Protein AF-0000000081660758 (afdb_homodimer)

Structure (mmCIF, N/CA/C/O backbone):
data_AF-0000000081660758-model_v1
#
loop_
_entity.id
_entity.type
_entity.pdbx_description
1 polymer 'Uncharacterized protein LOC102803602'
#
loop_
_atom_site.group_PDB
_atom_site.id
_atom_site.type_symbol
_atom_site.label_atom_id
_atom_site.label_alt_id
_atom_site.label_comp_id
_atom_site.label_asym_id
_atom_site.label_entity_id
_atom_site.label_seq_id
_atom_site.pdbx_PDB_ins_code
_atom_site.Cartn_x
_atom_site.Cartn_y
_atom_site.Cartn_z
_atom_site.occupancy
_atom_site.B_iso_or_equiv
_atom_site.auth_seq_id
_atom_site.auth_comp_id
_atom_site.auth_asym_id
_atom_site.auth_atom_id
_atom_site.pdbx_PDB_model_num
ATOM 1 N N . MET A 1 1 ? -19.516 145.875 38.656 1 23.69 1 MET A N 1
ATOM 2 C CA . MET A 1 1 ? -19.562 144.5 39.281 1 23.69 1 MET A CA 1
ATOM 3 C C . MET A 1 1 ? -18.984 143.5 38.312 1 23.69 1 MET A C 1
ATOM 5 O O . MET A 1 1 ? -19.641 143.125 37.344 1 23.69 1 MET A O 1
ATOM 9 N N . PRO A 1 2 ? -17.766 143.625 37.938 1 28.11 2 PRO A N 1
ATOM 10 C CA . PRO A 1 2 ? -17.219 142.875 36.75 1 28.11 2 PRO A CA 1
ATOM 11 C C . PRO A 1 2 ? -17.266 141.375 36.875 1 28.11 2 PRO A C 1
ATOM 13 O O . PRO A 1 2 ? -17.266 140.875 37.969 1 28.11 2 PRO A O 1
ATOM 16 N N . THR A 1 3 ? -17.984 140.75 35.938 1 24.22 3 THR A N 1
ATOM 17 C CA . THR A 1 3 ? -18.344 139.375 35.562 1 24.22 3 THR A CA 1
ATOM 18 C C . THR A 1 3 ? -17.094 138.625 35.25 1 24.22 3 THR A C 1
ATOM 20 O O . THR A 1 3 ? -16.375 138.875 34.281 1 24.22 3 THR A O 1
ATOM 23 N N . ASN A 1 4 ? -16.312 138.375 36.25 1 22.19 4 ASN A N 1
ATOM 24 C CA . ASN A 1 4 ? -15.078 137.625 36.094 1 22.19 4 ASN A CA 1
ATOM 25 C C . ASN A 1 4 ? -15.336 136.25 35.375 1 22.19 4 ASN A C 1
ATOM 27 O O . ASN A 1 4 ? -16.125 135.5 35.812 1 22.19 4 ASN A O 1
ATOM 31 N N . ARG A 1 5 ? -15.258 136.375 33.969 1 29.95 5 ARG A N 1
ATOM 32 C CA . ARG A 1 5 ? -15.312 135.25 32.969 1 29.95 5 ARG A CA 1
ATOM 33 C C . ARG A 1 5 ? -14.391 134.125 33.344 1 29.95 5 ARG A C 1
ATOM 35 O O . ARG A 1 5 ? -13.164 134.25 33.281 1 29.95 5 ARG A O 1
ATOM 42 N N . VAL A 1 6 ? -14.68 133.375 34.438 1 26.14 6 VAL A N 1
ATOM 43 C CA . VAL A 1 6 ? -13.867 132.25 34.781 1 26.14 6 VAL A CA 1
ATOM 44 C C . VAL A 1 6 ? -13.852 131.25 33.625 1 26.14 6 VAL A C 1
ATOM 46 O O . VAL A 1 6 ? -14.906 130.875 33.156 1 26.14 6 VAL A O 1
ATOM 49 N N . GLU A 1 7 ? -12.992 131.5 32.656 1 24.73 7 GLU A N 1
ATOM 50 C CA . GLU A 1 7 ? -12.719 130.625 31.484 1 24.73 7 GLU A CA 1
ATOM 51 C C . GLU A 1 7 ? -12.656 129.25 31.828 1 24.73 7 GLU A C 1
ATOM 53 O O . GLU A 1 7 ? -12.266 128.875 32.938 1 24.73 7 GLU A O 1
ATOM 58 N N . ASN A 1 8 ? -13.352 128.375 31.031 1 24.3 8 ASN A N 1
ATOM 59 C CA . ASN A 1 8 ? -13.695 127 30.938 1 24.3 8 ASN A CA 1
ATOM 60 C C . ASN A 1 8 ? -12.453 126.125 30.906 1 24.3 8 ASN A C 1
ATOM 62 O O . ASN A 1 8 ? -11.617 126.25 30.016 1 24.3 8 ASN A O 1
ATOM 66 N N . ILE A 1 9 ? -11.82 125.875 32 1 26.58 9 ILE A N 1
ATOM 67 C CA . ILE A 1 9 ? -10.68 125 32.094 1 26.58 9 ILE A CA 1
ATOM 68 C C . ILE A 1 9 ? -11.008 123.688 31.422 1 26.58 9 ILE A C 1
ATOM 70 O O . ILE A 1 9 ? -11.984 123 31.781 1 26.58 9 ILE A O 1
ATOM 74 N N . GLN A 1 10 ? -10.742 123.625 30.078 1 25.25 10 GLN A N 1
ATOM 75 C CA . GLN A 1 10 ? -10.867 122.375 29.281 1 25.25 10 GLN A CA 1
ATOM 76 C C . GLN A 1 10 ? -10.172 121.25 29.953 1 25.25 10 GLN A C 1
ATOM 78 O O . GLN A 1 10 ? -8.984 121.25 30.25 1 25.25 10 GLN A O 1
ATOM 83 N N . VAL A 1 11 ? -10.836 120.5 30.766 1 28.31 11 VAL A N 1
ATOM 84 C CA . VAL A 1 11 ? -10.43 119.25 31.391 1 28.31 11 VAL A CA 1
ATOM 85 C C . VAL A 1 11 ? -9.93 118.25 30.328 1 28.31 11 VAL A C 1
ATOM 87 O O . VAL A 1 11 ? -10.609 118 29.328 1 28.31 11 VAL A O 1
ATOM 90 N N . MET A 1 12 ? -8.609 118.25 30.031 1 28.05 12 MET A N 1
ATOM 91 C CA . MET A 1 12 ? -8.039 117.312 29.109 1 28.05 12 MET A CA 1
ATOM 92 C C . MET A 1 12 ? -8.555 115.875 29.406 1 28.05 12 MET A C 1
ATOM 94 O O . MET A 1 12 ? -8.75 115.5 30.562 1 28.05 12 MET A O 1
ATOM 98 N N . PRO A 1 13 ? -9.148 115.25 28.406 1 27.17 13 PRO A N 1
ATOM 99 C CA . PRO A 1 13 ? -9.727 113.875 28.5 1 27.17 13 PRO A CA 1
ATOM 100 C C . PRO A 1 13 ? -8.75 112.875 29.047 1 27.17 13 PRO A C 1
ATOM 102 O O . PRO A 1 13 ? -7.535 113 28.906 1 27.17 13 PRO A O 1
ATOM 105 N N . ARG A 1 14 ? -9.086 112.125 30.047 1 34.31 14 ARG A N 1
ATOM 106 C CA . ARG A 1 14 ? -8.523 111 30.719 1 34.31 14 ARG A CA 1
ATOM 107 C C . ARG A 1 14 ? -8.016 109.938 29.703 1 34.31 14 ARG A C 1
ATOM 109 O O . ARG A 1 14 ? -8.789 109.438 28.891 1 34.31 14 ARG A O 1
ATOM 116 N N . ARG A 1 15 ? -6.82 110.188 29.156 1 31.12 15 ARG A N 1
ATOM 117 C CA . ARG A 1 15 ? -6.316 109.062 28.359 1 31.12 15 ARG A CA 1
ATOM 118 C C . ARG A 1 15 ? -6.406 107.75 29.141 1 31.12 15 ARG A C 1
ATOM 120 O O . ARG A 1 15 ? -5.848 107.688 30.234 1 31.12 15 ARG A O 1
ATOM 127 N N . GLN A 1 16 ? -7.562 107.125 28.953 1 26.84 16 GLN A N 1
ATOM 128 C CA . GLN A 1 16 ? -7.809 105.75 29.359 1 26.84 16 GLN A CA 1
ATOM 129 C C . GLN A 1 16 ? -6.719 104.812 28.828 1 26.84 16 GLN A C 1
ATOM 131 O O . GLN A 1 16 ? -6.707 104.5 27.656 1 26.84 16 GLN A O 1
ATOM 136 N N . SER A 1 17 ? -5.477 105.188 28.953 1 28.73 17 SER A N 1
ATOM 137 C CA . SER A 1 17 ? -4.605 104.125 28.531 1 28.73 17 SER A CA 1
ATOM 138 C C . SER A 1 17 ? -4.918 102.812 29.297 1 28.73 17 SER A C 1
ATOM 140 O O . SER A 1 17 ? -4.59 102.688 30.469 1 28.73 17 SER A O 1
ATOM 142 N N . GLY A 1 18 ? -6.094 102.312 29.062 1 28.19 18 GLY A N 1
ATOM 143 C CA . GLY A 1 18 ? -6.473 101 29.531 1 28.19 18 GLY A CA 1
ATOM 144 C C . GLY A 1 18 ? -5.48 99.875 29.141 1 28.19 18 GLY A C 1
ATOM 145 O O . GL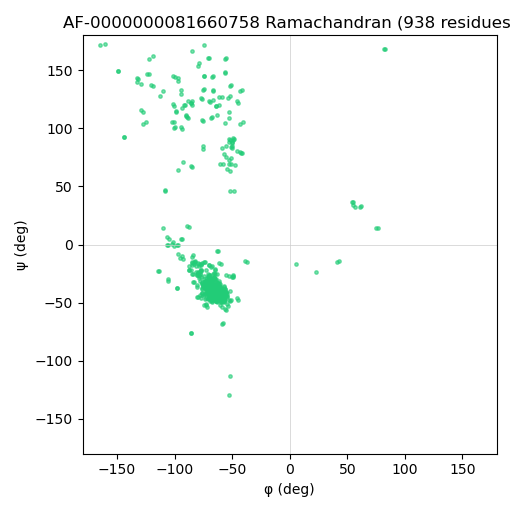Y A 1 18 ? -5.363 99.562 27.969 1 28.19 18 GLY A O 1
ATOM 146 N N . VAL A 1 19 ? -4.32 99.812 29.656 1 32.97 19 VAL A N 1
ATOM 147 C CA . VAL A 1 19 ? -3.592 98.562 29.547 1 32.97 19 VAL A CA 1
ATOM 148 C C . VAL A 1 19 ? -4.477 97.375 30.031 1 32.97 19 VAL A C 1
ATOM 150 O O . VAL A 1 19 ? -4.789 97.312 31.219 1 32.97 19 VAL A O 1
ATOM 153 N N . THR A 1 20 ? -5.516 97.062 29.266 1 33.16 20 THR A N 1
ATOM 154 C CA . THR A 1 20 ? -6.254 95.75 29.406 1 33.16 20 THR A CA 1
ATOM 155 C C . THR A 1 20 ? -5.301 94.625 29.641 1 33.16 20 THR A C 1
ATOM 157 O O . THR A 1 20 ? -4.355 94.438 28.875 1 33.16 20 THR A O 1
ATOM 160 N N . ILE A 1 21 ? -5.199 94.125 30.781 1 37.12 21 ILE A N 1
ATOM 161 C CA . ILE A 1 21 ? -4.523 92.938 31.297 1 37.12 21 ILE A CA 1
ATOM 162 C C . ILE A 1 21 ? -4.734 91.75 30.359 1 37.12 21 ILE A C 1
ATOM 164 O O . ILE A 1 21 ? -5.855 91.25 30.203 1 37.12 21 ILE A O 1
ATOM 168 N N . GLN A 1 22 ? -4.039 91.625 29.25 1 38.38 22 GLN A N 1
ATOM 169 C CA . GLN A 1 22 ? -3.777 90.5 28.359 1 38.38 22 GLN A CA 1
ATOM 170 C C . GLN A 1 22 ? -3.613 89.188 29.141 1 38.38 22 GLN A C 1
ATOM 172 O O . GLN A 1 22 ? -3.703 88.062 28.578 1 38.38 22 GLN A O 1
ATOM 177 N N . SER A 1 23 ? -3.42 89.25 30.422 1 44.06 23 SER A N 1
ATOM 178 C CA . SER A 1 23 ? -3.047 88 31.078 1 44.06 23 SER A CA 1
ATOM 179 C C . SER A 1 23 ? -4.258 87.062 31.266 1 44.06 23 SER A C 1
ATOM 181 O O . SER A 1 23 ? -4.125 85.875 31.297 1 44.06 23 SER A O 1
ATOM 183 N N . SER A 1 24 ? -5.414 87.625 31.375 1 46.09 24 SER A N 1
ATOM 184 C CA . SER A 1 24 ? -6.574 86.75 31.578 1 46.09 24 SER A CA 1
ATOM 185 C C . SER A 1 24 ? -6.926 86 30.312 1 46.09 24 SER A C 1
ATOM 187 O O . SER A 1 24 ? -7.391 84.875 30.375 1 46.09 24 SER A O 1
ATOM 189 N N . ASP A 1 25 ? -6.723 86.562 29.188 1 47.91 25 ASP A N 1
ATOM 190 C CA . ASP A 1 25 ? -7.09 85.938 27.938 1 47.91 25 ASP A CA 1
ATOM 191 C C . ASP A 1 25 ? -6.191 84.75 27.641 1 47.91 25 ASP A C 1
ATOM 193 O O . ASP A 1 25 ? -6.641 83.75 27.078 1 47.91 25 ASP A O 1
ATOM 197 N N . SER A 1 26 ? -5.031 84.812 28.156 1 51.97 26 SER A N 1
ATOM 198 C CA . SER A 1 26 ? -4.098 83.75 27.828 1 51.97 26 SER A CA 1
ATOM 199 C C . SER A 1 26 ? -4.41 82.5 28.641 1 51.97 26 SER A C 1
ATOM 201 O O . SER A 1 26 ? -4.332 81.375 28.109 1 51.97 26 SER A O 1
ATOM 203 N N . LEU A 1 27 ? -4.883 82.688 29.734 1 51.75 27 LEU A N 1
ATOM 204 C CA . LEU A 1 27 ? -5.23 81.5 30.547 1 51.75 27 LEU A CA 1
ATOM 205 C C . LEU A 1 27 ? -6.508 80.812 30.047 1 51.75 27 LEU A C 1
ATOM 207 O O . LEU A 1 27 ? -6.621 79.625 30.047 1 51.75 27 LEU A O 1
ATOM 211 N N . PHE A 1 28 ? -7.43 81.75 29.594 1 51.06 28 PHE A N 1
ATOM 212 C CA . PHE A 1 28 ? -8.656 81.188 29.031 1 51.06 28 PHE A CA 1
ATOM 213 C C . PHE A 1 28 ? -8.352 80.375 27.766 1 51.06 28 PHE A C 1
ATOM 215 O O . PHE A 1 28 ? -8.93 79.312 27.547 1 51.06 28 PHE A O 1
ATOM 222 N N . SER A 1 29 ? -7.469 81 27.062 1 54.59 29 SER A N 1
ATOM 223 C CA . SER A 1 29 ? -7.121 80.25 25.828 1 54.59 29 SER A CA 1
ATOM 224 C C . SER A 1 29 ? -6.395 79 26.109 1 54.59 29 SER A C 1
ATOM 226 O O . SER A 1 29 ? -6.637 77.938 25.453 1 54.59 29 SER A O 1
ATOM 228 N N . GLU A 1 30 ? -5.715 79 27.094 1 53.97 30 GLU A N 1
ATOM 229 C CA . GLU A 1 30 ? -4.988 77.75 27.406 1 53.97 30 GLU A CA 1
ATOM 230 C C . GLU A 1 30 ? -5.906 76.75 28.047 1 53.97 30 GLU A C 1
ATOM 232 O O . GLU A 1 30 ? -5.773 75.5 27.781 1 53.97 30 GLU A O 1
ATOM 237 N N . LYS A 1 31 ? -6.902 77.188 28.734 1 53.03 31 LYS A N 1
ATOM 238 C CA . LYS A 1 31 ? -7.973 76.375 29.219 1 53.03 31 LYS A CA 1
ATOM 239 C C . LYS A 1 31 ? -8.688 75.688 28.062 1 53.03 31 LYS A C 1
ATOM 241 O O . LYS A 1 31 ? -8.969 74.438 28.109 1 53.03 31 LYS A O 1
ATOM 246 N N . GLN A 1 32 ? -9.07 76.5 27.172 1 54.22 32 GLN A N 1
ATOM 247 C CA . GLN A 1 32 ? -9.805 75.938 26.016 1 54.22 32 GLN A CA 1
ATOM 248 C C . GLN A 1 32 ? -8.984 74.875 25.297 1 54.22 32 GLN A C 1
ATOM 250 O O . GLN A 1 32 ? -9.523 73.875 24.859 1 54.22 32 GLN A O 1
ATOM 255 N N . ARG A 1 33 ? -7.809 75.125 25.281 1 56.88 33 ARG A N 1
ATOM 256 C CA . ARG A 1 33 ? -6.961 74.188 24.578 1 56.88 33 ARG A CA 1
ATOM 257 C C . ARG A 1 33 ? -6.789 72.875 25.359 1 56.88 33 ARG A C 1
ATOM 259 O O . ARG A 1 33 ? -6.809 71.812 24.797 1 56.88 33 ARG A O 1
ATOM 266 N N . PHE A 1 34 ? -6.664 73.125 26.609 1 54.06 34 PHE A N 1
ATOM 267 C CA . PHE A 1 34 ? -6.562 71.938 27.453 1 54.06 34 PHE A CA 1
ATOM 268 C C . PHE A 1 34 ? -7.859 71.125 27.422 1 54.06 34 PHE A C 1
ATOM 270 O O . PHE A 1 34 ? -7.836 69.875 27.312 1 54.06 34 PHE A O 1
ATOM 277 N N . ASP A 1 35 ? -8.984 71.875 27.562 1 53.88 35 ASP A N 1
ATOM 278 C CA . ASP A 1 35 ? -10.266 71.188 27.469 1 53.88 35 ASP A CA 1
ATOM 279 C C . ASP A 1 35 ? -10.43 70.5 26.109 1 53.88 35 ASP A C 1
ATOM 281 O O . ASP A 1 35 ? -10.992 69.438 26 1 53.88 35 ASP A O 1
ATOM 285 N N . GLU A 1 36 ? -10.008 71.188 25.156 1 53.91 36 GLU A N 1
ATOM 286 C CA . GLU A 1 36 ? -10.078 70.562 23.828 1 53.91 36 GLU A CA 1
ATOM 287 C C . GLU A 1 36 ? -9.203 69.312 23.703 1 53.91 36 GLU A C 1
ATOM 289 O O . GLU A 1 36 ? -9.594 68.375 23.078 1 53.91 36 GLU A O 1
ATOM 294 N N . VAL A 1 37 ? -8.094 69.5 24.281 1 54.12 37 VAL A N 1
ATOM 295 C CA . VAL A 1 37 ? -7.227 68.312 24.281 1 54.12 37 VAL A CA 1
ATOM 296 C C . VAL A 1 37 ? -7.867 67.188 25.094 1 54.12 37 VAL A C 1
ATOM 298 O O . VAL A 1 37 ? -7.816 66.062 24.703 1 54.12 37 VAL A O 1
ATOM 301 N N . LEU A 1 38 ? -8.539 67.688 26.141 1 52.03 38 LEU A N 1
ATOM 302 C CA . LEU A 1 38 ? -9.234 66.688 26.969 1 52.03 38 LEU A CA 1
ATOM 303 C C . LEU A 1 38 ? -10.469 66.188 26.25 1 52.03 38 LEU A C 1
ATOM 305 O O . LEU A 1 38 ? -10.789 65 26.344 1 52.03 38 LEU A O 1
ATOM 309 N N . ARG A 1 39 ? -11.328 67.062 25.797 1 53.16 39 ARG A N 1
ATOM 310 C CA . ARG A 1 39 ? -12.516 66.625 25.062 1 53.16 39 ARG A CA 1
ATOM 311 C C . ARG A 1 39 ? -12.148 65.75 23.891 1 53.16 39 ARG A C 1
ATOM 313 O O . ARG A 1 39 ? -12.828 64.75 23.609 1 53.16 39 ARG A O 1
ATOM 320 N N . ASN A 1 40 ? -11.328 66.188 23.172 1 49.22 40 ASN A N 1
ATOM 321 C CA . ASN A 1 40 ? -10.883 65.312 22.047 1 49.22 40 ASN A CA 1
ATOM 322 C C . ASN A 1 40 ? -10.234 64.062 22.547 1 49.22 40 ASN A C 1
ATOM 324 O O . ASN A 1 40 ? -9.953 63.156 21.75 1 49.22 40 ASN A O 1
ATOM 328 N N . SER A 1 41 ? -10.055 63.969 23.766 1 51.66 41 SER A N 1
ATOM 329 C CA . SER A 1 41 ? -9.438 62.812 24.422 1 51.66 41 SER A CA 1
ATOM 330 C C . SER A 1 41 ? -10.438 61.688 24.609 1 51.66 41 SER A C 1
ATOM 332 O O . SER A 1 41 ? -10.07 60.5 24.562 1 51.66 41 SER A O 1
ATOM 334 N N . GLY A 1 42 ? -11.68 62.125 24.859 1 51.22 42 GLY A N 1
ATOM 335 C CA . GLY A 1 42 ? -12.656 61.062 24.953 1 51.22 42 GLY A CA 1
ATOM 336 C C . GLY A 1 42 ? -12.75 60.219 23.703 1 51.22 42 GLY A C 1
ATOM 337 O O . GLY A 1 42 ? -12.695 58.969 23.766 1 51.22 42 GLY A O 1
ATOM 338 N N . SER A 1 43 ? -13.258 60.844 22.672 1 53.5 43 SER A N 1
ATOM 339 C CA . SER A 1 43 ? -13.32 60.156 21.391 1 53.5 43 SER A CA 1
ATOM 340 C C . SER A 1 43 ? -11.977 59.531 21.031 1 53.5 43 SER A C 1
ATOM 342 O O . SER A 1 43 ? -11.93 58.438 20.484 1 53.5 43 SER A O 1
ATOM 344 N N . SER A 1 44 ? -11.023 60.125 21.516 1 57.72 44 SER A N 1
ATOM 345 C CA . SER A 1 44 ? -9.672 59.656 21.219 1 57.72 44 SER A CA 1
ATOM 346 C C . SER A 1 44 ? -9.297 58.438 22.078 1 57.72 44 SER A C 1
ATOM 348 O O . SER A 1 44 ? -8.602 57.562 21.609 1 57.72 44 SER A O 1
ATOM 350 N N . ARG A 1 45 ? -10.039 58.469 23.172 1 62.94 45 ARG A N 1
ATOM 351 C CA . ARG A 1 45 ? -9.766 57.344 24.031 1 62.94 45 ARG A CA 1
ATOM 352 C C . ARG A 1 45 ? -10.344 56.062 23.453 1 62.94 45 ARG A C 1
ATOM 354 O O . ARG A 1 45 ? -9.68 55 23.438 1 62.94 45 ARG A O 1
ATOM 361 N N . VAL A 1 46 ? -11.633 56.188 23 1 62.81 46 VAL A N 1
ATOM 362 C CA . VAL A 1 46 ? -12.281 55 22.406 1 62.81 46 VAL A CA 1
ATOM 363 C C . VAL A 1 46 ? -11.523 54.562 21.156 1 62.81 46 VAL A C 1
ATOM 365 O O . VAL A 1 46 ? -11.32 53.375 20.938 1 62.81 46 VAL A O 1
ATOM 368 N N . PHE A 1 47 ? -11.117 55.531 20.469 1 63.84 47 PHE A N 1
ATOM 369 C CA . PHE A 1 47 ? -10.391 55.219 19.234 1 63.84 47 PHE A CA 1
ATOM 370 C C . PHE A 1 47 ? -9.047 54.562 19.562 1 63.84 47 PHE A C 1
ATOM 372 O O . PHE A 1 47 ? -8.609 53.656 18.875 1 63.84 47 PHE A O 1
ATOM 379 N N . GLN A 1 48 ? -8.445 54.906 20.609 1 63.97 48 GLN A N 1
ATOM 380 C CA . GLN A 1 48 ? -7.18 54.312 21.031 1 63.97 48 GLN A CA 1
ATOM 381 C C . GLN A 1 48 ? -7.395 52.875 21.531 1 63.97 48 GLN A C 1
ATOM 383 O O . GLN A 1 48 ? -6.586 52 21.25 1 63.97 48 GLN A O 1
ATOM 388 N N . MET A 1 49 ? -8.5 52.75 22.172 1 65.44 49 MET A N 1
ATOM 389 C CA . MET A 1 49 ? -8.82 51.406 22.641 1 65.44 49 MET A CA 1
ATOM 390 C C . MET A 1 49 ? -9.078 50.469 21.453 1 65.44 49 MET A C 1
ATOM 392 O O . MET A 1 49 ? -8.641 49.312 21.469 1 65.44 49 MET A O 1
ATOM 396 N N . VAL A 1 50 ? -9.773 50.969 20.453 1 67.31 50 VAL A N 1
ATOM 397 C CA . VAL A 1 50 ? -10.07 50.156 19.281 1 67.31 50 VAL A CA 1
ATOM 398 C C . VAL A 1 50 ? -8.773 49.812 18.547 1 67.31 50 VAL A C 1
ATOM 400 O O . VAL A 1 50 ? -8.602 48.688 18.062 1 67.31 50 VAL A O 1
ATOM 403 N N . LYS A 1 51 ? -7.91 50.719 18.562 1 66 51 LYS A N 1
ATOM 404 C CA . LYS A 1 51 ? -6.629 50.5 17.891 1 66 51 LYS A CA 1
ATOM 405 C C . LYS A 1 51 ? -5.816 49.438 18.625 1 66 51 LYS A C 1
ATOM 407 O O . LYS A 1 51 ? -5.172 48.594 18 1 66 51 LYS A O 1
ATOM 412 N N . MET A 1 52 ? -5.945 49.438 19.938 1 65.38 52 MET A N 1
ATOM 413 C CA . MET A 1 52 ? -5.242 48.406 20.734 1 65.38 52 MET A CA 1
ATOM 414 C C . MET A 1 52 ? -5.828 47.031 20.5 1 65.38 52 MET A C 1
ATOM 416 O O . MET A 1 52 ? -5.086 46.062 20.391 1 65.38 52 MET A O 1
ATOM 420 N N . MET A 1 53 ? -7.062 47.062 20.359 1 65.69 53 MET A N 1
ATOM 421 C CA . MET A 1 53 ? -7.727 45.781 20.141 1 65.69 53 MET A CA 1
ATOM 422 C C . MET A 1 53 ? -7.418 45.25 18.75 1 65.69 53 MET A C 1
ATOM 424 O O . MET A 1 53 ? -7.297 44.031 18.578 1 65.69 53 MET A O 1
ATOM 428 N N . ALA A 1 54 ? -7.18 46.156 17.875 1 67.38 54 ALA A N 1
ATOM 429 C CA . ALA A 1 54 ? -6.883 45.719 16.516 1 67.38 54 ALA A CA 1
ATOM 430 C C . ALA A 1 54 ? -5.508 45.062 16.422 1 67.38 54 ALA A C 1
ATOM 432 O O . ALA A 1 54 ? -5.312 44.125 15.672 1 67.38 54 ALA A O 1
ATOM 433 N N . ILE A 1 55 ? -4.594 45.438 17.312 1 68.81 55 ILE A N 1
ATOM 434 C CA . ILE A 1 55 ? -3.24 44.906 17.312 1 68.81 55 ILE A CA 1
ATOM 435 C C . ILE A 1 55 ? -3.266 43.469 17.828 1 68.81 55 ILE A C 1
ATOM 437 O O . ILE A 1 55 ? -2.547 42.594 17.312 1 68.81 55 ILE A O 1
ATOM 441 N N . ILE A 1 56 ? -4.172 43.25 18.719 1 69.94 56 ILE A N 1
ATOM 442 C CA . ILE A 1 56 ? -4.25 41.906 19.297 1 69.94 56 ILE A CA 1
ATOM 443 C C . ILE A 1 56 ? -5.039 40.969 18.391 1 69.94 56 ILE A C 1
ATOM 445 O O . ILE A 1 56 ? -4.852 39.75 18.406 1 69.94 56 ILE A O 1
ATOM 449 N N . LEU A 1 57 ? -5.758 41.625 17.453 1 73.44 57 LEU A N 1
ATOM 450 C CA . LEU A 1 57 ? -6.652 40.844 16.609 1 73.44 57 LEU A CA 1
ATOM 451 C C . LEU A 1 57 ? -5.867 40.125 15.508 1 73.44 57 LEU A C 1
ATOM 453 O O . LEU A 1 57 ? -6.238 39 15.102 1 73.44 57 LEU A O 1
ATOM 457 N N . VAL A 1 58 ? -4.746 40.656 15.164 1 73.25 58 VAL A N 1
ATOM 458 C CA . VAL A 1 58 ? -4.031 40.094 14.016 1 73.25 58 VAL A CA 1
ATOM 459 C C . VAL A 1 58 ? -3.426 38.75 14.398 1 73.25 58 VAL A C 1
ATOM 461 O O . VAL A 1 58 ? -3.67 37.719 13.734 1 73.25 58 VAL A O 1
ATOM 464 N N . PRO A 1 59 ? -2.682 38.562 15.469 1 72.44 59 PRO A N 1
ATOM 465 C CA . PRO A 1 59 ? -2.152 37.25 15.828 1 72.44 59 PRO A CA 1
ATOM 466 C C . PRO A 1 59 ? -3.25 36.25 16.203 1 72.44 59 PRO A C 1
ATOM 468 O O . PRO A 1 59 ? -3.111 35.062 15.945 1 72.44 59 PRO A O 1
ATOM 471 N N . ILE A 1 60 ? -4.316 36.844 16.609 1 74.94 60 ILE A N 1
ATOM 472 C CA . ILE A 1 60 ? -5.414 35.969 17 1 74.94 60 ILE A CA 1
ATOM 473 C C . ILE A 1 60 ? -6.051 35.375 15.742 1 74.94 60 ILE A C 1
ATOM 475 O O . ILE A 1 60 ? -6.309 34.156 15.688 1 74.94 60 ILE A O 1
ATOM 479 N N . ILE A 1 61 ? -6.223 36.188 14.766 1 77.69 61 ILE A N 1
ATOM 480 C CA . ILE A 1 61 ? -6.816 35.719 13.516 1 77.69 61 ILE A CA 1
ATOM 481 C C . ILE A 1 61 ? -5.891 34.719 12.859 1 77.69 61 ILE A C 1
ATOM 483 O O . ILE A 1 61 ? -6.348 33.688 12.359 1 77.69 61 ILE A O 1
ATOM 487 N N . THR A 1 62 ? -4.645 34.969 12.898 1 75.19 62 THR A N 1
ATOM 488 C CA . THR A 1 62 ? -3.68 34.062 12.297 1 75.19 62 THR A CA 1
ATOM 489 C C . THR A 1 62 ? -3.652 32.719 13.039 1 75.19 62 THR A C 1
ATOM 491 O O . THR A 1 62 ? -3.539 31.656 12.414 1 75.19 62 THR A O 1
ATOM 494 N N . LEU A 1 63 ? -3.73 32.812 14.305 1 76 63 LEU A N 1
ATOM 495 C CA . LEU A 1 63 ? -3.758 31.609 15.109 1 76 63 LEU A CA 1
ATOM 496 C C . LEU A 1 63 ? -4.996 30.766 14.797 1 76 63 LEU A C 1
ATOM 498 O O . LEU A 1 63 ? -4.918 29.547 14.727 1 76 63 LEU A O 1
ATOM 502 N N . ILE A 1 64 ? -6.035 31.484 14.57 1 76.88 64 ILE A N 1
ATOM 503 C CA . ILE A 1 64 ? -7.285 30.797 14.273 1 76.88 64 ILE A CA 1
ATOM 504 C C . ILE A 1 64 ? -7.191 30.125 12.906 1 76.88 64 ILE A C 1
ATOM 506 O O . ILE A 1 64 ? -7.582 28.969 12.742 1 76.88 64 ILE A O 1
ATOM 510 N N . VAL A 1 65 ? -6.621 30.781 12.039 1 78.25 65 VAL A N 1
ATOM 511 C CA . VAL A 1 65 ? -6.504 30.266 10.68 1 78.25 65 VAL A CA 1
ATOM 512 C C . VAL A 1 65 ? -5.539 29.078 10.664 1 78.25 65 VAL A C 1
ATOM 514 O O . VAL A 1 65 ? -5.828 28.047 10.062 1 78.25 65 VAL A O 1
ATOM 517 N N . GLN A 1 66 ? -4.465 29.172 11.359 1 74.94 66 GLN A N 1
ATOM 518 C CA . GLN A 1 66 ? -3.48 28.094 11.383 1 74.94 66 GLN A CA 1
ATOM 519 C C . GLN A 1 66 ? -4.023 26.859 12.125 1 74.94 66 GLN A C 1
ATOM 521 O O . GLN A 1 66 ? -3.779 25.734 11.711 1 74.94 66 GLN A O 1
ATOM 526 N N . SER A 1 67 ? -4.668 27.125 13.148 1 75.56 67 SER A N 1
ATOM 527 C CA . SER A 1 67 ? -5.289 26.031 13.883 1 75.56 67 SER A CA 1
ATOM 528 C C . SER A 1 67 ? -6.359 25.344 13.047 1 75.56 67 SER A C 1
ATOM 530 O O . SER A 1 67 ? -6.512 24.125 13.102 1 75.56 67 SER A O 1
ATOM 532 N N . GLY A 1 68 ? -7.02 26.172 12.32 1 77.25 68 GLY A N 1
ATOM 533 C CA . GLY A 1 68 ? -8.016 25.609 11.422 1 77.25 68 GLY A CA 1
ATOM 534 C C . GLY A 1 68 ? -7.418 24.719 10.344 1 77.25 68 GLY A C 1
ATOM 535 O O . GLY A 1 68 ? -7.949 23.656 10.047 1 77.25 68 GLY A O 1
ATOM 536 N N . LEU A 1 69 ? -6.309 25.141 9.852 1 77.75 69 LEU A N 1
ATOM 537 C CA . LEU A 1 69 ? -5.637 24.359 8.82 1 77.75 69 LEU A CA 1
ATOM 538 C C . LEU A 1 69 ? -5.086 23.047 9.398 1 77.75 69 LEU A C 1
ATOM 540 O O . LEU A 1 69 ? -5.223 21.984 8.797 1 77.75 69 LEU A O 1
ATOM 544 N N . SER A 1 70 ? -4.52 23.125 10.578 1 77.38 70 SER A N 1
ATOM 545 C CA . SER A 1 70 ? -4.02 21.922 11.258 1 77.38 70 SER A CA 1
ATOM 546 C C . SER A 1 70 ? -5.16 20.984 11.625 1 77.38 70 SER A C 1
ATOM 548 O O . SER A 1 70 ? -5.02 19.766 11.531 1 77.38 70 SER A O 1
ATOM 550 N N . GLY A 1 71 ? -6.176 21.625 12.031 1 80.81 71 GLY A N 1
ATOM 551 C CA . GLY A 1 71 ? -7.359 20.828 12.328 1 80.81 71 GLY A CA 1
ATOM 552 C C . GLY A 1 71 ? -7.91 20.109 11.117 1 80.81 71 GLY A C 1
ATOM 553 O O . GLY A 1 71 ? -8.312 18.953 11.211 1 80.81 71 GLY A O 1
ATOM 554 N N . LYS A 1 72 ? -7.848 20.703 10.016 1 83.94 72 LYS A N 1
ATOM 555 C CA . LYS A 1 72 ? -8.32 20.094 8.773 1 83.94 72 LYS A CA 1
ATOM 556 C C . LYS A 1 72 ? -7.477 18.875 8.406 1 83.94 72 LYS A C 1
ATOM 558 O O . LYS A 1 72 ? -8.016 17.844 8.016 1 83.94 72 LYS A O 1
ATOM 563 N N . GLU A 1 73 ? -6.207 18.969 8.547 1 81.06 73 GLU A N 1
ATOM 564 C CA . GLU A 1 73 ? -5.309 17.859 8.258 1 81.06 73 GLU A CA 1
ATOM 565 C C . GLU A 1 73 ? -5.566 16.688 9.195 1 81.06 73 GLU A C 1
ATOM 567 O O . GLU A 1 73 ? -5.562 15.523 8.766 1 81.06 73 GLU A O 1
ATOM 572 N N . THR A 1 74 ? -5.789 17.016 10.438 1 84.12 74 THR A N 1
ATOM 573 C CA . THR A 1 74 ? -6.07 15.977 11.422 1 84.12 74 THR A CA 1
ATOM 574 C C . THR A 1 74 ? -7.395 15.281 11.117 1 84.12 74 THR A C 1
ATOM 576 O O . THR A 1 74 ? -7.52 14.062 11.289 1 84.12 74 THR A O 1
ATOM 579 N N . LEU A 1 75 ? -8.273 16.094 10.711 1 88.5 75 LEU A N 1
ATOM 580 C CA . LEU A 1 75 ? -9.562 15.516 10.336 1 88.5 75 LEU A CA 1
ATOM 581 C C . LEU A 1 75 ? -9.43 14.609 9.125 1 88.5 75 LEU A C 1
ATOM 583 O O . LEU A 1 75 ? -10.086 13.57 9.047 1 88.5 75 LEU A O 1
ATOM 587 N N . GLU A 1 76 ? -8.625 14.953 8.211 1 87.19 76 GLU A N 1
ATOM 588 C CA . GLU A 1 76 ? -8.375 14.125 7.035 1 87.19 76 GLU A CA 1
ATOM 589 C C . GLU A 1 76 ? -7.738 12.797 7.426 1 87.19 76 GLU A C 1
ATOM 591 O O . GLU A 1 76 ? -8.102 11.742 6.891 1 87.19 76 GLU A O 1
ATOM 596 N N . ASP A 1 77 ? -6.848 12.836 8.391 1 84.75 77 ASP A N 1
ATOM 597 C CA . ASP A 1 77 ? -6.23 11.609 8.898 1 84.75 77 ASP A CA 1
ATOM 598 C C . ASP A 1 77 ? -7.262 10.711 9.57 1 84.75 77 ASP A C 1
ATOM 600 O O . ASP A 1 77 ? -7.246 9.492 9.391 1 84.75 77 ASP A O 1
ATOM 604 N N . ARG A 1 78 ? -8.055 11.359 10.32 1 90.44 78 ARG A N 1
ATOM 605 C CA . ARG A 1 78 ? -9.109 10.609 10.992 1 90.44 78 ARG A CA 1
ATOM 606 C C . ARG A 1 78 ? -10.047 9.961 9.977 1 90.44 78 ARG A C 1
ATOM 608 O O . ARG A 1 78 ? -10.391 8.781 10.102 1 90.44 78 ARG A O 1
ATOM 615 N N . ASP A 1 79 ? -10.406 10.711 9.016 1 91.12 79 ASP A N 1
ATOM 616 C CA . ASP A 1 79 ? -11.312 10.203 7.992 1 91.12 79 ASP A CA 1
ATOM 617 C C . ASP A 1 79 ? -10.672 9.078 7.191 1 91.12 79 ASP A C 1
ATOM 619 O O . ASP A 1 79 ? -11.336 8.102 6.832 1 91.12 79 ASP A O 1
ATOM 623 N N . ALA A 1 80 ? -9.438 9.242 6.922 1 89.5 80 ALA A N 1
ATOM 624 C CA . ALA A 1 80 ? -8.703 8.18 6.23 1 89.5 80 ALA A CA 1
ATOM 625 C C . ALA A 1 80 ? -8.688 6.898 7.055 1 89.5 80 ALA A C 1
ATOM 627 O O . ALA A 1 80 ? -8.922 5.809 6.523 1 89.5 80 ALA A O 1
ATOM 628 N N . ALA A 1 81 ? -8.461 7.043 8.336 1 90.62 81 ALA A N 1
ATOM 629 C CA . ALA A 1 81 ? -8.445 5.883 9.219 1 90.62 81 ALA A CA 1
ATOM 630 C C . ALA A 1 81 ? -9.836 5.262 9.336 1 90.62 81 ALA A C 1
ATOM 632 O O . ALA A 1 81 ? -9.969 4.035 9.414 1 90.62 81 ALA A O 1
ATOM 633 N N . ALA A 1 82 ? -10.789 6.105 9.367 1 92 82 ALA A N 1
ATOM 634 C CA . ALA A 1 82 ? -12.164 5.617 9.422 1 92 82 ALA A CA 1
ATOM 635 C C . ALA A 1 82 ? -12.523 4.855 8.148 1 92 82 ALA A C 1
ATOM 637 O O . ALA A 1 82 ? -13.203 3.828 8.203 1 92 82 ALA A O 1
ATOM 638 N N . LEU A 1 83 ? -12.109 5.383 7.074 1 91.06 83 LEU A N 1
ATOM 639 C CA . LEU A 1 83 ? -12.344 4.707 5.801 1 91.06 83 LEU A CA 1
ATOM 640 C C . LEU A 1 83 ? -11.625 3.363 5.758 1 91.06 83 LEU A C 1
ATOM 642 O O . LEU A 1 83 ? -12.156 2.383 5.238 1 91.06 83 LEU A O 1
ATOM 646 N N . LEU A 1 84 ? -10.406 3.35 6.273 1 91.62 84 LEU A N 1
ATOM 647 C CA . LEU A 1 84 ? -9.672 2.096 6.375 1 91.62 84 LEU A CA 1
ATOM 648 C C . LEU A 1 84 ? -10.43 1.081 7.223 1 91.62 84 LEU A C 1
ATOM 650 O O . LEU A 1 84 ? -10.562 -0.083 6.836 1 91.62 84 LEU A O 1
ATOM 654 N N . TYR A 1 85 ? -10.938 1.514 8.32 1 92.38 85 TYR A N 1
ATOM 655 C CA . TYR A 1 85 ? -11.727 0.661 9.203 1 92.38 85 TYR A CA 1
ATOM 656 C C . TYR A 1 85 ? -12.922 0.07 8.461 1 92.38 85 TYR A C 1
ATOM 658 O O . TYR A 1 85 ? -13.148 -1.141 8.5 1 92.38 85 TYR A O 1
ATOM 666 N N . LYS A 1 86 ? -13.578 0.866 7.801 1 90.94 86 LYS A N 1
ATOM 667 C CA . LYS A 1 86 ? -14.766 0.435 7.066 1 90.94 86 LYS A CA 1
ATOM 668 C C . LYS A 1 86 ? -14.398 -0.529 5.941 1 90.94 86 LYS A C 1
ATOM 670 O O . LYS A 1 86 ? -15.086 -1.526 5.719 1 90.94 86 LYS A O 1
ATOM 675 N N . SER A 1 87 ? -13.344 -0.219 5.215 1 91.31 87 SER A N 1
ATOM 676 C CA . SER A 1 87 ? -12.906 -1.067 4.113 1 91.31 87 SER A CA 1
ATOM 677 C C . SER A 1 87 ? -12.516 -2.457 4.605 1 91.31 87 SER A C 1
ATOM 679 O O . SER A 1 87 ? -12.828 -3.461 3.961 1 91.31 87 SER A O 1
ATOM 681 N N . VAL A 1 88 ? -11.852 -2.494 5.727 1 93.62 88 VAL A N 1
ATOM 682 C CA . VAL A 1 88 ? -11.43 -3.777 6.273 1 93.62 88 VAL A CA 1
ATOM 683 C C . VAL A 1 88 ? -12.641 -4.555 6.773 1 93.62 88 VAL A C 1
ATOM 685 O O . VAL A 1 88 ? -12.695 -5.781 6.66 1 93.62 88 VAL A O 1
ATOM 688 N N . ASP A 1 89 ? -13.57 -3.867 7.312 1 91.19 89 ASP A N 1
ATOM 689 C CA . ASP A 1 89 ? -14.805 -4.512 7.742 1 91.19 89 ASP A CA 1
ATOM 690 C C . ASP A 1 89 ? -15.547 -5.125 6.555 1 91.19 89 ASP A C 1
ATOM 692 O O . ASP A 1 89 ? -16.016 -6.266 6.625 1 91.19 89 ASP A O 1
ATOM 696 N N . ILE A 1 90 ? -15.672 -4.402 5.484 1 91.06 90 ILE A N 1
ATOM 697 C CA . ILE A 1 90 ? -16.297 -4.887 4.258 1 91.06 90 ILE A CA 1
ATOM 698 C C . ILE A 1 90 ? -15.508 -6.082 3.723 1 91.06 90 ILE A C 1
ATOM 700 O O . ILE A 1 90 ? -16.094 -7.078 3.297 1 91.06 90 ILE A O 1
ATOM 704 N N . ASP A 1 91 ? -14.195 -5.996 3.785 1 93.88 91 ASP A N 1
ATOM 705 C CA . ASP A 1 91 ? -13.328 -7.082 3.338 1 93.88 91 ASP A CA 1
ATOM 706 C C . ASP A 1 91 ? -13.609 -8.367 4.117 1 93.88 91 ASP A C 1
ATOM 708 O O . ASP A 1 91 ? -13.602 -9.461 3.547 1 93.88 91 ASP A O 1
ATOM 712 N N . LEU A 1 92 ? -13.805 -8.234 5.371 1 94 92 LEU A N 1
ATOM 713 C CA . LEU A 1 92 ? -14.078 -9.398 6.203 1 94 92 LEU A CA 1
ATOM 714 C C . LEU A 1 92 ? -15.367 -10.086 5.777 1 94 92 LEU A C 1
ATOM 716 O O . LEU A 1 92 ? -15.438 -11.312 5.719 1 94 92 LEU A O 1
ATOM 720 N N . ILE A 1 93 ? -16.297 -9.328 5.449 1 92.94 93 ILE A N 1
ATOM 721 C CA . ILE A 1 93 ? -17.609 -9.852 5.066 1 92.94 93 ILE A CA 1
ATOM 722 C C . ILE A 1 93 ? -17.516 -10.531 3.699 1 92.94 93 ILE A C 1
ATOM 724 O O . ILE A 1 93 ? -17.984 -11.656 3.52 1 92.94 93 ILE A O 1
ATOM 728 N N . ILE A 1 94 ? -16.875 -9.883 2.738 1 92 94 ILE A N 1
ATOM 729 C CA . ILE A 1 94 ? -16.719 -10.445 1.402 1 92 94 ILE A CA 1
ATOM 730 C C . ILE A 1 94 ? -15.867 -11.719 1.477 1 92 94 ILE A C 1
ATOM 732 O O . ILE A 1 94 ? -16.188 -12.719 0.827 1 92 94 ILE A O 1
ATOM 736 N N . SER A 1 95 ? -14.781 -11.641 2.26 1 94.62 95 SER A N 1
ATOM 737 C CA . SER A 1 95 ? -13.906 -12.797 2.414 1 94.62 95 SER A CA 1
ATOM 738 C C . SER A 1 95 ? -14.656 -13.992 2.979 1 94.62 95 SER A C 1
ATOM 740 O O . SER A 1 95 ? -14.422 -15.133 2.57 1 94.62 95 SER A O 1
ATOM 742 N N . ALA A 1 96 ? -15.531 -13.734 3.879 1 94.75 96 ALA A N 1
ATOM 743 C CA . ALA A 1 96 ? -16.312 -14.812 4.453 1 94.75 96 ALA A CA 1
ATOM 744 C C . ALA A 1 96 ? -17.219 -15.461 3.396 1 94.75 96 ALA A C 1
ATOM 746 O O . ALA A 1 96 ? -17.375 -16.688 3.367 1 94.75 96 ALA A O 1
ATOM 747 N N . ALA A 1 97 ? -17.797 -14.656 2.578 1 94.19 97 ALA A N 1
ATOM 748 C CA . ALA A 1 97 ? -18.625 -15.172 1.489 1 94.19 97 ALA A CA 1
ATOM 749 C C . ALA A 1 97 ? -17.797 -16 0.514 1 94.19 97 ALA A C 1
ATOM 751 O O . ALA A 1 97 ? -18.219 -17.078 0.1 1 94.19 97 ALA A O 1
ATOM 752 N N . VAL A 1 98 ? -16.641 -15.508 0.171 1 95.5 98 VAL A N 1
ATOM 753 C CA . VAL A 1 98 ? -15.75 -16.203 -0.751 1 95.5 98 VAL A CA 1
ATOM 754 C C . VAL A 1 98 ? -15.352 -17.562 -0.165 1 95.5 98 VAL A C 1
ATOM 756 O O . VAL A 1 98 ? -15.359 -18.578 -0.867 1 95.5 98 VAL A O 1
ATOM 759 N N . ILE A 1 99 ? -15.047 -17.562 1.082 1 96.31 99 ILE A N 1
ATOM 760 C CA . ILE A 1 99 ? -14.594 -18.781 1.743 1 96.31 99 ILE A CA 1
ATOM 761 C C . ILE A 1 99 ? -15.719 -19.812 1.75 1 96.31 99 ILE A C 1
ATOM 763 O O . ILE A 1 99 ? -15.484 -21 1.492 1 96.31 99 ILE A O 1
ATOM 767 N N . ASN A 1 100 ? -16.891 -19.422 1.973 1 96.5 100 ASN A N 1
ATOM 768 C CA . ASN A 1 100 ? -18 -20.375 1.993 1 96.5 100 ASN A CA 1
ATOM 769 C C . ASN A 1 100 ? -18.359 -20.844 0.587 1 96.5 100 ASN A C 1
ATOM 771 O O . ASN A 1 100 ? -18.719 -22 0.393 1 96.5 100 ASN A O 1
ATOM 775 N N . LEU A 1 101 ? -18.281 -19.938 -0.329 1 96.38 101 LEU A N 1
ATOM 776 C CA . LEU A 1 101 ? -18.547 -20.328 -1.711 1 96.38 101 LEU A CA 1
ATOM 777 C C . LEU A 1 101 ? -17.5 -21.328 -2.191 1 96.38 101 LEU A C 1
ATOM 779 O O . LEU A 1 101 ? -17.828 -22.25 -2.939 1 96.38 101 LEU A O 1
ATOM 783 N N . GLN A 1 102 ? -16.312 -21.078 -1.784 1 97 102 GLN A N 1
ATOM 784 C CA . GLN A 1 102 ? -15.266 -22.031 -2.145 1 97 102 GLN A CA 1
ATOM 785 C C . GLN A 1 102 ? -15.516 -23.391 -1.514 1 97 102 GLN A C 1
ATOM 787 O O . GLN A 1 102 ? -15.258 -24.422 -2.133 1 97 102 GLN A O 1
ATOM 792 N N . LYS A 1 103 ? -15.93 -23.359 -0.289 1 96.62 103 LYS A N 1
ATOM 793 C CA . LYS A 1 103 ? -16.281 -24.625 0.368 1 96.62 103 LYS A CA 1
ATOM 794 C C . LYS A 1 103 ? -17.422 -25.328 -0.373 1 96.62 103 LYS A C 1
ATOM 796 O O . LYS A 1 103 ? -17.359 -26.547 -0.583 1 96.62 103 LYS A O 1
ATOM 801 N N . GLU A 1 104 ? -18.375 -24.609 -0.73 1 96.75 104 GLU A N 1
ATOM 802 C CA . GLU A 1 104 ? -19.5 -25.141 -1.501 1 96.75 104 GLU A CA 1
ATOM 803 C C . GLU A 1 104 ? -19.031 -25.688 -2.846 1 96.75 104 GLU A C 1
ATOM 805 O O . GLU A 1 104 ? -19.5 -26.734 -3.295 1 96.75 104 GLU A O 1
ATOM 810 N N . ARG A 1 105 ? -18.141 -24.938 -3.486 1 97.06 105 ARG A N 1
ATOM 811 C CA . ARG A 1 105 ? -17.531 -25.391 -4.73 1 97.06 105 ARG A CA 1
ATOM 812 C C . ARG A 1 105 ? -16.922 -26.781 -4.559 1 97.06 105 ARG A C 1
ATOM 814 O O . ARG A 1 105 ? -17.172 -27.688 -5.367 1 97.06 105 ARG A O 1
ATOM 821 N N . GLY A 1 106 ? -16.188 -26.922 -3.504 1 96.12 106 GLY A N 1
ATOM 822 C CA . GLY A 1 106 ? -15.492 -28.188 -3.262 1 96.12 106 GLY A CA 1
ATOM 823 C C . GLY A 1 106 ? -16.422 -29.344 -2.973 1 96.12 106 GLY A C 1
ATOM 824 O O . GLY A 1 106 ? -16.281 -30.422 -3.545 1 96.12 106 GLY A O 1
ATOM 825 N N . ILE A 1 107 ? -17.391 -29.141 -2.133 1 94.62 107 ILE A N 1
ATOM 826 C CA . ILE A 1 107 ? -18.312 -30.219 -1.745 1 94.62 107 ILE A CA 1
ATOM 827 C C . ILE A 1 107 ? -19.188 -30.594 -2.928 1 94.62 107 ILE A C 1
ATOM 829 O O . ILE A 1 107 ? -19.547 -31.766 -3.105 1 94.62 107 ILE A O 1
ATOM 833 N N . THR A 1 108 ? -19.578 -29.625 -3.719 1 94.62 108 THR A N 1
ATOM 834 C CA . THR A 1 108 ? -20.359 -29.906 -4.918 1 94.62 108 THR A CA 1
ATOM 835 C C . THR A 1 108 ? -19.562 -30.781 -5.879 1 94.62 108 THR A C 1
ATOM 837 O O . THR A 1 108 ? -20.109 -31.734 -6.453 1 94.62 108 THR A O 1
ATOM 840 N N . ALA A 1 109 ? -18.328 -30.406 -6.082 1 94.19 109 ALA A N 1
ATOM 841 C CA . ALA A 1 109 ? -17.484 -31.234 -6.945 1 94.19 109 ALA A CA 1
ATOM 842 C C . ALA A 1 109 ? -17.391 -32.656 -6.426 1 94.19 109 ALA A C 1
ATOM 844 O O . ALA A 1 109 ? -17.438 -33.625 -7.207 1 94.19 109 ALA A O 1
ATOM 845 N N . MET A 1 110 ? -17.219 -32.781 -5.141 1 92.56 110 MET A N 1
ATOM 846 C CA . MET A 1 110 ? -17.172 -34.125 -4.523 1 92.56 110 MET A CA 1
ATOM 847 C C . MET A 1 110 ? -18.469 -34.875 -4.734 1 92.56 110 MET A C 1
ATOM 849 O O . MET A 1 110 ? -18.469 -36.062 -5.055 1 92.56 110 MET A O 1
ATOM 853 N N . TYR A 1 111 ? -19.562 -34.219 -4.613 1 91.62 111 TYR A N 1
ATOM 854 C CA . TYR A 1 111 ? -20.875 -34.812 -4.789 1 91.62 111 TYR A CA 1
ATOM 855 C C . TYR A 1 111 ? -21.094 -35.25 -6.23 1 91.62 111 TYR A C 1
ATOM 857 O O . TYR A 1 111 ? -21.516 -36.406 -6.477 1 91.62 111 TYR A O 1
ATOM 865 N N . LEU A 1 112 ? -20.766 -34.406 -7.129 1 90.44 112 LEU A N 1
ATOM 866 C CA . LEU A 1 112 ? -20.953 -34.719 -8.539 1 90.44 112 LEU A CA 1
ATOM 867 C C . LEU A 1 112 ? -20.078 -35.875 -8.977 1 90.44 112 LEU A C 1
ATOM 869 O O . LEU A 1 112 ? -20.438 -36.625 -9.875 1 90.44 112 LEU A O 1
ATOM 873 N N . SER A 1 113 ? -18.969 -35.938 -8.297 1 89.5 113 SER A N 1
ATOM 874 C CA . SER A 1 113 ? -18.016 -36.969 -8.703 1 89.5 113 SER A CA 1
ATOM 875 C C . SER A 1 113 ? -18.328 -38.312 -8.031 1 89.5 113 SER A C 1
ATOM 877 O O . SER A 1 113 ? -17.875 -39.375 -8.477 1 89.5 113 SER A O 1
ATOM 879 N N . SER A 1 114 ? -19.031 -38.188 -6.949 1 82.25 114 SER A N 1
ATOM 880 C CA . SER A 1 114 ? -19.266 -39.375 -6.133 1 82.25 114 SER A CA 1
ATOM 881 C C . SER A 1 114 ? -20.078 -40.406 -6.883 1 82.25 114 SER A C 1
ATOM 883 O O . SER A 1 114 ? -20.969 -40.062 -7.668 1 82.25 114 SER A O 1
ATOM 885 N N . ASN A 1 115 ? -19.406 -41.531 -7.016 1 61.94 115 ASN A N 1
ATOM 886 C CA . ASN A 1 115 ? -20.109 -42.688 -7.52 1 61.94 115 ASN A CA 1
ATOM 887 C C . ASN A 1 115 ? -21.234 -43.125 -6.578 1 61.94 115 ASN A C 1
ATOM 889 O O . ASN A 1 115 ? -21.109 -43 -5.359 1 61.94 115 ASN A O 1
ATOM 893 N N . ARG A 1 116 ? -22.547 -43 -6.938 1 54.44 116 ARG A N 1
ATOM 894 C CA . ARG A 1 116 ? -23.812 -43.375 -6.32 1 54.44 116 ARG A CA 1
ATOM 895 C C . ARG A 1 116 ? -23.672 -43.531 -4.812 1 54.44 116 ARG A C 1
ATOM 897 O O . ARG A 1 116 ? -24.656 -43.531 -4.078 1 54.44 116 ARG A O 1
ATOM 904 N N . SER A 1 117 ? -22.375 -43.812 -4.328 1 47.88 117 SER A N 1
ATOM 905 C CA . SER A 1 117 ? -22.297 -44.281 -2.943 1 47.88 117 SER A CA 1
ATOM 906 C C . SER A 1 117 ? -22.047 -43.094 -1.992 1 47.88 117 SER A C 1
ATOM 908 O O . SER A 1 117 ? -22.078 -43.281 -0.772 1 47.88 117 SER A O 1
ATOM 910 N N . ASN A 1 118 ? -21.734 -41.875 -2.525 1 58.25 118 ASN A N 1
ATOM 911 C CA . ASN A 1 118 ? -21.328 -40.969 -1.455 1 58.25 118 ASN A CA 1
ATOM 912 C C . ASN A 1 118 ? -22.5 -40.156 -0.94 1 58.25 118 ASN A C 1
ATOM 914 O O . ASN A 1 118 ? -22.703 -39 -1.36 1 58.25 118 ASN A O 1
ATOM 918 N N . LEU A 1 119 ? -23.453 -40.719 -0.231 1 62.12 119 LEU A N 1
ATOM 919 C CA . LEU A 1 119 ? -24.594 -40.125 0.461 1 62.12 119 LEU A CA 1
ATOM 920 C C . LEU A 1 119 ? -24.125 -39 1.396 1 62.12 119 LEU A C 1
ATOM 922 O O . LEU A 1 119 ? -24.812 -38 1.554 1 62.12 119 LEU A O 1
ATOM 926 N N . ASN A 1 120 ? -22.969 -39.031 1.859 1 76.69 120 ASN A N 1
ATOM 927 C CA . ASN A 1 120 ? -22.469 -38.062 2.824 1 76.69 120 ASN A CA 1
ATOM 928 C C . ASN A 1 120 ? -22.188 -36.719 2.168 1 76.69 120 ASN A C 1
ATOM 930 O O . ASN A 1 120 ? -22.453 -35.688 2.76 1 76.69 120 ASN A O 1
ATOM 934 N N . ALA A 1 121 ? -21.906 -36.75 0.926 1 82.12 121 ALA A N 1
ATOM 935 C CA . ALA A 1 121 ? -21.578 -35.5 0.241 1 82.12 121 ALA A CA 1
ATOM 936 C C . ALA A 1 121 ? -22.828 -34.656 0.001 1 82.12 121 ALA A C 1
ATOM 938 O O . ALA A 1 121 ? -22.797 -33.438 0.116 1 82.12 121 ALA A O 1
ATOM 939 N N . ARG A 1 122 ? -23.906 -35.344 -0.275 1 85.38 122 ARG A N 1
ATOM 940 C CA . ARG A 1 122 ? -25.156 -34.625 -0.514 1 85.38 122 ARG A CA 1
ATOM 941 C C . ARG A 1 122 ? -25.656 -33.938 0.757 1 85.38 122 ARG A C 1
ATOM 943 O O . ARG A 1 122 ? -26.047 -32.781 0.726 1 85.38 122 ARG A O 1
ATOM 950 N N . ASP A 1 123 ? -25.625 -34.656 1.826 1 88.12 123 ASP A N 1
ATOM 951 C CA . ASP A 1 123 ? -26.078 -34.094 3.098 1 88.12 123 ASP A CA 1
ATOM 952 C C . ASP A 1 123 ? -25.203 -32.938 3.523 1 88.12 123 ASP A C 1
ATOM 954 O O . ASP A 1 123 ? -25.703 -31.922 4.016 1 88.12 123 ASP A O 1
ATOM 958 N N . SER A 1 124 ? -23.906 -33.094 3.373 1 88.75 124 SER A N 1
ATOM 959 C CA . SER A 1 124 ? -22.984 -32.031 3.703 1 88.75 124 SER A CA 1
ATOM 960 C C . SER A 1 124 ? -23.234 -30.781 2.842 1 88.75 124 SER A C 1
ATOM 962 O O . SER A 1 124 ? -23.156 -29.656 3.326 1 88.75 124 SER A O 1
ATOM 964 N N . LEU A 1 125 ? -23.562 -31.031 1.612 1 91.81 125 LEU A N 1
ATOM 965 C CA . LEU A 1 125 ? -23.828 -29.969 0.666 1 91.81 125 LEU A CA 1
ATOM 966 C C . LEU A 1 125 ? -25.094 -29.188 1.062 1 91.81 125 LEU A C 1
ATOM 968 O O . LEU A 1 125 ? -25.078 -27.953 1.113 1 91.81 125 LEU A O 1
ATOM 972 N N . LEU A 1 126 ? -26.109 -29.891 1.392 1 92.69 126 LEU A N 1
ATOM 973 C CA . LEU A 1 126 ? -27.375 -29.266 1.751 1 92.69 126 LEU A CA 1
ATOM 974 C C . LEU A 1 126 ? -27.266 -28.516 3.072 1 92.69 126 LEU A C 1
ATOM 976 O O . LEU A 1 126 ? -27.906 -27.484 3.258 1 92.69 126 LEU A O 1
ATOM 980 N N . SER A 1 127 ? -26.438 -28.969 3.906 1 93.38 127 SER A N 1
ATOM 981 C CA . SER A 1 127 ? -26.25 -28.312 5.195 1 93.38 127 SER A CA 1
ATOM 982 C C . SER A 1 127 ? -25.406 -27.047 5.047 1 93.38 127 SER A C 1
ATOM 984 O O . SER A 1 127 ? -25.469 -26.156 5.898 1 93.38 127 SER A O 1
ATOM 986 N N . LEU A 1 128 ? -24.641 -26.953 4.008 1 95.25 128 LEU A N 1
ATOM 987 C CA . LEU A 1 128 ? -23.75 -25.812 3.793 1 95.25 128 LEU A CA 1
ATOM 988 C C . LEU A 1 128 ? -24.484 -24.656 3.141 1 95.25 128 LEU A C 1
ATOM 990 O O . LEU A 1 128 ? -24.094 -23.5 3.318 1 95.25 128 LEU A O 1
ATOM 994 N N . TYR A 1 129 ? -25.594 -24.922 2.381 1 96.38 129 TYR A N 1
ATOM 995 C CA . TYR A 1 129 ? -26.281 -23.906 1.588 1 96.38 129 TYR A CA 1
ATOM 996 C C . TYR A 1 129 ? -26.766 -22.766 2.469 1 96.38 129 TYR A C 1
ATOM 998 O O . TYR A 1 129 ? -26.5 -21.594 2.184 1 96.38 129 TYR A O 1
ATOM 1006 N N . PRO A 1 130 ? -27.344 -23.078 3.67 1 96.12 130 PRO A N 1
ATOM 1007 C CA . PRO A 1 130 ? -27.797 -21.969 4.516 1 96.12 130 PRO A CA 1
ATOM 1008 C C . PRO A 1 130 ? -26.656 -21.125 5.051 1 96.12 130 PRO A C 1
ATOM 1010 O O . PRO A 1 130 ? -26.812 -19.906 5.211 1 96.12 130 PRO A O 1
ATOM 1013 N N . ASP A 1 131 ? -25.578 -21.703 5.383 1 96.12 131 ASP A N 1
ATOM 1014 C CA . ASP A 1 131 ? -24.422 -20.969 5.867 1 96.12 131 ASP A CA 1
ATOM 1015 C C . ASP A 1 131 ? -23.891 -20.016 4.793 1 96.12 131 ASP A C 1
ATOM 1017 O O . ASP A 1 131 ? -23.531 -18.875 5.082 1 96.12 131 ASP A O 1
ATOM 1021 N N . THR A 1 132 ? -23.797 -20.547 3.58 1 96.69 132 THR A N 1
ATOM 1022 C CA . THR A 1 132 ? -23.359 -19.719 2.461 1 96.69 132 THR A CA 1
ATOM 1023 C C . THR A 1 132 ? -24.328 -18.578 2.211 1 96.69 132 THR A C 1
ATOM 1025 O O . THR A 1 132 ? -23.922 -17.438 1.988 1 96.69 132 THR A O 1
ATOM 1028 N N . ASP A 1 133 ? -25.578 -18.891 2.316 1 95.44 133 ASP A N 1
ATOM 1029 C CA . ASP A 1 133 ? -26.594 -17.875 2.113 1 95.44 133 ASP A CA 1
ATOM 1030 C C . ASP A 1 133 ? -26.516 -16.781 3.18 1 95.44 133 ASP A C 1
ATOM 1032 O O . ASP A 1 133 ? -26.703 -15.602 2.885 1 95.44 133 ASP A O 1
ATOM 1036 N N . ALA A 1 134 ? -26.25 -17.188 4.375 1 95.62 134 ALA A N 1
ATOM 1037 C CA . ALA A 1 134 ? -26.125 -16.219 5.461 1 95.62 134 ALA A CA 1
ATOM 1038 C C . ALA A 1 134 ? -24.953 -15.266 5.203 1 95.62 134 ALA A C 1
ATOM 1040 O O . ALA A 1 134 ? -25.062 -14.062 5.461 1 95.62 134 ALA A O 1
ATOM 1041 N N . LYS A 1 135 ? -23.828 -15.797 4.738 1 95 135 LYS A N 1
ATO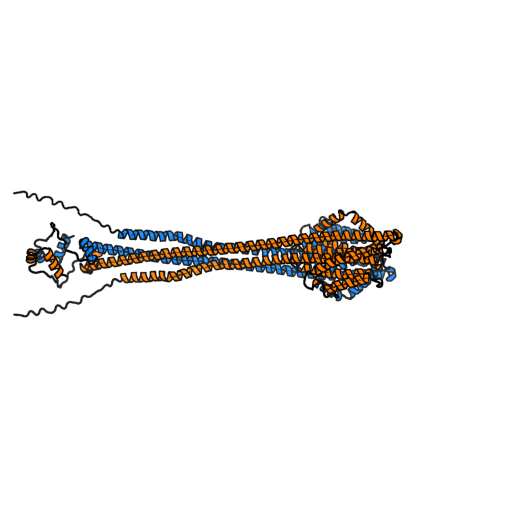M 1042 C CA . LYS A 1 135 ? -22.672 -14.961 4.445 1 95 135 LYS A CA 1
ATOM 1043 C C . LYS A 1 135 ? -22.953 -14.039 3.262 1 95 135 LYS A C 1
ATOM 1045 O O . LYS A 1 135 ? -22.531 -12.875 3.266 1 95 135 LYS A O 1
ATOM 1050 N N . LEU A 1 136 ? -23.625 -14.547 2.277 1 91.94 136 LEU A N 1
ATOM 1051 C CA . LEU A 1 136 ? -23.984 -13.742 1.118 1 91.94 136 LEU A CA 1
ATOM 1052 C C . LEU A 1 136 ? -24.938 -12.617 1.513 1 91.94 136 LEU A C 1
ATOM 1054 O O . LEU A 1 136 ? -24.812 -11.484 1.05 1 91.94 136 LEU A O 1
ATOM 1058 N N . LEU A 1 137 ? -25.859 -12.938 2.363 1 90.25 137 LEU A N 1
ATOM 1059 C CA . LEU A 1 137 ? -26.828 -11.945 2.816 1 90.25 137 LEU A CA 1
ATOM 1060 C C . LEU A 1 137 ? -26.141 -10.82 3.584 1 90.25 137 LEU A C 1
ATOM 1062 O O . LEU A 1 137 ? -26.5 -9.656 3.438 1 90.25 137 LEU A O 1
ATOM 1066 N N . ALA A 1 138 ? -25.219 -11.211 4.402 1 90.19 138 ALA A N 1
ATOM 1067 C CA . ALA A 1 138 ? -24.438 -10.203 5.117 1 90.19 138 ALA A CA 1
ATOM 1068 C C . ALA A 1 138 ? -23.734 -9.266 4.148 1 90.19 138 ALA A C 1
ATOM 1070 O O . ALA A 1 138 ? -23.641 -8.062 4.402 1 90.19 138 ALA A O 1
ATOM 1071 N N . MET A 1 139 ? -23.234 -9.781 3.123 1 88.31 139 MET A N 1
ATOM 1072 C CA . MET A 1 139 ? -22.547 -8.992 2.107 1 88.31 139 MET A CA 1
ATOM 1073 C C . MET A 1 139 ? -23.531 -8.086 1.367 1 88.31 139 MET A C 1
ATOM 1075 O O . MET A 1 139 ? -23.203 -6.938 1.059 1 88.31 139 MET A O 1
ATOM 1079 N N . PHE A 1 140 ? -24.734 -8.594 1.175 1 84.81 140 PHE A N 1
ATOM 1080 C CA . PHE A 1 140 ? -25.75 -7.852 0.435 1 84.81 140 PHE A CA 1
ATOM 1081 C C . PHE A 1 140 ? -26.234 -6.652 1.237 1 84.81 140 PHE A C 1
ATOM 1083 O O . PHE A 1 140 ? -26.688 -5.66 0.665 1 84.81 140 PHE A O 1
ATOM 1090 N N . THR A 1 141 ? -26.156 -6.707 2.545 1 81 141 THR A N 1
ATOM 1091 C CA . THR A 1 141 ? -26.672 -5.648 3.406 1 81 141 THR A CA 1
ATOM 1092 C C . THR A 1 141 ? -25.688 -4.484 3.477 1 81 141 THR A C 1
ATOM 1094 O O . THR A 1 141 ? -26.016 -3.4 3.951 1 81 141 THR A O 1
ATOM 1097 N N . LEU A 1 142 ? -24.5 -4.891 3.215 1 76.56 142 LEU A N 1
ATOM 1098 C CA . LEU A 1 142 ? -23.547 -3.789 3.254 1 76.56 142 LEU A CA 1
ATOM 1099 C C . LEU A 1 142 ? -24 -2.641 2.359 1 76.56 142 LEU A C 1
ATOM 1101 O O . LEU A 1 142 ? -25.109 -2.67 1.824 1 76.56 142 LEU A O 1
ATOM 1105 N N . GLU A 1 143 ? -23.125 -2.111 1.461 1 59.84 143 GLU A N 1
ATOM 1106 C CA . GLU A 1 143 ? -23.406 -0.873 0.738 1 59.84 143 GLU A CA 1
ATOM 1107 C C . GLU A 1 143 ? -24.438 -1.096 -0.361 1 59.84 143 GLU A C 1
ATOM 1109 O O . GLU A 1 143 ? -24.656 -2.229 -0.793 1 59.84 143 GLU A O 1
ATOM 1114 N N . SER A 1 144 ? -24.844 -0.103 -0.893 1 52.22 144 SER A N 1
ATOM 1115 C CA . SER A 1 144 ? -25.781 0.153 -1.978 1 52.22 144 SER A CA 1
ATOM 1116 C C . SER A 1 144 ? -25.422 -0.645 -3.225 1 52.22 144 SER A C 1
ATOM 1118 O O . SER A 1 144 ? -24.406 -0.37 -3.871 1 52.22 144 SER A O 1
ATOM 1120 N N . GLY A 1 145 ? -26.203 -1.605 -3.525 1 53.91 145 GLY A N 1
ATOM 1121 C CA . GLY A 1 145 ? -26.5 -2.297 -4.77 1 53.91 145 GLY A CA 1
ATOM 1122 C C . GLY A 1 145 ? -25.25 -2.6 -5.59 1 53.91 145 GLY A C 1
ATOM 1123 O O . GLY A 1 145 ? -25.219 -3.584 -6.336 1 53.91 145 GLY A O 1
ATOM 1124 N N . SER A 1 146 ? -24.078 -2.004 -5.309 1 60.88 146 SER A N 1
ATOM 1125 C CA . SER A 1 146 ? -23.016 -2.072 -6.309 1 60.88 146 SER A CA 1
ATOM 1126 C C . SER A 1 146 ? -22.094 -3.268 -6.066 1 60.88 146 SER A C 1
ATOM 1128 O O . SER A 1 146 ? -21.391 -3.709 -6.973 1 60.88 146 SER A O 1
ATOM 1130 N N . MET A 1 147 ? -22.188 -3.904 -4.902 1 64.81 147 MET A N 1
ATOM 1131 C CA . MET A 1 147 ? -21.281 -5.008 -4.617 1 64.81 147 MET A CA 1
ATOM 1132 C C . MET A 1 147 ? -21.703 -6.27 -5.363 1 64.81 147 MET A C 1
ATOM 1134 O O . MET A 1 147 ? -20.891 -7.176 -5.566 1 64.81 147 MET A O 1
ATOM 1138 N N . CYS A 1 148 ? -22.812 -6.23 -5.781 1 66.94 148 CYS A N 1
ATOM 1139 C CA . CYS A 1 148 ? -23.375 -7.461 -6.332 1 66.94 148 CYS A CA 1
ATOM 1140 C C . CYS A 1 148 ? -23.25 -7.484 -7.848 1 66.94 148 CYS A C 1
ATOM 1142 O O . CYS A 1 148 ? -23.516 -8.508 -8.484 1 66.94 148 CYS A O 1
ATOM 1144 N N . ASP A 1 149 ? -22.688 -6.418 -8.367 1 65.25 149 ASP A N 1
ATOM 1145 C CA . ASP A 1 149 ? -22.469 -6.418 -9.812 1 65.25 149 ASP A CA 1
ATOM 1146 C C . ASP A 1 149 ? -21.156 -7.086 -10.164 1 65.25 149 ASP A C 1
ATOM 1148 O O . ASP A 1 149 ? -20.172 -6.406 -10.492 1 65.25 149 ASP A O 1
ATOM 1152 N N . VAL A 1 150 ? -21.156 -8.336 -9.914 1 64.31 150 VAL A N 1
ATOM 1153 C CA . VAL A 1 150 ? -19.859 -9.008 -9.938 1 64.31 150 VAL A CA 1
ATOM 1154 C C . VAL A 1 150 ? -19.656 -9.703 -11.281 1 64.31 150 VAL A C 1
ATOM 1156 O O . VAL A 1 150 ? -18.531 -9.844 -11.758 1 64.31 150 VAL A O 1
ATOM 1159 N N . ILE A 1 151 ? -20.703 -10.234 -11.781 1 65.5 151 ILE A N 1
ATOM 1160 C CA . ILE A 1 151 ? -20.578 -10.93 -13.062 1 65.5 151 ILE A CA 1
ATOM 1161 C C . ILE A 1 151 ? -21.516 -10.312 -14.086 1 65.5 151 ILE A C 1
ATOM 1163 O O . ILE A 1 151 ? -22.516 -9.688 -13.719 1 65.5 151 ILE A O 1
ATOM 1167 N N . THR A 1 152 ? -20.984 -10.367 -15.273 1 62.66 152 THR A N 1
ATOM 1168 C CA . THR A 1 152 ? -21.734 -9.758 -16.359 1 62.66 152 THR A CA 1
ATOM 1169 C C . THR A 1 152 ? -23.188 -10.227 -16.344 1 62.66 152 THR A C 1
ATOM 1171 O O . THR A 1 152 ? -24.094 -9.461 -16.688 1 62.66 152 THR A O 1
ATOM 1174 N N . ALA A 1 153 ? -23.391 -11.289 -15.867 1 64.81 153 ALA A N 1
ATOM 1175 C CA . ALA A 1 153 ? -24.734 -11.875 -15.906 1 64.81 153 ALA A CA 1
ATOM 1176 C C . ALA A 1 153 ? -25.578 -11.367 -14.75 1 64.81 153 ALA A C 1
ATOM 1178 O O . ALA A 1 153 ? -26.797 -11.609 -14.711 1 64.81 153 ALA A O 1
ATOM 1179 N N . VAL A 1 154 ? -24.922 -10.664 -13.828 1 69.69 154 VAL A N 1
ATOM 1180 C CA . VAL A 1 154 ? -25.609 -10.328 -12.586 1 69.69 154 VAL A CA 1
ATOM 1181 C C . VAL A 1 154 ? -25.484 -8.836 -12.32 1 69.69 154 VAL A C 1
ATOM 1183 O O . VAL A 1 154 ? -24.375 -8.305 -12.188 1 69.69 154 VAL A O 1
ATOM 1186 N N . THR A 1 155 ? -26.625 -8.148 -12.336 1 68.06 155 THR A N 1
ATOM 1187 C CA . THR A 1 155 ? -26.609 -6.699 -12.156 1 68.06 155 THR A CA 1
ATOM 1188 C C . THR A 1 155 ? -27.016 -6.332 -10.727 1 68.06 155 THR A C 1
ATOM 1190 O O . THR A 1 155 ? -27.047 -5.152 -10.375 1 68.06 155 THR A O 1
ATOM 1193 N N . GLY A 1 156 ? -27.266 -7.434 -9.875 1 75.06 156 GLY A N 1
ATOM 1194 C CA . GLY A 1 156 ? -27.688 -7.121 -8.523 1 75.06 156 GLY A CA 1
ATOM 1195 C C . GLY A 1 156 ? -27.578 -8.305 -7.578 1 75.06 156 GLY A C 1
ATOM 1196 O O . GLY A 1 156 ? -27.281 -9.422 -8.008 1 75.06 156 GLY A O 1
ATOM 1197 N N . CYS A 1 157 ? -27.797 -7.992 -6.301 1 80 157 CYS A N 1
ATOM 1198 C CA . CYS A 1 157 ? -27.625 -9 -5.262 1 80 157 CYS A CA 1
ATOM 1199 C C . CYS A 1 157 ? -28.656 -10.109 -5.398 1 80 157 CYS A C 1
ATOM 1201 O O . CYS A 1 157 ? -28.344 -11.281 -5.211 1 80 157 CYS A O 1
ATOM 1203 N N . ARG A 1 158 ? -29.953 -9.688 -5.758 1 80.31 158 ARG A N 1
ATOM 1204 C CA . ARG A 1 158 ? -31 -10.68 -5.949 1 80.31 158 ARG A CA 1
ATOM 1205 C C . ARG A 1 158 ? -30.688 -11.594 -7.129 1 80.31 158 ARG A C 1
ATOM 1207 O O . ARG A 1 158 ? -30.875 -12.805 -7.055 1 80.31 158 ARG A O 1
ATOM 1214 N N . GLU A 1 159 ? -30.141 -11.039 -8.141 1 86.81 159 GLU A N 1
ATOM 1215 C CA . GLU A 1 159 ? -29.797 -11.82 -9.32 1 86.81 159 GLU A CA 1
ATOM 1216 C C . GLU A 1 159 ? -28.641 -12.773 -9.039 1 86.81 159 GLU A C 1
ATOM 1218 O O . GLU A 1 159 ? -28.594 -13.883 -9.586 1 86.81 159 GLU A O 1
ATOM 1223 N N . LEU A 1 160 ? -27.734 -12.336 -8.242 1 89.56 160 LEU A N 1
ATOM 1224 C CA . LEU A 1 160 ? -26.625 -13.219 -7.883 1 89.56 160 LEU A CA 1
ATOM 1225 C C . LEU A 1 160 ? -27.125 -14.422 -7.09 1 89.56 160 LEU A C 1
ATOM 1227 O O . LEU A 1 160 ? -26.703 -15.555 -7.34 1 89.56 160 LEU A O 1
ATOM 1231 N N . SER A 1 161 ? -27.984 -14.156 -6.164 1 89.75 161 SER A N 1
ATOM 1232 C CA . SER A 1 161 ? -28.578 -15.234 -5.375 1 89.75 161 SER A CA 1
ATOM 1233 C C . SER A 1 161 ? -29.344 -16.219 -6.262 1 89.75 161 SER A C 1
ATOM 1235 O O . SER A 1 161 ? -29.234 -17.422 -6.09 1 89.75 161 SER A O 1
ATOM 1237 N N . ASP A 1 162 ? -30.109 -15.68 -7.191 1 91.38 162 ASP A N 1
ATOM 1238 C CA . ASP A 1 162 ? -30.875 -16.516 -8.117 1 91.38 162 ASP A CA 1
ATOM 1239 C C . ASP A 1 162 ? -29.938 -17.344 -9 1 91.38 162 ASP A C 1
ATOM 1241 O O . ASP A 1 162 ? -30.203 -18.516 -9.281 1 91.38 162 ASP A O 1
ATOM 1245 N N . PHE A 1 163 ? -28.938 -16.672 -9.422 1 92.88 163 PHE A N 1
ATOM 1246 C CA . PHE A 1 163 ? -27.953 -17.312 -10.273 1 92.88 163 PHE A CA 1
ATOM 1247 C C . PHE A 1 163 ? -27.328 -18.516 -9.57 1 92.88 163 PHE A C 1
ATOM 1249 O O . PHE A 1 163 ? -27.203 -19.594 -10.156 1 92.88 163 PHE A O 1
ATOM 1256 N N . ILE A 1 164 ? -26.984 -18.375 -8.32 1 94.62 164 ILE A N 1
ATOM 1257 C CA . ILE A 1 164 ? -26.391 -19.438 -7.52 1 94.62 164 ILE A CA 1
ATOM 1258 C C . ILE A 1 164 ? -27.422 -20.531 -7.273 1 94.62 164 ILE A C 1
ATOM 1260 O O . ILE A 1 164 ? -27.125 -21.719 -7.398 1 94.62 164 ILE A O 1
ATOM 1264 N N . ASN A 1 165 ? -28.625 -20.141 -6.992 1 94.5 165 ASN A N 1
ATOM 1265 C CA . ASN A 1 165 ? -29.688 -21.109 -6.73 1 94.5 165 ASN A CA 1
ATOM 1266 C C . ASN A 1 165 ? -30.031 -21.938 -7.973 1 94.5 165 ASN A C 1
ATOM 1268 O O . ASN A 1 165 ? -30.344 -23.125 -7.871 1 94.5 165 ASN A O 1
ATOM 1272 N N . GLU A 1 166 ? -30.016 -21.266 -9.078 1 94 166 GLU A N 1
ATOM 1273 C CA . GLU A 1 166 ? -30.25 -22 -10.32 1 94 166 GLU A CA 1
ATOM 1274 C C . GLU A 1 166 ? -29.188 -23.078 -10.523 1 94 166 GLU A C 1
ATOM 1276 O O . GLU A 1 166 ? -29.5 -24.188 -10.953 1 94 166 GLU A O 1
ATOM 1281 N N . HIS A 1 167 ? -27.953 -22.703 -10.258 1 94.62 167 HIS A N 1
ATOM 1282 C CA . HIS A 1 167 ? -26.875 -23.688 -10.367 1 94.62 167 HIS A CA 1
ATOM 1283 C C . HIS A 1 167 ? -27.062 -24.828 -9.367 1 94.62 167 HIS A C 1
ATOM 1285 O O . HIS A 1 167 ? -26.859 -25.984 -9.711 1 94.62 167 HIS A O 1
ATOM 1291 N N . ARG A 1 168 ? -27.469 -24.5 -8.148 1 94.56 168 ARG A N 1
ATOM 1292 C CA . ARG A 1 168 ? -27.719 -25.5 -7.121 1 94.56 168 ARG A CA 1
ATOM 1293 C C . ARG A 1 168 ? -28.812 -26.484 -7.57 1 94.56 168 ARG A C 1
ATOM 1295 O O . ARG A 1 168 ? -28.688 -27.688 -7.336 1 94.56 168 ARG A O 1
ATOM 1302 N N . LEU A 1 169 ? -29.781 -25.953 -8.227 1 92.88 169 LEU A N 1
ATOM 1303 C CA . LEU A 1 169 ? -30.875 -26.781 -8.719 1 92.88 169 LEU A CA 1
ATOM 1304 C C . LEU A 1 169 ? -30.391 -27.734 -9.812 1 92.88 169 LEU A C 1
ATOM 1306 O O . LEU A 1 169 ? -30.766 -28.906 -9.844 1 92.88 169 LEU A O 1
ATOM 1310 N N . LYS A 1 170 ? -29.578 -27.203 -10.656 1 92.88 170 LYS A N 1
ATOM 1311 C CA . LYS A 1 170 ? -29.016 -28.031 -11.703 1 92.88 170 LYS A CA 1
ATOM 1312 C C . LYS A 1 170 ? -28.172 -29.156 -11.117 1 92.88 170 LYS A C 1
ATOM 1314 O O . LYS A 1 170 ? -28.172 -30.281 -11.625 1 92.88 170 LYS A O 1
ATOM 1319 N N . VAL A 1 171 ? -27.422 -28.844 -10.094 1 91.94 171 VAL A N 1
ATOM 1320 C CA . VAL A 1 171 ? -26.547 -29.797 -9.445 1 91.94 171 VAL A CA 1
ATOM 1321 C C . VAL A 1 171 ? -27.375 -30.938 -8.828 1 91.94 171 VAL A C 1
ATOM 1323 O O . VAL A 1 171 ? -27 -32.094 -8.914 1 91.94 171 VAL A O 1
ATOM 1326 N N . LEU A 1 172 ? -28.484 -30.625 -8.266 1 88.5 172 LEU A N 1
ATOM 1327 C CA . LEU A 1 172 ? -29.281 -31.609 -7.531 1 88.5 172 LEU A CA 1
ATOM 1328 C C . LEU A 1 172 ? -30.188 -32.375 -8.477 1 88.5 172 LEU A C 1
ATOM 1330 O O . LEU A 1 172 ? -30.688 -33.469 -8.125 1 88.5 172 LEU A O 1
ATOM 1334 N N . GLN A 1 173 ? -30.328 -31.797 -9.664 1 84.88 173 GLN A N 1
ATOM 1335 C CA . GLN A 1 173 ? -31.172 -32.5 -10.633 1 84.88 173 GLN A CA 1
ATOM 1336 C C . GLN A 1 173 ? -30.375 -33.531 -11.406 1 84.88 173 GLN A C 1
ATOM 1338 O O . GLN A 1 173 ? -29.328 -33.219 -11.984 1 84.88 173 GLN A O 1
ATOM 1343 N N . SER A 1 174 ? -30.734 -34.719 -11.367 1 68.5 174 SER A N 1
ATOM 1344 C CA . SER A 1 174 ? -30.031 -35.875 -11.93 1 68.5 174 SER A CA 1
ATOM 1345 C C . SER A 1 174 ? -30.016 -35.812 -13.453 1 68.5 174 SER A C 1
ATOM 1347 O O . SER A 1 174 ? -29.141 -36.406 -14.086 1 68.5 174 SER A O 1
ATOM 1349 N N . SER A 1 175 ? -30.812 -35.094 -14.023 1 64.5 175 SER A N 1
ATOM 1350 C CA . SER A 1 175 ? -30.984 -35.125 -15.469 1 64.5 175 SER A CA 1
ATOM 1351 C C . SER A 1 175 ? -29.969 -34.25 -16.156 1 64.5 175 SER A C 1
ATOM 1353 O O . SER A 1 175 ? -29.703 -34.375 -17.359 1 64.5 175 SER A O 1
ATOM 1355 N N . VAL A 1 176 ? -29.422 -33.438 -15.453 1 63.84 176 VAL A N 1
ATOM 1356 C CA . VAL A 1 176 ? -28.5 -32.5 -16.062 1 63.84 176 VAL A CA 1
ATOM 1357 C C . VAL A 1 176 ? -27.062 -32.969 -15.867 1 63.84 176 VAL A C 1
ATOM 1359 O O . VAL A 1 176 ? -26.625 -33.25 -14.742 1 63.84 176 VAL A O 1
ATOM 1362 N N . HIS A 1 177 ? -26.453 -33.281 -16.938 1 77.38 177 HIS A N 1
ATOM 1363 C CA . HIS A 1 177 ? -25.062 -33.688 -16.891 1 77.38 177 HIS A CA 1
ATOM 1364 C C . HIS A 1 177 ? -24.141 -32.5 -16.688 1 77.38 177 HIS A C 1
ATOM 1366 O O . HIS A 1 177 ? -23.766 -31.828 -17.656 1 77.38 177 HIS A O 1
ATOM 1372 N N . LEU A 1 178 ? -24 -32.094 -15.477 1 85.88 178 LEU A N 1
ATOM 1373 C CA . LEU A 1 178 ? -23.062 -31.031 -15.148 1 85.88 178 LEU A CA 1
ATOM 1374 C C . LEU A 1 178 ? -21.656 -31.594 -14.938 1 85.88 178 LEU A C 1
ATOM 1376 O O . LEU A 1 178 ? -21.469 -32.531 -14.148 1 85.88 178 LEU A O 1
ATOM 1380 N N . SER A 1 179 ? -20.703 -31.031 -15.75 1 90.06 179 SER A N 1
ATOM 1381 C CA . SER A 1 179 ? -19.328 -31.469 -15.586 1 90.06 179 SER A CA 1
ATOM 1382 C C . SER A 1 179 ? -18.703 -30.891 -14.328 1 90.06 179 SER A C 1
ATOM 1384 O O . SER A 1 179 ? -19.094 -29.812 -13.875 1 90.06 179 SER A O 1
ATOM 1386 N N . ILE A 1 180 ? -17.844 -31.672 -13.703 1 91.94 180 ILE A N 1
ATOM 1387 C CA . ILE A 1 180 ? -17.125 -31.234 -12.508 1 91.94 180 ILE A CA 1
ATOM 1388 C C . ILE A 1 180 ? -16.375 -29.938 -12.805 1 91.94 180 ILE A C 1
ATOM 1390 O O . ILE A 1 180 ? -16.375 -29.016 -11.984 1 91.94 180 ILE A O 1
ATOM 1394 N N . GLU A 1 181 ? -15.766 -29.875 -13.961 1 92.62 181 GLU A N 1
ATOM 1395 C CA . GLU A 1 181 ? -15 -28.703 -14.375 1 92.62 181 GLU A CA 1
ATOM 1396 C C . GLU A 1 181 ? -15.906 -27.469 -14.516 1 92.62 181 GLU A C 1
ATOM 1398 O O . GLU A 1 181 ? -15.539 -26.375 -14.086 1 92.62 181 GLU A O 1
ATOM 1403 N N . ASP A 1 182 ? -17.047 -27.734 -15.078 1 92.5 182 ASP A N 1
ATOM 1404 C CA . ASP A 1 182 ? -18 -26.625 -15.234 1 92.5 182 ASP A CA 1
ATOM 1405 C C . ASP A 1 182 ? -18.438 -26.094 -13.875 1 92.5 182 ASP A C 1
ATOM 1407 O O . ASP A 1 182 ? -18.609 -24.875 -13.695 1 92.5 182 ASP A O 1
ATOM 1411 N N . ASN A 1 183 ? -18.672 -26.953 -12.977 1 95 183 ASN A N 1
ATOM 1412 C CA . ASN A 1 183 ? -19.031 -26.562 -11.617 1 95 183 ASN A CA 1
ATOM 1413 C C . ASN A 1 183 ? -17.938 -25.719 -10.977 1 95 183 ASN A C 1
ATOM 1415 O O . ASN A 1 183 ? -18.219 -24.688 -10.359 1 95 183 ASN A O 1
ATOM 1419 N N . ILE A 1 184 ? -16.719 -26.172 -11.047 1 96.56 184 ILE A N 1
ATOM 1420 C CA . ILE A 1 184 ? -15.594 -25.453 -10.445 1 96.56 184 ILE A CA 1
ATOM 1421 C C . ILE A 1 184 ? -15.461 -24.078 -11.086 1 96.56 184 ILE A C 1
ATOM 1423 O O . ILE A 1 184 ? -15.289 -23.078 -10.383 1 96.56 184 ILE A O 1
ATOM 1427 N N . ILE A 1 185 ? -15.609 -24.016 -12.398 1 94.75 185 ILE A N 1
ATOM 1428 C CA . ILE A 1 185 ? -15.477 -22.766 -13.133 1 94.75 185 ILE A CA 1
ATOM 1429 C C . ILE A 1 185 ? -16.594 -21.812 -12.719 1 94.75 185 ILE A C 1
ATOM 1431 O O . ILE A 1 185 ? -16.359 -20.609 -12.57 1 94.75 185 ILE A O 1
ATOM 1435 N N . PHE A 1 186 ? -17.781 -22.359 -12.523 1 94.69 186 PHE A N 1
ATOM 1436 C CA . PHE A 1 186 ? -18.922 -21.562 -12.117 1 94.69 186 PHE A CA 1
ATOM 1437 C C . PHE A 1 186 ? -18.625 -20.797 -10.828 1 94.69 186 PHE A C 1
ATOM 1439 O O . PHE A 1 186 ? -18.703 -19.562 -10.797 1 94.69 186 PHE A O 1
ATOM 1446 N N . TYR A 1 187 ? -18.234 -21.453 -9.758 1 96.31 187 TYR A N 1
ATOM 1447 C CA . TYR A 1 187 ? -17.969 -20.844 -8.461 1 96.31 187 TYR A CA 1
ATOM 1448 C C . TYR A 1 187 ? -16.719 -19.969 -8.523 1 96.31 187 TYR A C 1
ATOM 1450 O O . TYR A 1 187 ? -16.656 -18.922 -7.875 1 96.31 187 TYR A O 1
ATOM 1458 N N . THR A 1 188 ? -15.734 -20.406 -9.266 1 95.19 188 THR A N 1
ATOM 1459 C CA . THR A 1 188 ? -14.484 -19.656 -9.383 1 95.19 188 THR A CA 1
ATOM 1460 C C . THR A 1 188 ? -14.727 -18.281 -10 1 95.19 188 THR A C 1
ATOM 1462 O O . THR A 1 188 ? -14.117 -17.297 -9.586 1 95.19 188 THR A O 1
ATOM 1465 N N . SER A 1 189 ? -15.594 -18.219 -10.992 1 92.62 189 SER A N 1
ATOM 1466 C CA . SER A 1 189 ? -15.898 -16.953 -11.641 1 92.62 189 SER A CA 1
ATOM 1467 C C . SER A 1 189 ? -16.547 -15.977 -10.664 1 92.62 189 SER A C 1
ATOM 1469 O O . SER A 1 189 ? -16.234 -14.781 -10.664 1 92.62 189 SER A O 1
ATOM 1471 N N . ILE A 1 190 ? -17.422 -16.469 -9.852 1 92.88 190 ILE A N 1
ATOM 1472 C CA . ILE A 1 190 ? -18.078 -15.641 -8.852 1 92.88 190 ILE A CA 1
ATOM 1473 C C . ILE A 1 190 ? -17.062 -15.156 -7.82 1 92.88 190 ILE A C 1
ATOM 1475 O O . ILE A 1 190 ? -17.016 -13.969 -7.492 1 92.88 190 ILE A O 1
ATOM 1479 N N . ASN A 1 191 ? -16.25 -16.062 -7.348 1 94.81 191 ASN A N 1
ATOM 1480 C CA . ASN A 1 191 ? -15.25 -15.719 -6.336 1 94.81 191 ASN A CA 1
ATOM 1481 C C . ASN A 1 191 ? -14.242 -14.703 -6.867 1 94.81 191 ASN A C 1
ATOM 1483 O O . ASN A 1 191 ? -13.836 -13.797 -6.141 1 94.81 191 ASN A O 1
ATOM 1487 N N . GLU A 1 192 ? -13.836 -14.883 -8.078 1 91.69 192 GLU A N 1
ATOM 1488 C CA . GLU A 1 192 ? -12.906 -13.945 -8.688 1 91.69 192 GLU A CA 1
ATOM 1489 C C . GLU A 1 192 ? -13.5 -12.539 -8.758 1 91.69 192 GLU A C 1
ATOM 1491 O O . GLU A 1 192 ? -12.805 -11.555 -8.5 1 91.69 192 GLU A O 1
ATOM 1496 N N . ALA A 1 193 ? -14.711 -12.5 -9.125 1 90 193 ALA A N 1
ATOM 1497 C CA . ALA A 1 193 ? -15.391 -11.203 -9.195 1 90 193 ALA A CA 1
ATOM 1498 C C . ALA A 1 193 ? -15.5 -10.57 -7.812 1 90 193 ALA A C 1
ATOM 1500 O O . ALA A 1 193 ? -15.297 -9.359 -7.66 1 90 193 ALA A O 1
ATOM 1501 N N . LEU A 1 194 ? -15.828 -11.375 -6.852 1 91.56 194 LEU A N 1
ATOM 1502 C CA . LEU A 1 194 ? -15.938 -10.875 -5.484 1 91.56 194 LEU A CA 1
ATOM 1503 C C . LEU A 1 194 ? -14.578 -10.398 -4.973 1 91.56 194 LEU A C 1
ATOM 1505 O O . LEU A 1 194 ? -14.492 -9.367 -4.301 1 91.56 194 LEU A O 1
ATOM 1509 N N . MET A 1 195 ? -13.555 -11.094 -5.266 1 92.44 195 MET A N 1
ATOM 1510 C CA . MET A 1 195 ? -12.211 -10.719 -4.828 1 92.44 195 MET A CA 1
ATOM 1511 C C . MET A 1 195 ? -11.758 -9.438 -5.516 1 92.44 195 MET A C 1
ATOM 1513 O O . MET A 1 195 ? -11.062 -8.617 -4.91 1 92.44 195 MET A O 1
ATOM 1517 N N . GLN A 1 196 ? -12.141 -9.297 -6.766 1 89.25 196 GLN A N 1
ATOM 1518 C CA . GLN A 1 196 ? -11.836 -8.039 -7.445 1 89.25 196 GLN A CA 1
ATOM 1519 C C . GLN A 1 196 ? -12.531 -6.863 -6.77 1 89.25 196 GLN A C 1
ATOM 1521 O O . GLN A 1 196 ? -11.922 -5.809 -6.57 1 89.25 196 GLN A O 1
ATOM 1526 N N . LYS A 1 197 ? -13.695 -7.082 -6.457 1 87.81 197 LYS A N 1
ATOM 1527 C CA . LYS A 1 197 ? -14.438 -6.035 -5.766 1 87.81 197 LYS A CA 1
ATOM 1528 C C . LYS A 1 197 ? -13.82 -5.734 -4.402 1 87.81 197 LYS A C 1
ATOM 1530 O O . LYS A 1 197 ? -13.781 -4.578 -3.975 1 87.81 197 LYS A O 1
ATOM 1535 N N . ASN A 1 198 ? -13.453 -6.766 -3.766 1 89.94 198 ASN A N 1
ATOM 1536 C CA . ASN A 1 198 ? -12.781 -6.613 -2.479 1 89.94 198 ASN A CA 1
ATOM 1537 C C . ASN A 1 198 ? -11.508 -5.777 -2.602 1 89.94 198 ASN A C 1
ATOM 1539 O O . ASN A 1 198 ? -11.273 -4.875 -1.794 1 89.94 198 ASN A O 1
ATOM 1543 N N . THR A 1 199 ? -10.742 -6.066 -3.562 1 89.25 199 THR A N 1
ATOM 1544 C CA . THR A 1 199 ? -9.508 -5.324 -3.791 1 89.25 199 THR A CA 1
ATOM 1545 C C . THR A 1 199 ? -9.812 -3.863 -4.109 1 89.25 199 THR A C 1
ATOM 1547 O O . THR A 1 199 ? -9.133 -2.961 -3.613 1 89.25 199 THR A O 1
ATOM 1550 N N . ASN A 1 200 ? -10.836 -3.619 -4.855 1 87.44 200 ASN A N 1
ATOM 1551 C CA . ASN A 1 200 ? -11.234 -2.254 -5.184 1 87.44 200 ASN A CA 1
ATOM 1552 C C . ASN A 1 200 ? -11.602 -1.46 -3.934 1 87.44 200 ASN A C 1
ATOM 1554 O O . ASN A 1 200 ? -11.328 -0.26 -3.855 1 87.44 200 ASN A O 1
ATOM 1558 N N . THR A 1 201 ? -12.227 -2.168 -3.064 1 86.5 201 THR A N 1
ATOM 1559 C CA . THR A 1 201 ? -12.594 -1.533 -1.805 1 86.5 201 THR A CA 1
ATOM 1560 C C . THR A 1 201 ? -11.352 -1.177 -0.995 1 86.5 201 THR A C 1
ATOM 1562 O O . THR A 1 201 ? -11.281 -0.099 -0.401 1 86.5 201 THR A O 1
ATOM 1565 N N . LEU A 1 202 ? -10.414 -2.037 -1.003 1 87.44 202 LEU A N 1
ATOM 1566 C CA . LEU A 1 202 ? -9.188 -1.823 -0.24 1 87.44 202 LEU A CA 1
ATOM 1567 C C . LEU A 1 202 ? -8.359 -0.701 -0.853 1 87.44 202 LEU A C 1
ATOM 1569 O O . LEU A 1 202 ? -7.676 0.034 -0.135 1 87.44 202 LEU A O 1
ATOM 1573 N N . LEU A 1 203 ? -8.477 -0.529 -2.131 1 86.56 203 LEU A N 1
ATOM 1574 C CA . LEU A 1 203 ? -7.695 0.473 -2.848 1 86.56 203 LEU A CA 1
ATOM 1575 C C . LEU A 1 203 ? -8.156 1.881 -2.49 1 86.56 203 LEU A C 1
ATOM 1577 O O . LEU A 1 203 ? -7.418 2.85 -2.686 1 86.56 203 LEU A O 1
ATOM 1581 N N . LYS A 1 204 ? -9.289 1.962 -1.965 1 81.38 204 LYS A N 1
ATOM 1582 C CA . LYS A 1 204 ? -9.82 3.27 -1.587 1 81.38 204 LYS A CA 1
ATOM 1583 C C . LYS A 1 204 ? -9.211 3.746 -0.269 1 81.38 204 LYS A C 1
ATOM 1585 O O . LYS A 1 204 ? -9.289 4.93 0.062 1 81.38 204 LYS A O 1
ATOM 1590 N N . ALA A 1 205 ? -8.633 2.797 0.43 1 79.56 205 ALA A N 1
ATOM 1591 C CA . ALA A 1 205 ? -8.086 3.137 1.74 1 79.56 205 ALA A CA 1
ATOM 1592 C C . ALA A 1 205 ? -6.766 3.895 1.605 1 79.56 205 ALA A C 1
ATOM 1594 O O . ALA A 1 205 ? -5.918 3.539 0.782 1 79.56 205 ALA A O 1
ATOM 1595 N N . LYS A 1 206 ? -6.738 5.027 2.217 1 78.81 206 LYS A N 1
ATOM 1596 C CA . LYS A 1 206 ? -5.488 5.77 2.346 1 78.81 206 LYS A CA 1
ATOM 1597 C C . LYS A 1 206 ? -4.723 5.344 3.596 1 78.81 206 LYS A C 1
ATOM 1599 O O . LYS A 1 206 ? -5.176 5.578 4.719 1 78.81 206 LYS A O 1
ATOM 1604 N N . VAL A 1 207 ? -3.609 4.637 3.295 1 79.5 207 VAL A N 1
ATOM 1605 C CA . VAL A 1 207 ? -2.885 4.062 4.426 1 79.5 207 VAL A CA 1
ATOM 1606 C C . VAL A 1 207 ? -1.396 4.371 4.297 1 79.5 207 VAL A C 1
ATOM 1608 O O . VAL A 1 207 ? -0.85 4.379 3.191 1 79.5 207 VAL A O 1
ATOM 1611 N N . ASP A 1 208 ? -0.8 4.621 5.402 1 78.75 208 ASP A N 1
ATOM 1612 C CA . ASP A 1 208 ? 0.626 4.93 5.367 1 78.75 208 ASP A CA 1
ATOM 1613 C C . ASP A 1 208 ? 1.464 3.654 5.391 1 78.75 208 ASP A C 1
ATOM 1615 O O . ASP A 1 208 ? 1.934 3.195 4.348 1 78.75 208 ASP A O 1
ATOM 1619 N N . TRP A 1 209 ? 1.572 3.031 6.555 1 76.75 209 TRP A N 1
ATOM 1620 C CA . TRP A 1 209 ? 2.5 1.91 6.668 1 76.75 209 TRP A CA 1
ATOM 1621 C C . TRP A 1 209 ? 1.748 0.585 6.727 1 76.75 209 TRP A C 1
ATOM 1623 O O . TRP A 1 209 ? 2.361 -0.485 6.719 1 76.75 209 TRP A O 1
ATOM 1633 N N . LEU A 1 210 ? 0.41 0.618 6.672 1 85.25 210 LEU A N 1
ATOM 1634 C CA . LEU A 1 210 ? -0.372 -0.595 6.883 1 85.25 210 LEU A CA 1
ATOM 1635 C C . LEU A 1 210 ? -0.705 -1.269 5.559 1 85.25 210 LEU A C 1
ATOM 1637 O O . LEU A 1 210 ? -1.384 -2.297 5.531 1 85.25 210 LEU A O 1
ATOM 1641 N N . TRP A 1 211 ? -0.178 -0.73 4.488 1 87.94 211 TRP A N 1
ATOM 1642 C CA . TRP A 1 211 ? -0.565 -1.246 3.18 1 87.94 211 TRP A CA 1
ATOM 1643 C C . TRP A 1 211 ? -0.021 -2.654 2.967 1 87.94 211 TRP A C 1
ATOM 1645 O O . TRP A 1 211 ? -0.654 -3.479 2.301 1 87.94 211 TRP A O 1
ATOM 1655 N N . SER A 1 212 ? 1.131 -2.959 3.539 1 89.5 212 SER A N 1
ATOM 1656 C CA . SER A 1 212 ? 1.726 -4.281 3.381 1 89.5 212 SER A CA 1
ATOM 1657 C C . SER A 1 212 ? 0.83 -5.363 3.973 1 89.5 212 SER A C 1
ATOM 1659 O O . SER A 1 212 ? 0.724 -6.461 3.418 1 89.5 212 SER A O 1
ATOM 1661 N N . TYR A 1 213 ? 0.138 -5.055 5.055 1 89.25 213 TYR A N 1
ATOM 1662 C CA . TYR A 1 213 ? -0.791 -5.992 5.672 1 89.25 213 TYR A CA 1
ATOM 1663 C C . TYR A 1 213 ? -2.016 -6.211 4.789 1 89.25 213 TYR A C 1
ATOM 1665 O O . TYR A 1 213 ? -2.535 -7.324 4.699 1 89.25 213 TYR A O 1
ATOM 1673 N N . LEU A 1 214 ? -2.471 -5.156 4.164 1 91.06 214 LEU A N 1
ATOM 1674 C CA . LEU A 1 214 ? -3.613 -5.27 3.264 1 91.06 214 LEU A CA 1
ATOM 1675 C C . LEU A 1 214 ? -3.285 -6.172 2.078 1 91.06 214 LEU A C 1
ATOM 1677 O O . LEU A 1 214 ? -4.105 -7 1.681 1 91.06 214 LEU A O 1
ATOM 1681 N N . VAL A 1 215 ? -2.082 -6.043 1.61 1 91.44 215 VAL A N 1
ATOM 1682 C CA . VAL A 1 215 ? -1.637 -6.848 0.476 1 91.44 215 VAL A CA 1
ATOM 1683 C C . VAL A 1 215 ? -1.522 -8.312 0.892 1 91.44 215 VAL A C 1
ATOM 1685 O O . VAL A 1 215 ? -1.981 -9.203 0.175 1 91.44 215 VAL A O 1
ATOM 1688 N N . ALA A 1 216 ? -0.878 -8.492 2.01 1 92.25 216 ALA A N 1
ATOM 1689 C CA . ALA A 1 216 ? -0.729 -9.859 2.51 1 92.25 216 ALA A CA 1
ATOM 1690 C C . ALA A 1 216 ? -2.088 -10.531 2.684 1 92.25 216 ALA A C 1
ATOM 1692 O O . ALA A 1 216 ? -2.273 -11.688 2.289 1 92.25 216 ALA A O 1
ATOM 1693 N N . LYS A 1 217 ? -2.988 -9.836 3.197 1 92.12 217 LYS A N 1
ATOM 1694 C CA . LYS A 1 217 ? -4.332 -10.352 3.428 1 92.12 217 LYS A CA 1
ATOM 1695 C C . LYS A 1 217 ? -5.02 -10.703 2.109 1 92.12 217 LYS A C 1
ATOM 1697 O O . LYS A 1 217 ? -5.633 -11.766 1.982 1 92.12 217 LYS A O 1
ATOM 1702 N N . SER A 1 218 ? -4.977 -9.82 1.177 1 92.06 218 SER A N 1
ATOM 1703 C CA . SER A 1 218 ? -5.609 -10.023 -0.122 1 92.06 218 SER A CA 1
ATOM 1704 C C . SER A 1 218 ? -4.977 -11.203 -0.862 1 92.06 218 SER A C 1
ATOM 1706 O O . SER A 1 218 ? -5.684 -12.016 -1.458 1 92.06 218 SER A O 1
ATOM 1708 N N . SER A 1 219 ? -3.658 -11.258 -0.816 1 92.94 219 SER A N 1
ATOM 1709 C CA . SER A 1 219 ? -2.959 -12.359 -1.474 1 92.94 219 SER A CA 1
ATOM 1710 C C . SER A 1 219 ? -3.295 -13.695 -0.824 1 92.94 219 SER A C 1
ATOM 1712 O O . SER A 1 219 ? -3.412 -14.711 -1.511 1 92.94 219 SER A O 1
ATOM 1714 N N . LEU A 1 220 ? -3.426 -13.664 0.447 1 94.5 220 LEU A N 1
ATOM 1715 C CA . LEU A 1 220 ? -3.793 -14.891 1.144 1 94.5 220 LEU A CA 1
ATOM 1716 C C . LEU A 1 220 ? -5.207 -15.328 0.772 1 94.5 220 LEU A C 1
ATOM 1718 O O . LEU A 1 220 ? -5.496 -16.531 0.7 1 94.5 220 LEU A O 1
ATOM 1722 N N . LEU A 1 221 ? -6.07 -14.383 0.593 1 95.56 221 LEU A N 1
ATOM 1723 C CA . LEU A 1 221 ? -7.414 -14.727 0.152 1 95.56 221 LEU A CA 1
ATOM 1724 C C . LEU A 1 221 ? -7.383 -15.375 -1.229 1 95.56 221 LEU A C 1
ATOM 1726 O O . LEU A 1 221 ? -8.07 -16.375 -1.468 1 95.56 221 LEU A O 1
ATOM 1730 N N . SER A 1 222 ? -6.602 -14.812 -2.105 1 94.69 222 SER A N 1
ATOM 1731 C CA . SER A 1 222 ? -6.438 -15.406 -3.43 1 94.69 222 SER A CA 1
ATOM 1732 C C . SER A 1 222 ? -5.859 -16.812 -3.338 1 94.69 222 SER A C 1
ATOM 1734 O O . SER A 1 222 ? -6.297 -17.719 -4.055 1 94.69 222 SER A O 1
ATOM 1736 N N . ALA A 1 223 ? -4.875 -16.938 -2.475 1 95.19 223 ALA A N 1
ATOM 1737 C CA . ALA A 1 223 ? -4.277 -18.25 -2.271 1 95.19 223 ALA A CA 1
ATOM 1738 C C . ALA A 1 223 ? -5.312 -19.25 -1.768 1 95.19 223 ALA A C 1
ATOM 1740 O O . ALA A 1 223 ? -5.375 -20.375 -2.246 1 95.19 223 ALA A O 1
ATOM 1741 N N . THR A 1 224 ? -6.094 -18.828 -0.849 1 96.19 224 THR A N 1
ATOM 1742 C CA . THR A 1 224 ? -7.121 -19.703 -0.282 1 96.19 224 THR A CA 1
ATOM 1743 C C . THR A 1 224 ? -8.102 -20.141 -1.36 1 96.19 224 THR A C 1
ATOM 1745 O O . THR A 1 224 ? -8.555 -21.297 -1.357 1 96.19 224 THR A O 1
ATOM 1748 N N . ASP A 1 225 ? -8.422 -19.281 -2.221 1 96.25 225 ASP A N 1
ATOM 1749 C CA . ASP A 1 225 ? -9.367 -19.625 -3.279 1 96.25 225 ASP A CA 1
ATOM 1750 C C . ASP A 1 225 ? -8.781 -20.672 -4.223 1 96.25 225 ASP A C 1
ATOM 1752 O O . ASP A 1 225 ? -9.469 -21.641 -4.59 1 96.25 225 ASP A O 1
ATOM 1756 N N . VAL A 1 226 ? -7.574 -20.5 -4.602 1 96.25 226 VAL A N 1
ATOM 1757 C CA . VAL A 1 226 ? -6.945 -21.438 -5.523 1 96.25 226 VAL A CA 1
ATOM 1758 C C . VAL A 1 226 ? -6.727 -22.781 -4.824 1 96.25 226 VAL A C 1
ATOM 1760 O O . VAL A 1 226 ? -6.867 -23.844 -5.441 1 96.25 226 VAL A O 1
ATOM 1763 N N . ILE A 1 227 ? -6.379 -22.75 -3.598 1 96.5 227 ILE A N 1
ATOM 1764 C CA . ILE A 1 227 ? -6.238 -23.969 -2.818 1 96.5 227 ILE A CA 1
ATOM 1765 C C . ILE A 1 227 ? -7.59 -24.672 -2.713 1 96.5 227 ILE A C 1
ATOM 1767 O O . ILE A 1 227 ? -7.656 -25.906 -2.713 1 96.5 227 ILE A O 1
ATOM 1771 N N . GLY A 1 228 ? -8.617 -23.891 -2.682 1 97.62 228 GLY A N 1
ATOM 1772 C CA . GLY A 1 228 ? -9.953 -24.453 -2.723 1 97.62 228 GLY A CA 1
ATOM 1773 C C . GLY A 1 228 ? -10.234 -25.234 -3.996 1 97.62 228 GLY A C 1
ATOM 1774 O O . GLY A 1 228 ? -10.93 -26.25 -3.971 1 97.62 228 GLY A O 1
ATOM 1775 N N . ILE A 1 229 ? -9.742 -24.75 -5.098 1 97.62 229 ILE A N 1
ATOM 1776 C CA . ILE A 1 229 ? -9.867 -25.5 -6.348 1 97.62 229 ILE A CA 1
ATOM 1777 C C . ILE A 1 229 ? -9.109 -26.812 -6.254 1 97.62 229 ILE A C 1
ATOM 1779 O O . ILE A 1 229 ? -9.609 -27.859 -6.688 1 97.62 229 ILE A O 1
ATOM 1783 N N . GLU A 1 230 ? -7.93 -26.672 -5.672 1 97.25 230 GLU A N 1
ATOM 1784 C CA . GLU A 1 230 ? -7.156 -27.891 -5.43 1 97.25 230 GLU A CA 1
ATOM 1785 C C . GLU A 1 230 ? -7.941 -28.891 -4.59 1 97.25 230 GLU A C 1
ATOM 1787 O O . GLU A 1 230 ? -7.941 -30.078 -4.879 1 97.25 230 GLU A O 1
ATOM 1792 N N . ARG A 1 231 ? -8.516 -28.422 -3.559 1 97.56 231 ARG A N 1
ATOM 1793 C CA . ARG A 1 231 ? -9.344 -29.266 -2.699 1 97.56 231 ARG A CA 1
ATOM 1794 C C . ARG A 1 231 ? -10.438 -29.953 -3.506 1 97.56 231 ARG A C 1
ATOM 1796 O O . ARG A 1 231 ? -10.688 -31.141 -3.318 1 97.56 231 ARG A O 1
ATOM 1803 N N . ALA A 1 232 ? -11.102 -29.234 -4.387 1 97.44 232 ALA A N 1
ATOM 1804 C CA . ALA A 1 232 ? -12.188 -29.797 -5.195 1 97.44 232 ALA A CA 1
ATOM 1805 C C . ALA A 1 232 ? -11.68 -30.891 -6.125 1 97.44 232 ALA A C 1
ATOM 1807 O O . ALA A 1 232 ? -12.289 -31.953 -6.227 1 97.44 232 ALA A O 1
ATOM 1808 N N . LEU A 1 233 ? -10.609 -30.641 -6.766 1 97.25 233 LEU A N 1
ATOM 1809 C CA . LEU A 1 233 ? -10.062 -31.594 -7.73 1 97.25 233 LEU A CA 1
ATOM 1810 C C . LEU A 1 233 ? -9.539 -32.844 -7.027 1 97.25 233 LEU A C 1
ATOM 1812 O O . LEU A 1 233 ? -9.742 -33.969 -7.504 1 97.25 233 LEU A O 1
ATOM 1816 N N . GLY A 1 234 ? -8.844 -32.656 -5.91 1 96.94 234 GLY A N 1
ATOM 1817 C CA . GLY A 1 234 ? -8.391 -33.812 -5.141 1 96.94 234 GLY A CA 1
ATOM 1818 C C . GLY A 1 234 ? -9.531 -34.656 -4.613 1 96.94 234 GLY A C 1
ATOM 1819 O O . GLY A 1 234 ? -9.445 -35.875 -4.613 1 96.94 234 GLY A O 1
ATOM 1820 N N . ALA A 1 235 ? -10.516 -34 -4.16 1 95.44 235 ALA A N 1
ATOM 1821 C CA . ALA A 1 235 ? -11.695 -34.719 -3.691 1 95.44 235 ALA A CA 1
ATOM 1822 C C . ALA A 1 235 ? -12.32 -35.531 -4.824 1 95.44 235 ALA A C 1
ATOM 1824 O O . ALA A 1 235 ? -12.805 -36.656 -4.609 1 95.44 235 ALA A O 1
ATOM 1825 N N . THR A 1 236 ? -12.383 -34.906 -5.984 1 94.75 236 THR A N 1
ATOM 1826 C CA . THR A 1 236 ? -12.922 -35.594 -7.156 1 94.75 236 THR A CA 1
ATOM 1827 C C . THR A 1 236 ? -12.141 -36.875 -7.457 1 94.75 236 THR A C 1
ATOM 1829 O O . THR A 1 236 ? -12.727 -37.906 -7.809 1 94.75 236 THR A O 1
ATOM 1832 N N . TYR A 1 237 ? -10.789 -36.812 -7.309 1 95.88 237 TYR A N 1
ATOM 1833 C CA . TYR A 1 237 ? -9.93 -37.969 -7.535 1 95.88 237 TYR A CA 1
ATOM 1834 C C . TYR A 1 237 ? -10.344 -39.125 -6.656 1 95.88 237 TYR A C 1
ATOM 1836 O O . TYR A 1 237 ? -10.562 -40.25 -7.148 1 95.88 237 TYR A O 1
ATOM 1844 N N . TYR A 1 238 ? -10.523 -38.906 -5.402 1 93.94 238 TYR A N 1
ATOM 1845 C CA . TYR A 1 238 ? -10.859 -40 -4.461 1 93.94 238 TYR A CA 1
ATOM 1846 C C . TYR A 1 238 ? -12.32 -40.406 -4.598 1 93.94 238 TYR A C 1
ATOM 1848 O O . TYR A 1 238 ? -12.641 -41.594 -4.605 1 93.94 238 TYR A O 1
ATOM 1856 N N . ALA A 1 239 ? -13.156 -39.406 -4.734 1 93.06 239 ALA A N 1
ATOM 1857 C CA . ALA A 1 239 ? -14.594 -39.656 -4.723 1 93.06 239 ALA A CA 1
ATOM 1858 C C . ALA A 1 239 ? -15.023 -40.438 -5.969 1 93.06 239 ALA A C 1
ATOM 1860 O O . ALA A 1 239 ? -15.945 -41.25 -5.91 1 93.06 239 ALA A O 1
ATOM 1861 N N . SER A 1 240 ? -14.461 -40.125 -7.109 1 91.81 240 SER A N 1
ATOM 1862 C CA . SER A 1 240 ? -14.82 -40.812 -8.352 1 91.81 240 SER A CA 1
ATOM 1863 C C . SER A 1 240 ? -14.242 -42.219 -8.391 1 91.81 240 SER A C 1
ATOM 1865 O O . SER A 1 240 ? -14.641 -43.031 -9.227 1 91.81 240 SER A O 1
ATOM 1867 N N . CYS A 1 241 ? -13.281 -42.5 -7.512 1 92.56 241 CYS A N 1
ATOM 1868 C CA . CYS A 1 241 ? -12.586 -43.781 -7.48 1 92.56 241 CYS A CA 1
ATOM 1869 C C . CYS A 1 241 ? -11.984 -44.094 -8.844 1 92.56 241 CYS A C 1
ATOM 1871 O O . CYS A 1 241 ? -12.102 -45.25 -9.32 1 92.56 241 CYS A O 1
ATOM 1873 N N . SER A 1 242 ? -11.516 -43.125 -9.523 1 93.56 242 SER A N 1
ATOM 1874 C CA . SER A 1 242 ? -10.867 -43.219 -10.828 1 93.56 242 SER A CA 1
ATOM 1875 C C . SER A 1 242 ? -9.812 -42.125 -11.008 1 93.56 242 SER A C 1
ATOM 1877 O O . SER A 1 242 ? -9.891 -41.062 -10.375 1 93.56 242 SER A O 1
ATOM 1879 N N . PRO A 1 243 ? -8.797 -42.438 -11.758 1 95.56 243 PRO A N 1
ATOM 1880 C CA . PRO A 1 243 ? -7.797 -41.406 -12.023 1 95.56 243 PRO A CA 1
ATOM 1881 C C . PRO A 1 243 ? -8.406 -40.125 -12.648 1 95.56 243 PRO A C 1
ATOM 1883 O O . PRO A 1 243 ? -9.391 -40.219 -13.375 1 95.56 243 PRO A O 1
ATOM 1886 N N . LEU A 1 244 ? -7.809 -39.031 -12.32 1 95.25 244 LEU A N 1
ATOM 1887 C CA . LEU A 1 244 ? -8.211 -37.781 -12.945 1 95.25 244 LEU A CA 1
ATOM 1888 C C . LEU A 1 244 ? -7.871 -37.75 -14.43 1 95.25 244 LEU A C 1
ATOM 1890 O O . LEU A 1 244 ? -6.898 -38.406 -14.852 1 95.25 244 LEU A O 1
ATOM 1894 N N . SER A 1 245 ? -8.805 -37.094 -15.195 1 93.69 245 SER A N 1
ATOM 1895 C CA . SER A 1 245 ? -8.445 -36.844 -16.594 1 93.69 245 SER A CA 1
ATOM 1896 C C . SER A 1 245 ? -7.133 -36.094 -16.703 1 93.69 245 SER A C 1
ATOM 1898 O O . SER A 1 245 ? -6.699 -35.438 -15.734 1 93.69 245 SER A O 1
ATOM 1900 N N . THR A 1 246 ? -6.48 -36.125 -17.812 1 90.06 246 THR A N 1
ATOM 1901 C CA . THR A 1 246 ? -5.227 -35.406 -18.031 1 90.06 246 THR A CA 1
ATOM 1902 C C . THR A 1 246 ? -5.402 -33.906 -17.812 1 90.06 246 THR A C 1
ATOM 1904 O O . THR A 1 246 ? -4.543 -33.25 -17.203 1 90.06 246 THR A O 1
ATOM 1907 N N . SER A 1 247 ? -6.473 -33.406 -18.234 1 89 247 SER A N 1
ATOM 1908 C CA . SER A 1 247 ? -6.746 -31.984 -18.078 1 89 247 SER A CA 1
ATOM 1909 C C . SER A 1 247 ? -6.957 -31.609 -16.625 1 89 247 SER A C 1
ATOM 1911 O O . SER A 1 247 ? -6.441 -30.594 -16.156 1 89 247 SER A O 1
ATOM 1913 N N . SER A 1 248 ? -7.668 -32.438 -15.883 1 94.12 248 SER A N 1
ATOM 1914 C CA . SER A 1 248 ? -7.938 -32.188 -14.477 1 94.12 248 SER A CA 1
ATOM 1915 C C . SER A 1 248 ? -6.672 -32.312 -13.633 1 94.12 248 SER A C 1
ATOM 1917 O O . SER A 1 248 ? -6.473 -31.562 -12.68 1 94.12 248 SER A O 1
ATOM 1919 N N . LEU A 1 249 ? -5.898 -33.281 -13.992 1 93.75 249 LEU A N 1
ATOM 1920 C CA . LEU A 1 249 ? -4.641 -33.469 -13.281 1 93.75 249 LEU A CA 1
ATOM 1921 C C . LEU A 1 249 ? -3.723 -32.25 -13.5 1 93.75 249 LEU A C 1
ATOM 1923 O O . LEU A 1 249 ? -3.113 -31.766 -12.547 1 93.75 249 LEU A O 1
ATOM 1927 N N . ARG A 1 250 ? -3.607 -31.828 -14.75 1 89.5 250 ARG A N 1
ATOM 1928 C CA . ARG A 1 250 ? -2.824 -30.625 -15.055 1 89.5 250 ARG A CA 1
ATOM 1929 C C . ARG A 1 250 ? -3.346 -29.422 -14.281 1 89.5 250 ARG A C 1
ATOM 1931 O O . ARG A 1 250 ? -2.561 -28.641 -13.734 1 89.5 250 ARG A O 1
ATOM 1938 N N . TRP A 1 251 ? -4.59 -29.281 -14.258 1 93.12 251 TRP A N 1
ATOM 1939 C CA . TRP A 1 251 ? -5.227 -28.188 -13.539 1 93.12 251 TRP A CA 1
ATOM 1940 C C . TRP A 1 251 ? -4.883 -28.234 -12.055 1 93.12 251 TRP A C 1
ATOM 1942 O O . TRP A 1 251 ? -4.559 -27.219 -11.453 1 93.12 251 TRP A O 1
ATOM 1952 N N . MET A 1 252 ? -4.949 -29.359 -11.484 1 94.81 252 MET A N 1
ATOM 1953 C CA . MET A 1 252 ? -4.633 -29.531 -10.07 1 94.81 252 MET A CA 1
ATOM 1954 C C . MET A 1 252 ? -3.193 -29.109 -9.781 1 94.81 252 MET A C 1
ATOM 1956 O O . MET A 1 252 ? -2.93 -28.406 -8.805 1 94.81 252 MET A O 1
ATOM 1960 N N . MET A 1 253 ? -2.27 -29.562 -10.602 1 91.56 253 MET A N 1
ATOM 1961 C CA . MET A 1 253 ? -0.867 -29.203 -10.422 1 91.56 253 MET A CA 1
ATOM 1962 C C . MET A 1 253 ? -0.671 -27.703 -10.562 1 91.56 253 MET A C 1
ATOM 1964 O O . MET A 1 253 ? 0.11 -27.094 -9.828 1 91.56 253 MET A O 1
ATOM 1968 N N . GLN A 1 254 ? -1.41 -27.141 -11.492 1 91.94 254 GLN A N 1
ATOM 1969 C CA . GLN A 1 254 ? -1.335 -25.703 -11.727 1 91.94 254 GLN A CA 1
ATOM 1970 C C . GLN A 1 254 ? -1.811 -24.922 -10.5 1 91.94 254 GLN A C 1
ATOM 1972 O O . GLN A 1 254 ? -1.122 -24.016 -10.031 1 91.94 254 GLN A O 1
ATOM 1977 N N . VAL A 1 255 ? -2.918 -25.281 -9.961 1 94.88 255 VAL A N 1
ATOM 1978 C CA . VAL A 1 255 ? -3.49 -24.516 -8.852 1 94.88 255 VAL A CA 1
ATOM 1979 C C . VAL A 1 255 ? -2.689 -24.766 -7.582 1 94.88 255 VAL A C 1
ATOM 1981 O O . VAL A 1 255 ? -2.555 -23.875 -6.738 1 94.88 255 VAL A O 1
ATOM 1984 N N . HIS A 1 256 ? -2.113 -25.969 -7.449 1 94.31 256 HIS A N 1
ATOM 1985 C CA . HIS A 1 256 ? -1.214 -26.219 -6.332 1 94.31 256 HIS A CA 1
ATOM 1986 C C . HIS A 1 256 ? -0.048 -25.234 -6.324 1 94.31 256 HIS A C 1
ATOM 1988 O O . HIS A 1 256 ? 0.259 -24.641 -5.289 1 94.31 256 HIS A O 1
ATOM 1994 N N . SER A 1 257 ? 0.505 -25.062 -7.445 1 92.81 257 SER A N 1
ATOM 1995 C CA . SER A 1 257 ? 1.659 -24.188 -7.582 1 92.81 257 SER A CA 1
ATOM 1996 C C . SER A 1 257 ? 1.256 -22.719 -7.434 1 92.81 257 SER A C 1
ATOM 1998 O O . SER A 1 257 ? 2.014 -21.922 -6.887 1 92.81 257 SER A O 1
ATOM 2000 N N . GLN A 1 258 ? 0.126 -22.406 -7.961 1 93.88 258 GLN A N 1
ATOM 2001 C CA . GLN A 1 258 ? -0.373 -21.047 -7.805 1 93.88 258 GLN A CA 1
ATOM 2002 C C . GLN A 1 258 ? -0.562 -20.688 -6.332 1 93.88 258 GLN A C 1
ATOM 2004 O O . GLN A 1 258 ? -0.208 -19.594 -5.902 1 93.88 258 GLN A O 1
ATOM 2009 N N . GLY A 1 259 ? -1.176 -21.594 -5.602 1 94.75 259 GLY A N 1
ATOM 2010 C CA . GLY A 1 259 ? -1.369 -21.375 -4.176 1 94.75 259 GLY A CA 1
ATOM 2011 C C . GLY A 1 259 ? -0.075 -21.094 -3.436 1 94.75 259 GLY A C 1
ATOM 2012 O O . GLY A 1 259 ? 0.001 -20.156 -2.639 1 94.75 259 GLY A O 1
ATOM 2013 N N . LEU A 1 260 ? 0.923 -21.812 -3.795 1 91.38 260 LEU A N 1
ATOM 2014 C CA . LEU A 1 260 ? 2.221 -21.641 -3.156 1 91.38 260 LEU A CA 1
ATOM 2015 C C . LEU A 1 260 ? 2.826 -20.281 -3.521 1 91.38 260 LEU A C 1
ATOM 2017 O O . LEU A 1 260 ? 3.393 -19.594 -2.666 1 91.38 260 LEU A O 1
ATOM 2021 N N . ALA A 1 261 ? 2.717 -19.906 -4.75 1 92.06 261 ALA A N 1
ATOM 2022 C CA . ALA A 1 261 ? 3.275 -18.641 -5.207 1 92.06 261 ALA A CA 1
ATOM 2023 C C . ALA A 1 261 ? 2.576 -17.453 -4.539 1 92.06 261 ALA A C 1
ATOM 2025 O O . ALA A 1 261 ? 3.227 -16.484 -4.141 1 92.06 261 ALA A O 1
ATOM 2026 N N . LEU A 1 262 ? 1.312 -17.578 -4.449 1 94 262 LEU A N 1
ATOM 2027 C CA . LEU A 1 262 ? 0.536 -16.5 -3.848 1 94 262 LEU A CA 1
ATOM 2028 C C . LEU A 1 262 ? 0.809 -16.406 -2.35 1 94 262 LEU A C 1
ATOM 2030 O O . LEU A 1 262 ? 0.867 -15.305 -1.797 1 94 262 LEU A O 1
ATOM 2034 N N . MET A 1 263 ? 0.952 -17.516 -1.713 1 93.38 263 MET A N 1
ATOM 2035 C CA . MET A 1 263 ? 1.319 -17.5 -0.3 1 93.38 263 MET A CA 1
ATOM 2036 C C . MET A 1 263 ? 2.699 -16.875 -0.1 1 93.38 263 MET A C 1
ATOM 2038 O O . MET A 1 263 ? 2.898 -16.078 0.814 1 93.38 263 MET A O 1
ATOM 2042 N N . ARG A 1 264 ? 3.578 -17.203 -0.947 1 90.12 264 ARG A N 1
ATOM 2043 C CA . ARG A 1 264 ? 4.918 -16.641 -0.872 1 90.12 264 ARG A CA 1
ATOM 2044 C C . ARG A 1 264 ? 4.875 -15.125 -1.046 1 90.12 264 ARG A C 1
ATOM 2046 O O . ARG A 1 264 ? 5.598 -14.391 -0.362 1 90.12 264 ARG A O 1
ATOM 2053 N N . GLU A 1 265 ? 4.078 -14.758 -1.967 1 90.25 265 GLU A N 1
ATOM 2054 C CA . GLU A 1 265 ? 3.906 -13.32 -2.172 1 90.25 265 GLU A CA 1
ATOM 2055 C C . GLU A 1 265 ? 3.354 -12.648 -0.919 1 90.25 265 GLU A C 1
ATOM 2057 O O . GLU A 1 265 ? 3.812 -11.57 -0.533 1 90.25 265 GLU A O 1
ATOM 2062 N N . ALA A 1 266 ? 2.363 -13.25 -0.334 1 92.69 266 ALA A N 1
ATOM 2063 C CA . ALA A 1 266 ? 1.762 -12.703 0.88 1 92.69 266 ALA A CA 1
ATOM 2064 C C . ALA A 1 266 ? 2.793 -12.594 2 1 92.69 266 ALA A C 1
ATOM 2066 O O . ALA A 1 266 ? 2.857 -11.57 2.693 1 92.69 266 ALA A O 1
ATOM 2067 N N . PHE A 1 267 ? 3.617 -13.57 2.113 1 91.31 267 PHE A N 1
ATOM 2068 C CA . PHE A 1 267 ? 4.562 -13.641 3.223 1 91.31 267 PHE A CA 1
ATOM 2069 C C . PHE A 1 267 ? 5.738 -12.703 2.992 1 91.31 267 PHE A C 1
ATOM 2071 O O . PHE A 1 267 ? 6.41 -12.297 3.943 1 91.31 267 PHE A O 1
ATOM 2078 N N . ARG A 1 268 ? 5.969 -12.375 1.765 1 88.56 268 ARG A N 1
ATOM 2079 C CA . ARG A 1 268 ? 7.008 -11.391 1.47 1 88.56 268 ARG A CA 1
ATOM 2080 C C . ARG A 1 268 ? 6.637 -10.023 2.027 1 88.56 268 ARG A C 1
ATOM 2082 O O . ARG A 1 268 ? 7.512 -9.258 2.453 1 88.56 268 ARG A O 1
ATOM 2089 N N . TYR A 1 269 ? 5.383 -9.727 2.131 1 89.25 269 TYR A N 1
ATOM 2090 C CA . TYR A 1 269 ? 4.914 -8.43 2.604 1 89.25 269 TYR A CA 1
ATOM 2091 C C . TYR A 1 269 ? 4.785 -8.414 4.121 1 89.25 269 TYR A C 1
ATOM 2093 O O . TYR A 1 269 ? 4.727 -7.348 4.738 1 89.25 269 TYR A O 1
ATOM 2101 N N . SER A 1 270 ? 4.668 -9.578 4.695 1 86.25 270 SER A N 1
ATOM 2102 C CA . SER A 1 270 ? 4.578 -9.664 6.148 1 86.25 270 SER A CA 1
ATOM 2103 C C . SER A 1 270 ? 5.293 -10.898 6.672 1 86.25 270 SER A C 1
ATOM 2105 O O . SER A 1 270 ? 4.664 -11.938 6.891 1 86.25 270 SER A O 1
ATOM 2107 N N . PRO A 1 271 ? 6.531 -10.727 7.02 1 79.75 271 PRO A N 1
ATOM 2108 C CA . PRO A 1 271 ? 7.27 -11.891 7.512 1 79.75 271 PRO A CA 1
ATOM 2109 C C . PRO A 1 271 ? 6.734 -12.414 8.844 1 79.75 271 PRO A C 1
ATOM 2111 O O . PRO A 1 271 ? 6.777 -13.617 9.109 1 79.75 271 PRO A O 1
ATOM 2114 N N . THR A 1 272 ? 6.203 -11.57 9.609 1 83.25 272 THR A N 1
ATOM 2115 C CA . THR A 1 272 ? 5.637 -11.977 10.891 1 83.25 272 THR A CA 1
ATOM 2116 C C . THR A 1 272 ? 4.418 -12.875 10.688 1 83.25 272 THR A C 1
ATOM 2118 O O . THR A 1 272 ? 4.195 -13.812 11.453 1 83.25 272 THR A O 1
ATOM 2121 N N . LEU A 1 273 ? 3.771 -12.688 9.641 1 85.12 273 LEU A N 1
ATOM 2122 C CA . LEU A 1 273 ? 2.602 -13.5 9.336 1 85.12 273 LEU A CA 1
ATOM 2123 C C . LEU A 1 273 ? 3.018 -14.891 8.867 1 85.12 273 LEU A C 1
ATOM 2125 O O . LEU A 1 273 ? 2.336 -15.883 9.156 1 85.12 273 LEU A O 1
ATOM 2129 N N . ALA A 1 274 ? 4.117 -14.859 8.18 1 86.38 274 ALA A N 1
ATOM 2130 C CA . ALA A 1 274 ? 4.656 -16.156 7.77 1 86.38 274 ALA A CA 1
ATOM 2131 C C . ALA A 1 274 ? 4.98 -17.031 8.977 1 86.38 274 ALA A C 1
ATOM 2133 O O . ALA A 1 274 ? 4.629 -18.203 9.008 1 86.38 274 ALA A O 1
ATOM 2134 N N . ASP A 1 275 ? 5.516 -16.375 9.922 1 87.56 275 ASP A N 1
ATOM 2135 C CA . ASP A 1 275 ? 5.867 -17.094 11.141 1 87.56 275 ASP A CA 1
ATOM 2136 C C . ASP A 1 275 ? 4.621 -17.594 11.859 1 87.56 275 ASP A C 1
ATOM 2138 O O . ASP A 1 275 ? 4.602 -18.734 12.352 1 87.56 275 ASP A O 1
ATOM 2142 N N . THR A 1 276 ? 3.654 -16.828 11.891 1 87 276 THR A N 1
ATOM 2143 C CA . THR A 1 276 ? 2.402 -17.219 12.531 1 87 276 THR A CA 1
ATOM 2144 C C . THR A 1 276 ? 1.763 -18.391 11.812 1 87 276 THR A C 1
ATOM 2146 O O . THR A 1 276 ? 1.301 -19.344 12.453 1 87 276 THR A O 1
ATOM 2149 N N . PHE A 1 277 ? 1.786 -18.344 10.547 1 88.5 277 PHE A N 1
ATOM 2150 C CA . PHE A 1 277 ? 1.209 -19.422 9.742 1 88.5 277 PHE A CA 1
ATOM 2151 C C . PHE A 1 277 ? 1.945 -20.734 9.977 1 88.5 277 PHE A C 1
ATOM 2153 O O . PHE A 1 277 ? 1.32 -21.75 10.25 1 88.5 277 PHE A O 1
ATOM 2160 N N . TYR A 1 278 ? 3.221 -20.625 9.906 1 85.75 278 TYR A N 1
ATOM 2161 C CA . TYR A 1 278 ? 3.998 -21.859 10.008 1 85.75 278 TYR A CA 1
ATOM 2162 C C . TYR A 1 278 ? 3.934 -22.438 11.422 1 85.75 278 TYR A C 1
ATOM 2164 O O . TYR A 1 278 ? 3.945 -23.656 11.609 1 85.75 278 TYR A O 1
ATOM 2172 N N . THR A 1 279 ? 3.811 -21.625 12.375 1 86.31 279 THR A N 1
ATOM 2173 C CA . THR A 1 279 ? 3.625 -22.078 13.75 1 86.31 279 THR A CA 1
ATOM 2174 C C . THR A 1 279 ? 2.285 -22.797 13.906 1 86.31 279 THR A C 1
ATOM 2176 O O . THR A 1 279 ? 2.211 -23.859 14.523 1 86.31 279 THR A O 1
ATOM 2179 N N . ARG A 1 280 ? 1.281 -22.297 13.258 1 86.62 280 ARG A N 1
ATOM 2180 C CA . ARG A 1 280 ? -0.049 -22.891 13.352 1 86.62 280 ARG A CA 1
ATOM 2181 C C . ARG A 1 280 ? -0.105 -24.219 12.602 1 86.62 280 ARG A C 1
ATOM 2183 O O . ARG A 1 280 ? -0.757 -25.172 13.055 1 86.62 280 ARG A O 1
ATOM 2190 N N . VAL A 1 281 ? 0.594 -24.25 11.508 1 85.31 281 VAL A N 1
ATOM 2191 C CA . VAL A 1 281 ? 0.624 -25.469 10.727 1 85.31 281 VAL A CA 1
ATOM 2192 C C . VAL A 1 281 ? 1.398 -26.547 11.477 1 85.31 281 VAL A C 1
ATOM 2194 O O . VAL A 1 281 ? 1.015 -27.719 11.461 1 85.31 281 VAL A O 1
ATOM 2197 N N . GLU A 1 282 ? 2.471 -26.125 12.109 1 82.94 282 GLU A N 1
ATOM 2198 C CA . GLU A 1 282 ? 3.273 -27.078 12.875 1 82.94 282 GLU A CA 1
ATOM 2199 C C . GLU A 1 282 ? 2.482 -27.641 14.047 1 82.94 282 GLU A C 1
ATOM 2201 O O . GLU A 1 282 ? 2.652 -28.812 14.414 1 82.94 282 GLU A O 1
ATOM 2206 N N . GLU A 1 283 ? 1.721 -26.859 14.594 1 83.94 283 GLU A N 1
ATOM 2207 C CA . GLU A 1 283 ? 0.872 -27.312 15.688 1 83.94 283 GLU A CA 1
ATOM 2208 C C . GLU A 1 283 ? -0.138 -28.344 15.219 1 83.94 283 GLU A C 1
ATOM 2210 O O . GLU A 1 283 ? -0.621 -29.156 16.016 1 83.94 283 GLU A O 1
ATOM 2215 N N . HIS A 1 284 ? -0.38 -28.312 13.883 1 81.81 284 HIS A N 1
ATOM 2216 C CA . HIS A 1 284 ? -1.262 -29.297 13.281 1 81.81 284 HIS A CA 1
ATOM 2217 C C . HIS A 1 284 ? -0.473 -30.297 12.43 1 81.81 284 HIS A C 1
ATOM 2219 O O . HIS A 1 284 ? -0.84 -30.562 11.289 1 81.81 284 HIS A O 1
ATOM 2225 N N . TYR A 1 285 ? 0.574 -30.812 12.875 1 69.5 285 TYR A N 1
ATOM 2226 C CA . TYR A 1 285 ? 1.614 -31.578 12.195 1 69.5 285 TYR A CA 1
ATOM 2227 C C . TYR A 1 285 ? 1.012 -32.719 11.383 1 69.5 285 TYR A C 1
ATOM 2229 O O . TYR A 1 285 ? 1.338 -32.906 10.211 1 69.5 285 TYR A O 1
ATOM 2237 N N . PRO A 1 286 ? 0.138 -33.438 11.984 1 74.81 286 PRO A N 1
ATOM 2238 C CA . PRO A 1 286 ? -0.395 -34.531 11.188 1 74.81 286 PRO A CA 1
ATOM 2239 C C . PRO A 1 286 ? -1.088 -34.094 9.914 1 74.81 286 PRO A C 1
ATOM 2241 O O . PRO A 1 286 ? -1.088 -34.812 8.906 1 74.81 286 PRO A O 1
ATOM 2244 N N . LEU A 1 287 ? -1.367 -32.875 9.938 1 81.69 287 LEU A N 1
ATOM 2245 C CA . LEU A 1 287 ? -2.098 -32.312 8.805 1 81.69 287 LEU A CA 1
ATOM 2246 C C . LEU A 1 287 ? -1.174 -32.125 7.609 1 81.69 287 LEU A C 1
ATOM 2248 O O . LEU A 1 287 ? -1.485 -32.562 6.496 1 81.69 287 LEU A O 1
ATOM 2252 N N . ASN A 1 288 ? -0.009 -31.625 7.82 1 79.25 288 ASN A N 1
ATOM 2253 C CA . ASN A 1 288 ? 0.916 -31.297 6.742 1 79.25 288 ASN A CA 1
ATOM 2254 C C . ASN A 1 288 ? 1.476 -32.562 6.082 1 79.25 288 ASN A C 1
ATOM 2256 O O . ASN A 1 288 ? 1.594 -32.625 4.859 1 79.25 288 ASN A O 1
ATOM 2260 N N . VAL A 1 289 ? 1.777 -33.438 6.871 1 82.69 289 VAL A N 1
ATOM 2261 C CA . VAL A 1 289 ? 2.328 -34.688 6.352 1 82.69 289 VAL A CA 1
ATOM 2262 C C . VAL A 1 289 ? 1.266 -35.438 5.539 1 82.69 289 VAL A C 1
ATOM 2264 O O . VAL A 1 289 ? 1.537 -35.906 4.43 1 82.69 289 VAL A O 1
ATOM 2267 N N . SER A 1 290 ? 0.112 -35.438 6.109 1 88.75 290 SER A N 1
ATOM 2268 C CA . SER A 1 290 ? -0.988 -36.094 5.43 1 88.75 290 SER A CA 1
ATOM 2269 C C . SER A 1 290 ? -1.292 -35.438 4.086 1 88.75 290 SER A C 1
ATOM 2271 O O . SER A 1 290 ? -1.485 -36.125 3.082 1 88.75 290 SER A O 1
ATOM 2273 N N . LEU A 1 291 ? -1.298 -34.219 4.094 1 91.75 291 LEU A N 1
ATOM 2274 C CA . LEU A 1 291 ? -1.629 -33.469 2.869 1 91.75 291 LEU A CA 1
ATOM 2275 C C . LEU A 1 291 ? -0.538 -33.656 1.819 1 91.75 291 LEU A C 1
ATOM 2277 O O . LEU A 1 291 ? -0.832 -33.781 0.629 1 91.75 291 LEU A O 1
ATOM 2281 N N . SER A 1 292 ? 0.703 -33.625 2.287 1 89.56 292 SER A N 1
ATOM 2282 C CA . SER A 1 292 ? 1.808 -33.812 1.354 1 89.56 292 SER A CA 1
ATOM 2283 C C . SER A 1 292 ? 1.752 -35.188 0.726 1 89.56 292 SER A C 1
ATOM 2285 O O . SER A 1 292 ? 1.953 -35.344 -0.481 1 89.56 292 SER A O 1
ATOM 2287 N N . MET A 1 293 ? 1.438 -36.219 1.509 1 92.5 293 MET A N 1
ATOM 2288 C CA . MET A 1 293 ? 1.342 -37.594 1.028 1 92.5 293 MET A CA 1
ATOM 2289 C C . MET A 1 293 ? 0.171 -37.75 0.064 1 92.5 293 MET A C 1
ATOM 2291 O O . MET A 1 293 ? 0.312 -38.375 -0.992 1 92.5 293 MET A O 1
ATOM 2295 N N . MET A 1 294 ? -0.899 -37.188 0.435 1 95.12 294 MET A N 1
ATOM 2296 C CA . MET A 1 294 ? -2.094 -37.312 -0.394 1 95.12 294 MET A CA 1
ATOM 2297 C C . MET A 1 294 ? -1.933 -36.562 -1.708 1 95.12 294 MET A C 1
ATOM 2299 O O . MET A 1 294 ? -2.363 -37.031 -2.76 1 95.12 294 MET A O 1
ATOM 2303 N N . THR A 1 295 ? -1.307 -35.406 -1.611 1 94.81 295 THR A N 1
ATOM 2304 C CA . THR A 1 295 ? -1.051 -34.625 -2.824 1 94.81 295 THR A CA 1
ATOM 2305 C C . THR A 1 295 ? -0.151 -35.406 -3.779 1 94.81 295 THR A C 1
ATOM 2307 O O . THR A 1 295 ? -0.404 -35.438 -4.984 1 94.81 295 THR A O 1
ATOM 2310 N N . SER A 1 296 ? 0.856 -36 -3.238 1 92.56 296 SER A N 1
ATOM 2311 C CA . SER A 1 296 ? 1.755 -36.812 -4.051 1 92.56 296 SER A CA 1
ATOM 2312 C C . SER A 1 296 ? 1.013 -37.969 -4.699 1 92.56 296 SER A C 1
ATOM 2314 O O . SER A 1 296 ? 1.292 -38.344 -5.844 1 92.56 296 SER A O 1
ATOM 2316 N N . GLU A 1 297 ? 0.114 -38.562 -3.949 1 94.88 297 GLU A N 1
ATOM 2317 C CA . GLU A 1 297 ? -0.685 -39.656 -4.461 1 94.88 297 GLU A CA 1
ATOM 2318 C C . GLU A 1 297 ? -1.554 -39.219 -5.637 1 94.88 297 GLU A C 1
ATOM 2320 O O . GLU A 1 297 ? -1.624 -39.906 -6.656 1 94.88 297 GLU A O 1
ATOM 2325 N N . VAL A 1 298 ? -2.215 -38.094 -5.477 1 95.56 298 VAL A N 1
ATOM 2326 C CA . VAL A 1 298 ? -3.068 -37.594 -6.547 1 95.56 298 VAL A CA 1
ATOM 2327 C C . VAL A 1 298 ? -2.219 -37.25 -7.766 1 95.56 298 VAL A C 1
ATOM 2329 O O . VAL A 1 298 ? -2.627 -37.469 -8.906 1 95.56 298 VAL A O 1
ATOM 2332 N N . PHE A 1 299 ? -1.011 -36.75 -7.559 1 92 299 PHE A N 1
ATOM 2333 C CA . PHE A 1 299 ? -0.121 -36.375 -8.648 1 92 299 PHE A CA 1
ATOM 2334 C C . PHE A 1 299 ? 0.358 -37.594 -9.406 1 92 299 PHE A C 1
ATOM 2336 O O . PHE A 1 299 ? 0.596 -37.531 -10.617 1 92 299 PHE A O 1
ATOM 2343 N N . GLN A 1 300 ? 0.485 -38.688 -8.695 1 92.38 300 GLN A N 1
ATOM 2344 C CA . GLN A 1 300 ? 0.827 -39.938 -9.359 1 92.38 300 GLN A CA 1
ATOM 2345 C C . GLN A 1 300 ? -0.338 -40.438 -10.203 1 92.38 300 GLN A C 1
ATOM 2347 O O . GLN A 1 300 ? -0.132 -41.125 -11.219 1 92.38 300 GLN A O 1
ATOM 2352 N N . ASN A 1 301 ? -1.542 -40.094 -9.734 1 95.81 301 ASN A N 1
ATOM 2353 C CA . ASN A 1 301 ? -2.795 -40.312 -10.453 1 95.81 301 ASN A CA 1
ATOM 2354 C C . ASN A 1 301 ? -3.039 -41.812 -10.711 1 95.81 301 ASN A C 1
ATOM 2356 O O . ASN A 1 301 ? -3.533 -42.188 -11.773 1 95.81 301 ASN A O 1
ATOM 2360 N N . SER A 1 302 ? -2.572 -42.656 -9.781 1 94.62 302 SER A N 1
ATOM 2361 C CA . SER A 1 302 ? -2.906 -44.062 -9.867 1 94.62 302 SER A CA 1
ATOM 2362 C C . SER A 1 302 ? -4.383 -44.312 -9.57 1 94.62 302 SER A C 1
ATOM 2364 O O . SER A 1 302 ? -5.043 -43.469 -8.953 1 94.62 302 SER A O 1
ATOM 2366 N N . ASP A 1 303 ? -4.883 -45.406 -9.969 1 95 303 ASP A N 1
ATOM 2367 C CA . ASP A 1 303 ? -6.293 -45.719 -9.766 1 95 303 ASP A CA 1
ATOM 2368 C C . ASP A 1 303 ? -6.609 -45.938 -8.289 1 95 303 ASP A C 1
ATOM 2370 O O . ASP A 1 303 ? -6.215 -46.969 -7.707 1 95 303 ASP A O 1
ATOM 2374 N N . PRO A 1 304 ? -7.332 -44.969 -7.754 1 93.44 304 PRO A N 1
ATOM 2375 C CA . PRO A 1 304 ? -7.625 -45.094 -6.324 1 93.44 304 PRO A CA 1
ATOM 2376 C C . PRO A 1 304 ? -8.516 -46.312 -6.004 1 93.44 304 PRO A C 1
ATOM 2378 O O . PRO A 1 304 ? -8.438 -46.844 -4.902 1 93.44 304 PRO A O 1
ATOM 2381 N N . CYS A 1 305 ? -9.32 -46.656 -6.93 1 92.06 305 CYS A N 1
ATOM 2382 C CA . CYS A 1 305 ? -10.195 -47.812 -6.688 1 92.06 305 CYS A CA 1
ATOM 2383 C C . CYS A 1 305 ? -9.398 -49.094 -6.574 1 92.06 305 CYS A C 1
ATOM 2385 O O . CYS A 1 305 ? -9.766 -50 -5.816 1 92.06 305 CYS A O 1
ATOM 2387 N N . GLN A 1 306 ? -8.438 -49.219 -7.355 1 93.88 306 GLN A N 1
ATOM 2388 C CA . GLN A 1 306 ? -7.562 -50.406 -7.297 1 93.88 306 GLN A CA 1
ATOM 2389 C C . GLN A 1 306 ? -6.742 -50.406 -6.012 1 93.88 306 GLN A C 1
ATOM 2391 O O . GLN A 1 306 ? -6.48 -51.469 -5.441 1 93.88 306 GLN A O 1
ATOM 2396 N N . GLU A 1 307 ? -6.414 -49.25 -5.559 1 91.25 307 GLU A N 1
ATOM 2397 C CA . GLU A 1 307 ? -5.555 -49.125 -4.387 1 91.25 307 GLU A CA 1
ATOM 2398 C C . GLU A 1 307 ? -6.348 -49.312 -3.098 1 91.25 307 GLU A C 1
ATOM 2400 O O . GLU A 1 307 ? -5.859 -49.906 -2.148 1 91.25 307 GLU A O 1
ATOM 2405 N N . TYR A 1 308 ? -7.477 -48.688 -3.027 1 91.44 308 TYR A N 1
ATOM 2406 C CA . TYR A 1 308 ? -8.195 -48.625 -1.761 1 91.44 308 TYR A CA 1
ATOM 2407 C C . TYR A 1 308 ? -9.508 -49.406 -1.836 1 91.44 308 TYR A C 1
ATOM 2409 O O . TYR A 1 308 ? -10.055 -49.812 -0.81 1 91.44 308 TYR A O 1
ATOM 2417 N N . GLY A 1 309 ? -10.055 -49.625 -2.973 1 91.06 309 GLY A N 1
ATOM 2418 C CA . GLY A 1 309 ? -11.438 -50.031 -3.115 1 91.06 309 GLY A CA 1
ATOM 2419 C C . GLY A 1 309 ? -12.422 -48.875 -3.057 1 91.06 309 GLY A C 1
ATOM 2420 O O . GLY A 1 309 ? -12.055 -47.781 -2.693 1 91.06 309 GLY A O 1
ATOM 2421 N N . ALA A 1 310 ? -13.617 -49.094 -3.387 1 86.69 310 ALA A N 1
ATOM 2422 C CA . ALA A 1 310 ? -14.633 -48.062 -3.559 1 86.69 310 ALA A CA 1
ATOM 2423 C C . ALA A 1 310 ? -14.977 -47.406 -2.225 1 86.69 310 ALA A C 1
ATOM 2425 O O . ALA A 1 310 ? -15.031 -46.188 -2.123 1 86.69 310 ALA A O 1
ATOM 2426 N N . VAL A 1 311 ? -15.188 -48.156 -1.198 1 87.25 311 VAL A N 1
ATOM 2427 C CA . VAL A 1 311 ? -15.633 -47.656 0.095 1 87.25 311 VAL A CA 1
ATOM 2428 C C . VAL A 1 311 ? -14.523 -46.812 0.738 1 87.25 311 VAL A C 1
ATOM 2430 O O . VAL A 1 311 ? -14.766 -45.688 1.182 1 87.25 311 VAL A O 1
ATOM 2433 N N . MET A 1 312 ? -13.359 -47.344 0.759 1 90.81 312 MET A N 1
ATOM 2434 C CA . MET A 1 312 ? -12.242 -46.656 1.38 1 90.81 312 MET A CA 1
ATOM 2435 C C . MET A 1 312 ? -11.867 -45.406 0.581 1 90.81 312 MET A C 1
ATOM 2437 O O . MET A 1 312 ? -11.453 -44.406 1.152 1 90.81 312 MET A O 1
ATOM 2441 N N . SER A 1 313 ? -11.984 -45.469 -0.728 1 92.31 313 SER A N 1
ATOM 2442 C CA . SER A 1 313 ? -11.727 -44.281 -1.546 1 92.31 313 SER A CA 1
ATOM 2443 C C . SER A 1 313 ? -12.672 -43.125 -1.191 1 92.31 313 SER A C 1
ATOM 2445 O O . SER A 1 313 ? -12.266 -41.969 -1.17 1 92.31 313 SER A O 1
ATOM 2447 N N . ALA A 1 314 ? -13.906 -43.5 -0.953 1 89.31 314 ALA A N 1
ATOM 2448 C CA . ALA A 1 314 ? -14.875 -42.5 -0.523 1 89.31 314 ALA A CA 1
ATOM 2449 C C . ALA A 1 314 ? -14.484 -41.875 0.816 1 89.31 314 ALA A C 1
ATOM 2451 O O . ALA A 1 314 ? -14.641 -40.656 1.025 1 89.31 314 ALA A O 1
ATOM 2452 N N . THR A 1 315 ? -14.016 -42.688 1.692 1 90.69 315 THR A N 1
ATOM 2453 C CA . THR A 1 315 ? -13.547 -42.219 2.986 1 90.69 315 THR A CA 1
ATOM 2454 C C . THR A 1 315 ? -12.336 -41.312 2.814 1 90.69 315 THR A C 1
ATOM 2456 O O . THR A 1 315 ? -12.211 -40.312 3.52 1 90.69 315 THR A O 1
ATOM 2459 N N . MET A 1 316 ? -11.484 -41.656 1.894 1 92.5 316 MET A N 1
ATOM 2460 C CA . MET A 1 316 ? -10.305 -40.844 1.613 1 92.5 316 MET A CA 1
ATOM 2461 C C . MET A 1 316 ? -10.703 -39.5 1.049 1 92.5 316 MET A C 1
ATOM 2463 O O . MET A 1 316 ? -10.031 -38.5 1.305 1 92.5 316 MET A O 1
ATOM 2467 N N . ALA A 1 317 ? -11.766 -39.469 0.271 1 93.31 317 ALA A N 1
ATOM 2468 C CA . ALA A 1 317 ? -12.273 -38.219 -0.243 1 93.31 317 ALA A CA 1
ATOM 2469 C C . ALA A 1 317 ? -12.68 -37.281 0.896 1 93.31 317 ALA A C 1
ATOM 2471 O O . ALA A 1 317 ? -12.344 -36.094 0.883 1 93.31 317 ALA A O 1
ATOM 2472 N N . ASP A 1 318 ? -13.352 -37.812 1.854 1 91.56 318 ASP A N 1
ATOM 2473 C CA . ASP A 1 318 ? -13.75 -37.062 3.027 1 91.56 318 ASP A CA 1
ATOM 2474 C C . ASP A 1 318 ? -12.531 -36.594 3.824 1 91.56 318 ASP A C 1
ATOM 2476 O O . ASP A 1 318 ? -12.5 -35.469 4.312 1 91.56 318 ASP A O 1
ATOM 2480 N N . TYR A 1 319 ? -11.656 -37.469 3.934 1 93.44 319 TYR A N 1
ATOM 2481 C CA . TYR A 1 319 ? -10.438 -37.156 4.684 1 93.44 319 TYR A CA 1
ATOM 2482 C C . TYR A 1 319 ? -9.633 -36.062 3.998 1 93.44 319 TYR A C 1
ATOM 2484 O O . TYR A 1 319 ? -9.164 -35.125 4.652 1 93.44 319 TYR A O 1
ATOM 2492 N N . TRP A 1 320 ? -9.461 -36.156 2.695 1 95.38 320 TRP A N 1
ATOM 2493 C CA . TRP A 1 320 ? -8.789 -35.125 1.91 1 95.38 320 TRP A CA 1
ATOM 2494 C C . TRP A 1 320 ? -9.492 -33.781 2.047 1 95.38 320 TRP A C 1
ATOM 2496 O O . TRP A 1 320 ? -8.859 -32.781 2.336 1 95.38 320 TRP A O 1
ATOM 2506 N N . PHE A 1 321 ? -10.773 -33.844 1.866 1 94.75 321 PHE A N 1
ATOM 2507 C CA . PHE A 1 321 ? -11.555 -32.625 1.923 1 94.75 321 PHE A CA 1
ATOM 2508 C C . PHE A 1 321 ? -11.445 -31.969 3.297 1 94.75 321 PHE A C 1
ATOM 2510 O O . PHE A 1 321 ? -11.258 -30.766 3.402 1 94.75 321 PHE A O 1
ATOM 2517 N N . GLY A 1 322 ? -11.578 -32.719 4.309 1 93.56 322 GLY A N 1
ATOM 2518 C CA . GLY A 1 322 ? -11.477 -32.219 5.672 1 93.56 322 GLY A CA 1
ATOM 2519 C C . GLY A 1 322 ? -10.117 -31.641 5.988 1 93.56 322 GLY A C 1
ATOM 2520 O O . GLY A 1 322 ? -10.031 -30.562 6.586 1 93.56 322 GLY A O 1
ATOM 2521 N N . ASN A 1 323 ? -9.078 -32.344 5.574 1 94.44 323 ASN A N 1
ATOM 2522 C CA . ASN A 1 323 ? -7.723 -31.859 5.832 1 94.44 323 ASN A CA 1
ATOM 2523 C C . ASN A 1 323 ? -7.438 -30.562 5.086 1 94.44 323 ASN A C 1
ATOM 2525 O O . ASN A 1 323 ? -6.848 -29.625 5.645 1 94.44 323 ASN A O 1
ATOM 2529 N N . MET A 1 324 ? -7.863 -30.516 3.865 1 95.69 324 MET A N 1
ATOM 2530 C CA . MET A 1 324 ? -7.664 -29.312 3.084 1 95.69 324 MET A CA 1
ATOM 2531 C C . MET A 1 324 ? -8.477 -28.156 3.66 1 95.69 324 MET A C 1
ATOM 2533 O O . MET A 1 324 ? -8.023 -27 3.637 1 95.69 324 MET A O 1
ATOM 2537 N N . THR A 1 325 ? -9.656 -28.422 4.137 1 94.81 325 THR A N 1
ATOM 2538 C CA . THR A 1 325 ? -10.484 -27.406 4.762 1 94.81 325 THR A CA 1
ATOM 2539 C C . THR A 1 325 ? -9.82 -26.859 6.027 1 94.81 325 THR A C 1
ATOM 2541 O O . THR A 1 325 ? -9.844 -25.656 6.277 1 94.81 325 THR A O 1
ATOM 2544 N N . GLU A 1 326 ? -9.297 -27.703 6.777 1 93.44 326 GLU A N 1
ATOM 2545 C CA . GLU A 1 326 ? -8.57 -27.281 7.965 1 93.44 326 GLU A CA 1
ATOM 2546 C C . GLU A 1 326 ? -7.387 -26.391 7.598 1 93.44 326 GLU A C 1
ATOM 2548 O O . GLU A 1 326 ? -7.113 -25.391 8.273 1 93.44 326 GLU A O 1
ATOM 2553 N N . TYR A 1 327 ? -6.656 -26.797 6.578 1 93.88 327 TYR A N 1
ATOM 2554 C CA . TYR A 1 327 ? -5.531 -26 6.094 1 93.88 327 TYR A CA 1
ATOM 2555 C C . TYR A 1 327 ? -5.992 -24.609 5.672 1 93.88 327 TYR A C 1
ATOM 2557 O O . TYR A 1 327 ? -5.359 -23.609 6.02 1 93.88 327 TYR A O 1
ATOM 2565 N N . ILE A 1 328 ? -7.086 -24.547 4.953 1 94.88 328 ILE A N 1
ATOM 2566 C CA . ILE A 1 328 ? -7.66 -23.281 4.5 1 94.88 328 ILE A CA 1
ATOM 2567 C C . ILE A 1 328 ? -8.117 -22.453 5.699 1 94.88 328 ILE A C 1
ATOM 2569 O O . ILE A 1 328 ? -7.957 -21.234 5.715 1 94.88 328 ILE A O 1
ATOM 2573 N N . ASP A 1 329 ? -8.594 -23.109 6.688 1 93.25 329 ASP A N 1
ATOM 2574 C CA . ASP A 1 329 ? -9.031 -22.422 7.898 1 93.25 329 ASP A CA 1
ATOM 2575 C C . ASP A 1 329 ? -7.852 -21.797 8.633 1 93.25 329 ASP A C 1
ATOM 2577 O O . ASP A 1 329 ? -7.992 -20.734 9.25 1 93.25 329 ASP A O 1
ATOM 2581 N N . ILE A 1 330 ? -6.77 -22.422 8.609 1 93.06 330 ILE A N 1
ATOM 2582 C CA . ILE A 1 330 ? -5.57 -21.844 9.211 1 93.06 330 ILE A CA 1
ATOM 2583 C C . ILE A 1 330 ? -5.211 -20.547 8.484 1 93.06 330 ILE A C 1
ATOM 2585 O O . ILE A 1 330 ? -4.949 -19.531 9.125 1 93.06 330 ILE A O 1
ATOM 2589 N N . LEU A 1 331 ? -5.238 -20.609 7.18 1 93.5 331 LEU A N 1
ATOM 2590 C CA . LEU A 1 331 ? -4.945 -19.422 6.387 1 93.5 331 LEU A CA 1
ATOM 2591 C C . LEU A 1 331 ? -5.973 -18.312 6.66 1 93.5 331 LEU A C 1
ATOM 2593 O O . LEU A 1 331 ? -5.613 -17.141 6.789 1 93.5 331 LEU A O 1
ATOM 2597 N N . ALA A 1 332 ? -7.246 -18.703 6.777 1 93.25 332 ALA A N 1
ATOM 2598 C CA . ALA A 1 332 ? -8.312 -17.75 7.086 1 93.25 332 ALA A CA 1
ATOM 2599 C C . ALA A 1 332 ? -8.109 -17.141 8.461 1 93.25 332 ALA A C 1
ATOM 2601 O O . ALA A 1 332 ? -8.375 -15.945 8.656 1 93.25 332 ALA A O 1
ATOM 2602 N N . GLY A 1 333 ? -7.633 -17.969 9.352 1 92 333 GLY A N 1
ATOM 2603 C CA . GLY A 1 333 ? -7.359 -17.453 10.68 1 92 333 GLY A CA 1
ATOM 2604 C C . GLY A 1 333 ? -6.273 -16.391 10.703 1 92 333 GLY A C 1
ATOM 2605 O O . GLY A 1 333 ? -6.391 -15.391 11.414 1 92 333 GLY A O 1
ATOM 2606 N N . VAL A 1 334 ? -5.289 -16.609 9.93 1 92.75 334 VAL A N 1
ATOM 2607 C CA . VAL A 1 334 ? -4.211 -15.633 9.812 1 92.75 334 VAL A CA 1
ATOM 2608 C C . VAL A 1 334 ? -4.758 -14.328 9.234 1 92.75 334 VAL A C 1
ATOM 2610 O O . VAL A 1 334 ? -4.414 -13.242 9.695 1 92.75 334 VAL A O 1
ATOM 2613 N N . ARG A 1 335 ? -5.602 -14.422 8.266 1 93.88 335 ARG A N 1
ATOM 2614 C CA . ARG A 1 335 ? -6.191 -13.242 7.637 1 93.88 335 ARG A CA 1
ATOM 2615 C C . ARG A 1 335 ? -7.051 -12.469 8.633 1 93.88 335 ARG A C 1
ATOM 2617 O O . ARG A 1 335 ? -7.031 -11.234 8.648 1 93.88 335 ARG A O 1
ATOM 2624 N N . VAL A 1 336 ? -7.777 -13.172 9.43 1 93.62 336 VAL A N 1
ATOM 2625 C CA . VAL A 1 336 ? -8.641 -12.531 10.422 1 93.62 336 VAL A CA 1
ATOM 2626 C C . VAL A 1 336 ? -7.781 -11.828 11.469 1 93.62 336 VAL A C 1
ATOM 2628 O O . VAL A 1 336 ? -8.125 -10.727 11.922 1 93.62 336 VAL A O 1
ATOM 2631 N N . GLN A 1 337 ? -6.723 -12.422 11.789 1 91.94 337 GLN A N 1
ATOM 2632 C CA . GLN A 1 337 ? -5.812 -11.789 12.742 1 91.94 337 GLN A CA 1
ATOM 2633 C C . GLN A 1 337 ? -5.227 -10.508 12.164 1 91.94 337 GLN A C 1
ATOM 2635 O O . GLN A 1 337 ? -5.094 -9.508 12.875 1 91.94 337 GLN A O 1
ATOM 2640 N N . ILE A 1 338 ? -4.879 -10.547 10.922 1 92.12 338 ILE A N 1
ATOM 2641 C CA . ILE A 1 338 ? -4.363 -9.359 10.266 1 92.12 338 ILE A CA 1
ATOM 2642 C C . ILE A 1 338 ? -5.426 -8.258 10.273 1 92.12 338 ILE A C 1
ATOM 2644 O O . ILE A 1 338 ? -5.125 -7.102 10.57 1 92.12 338 ILE A O 1
ATOM 2648 N N . SER A 1 339 ? -6.625 -8.633 10.023 1 94.19 339 SER A N 1
ATOM 2649 C CA . SER A 1 339 ? -7.723 -7.672 10.023 1 94.19 339 SER A CA 1
ATOM 2650 C C . SER A 1 339 ? -7.902 -7.043 11.406 1 94.19 339 SER A C 1
ATOM 2652 O O . SER A 1 339 ? -8.102 -5.828 11.516 1 94.19 339 SER A O 1
ATOM 2654 N N . ALA A 1 340 ? -7.77 -7.871 12.375 1 93.69 340 ALA A N 1
ATOM 2655 C CA . ALA A 1 340 ? -7.914 -7.367 13.734 1 93.69 340 ALA A CA 1
ATOM 2656 C C . ALA A 1 340 ? -6.805 -6.375 14.07 1 93.69 340 ALA A C 1
ATOM 2658 O O . ALA A 1 340 ? -7.051 -5.363 14.734 1 93.69 340 ALA A O 1
ATOM 2659 N N . ASN A 1 341 ? -5.645 -6.672 13.609 1 91.31 341 ASN A N 1
ATOM 2660 C CA . ASN A 1 341 ? -4.523 -5.762 13.836 1 91.31 341 ASN A CA 1
ATOM 2661 C C . ASN A 1 341 ? -4.734 -4.43 13.125 1 91.31 341 ASN A C 1
ATOM 2663 O O . ASN A 1 341 ? -4.465 -3.369 13.695 1 91.31 341 ASN A O 1
ATOM 2667 N N . ILE A 1 342 ? -5.215 -4.48 11.93 1 92.44 342 ILE A N 1
ATOM 2668 C CA . ILE A 1 342 ? -5.449 -3.271 11.148 1 92.44 342 ILE A CA 1
ATOM 2669 C C . ILE A 1 342 ? -6.547 -2.439 11.805 1 92.44 342 ILE A C 1
ATOM 2671 O O . ILE A 1 342 ? -6.418 -1.22 11.93 1 92.44 342 ILE A O 1
ATOM 2675 N N . ILE A 1 343 ? -7.547 -3.092 12.281 1 94.19 343 ILE A N 1
ATOM 2676 C CA . ILE A 1 343 ? -8.68 -2.412 12.898 1 94.19 343 ILE A CA 1
ATOM 2677 C C . ILE A 1 343 ? -8.234 -1.739 14.195 1 94.19 343 ILE A C 1
ATOM 2679 O O . ILE A 1 343 ? -8.586 -0.589 14.461 1 94.19 343 ILE A O 1
ATOM 2683 N N . ARG A 1 344 ? -7.445 -2.447 14.93 1 94.31 344 ARG A N 1
ATOM 2684 C CA . ARG A 1 344 ? -6.926 -1.879 16.172 1 94.31 344 ARG A CA 1
ATOM 2685 C C . ARG A 1 344 ? -6.082 -0.64 15.891 1 94.31 344 ARG A C 1
ATOM 2687 O O . ARG A 1 344 ? -6.199 0.369 16.594 1 94.31 344 ARG A O 1
ATOM 2694 N N . GLU A 1 345 ? -5.27 -0.746 14.891 1 91.94 345 GLU A N 1
ATOM 2695 C CA . GLU A 1 345 ? -4.441 0.397 14.516 1 91.94 345 GLU A CA 1
ATOM 2696 C C . GLU A 1 345 ? -5.297 1.556 14.008 1 91.94 345 GLU A C 1
ATOM 2698 O O . GLU A 1 345 ? -5.023 2.717 14.32 1 91.94 345 GLU A O 1
ATOM 2703 N N . ALA A 1 346 ? -6.258 1.262 13.203 1 92.5 346 ALA A N 1
ATOM 2704 C CA . ALA A 1 346 ? -7.16 2.287 12.688 1 92.5 346 ALA A CA 1
ATOM 2705 C C . ALA A 1 346 ? -7.906 2.98 13.828 1 92.5 346 ALA A C 1
ATOM 2707 O O . ALA A 1 346 ? -8.031 4.207 13.836 1 92.5 346 ALA A O 1
ATOM 2708 N N . GLU A 1 347 ? -8.32 2.25 14.797 1 94.19 347 GLU A N 1
ATOM 2709 C CA . GLU A 1 347 ? -9 2.811 15.961 1 94.19 347 GLU A CA 1
ATOM 2710 C C . GLU A 1 347 ? -8.07 3.705 16.766 1 94.19 347 GLU A C 1
ATOM 2712 O O . GLU A 1 347 ? -8.484 4.762 17.266 1 94.19 347 GLU A O 1
ATOM 2717 N N . PHE A 1 348 ? -6.906 3.293 16.859 1 93.75 348 PHE A N 1
ATOM 2718 C CA . PHE A 1 348 ? -5.918 4.086 17.578 1 93.75 348 PHE A CA 1
ATOM 2719 C C . PHE A 1 348 ? -5.699 5.43 16.891 1 93.75 348 PHE A C 1
ATOM 2721 O O . PHE A 1 348 ? -5.637 6.469 17.562 1 93.75 348 PHE A O 1
ATOM 2728 N N . ILE A 1 349 ? -5.613 5.371 15.594 1 90.56 349 ILE A N 1
ATOM 2729 C CA . ILE A 1 349 ? -5.402 6.594 14.836 1 90.56 349 ILE A CA 1
ATOM 2730 C C . ILE A 1 349 ? -6.617 7.508 14.984 1 90.56 349 ILE A C 1
ATOM 2732 O O . ILE A 1 349 ? -6.469 8.719 15.164 1 90.56 349 ILE A O 1
ATOM 2736 N N . ILE A 1 350 ? -7.781 6.984 14.961 1 93.44 350 ILE A N 1
ATOM 2737 C CA . ILE A 1 350 ? -9.016 7.754 15.086 1 93.44 350 ILE A CA 1
ATOM 2738 C C . ILE A 1 350 ? -9.07 8.422 16.469 1 93.44 350 ILE A C 1
ATOM 2740 O O . ILE A 1 350 ? -9.344 9.617 16.578 1 93.44 350 ILE A O 1
ATOM 2744 N N . GLU A 1 351 ? -8.711 7.691 17.438 1 94.19 351 GLU A N 1
ATOM 2745 C CA . GLU A 1 351 ? -8.742 8.219 18.797 1 94.19 351 GLU A CA 1
ATOM 2746 C C . GLU A 1 351 ? -7.645 9.258 19.016 1 94.19 351 GLU A C 1
ATOM 2748 O O . GLU A 1 351 ? -7.867 10.273 19.672 1 94.19 351 GLU A O 1
ATOM 2753 N N . SER A 1 352 ? -6.527 8.93 18.484 1 91.44 352 SER A N 1
ATOM 2754 C CA . SER A 1 352 ? -5.418 9.875 18.609 1 91.44 352 SER A CA 1
ATOM 2755 C C . SER A 1 352 ? -5.734 11.188 17.891 1 91.44 352 SER A C 1
ATOM 2757 O O . SER A 1 352 ? -5.414 12.266 18.406 1 91.44 352 SER A O 1
ATOM 2759 N N . ALA A 1 353 ? -6.328 11.078 16.703 1 89.25 353 ALA A N 1
ATOM 2760 C CA . ALA A 1 353 ? -6.727 12.266 15.953 1 89.25 353 ALA A CA 1
ATOM 2761 C C . ALA A 1 353 ? -7.773 13.07 16.719 1 89.25 353 ALA A C 1
ATOM 2763 O O . ALA A 1 353 ? -7.715 14.297 16.766 1 89.25 353 ALA A O 1
ATOM 2764 N N . ARG A 1 354 ? -8.672 12.43 17.344 1 91.94 354 ARG A N 1
ATOM 2765 C CA . ARG A 1 354 ? -9.688 13.086 18.156 1 91.94 354 ARG A CA 1
ATOM 2766 C C . ARG A 1 354 ? -9.062 13.836 19.328 1 91.94 354 ARG A C 1
ATOM 2768 O O . ARG A 1 354 ? -9.406 14.984 19.594 1 91.94 354 ARG A O 1
ATOM 2775 N N . THR A 1 355 ? -8.148 13.219 19.953 1 91.62 355 THR A N 1
ATOM 2776 C CA . THR A 1 355 ? -7.484 13.828 21.109 1 91.62 355 THR A CA 1
ATOM 2777 C C . THR A 1 355 ? -6.645 15.023 20.672 1 91.62 355 THR A C 1
ATOM 2779 O O . THR A 1 355 ? -6.613 16.047 21.344 1 91.62 355 THR A O 1
ATOM 2782 N N . LYS A 1 356 ? -5.961 14.844 19.578 1 86.56 356 LYS A N 1
ATOM 2783 C CA . LYS A 1 356 ? -5.172 15.945 19.047 1 86.56 356 LYS A CA 1
ATOM 2784 C C . LYS A 1 356 ? -6.055 17.141 18.688 1 86.56 356 LYS A C 1
ATOM 2786 O O . LYS A 1 356 ? -5.695 18.281 18.969 1 86.56 356 LYS A O 1
ATOM 2791 N N . LEU A 1 357 ? -7.191 16.828 18.094 1 88.12 357 LEU A N 1
ATOM 2792 C CA . LEU A 1 357 ? -8.125 17.891 17.719 1 88.12 357 LEU A CA 1
ATOM 2793 C C . LEU A 1 357 ? -8.656 18.609 18.953 1 88.12 357 LEU A C 1
ATOM 2795 O O . LEU A 1 357 ? -8.688 19.844 19 1 88.12 357 LEU A O 1
ATOM 2799 N N . ILE A 1 358 ? -9 17.906 19.953 1 89.94 358 ILE A N 1
ATOM 2800 C CA . ILE A 1 358 ? -9.531 18.484 21.188 1 89.94 358 ILE A CA 1
ATOM 2801 C C . ILE A 1 358 ? -8.453 19.312 21.875 1 89.94 358 ILE A C 1
ATOM 2803 O O . ILE A 1 358 ? -8.727 20.422 22.344 1 89.94 358 ILE A O 1
ATOM 2807 N N . THR A 1 359 ? -7.301 18.781 21.891 1 85.81 359 THR A N 1
ATOM 2808 C CA . THR A 1 359 ? -6.199 19.516 22.516 1 85.81 359 THR A CA 1
ATOM 2809 C C . THR A 1 359 ? -5.914 20.812 21.75 1 85.81 359 THR A C 1
ATOM 2811 O O . THR A 1 359 ? -5.664 21.844 22.359 1 85.81 359 THR A O 1
ATOM 2814 N N . HIS A 1 360 ? -5.977 20.734 20.453 1 81.69 360 HIS A N 1
ATOM 2815 C CA . HIS A 1 360 ? -5.738 21.922 19.656 1 81.69 360 HIS A CA 1
ATOM 2816 C C . HIS A 1 360 ? -6.84 22.969 19.859 1 81.69 360 HIS A C 1
ATOM 2818 O O . HIS A 1 360 ? -6.555 24.156 19.984 1 81.69 360 HIS A O 1
ATOM 2824 N N . ILE A 1 361 ? -8.039 22.562 19.891 1 84.44 361 ILE A N 1
ATOM 2825 C CA . ILE A 1 361 ? -9.164 23.469 20.078 1 84.44 361 ILE A CA 1
ATOM 2826 C C . ILE A 1 361 ? -9.102 24.078 21.484 1 84.44 361 ILE A C 1
ATOM 2828 O O . ILE A 1 361 ? -9.281 25.281 21.641 1 84.44 361 ILE A O 1
ATOM 2832 N N . THR A 1 362 ? -8.812 23.297 22.5 1 86.12 362 THR A N 1
ATOM 2833 C CA . THR A 1 362 ? -8.727 23.781 23.875 1 86.12 362 THR A CA 1
ATOM 2834 C C . THR A 1 362 ? -7.594 24.797 24.016 1 86.12 362 THR A C 1
ATOM 2836 O O . THR A 1 362 ? -7.766 25.844 24.641 1 86.12 362 THR A O 1
ATOM 2839 N N . LEU A 1 363 ? -6.484 24.469 23.406 1 79.69 363 LEU A N 1
ATOM 2840 C CA . LEU A 1 363 ? -5.344 25.375 23.453 1 79.69 363 LEU A CA 1
ATOM 2841 C C . LEU A 1 363 ? -5.656 26.688 22.734 1 79.69 363 LEU A C 1
ATOM 2843 O O . LEU A 1 363 ? -5.297 27.766 23.219 1 79.69 363 LEU A O 1
ATOM 2847 N N . MET A 1 364 ? -6.34 26.625 21.656 1 81.19 364 MET A N 1
ATOM 2848 C CA . MET A 1 364 ? -6.707 27.812 20.891 1 81.19 364 MET A CA 1
ATOM 2849 C C . MET A 1 364 ? -7.672 28.688 21.672 1 81.19 364 MET A C 1
ATOM 2851 O O . MET A 1 364 ? -7.527 29.906 21.703 1 81.19 364 MET A O 1
ATOM 2855 N N . VAL A 1 365 ? -8.602 28.109 22.328 1 84.19 365 VAL A N 1
ATOM 2856 C CA . VAL A 1 365 ? -9.586 28.859 23.109 1 84.19 365 VAL A CA 1
ATOM 2857 C C . VAL A 1 365 ? -8.891 29.516 24.312 1 84.19 365 VAL A C 1
ATOM 2859 O O . VAL A 1 365 ? -9.117 30.703 24.594 1 84.19 365 VAL A O 1
ATOM 2862 N N . CYS A 1 366 ? -8.023 28.766 24.906 1 82.12 366 CYS A N 1
ATOM 2863 C CA . CYS A 1 366 ? -7.305 29.297 26.078 1 82.12 366 CYS A CA 1
ATOM 2864 C C . CYS A 1 366 ? -6.438 30.484 25.688 1 82.12 366 CYS A C 1
ATOM 2866 O O . CYS A 1 366 ? -6.438 31.516 26.359 1 82.12 366 CYS A O 1
ATOM 2868 N N . ILE A 1 367 ? -5.809 30.375 24.578 1 76.31 367 ILE A N 1
ATOM 2869 C CA . ILE A 1 367 ? -4.914 31.438 24.125 1 76.31 367 ILE A CA 1
ATOM 2870 C C . ILE A 1 367 ? -5.734 32.656 23.703 1 76.31 367 ILE A C 1
ATOM 2872 O O . ILE A 1 367 ? -5.344 33.781 23.953 1 76.31 367 ILE A O 1
ATOM 2876 N N . THR A 1 368 ? -6.871 32.469 23.047 1 76.31 368 THR A N 1
ATOM 2877 C CA . THR A 1 368 ? -7.742 33.562 22.641 1 76.31 368 THR A CA 1
ATOM 2878 C C . THR A 1 368 ? -8.289 34.281 23.859 1 76.31 368 THR A C 1
ATOM 2880 O O . THR A 1 368 ? -8.312 35.531 23.891 1 76.31 368 THR A O 1
ATOM 2883 N N . ILE A 1 369 ? -8.648 33.562 24.891 1 81.69 369 ILE A N 1
ATOM 2884 C CA . ILE A 1 369 ? -9.164 34.156 26.109 1 81.69 369 ILE A CA 1
ATOM 2885 C C . ILE A 1 369 ? -8.055 34.938 26.812 1 81.69 369 ILE A C 1
ATOM 2887 O O . ILE A 1 369 ? -8.289 36.062 27.281 1 81.69 369 ILE A O 1
ATOM 2891 N N . LEU A 1 370 ? -6.918 34.312 26.797 1 77.38 370 LEU A N 1
ATOM 2892 C CA . LEU A 1 370 ? -5.781 35 27.422 1 77.38 370 LEU A CA 1
ATOM 2893 C C . LEU A 1 370 ? -5.453 36.281 26.688 1 77.38 370 LEU A C 1
ATOM 2895 O O . LEU A 1 370 ? -5.199 37.312 27.328 1 77.38 370 LEU A O 1
ATOM 2899 N N . CYS A 1 371 ? -5.504 36.281 25.328 1 73.31 371 CYS A N 1
ATOM 2900 C CA . CYS A 1 371 ? -5.199 37.469 24.547 1 73.31 371 CYS A CA 1
ATOM 2901 C C . CYS A 1 371 ? -6.266 38.562 24.734 1 73.31 371 CYS A C 1
ATOM 2903 O O . CYS A 1 371 ? -5.941 39.75 24.875 1 73.31 371 CYS A O 1
ATOM 2905 N N . ILE A 1 372 ? -7.523 38.156 24.859 1 72.38 372 ILE A N 1
ATOM 2906 C CA . ILE A 1 372 ? -8.617 39.094 25.047 1 72.38 372 ILE A CA 1
ATOM 2907 C C . ILE A 1 372 ? -8.531 39.719 26.453 1 72.38 372 ILE A C 1
ATOM 2909 O O . ILE A 1 372 ? -8.695 40.906 26.625 1 72.38 372 ILE A O 1
ATOM 2913 N N . SER A 1 373 ? -8.242 38.938 27.438 1 75.69 373 SER A N 1
ATOM 2914 C CA . SER A 1 373 ? -8.148 39.375 28.812 1 75.69 373 SER A CA 1
ATOM 2915 C C . SER A 1 373 ? -6.996 40.375 28.984 1 75.69 373 SER A C 1
ATOM 2917 O O . SER A 1 373 ? -7.145 41.406 29.656 1 75.69 373 SER A O 1
ATOM 2919 N N . LEU A 1 374 ? -5.918 40 28.406 1 72.12 374 LEU A N 1
ATOM 2920 C CA . LEU A 1 374 ? -4.762 40.906 28.469 1 72.12 374 LEU A CA 1
ATOM 2921 C C . LEU A 1 374 ? -5.039 42.219 27.75 1 72.12 374 LEU A C 1
ATOM 2923 O O . LEU A 1 374 ? -4.629 43.281 28.203 1 72.12 374 LEU A O 1
ATOM 2927 N N . GLY A 1 375 ? -5.742 42.094 26.578 1 70.56 375 GLY A N 1
ATOM 2928 C CA . GLY A 1 375 ? -6.137 43.281 25.859 1 70.56 375 GLY A CA 1
ATOM 2929 C C . GLY A 1 375 ? -7.055 44.188 26.656 1 70.56 375 GLY A C 1
ATOM 2930 O O . GLY A 1 375 ? -6.852 45.406 26.719 1 70.56 375 GLY A O 1
ATOM 2931 N N . PHE A 1 376 ? -7.957 43.594 27.359 1 71.75 376 PHE A N 1
ATOM 2932 C CA . PHE A 1 376 ? -8.891 44.344 28.188 1 71.75 376 PHE A CA 1
ATOM 2933 C C . PHE A 1 376 ? -8.164 44.969 29.375 1 71.75 376 PHE A C 1
ATOM 2935 O O . PHE A 1 376 ? -8.43 46.125 29.734 1 71.75 376 PHE A O 1
ATOM 2942 N N . TRP A 1 377 ? -7.402 44.156 29.969 1 73.06 377 TRP A N 1
ATOM 2943 C CA . TRP A 1 377 ? -6.633 44.688 31.094 1 73.06 377 TRP A CA 1
ATOM 2944 C C . TRP A 1 377 ? -5.781 45.875 30.688 1 73.06 377 TRP A C 1
ATOM 2946 O O . TRP A 1 377 ? -5.711 46.875 31.406 1 73.06 377 TRP A O 1
ATOM 2956 N N . TYR A 1 378 ? -5.238 45.781 29.531 1 70.44 378 TYR A N 1
ATOM 2957 C CA . TYR A 1 378 ? -4.387 46.844 29.031 1 70.44 378 TYR A CA 1
ATOM 2958 C C . TYR A 1 378 ? -5.211 48.094 28.703 1 70.44 378 TYR A C 1
ATOM 2960 O O . TYR A 1 378 ? -4.809 49.219 29.016 1 70.44 378 TYR A O 1
ATOM 2968 N N . ALA A 1 379 ? -6.27 48 28.094 1 69.5 379 ALA A N 1
ATOM 2969 C CA . ALA A 1 379 ? -7.156 49.125 27.766 1 69.5 379 ALA A CA 1
ATOM 2970 C C . ALA A 1 379 ? -7.641 49.812 29.031 1 69.5 379 ALA A C 1
ATOM 2972 O O . ALA A 1 379 ? -7.68 51.062 29.109 1 69.5 379 ALA A O 1
ATOM 2973 N N . TYR A 1 380 ? -7.906 49 29.953 1 71.25 380 TYR A N 1
ATOM 2974 C CA . TYR A 1 380 ? -8.375 49.531 31.234 1 71.25 380 TYR A CA 1
ATOM 2975 C C . TYR A 1 380 ? -7.266 50.312 31.938 1 71.25 380 TYR A C 1
ATOM 2977 O O . TYR A 1 380 ? -7.508 51.406 32.469 1 71.25 380 TYR A O 1
ATOM 2985 N N . SER A 1 381 ? -6.129 49.75 31.906 1 70 381 SER A N 1
ATOM 2986 C CA . SER A 1 381 ? -4.988 50.375 32.562 1 70 381 SER A CA 1
ATOM 2987 C C . SER A 1 381 ? -4.676 51.719 31.922 1 70 381 SER A C 1
ATOM 2989 O O . SER A 1 381 ? -4.398 52.719 32.625 1 70 381 SER A O 1
ATOM 2991 N N . ILE A 1 382 ? -4.773 51.844 30.641 1 70.69 382 ILE A N 1
ATOM 2992 C CA . ILE A 1 382 ? -4.5 53.062 29.906 1 70.69 382 ILE A CA 1
ATOM 2993 C C . ILE A 1 382 ? -5.605 54.094 30.188 1 70.69 382 ILE A C 1
ATOM 2995 O O . ILE A 1 382 ? -5.34 55.281 30.344 1 70.69 382 ILE A O 1
ATOM 2999 N N . TYR A 1 383 ? -6.82 53.594 30.203 1 68.19 383 TYR A N 1
ATOM 3000 C CA . TYR A 1 383 ? -7.953 54.469 30.516 1 68.19 383 TYR A CA 1
ATOM 3001 C C . TYR A 1 383 ? -7.801 55.094 31.906 1 68.19 383 TYR A C 1
ATOM 3003 O O . TYR A 1 383 ? -8.031 56.281 32.062 1 68.19 383 TYR A O 1
ATOM 3011 N N . ARG A 1 384 ? -7.418 54.344 32.781 1 68.88 384 ARG A N 1
ATOM 3012 C CA . ARG A 1 384 ? -7.25 54.812 34.156 1 68.88 384 ARG A CA 1
ATOM 3013 C C . ARG A 1 384 ? -6.141 55.844 34.25 1 68.88 384 ARG A C 1
ATOM 3015 O O . ARG A 1 384 ? -6.277 56.844 34.969 1 68.88 384 ARG A O 1
ATOM 3022 N N . LEU A 1 385 ? -5.125 55.5 33.531 1 68.81 385 LEU A N 1
ATOM 3023 C CA . LEU A 1 385 ? -3.99 56.438 33.562 1 68.81 385 LEU A CA 1
ATOM 3024 C C . LEU A 1 385 ? -4.371 57.781 32.938 1 68.81 385 LEU A C 1
ATOM 3026 O O . LEU A 1 385 ? -4.059 58.812 33.469 1 68.81 385 LEU A O 1
ATOM 3030 N N . LEU A 1 386 ? -5.109 57.844 31.844 1 68.44 386 LEU A N 1
ATOM 3031 C CA . LEU A 1 386 ? -5.516 59.031 31.156 1 68.44 386 LEU A CA 1
ATOM 3032 C C . LEU A 1 386 ? -6.535 59.844 31.969 1 68.44 386 LEU A C 1
ATOM 3034 O O . LEU A 1 386 ? -6.488 61.062 32.031 1 68.44 386 LEU A O 1
ATOM 3038 N N . SER A 1 387 ? -7.363 59.156 32.656 1 67.62 387 SER A N 1
ATOM 3039 C CA . SER A 1 387 ? -8.367 59.812 33.469 1 67.62 387 SER A CA 1
ATOM 3040 C C . SER A 1 387 ? -7.73 60.5 34.656 1 67.62 387 SER A C 1
ATOM 3042 O O . SER A 1 387 ? -8.141 61.594 35.031 1 67.62 387 SER A O 1
ATOM 3044 N N . SER A 1 388 ? -6.789 59.719 35.219 1 69.69 388 SER A N 1
ATOM 3045 C CA . SER A 1 388 ? -6.094 60.312 36.344 1 69.69 388 SER A CA 1
ATOM 3046 C C . SER A 1 388 ? -5.352 61.594 35.906 1 69.69 388 SER A C 1
ATOM 3048 O O . SER A 1 388 ? -5.363 62.594 36.625 1 69.69 388 SER A O 1
ATOM 3050 N N . LEU A 1 389 ? -4.875 61.656 34.781 1 68.38 389 LEU A N 1
ATOM 3051 C CA . LEU A 1 389 ? -4.121 62.812 34.312 1 68.38 389 LEU A CA 1
ATOM 3052 C C . LEU A 1 389 ? -5.051 63.969 33.969 1 68.38 389 LEU A C 1
ATOM 3054 O O . LEU A 1 389 ? -4.723 65.125 34.25 1 68.38 389 LEU A O 1
ATOM 3058 N N . THR A 1 390 ? -6.223 63.688 33.5 1 66.75 390 THR A N 1
ATOM 3059 C CA . THR A 1 390 ? -7.191 64.688 33.156 1 66.75 390 THR A CA 1
ATOM 3060 C C . THR A 1 390 ? -7.777 65.312 34.406 1 66.75 390 THR A C 1
ATOM 3062 O O . THR A 1 390 ? -7.992 66.562 34.469 1 66.75 390 THR A O 1
ATOM 3065 N N . MET A 1 391 ? -8.031 64.5 35.344 1 68.88 391 MET A N 1
ATOM 3066 C CA . MET A 1 391 ? -8.578 65.062 36.594 1 68.88 391 MET A CA 1
ATOM 3067 C C . MET A 1 391 ? -7.57 65.938 37.312 1 68.88 391 MET A C 1
ATOM 3069 O O . MET A 1 391 ? -7.934 67 37.812 1 68.88 391 MET A O 1
ATOM 3073 N N . TYR A 1 392 ? -6.395 65.5 37.281 1 68.75 392 TYR A N 1
ATOM 3074 C CA . TYR A 1 392 ? -5.363 66.312 37.875 1 68.75 392 TYR A CA 1
ATOM 3075 C C . TYR A 1 392 ? -5.18 67.625 37.125 1 68.75 392 TYR A C 1
ATOM 3077 O O . TYR A 1 392 ? -5.016 68.688 37.719 1 68.75 392 TYR A O 1
ATOM 3085 N N . GLY A 1 393 ? -5.352 67.562 35.844 1 66.12 393 GLY A N 1
ATOM 3086 C CA . GLY 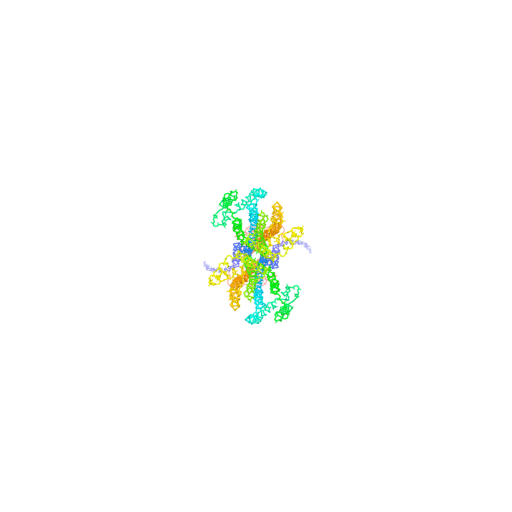A 1 393 ? -5.273 68.75 35.031 1 66.12 393 GLY A CA 1
ATOM 3087 C C . GLY A 1 393 ? -6.391 69.688 35.281 1 66.12 393 GLY A C 1
ATOM 3088 O O . GLY A 1 393 ? -6.152 70.938 35.375 1 66.12 393 GLY A O 1
ATOM 3089 N N . SER A 1 394 ? -7.551 69.25 35.5 1 69.88 394 SER A N 1
ATOM 3090 C CA . SER A 1 394 ? -8.703 70.125 35.781 1 69.88 394 SER A CA 1
ATOM 3091 C C . SER A 1 394 ? -8.594 70.75 37.156 1 69.88 394 SER A C 1
ATOM 3093 O O . SER A 1 394 ? -8.992 71.938 37.312 1 69.88 394 SER A O 1
ATOM 3095 N N . LYS A 1 395 ? -8.07 70 38.062 1 72.75 395 LYS A N 1
ATOM 3096 C CA . LYS A 1 395 ? -7.906 70.562 39.406 1 72.75 395 LYS A CA 1
ATOM 3097 C C . LYS A 1 395 ? -6.91 71.688 39.406 1 72.75 395 LYS A C 1
ATOM 3099 O O . LYS A 1 395 ? -7.156 72.75 40.031 1 72.75 395 LYS A O 1
ATOM 3104 N N . ILE A 1 396 ? -5.91 71.5 38.656 1 73.56 396 ILE A N 1
ATOM 3105 C CA . ILE A 1 396 ? -4.883 72.562 38.594 1 73.56 396 ILE A CA 1
ATOM 3106 C C . ILE A 1 396 ? -5.422 73.812 37.875 1 73.56 396 ILE A C 1
ATOM 3108 O O . ILE A 1 396 ? -5.156 74.938 38.281 1 73.56 396 ILE A O 1
ATOM 3112 N N . THR A 1 397 ? -6.281 73.625 36.906 1 71.75 397 THR A N 1
ATOM 3113 C CA . THR A 1 397 ? -6.879 74.75 36.156 1 71.75 397 THR A CA 1
ATOM 3114 C C . THR A 1 397 ? -7.867 75.5 37.031 1 71.75 397 THR A C 1
ATOM 3116 O O . THR A 1 397 ? -7.926 76.75 36.969 1 71.75 397 THR A O 1
ATOM 3119 N N . SER A 1 398 ? -8.617 74.812 37.781 1 76.44 398 SER A N 1
ATOM 3120 C CA . SER A 1 398 ? -9.578 75.438 38.688 1 76.44 398 SER A CA 1
ATOM 3121 C C . SER A 1 398 ? -8.875 76.25 39.75 1 76.44 398 SER A C 1
ATOM 3123 O O . SER A 1 398 ? -9.312 77.375 40.094 1 76.44 398 SER A O 1
ATOM 3125 N N . GLN A 1 399 ? -7.824 75.75 40.312 1 78.5 399 GLN A N 1
ATOM 3126 C CA . GLN A 1 399 ? -7.059 76.438 41.344 1 78.5 399 GLN A CA 1
ATOM 3127 C C . GLN A 1 399 ? -6.414 77.688 40.75 1 78.5 399 GLN A C 1
ATOM 3129 O O . GLN A 1 399 ? -6.348 78.75 41.406 1 78.5 399 GLN A O 1
ATOM 3134 N N . THR A 1 400 ? -6.023 77.562 39.531 1 77.25 400 THR A N 1
ATOM 3135 C CA . THR A 1 400 ? -5.422 78.75 38.844 1 77.25 400 THR A CA 1
ATOM 3136 C C . THR A 1 400 ? -6.461 79.812 38.625 1 77.25 400 THR A C 1
ATOM 3138 O O . THR A 1 400 ? -6.16 81 38.75 1 77.25 400 THR A O 1
ATOM 3141 N N . ARG A 1 401 ? -7.66 79.5 38.344 1 78.75 401 ARG A N 1
ATOM 3142 C CA . ARG A 1 401 ? -8.742 80.438 38.125 1 78.75 401 ARG A CA 1
ATOM 3143 C C . ARG A 1 401 ? -9.102 81.188 39.406 1 78.75 401 ARG A C 1
ATOM 3145 O O . ARG A 1 401 ? -9.312 82.375 39.406 1 78.75 401 ARG A O 1
ATOM 3152 N N . GLN A 1 402 ? -9.086 80.438 40.438 1 83.06 402 GLN A N 1
ATOM 3153 C CA . GLN A 1 402 ? -9.406 81 41.719 1 83.06 402 GLN A CA 1
ATOM 3154 C C . GLN A 1 402 ? -8.32 82 42.156 1 83.06 402 GLN A C 1
ATOM 3156 O O . GLN A 1 402 ? -8.617 83.062 42.688 1 83.06 402 GLN A O 1
ATOM 3161 N N . LEU A 1 403 ? -7.129 81.625 41.938 1 82.12 403 LEU A N 1
ATOM 3162 C CA . LEU A 1 403 ? -6 82.438 42.281 1 82.12 403 LEU A CA 1
ATOM 3163 C C . LEU A 1 403 ? -6.016 83.75 41.469 1 82.12 403 LEU A C 1
ATOM 3165 O O . LEU A 1 403 ? -5.727 84.812 42 1 82.12 403 LEU A O 1
ATOM 3169 N N . SER A 1 404 ? -6.445 83.625 40.281 1 82.25 404 SER A N 1
ATOM 3170 C CA . SER A 1 404 ? -6.52 84.812 39.406 1 82.25 404 SER A CA 1
ATOM 3171 C C . SER A 1 404 ? -7.629 85.75 39.844 1 82.25 404 SER A C 1
ATOM 3173 O O . SER A 1 404 ? -7.449 87 39.812 1 82.25 404 SER A O 1
ATOM 3175 N N . MET A 1 405 ? -8.742 85.25 40.25 1 84.81 405 MET A N 1
ATOM 3176 C CA . MET A 1 405 ? -9.852 86.062 40.719 1 84.81 405 MET A CA 1
ATOM 3177 C C . MET A 1 405 ? -9.484 86.75 42 1 84.81 405 MET A C 1
ATOM 3179 O O . MET A 1 405 ? -9.797 87.938 42.156 1 84.81 405 MET A O 1
ATOM 3183 N N . GLU A 1 406 ? -8.844 86.062 42.812 1 83.44 406 GLU A N 1
ATOM 3184 C CA . GLU A 1 406 ? -8.422 86.625 44.062 1 83.44 406 GLU A CA 1
ATOM 3185 C C . GLU A 1 406 ? -7.414 87.75 43.844 1 83.44 406 GLU A C 1
ATOM 3187 O O . GLU A 1 406 ? -7.477 88.812 44.469 1 83.44 406 GLU A O 1
ATOM 3192 N N . LYS A 1 407 ? -6.574 87.625 42.969 1 82.69 407 LYS A N 1
ATOM 3193 C CA . LYS A 1 407 ? -5.594 88.625 42.625 1 82.69 407 LYS A CA 1
ATOM 3194 C C . LYS A 1 407 ? -6.277 89.875 42.031 1 82.69 407 LYS A C 1
ATOM 3196 O O . LYS A 1 407 ? -5.914 91 42.375 1 82.69 407 LYS A O 1
ATOM 3201 N N . LYS A 1 408 ? -7.246 89.625 41.219 1 83.62 408 LYS A N 1
ATOM 3202 C CA . LYS A 1 408 ? -7.965 90.75 40.625 1 83.62 408 LYS A CA 1
ATOM 3203 C C . LYS A 1 408 ? -8.68 91.562 41.688 1 83.62 408 LYS A C 1
ATOM 3205 O O . LYS A 1 408 ? -8.711 92.812 41.594 1 83.62 408 LYS A O 1
ATOM 3210 N N . LYS A 1 409 ? -9.203 90.938 42.656 1 82.94 409 LYS A N 1
ATOM 3211 C CA . LYS A 1 409 ? -9.867 91.625 43.781 1 82.94 409 LYS A CA 1
ATOM 3212 C C . LYS A 1 409 ? -8.875 92.5 44.531 1 82.94 409 LYS A C 1
ATOM 3214 O O . LYS A 1 409 ? -9.164 93.688 44.844 1 82.94 409 LYS A O 1
ATOM 3219 N N . THR A 1 410 ? -7.77 91.875 44.75 1 84.5 410 THR A N 1
ATOM 3220 C CA . THR A 1 410 ? -6.746 92.562 45.5 1 84.5 410 THR A CA 1
ATOM 3221 C C . THR A 1 410 ? -6.195 93.75 44.688 1 84.5 410 THR A C 1
ATOM 3223 O O . THR A 1 410 ? -5.984 94.812 45.219 1 84.5 410 THR A O 1
ATOM 3226 N N . ASP A 1 411 ? -6.125 93.438 43.438 1 83.88 411 ASP A N 1
ATOM 3227 C CA . ASP A 1 411 ? -5.637 94.5 42.562 1 83.88 411 ASP A CA 1
ATOM 3228 C C . ASP A 1 411 ? -6.629 95.688 42.469 1 83.88 411 ASP A C 1
ATOM 3230 O O . ASP A 1 411 ? -6.238 96.812 42.531 1 83.88 411 ASP A O 1
ATOM 3234 N N . ARG A 1 412 ? -7.844 95.375 42.375 1 83.31 412 ARG A N 1
ATOM 3235 C CA . ARG A 1 412 ? -8.883 96.438 42.281 1 83.31 412 ARG A CA 1
ATOM 3236 C C . ARG A 1 412 ? -8.883 97.312 43.531 1 83.31 412 ARG A C 1
ATOM 3238 O O . ARG A 1 412 ? -8.984 98.5 43.438 1 83.31 412 ARG A O 1
ATOM 3245 N N . LEU A 1 413 ? -8.734 96.75 44.688 1 82.56 413 LEU A N 1
ATOM 3246 C CA . LEU A 1 413 ? -8.727 97.438 45.938 1 82.56 413 LEU A CA 1
ATOM 3247 C C . LEU A 1 413 ? -7.496 98.375 46.031 1 82.56 413 LEU A C 1
ATOM 3249 O O . LEU A 1 413 ? -7.59 99.5 46.469 1 82.56 413 LEU A O 1
ATOM 3253 N N . LEU A 1 414 ? -6.465 97.875 45.531 1 84.31 414 LEU A N 1
ATOM 3254 C CA . LEU A 1 414 ? -5.211 98.625 45.531 1 84.31 414 LEU A CA 1
ATOM 3255 C C . LEU A 1 414 ? -5.297 99.812 44.625 1 84.31 414 LEU A C 1
ATOM 3257 O O . LEU A 1 414 ? -4.891 100.938 45 1 84.31 414 LEU A O 1
ATOM 3261 N N . TYR A 1 415 ? -5.988 99.625 43.562 1 82.5 415 TYR A N 1
ATOM 3262 C CA . TYR A 1 415 ? -6.074 100.688 42.562 1 82.5 415 TYR A CA 1
ATOM 3263 C C . TYR A 1 415 ? -7.133 101.688 42.969 1 82.5 415 TYR A C 1
ATOM 3265 O O . TYR A 1 415 ? -7.176 102.812 42.406 1 82.5 415 TYR A O 1
ATOM 3273 N N . GLN A 1 416 ? -7.914 101.375 43.844 1 77.06 416 GLN A N 1
ATOM 3274 C CA . GLN A 1 416 ? -8.859 102.312 44.406 1 77.06 416 GLN A CA 1
ATOM 3275 C C . GLN A 1 416 ? -8.172 103.25 45.438 1 77.06 416 GLN A C 1
ATOM 3277 O O . GLN A 1 416 ? -8.641 104.375 45.688 1 77.06 416 GLN A O 1
ATOM 3282 N N . MET A 1 417 ? -7.008 102.875 45.938 1 76.38 417 MET A N 1
ATOM 3283 C CA . MET A 1 417 ? -6.316 103.625 47 1 76.38 417 MET A CA 1
ATOM 3284 C C . MET A 1 417 ? -5.137 104.375 46.438 1 76.38 417 MET A C 1
ATOM 3286 O O . MET A 1 417 ? -4.781 105.438 46.969 1 76.38 417 MET A O 1
ATOM 3290 N N . LEU A 1 418 ? -4.566 103.812 45.375 1 78.5 418 LEU A N 1
ATOM 3291 C CA . LEU A 1 418 ? -3.387 104.438 44.75 1 78.5 418 LEU A CA 1
ATOM 3292 C C . LEU A 1 418 ? -3.553 104.5 43.25 1 78.5 418 LEU A C 1
ATOM 3294 O O . LEU A 1 418 ? -4.168 103.625 42.625 1 78.5 418 LEU A O 1
ATOM 3298 N N . PRO A 1 419 ? -3.064 105.75 42.688 1 76.25 419 PRO A N 1
ATOM 3299 C CA . PRO A 1 419 ? -3.016 105.75 41.25 1 76.25 419 PRO A CA 1
ATOM 3300 C C . PRO A 1 419 ? -2.262 104.5 40.688 1 76.25 419 PRO A C 1
ATOM 3302 O O . PRO A 1 419 ? -1.259 104.062 41.25 1 76.25 419 PRO A O 1
ATOM 3305 N N . ARG A 1 420 ? -2.793 104 39.75 1 81.75 420 ARG A N 1
ATOM 3306 C CA . ARG A 1 420 ? -2.289 102.812 39.125 1 81.75 420 ARG A CA 1
ATOM 3307 C C . ARG A 1 420 ? -0.783 102.875 38.906 1 81.75 420 ARG A C 1
ATOM 3309 O O . ARG A 1 420 ? -0.06 101.875 39.156 1 81.75 420 ARG A O 1
ATOM 3316 N N . SER A 1 421 ? -0.303 103.875 38.438 1 79.5 421 SER A N 1
ATOM 3317 C CA . SER A 1 421 ? 1.113 104.062 38.125 1 79.5 421 SER A CA 1
ATOM 3318 C C . SER A 1 421 ? 1.959 104 39.406 1 79.5 421 SER A C 1
ATOM 3320 O O . SER A 1 421 ? 3.025 103.375 39.375 1 79.5 421 SER A O 1
ATOM 3322 N N . VAL A 1 422 ? 1.442 104.5 40.469 1 78.44 422 VAL A N 1
ATOM 3323 C CA . VAL A 1 422 ? 2.158 104.5 41.75 1 78.44 422 VAL A CA 1
ATOM 3324 C C . VAL A 1 422 ? 2.055 103.062 42.344 1 78.44 422 VAL A C 1
ATOM 3326 O O . VAL A 1 422 ? 3.051 102.562 42.812 1 78.44 422 VAL A O 1
ATOM 3329 N N . ALA A 1 423 ? 0.822 102.562 42.281 1 81.31 423 ALA A N 1
ATOM 3330 C CA . ALA A 1 423 ? 0.601 101.188 42.812 1 81.31 423 ALA A CA 1
ATOM 3331 C C . ALA A 1 423 ? 1.51 100.188 42.125 1 81.31 423 ALA A C 1
ATOM 3333 O O . ALA A 1 423 ? 2.109 99.312 42.781 1 81.31 423 ALA A O 1
ATOM 3334 N N . ASP A 1 424 ? 1.616 100.25 40.875 1 81.31 424 ASP A N 1
ATOM 3335 C CA . ASP A 1 424 ? 2.418 99.312 40.094 1 81.31 424 ASP A CA 1
ATOM 3336 C C . ASP A 1 424 ? 3.9 99.438 40.438 1 81.31 424 ASP A C 1
ATOM 3338 O O . ASP A 1 424 ? 4.621 98.438 40.5 1 81.31 424 ASP A O 1
ATOM 3342 N N . GLN A 1 425 ? 4.324 100.625 40.719 1 78.81 425 GLN A N 1
ATOM 3343 C CA . GLN A 1 425 ? 5.707 100.875 41.094 1 78.81 425 GLN A CA 1
ATOM 3344 C C . GLN A 1 425 ? 5.992 100.312 42.5 1 78.81 425 GLN A C 1
ATOM 3346 O O . GLN A 1 425 ? 7.031 99.688 42.719 1 78.81 425 GLN A O 1
ATOM 3351 N N . LEU A 1 426 ? 5.012 100.5 43.344 1 78.06 426 LEU A N 1
ATOM 3352 C CA . LEU A 1 426 ? 5.168 100 44.688 1 78.06 426 LEU A CA 1
ATOM 3353 C C . LEU A 1 426 ? 5.129 98.5 44.75 1 78.06 426 LEU A C 1
ATOM 3355 O O . LEU A 1 426 ? 5.875 97.875 45.5 1 78.06 426 LEU A O 1
ATOM 3359 N N . LYS A 1 427 ? 4.285 98.062 43.906 1 77.81 427 LYS A N 1
ATOM 3360 C CA . LYS A 1 427 ? 4.207 96.562 43.781 1 77.81 427 LYS A CA 1
ATOM 3361 C C . LYS A 1 427 ? 5.543 96 43.344 1 77.81 427 LYS A C 1
ATOM 3363 O O . LYS A 1 427 ? 5.898 94.875 43.75 1 77.81 427 LYS A O 1
ATOM 3368 N N . SER A 1 428 ? 6.254 96.625 42.531 1 79.19 428 SER A N 1
ATOM 3369 C CA . SER A 1 428 ? 7.539 96.188 42 1 79.19 428 SER A CA 1
ATOM 3370 C C . SER A 1 428 ? 8.688 96.625 42.906 1 79.19 428 SER A C 1
ATOM 3372 O O . SER A 1 428 ? 9.859 96.5 42.5 1 79.19 428 SER A O 1
ATOM 3374 N N . ASN A 1 429 ? 8.391 97 44.031 1 74.88 429 ASN A N 1
ATOM 3375 C CA . ASN A 1 429 ? 9.312 97.438 45.062 1 74.88 429 ASN A CA 1
ATOM 3376 C C . ASN A 1 429 ? 10.195 98.562 44.562 1 74.88 429 ASN A C 1
ATOM 3378 O O . ASN A 1 429 ? 11.383 98.625 44.875 1 74.88 429 ASN A O 1
ATOM 3382 N N . LYS A 1 430 ? 9.648 99.438 43.688 1 76.38 430 LYS A N 1
ATOM 3383 C CA . LYS A 1 430 ? 10.352 100.625 43.219 1 76.38 430 LYS A CA 1
ATOM 3384 C C . LYS A 1 430 ? 9.945 101.812 44 1 76.38 430 LYS A C 1
ATOM 3386 O O . LYS A 1 430 ? 8.82 101.938 44.5 1 76.38 430 LYS A O 1
ATOM 3391 N N . SER A 1 431 ? 10.906 102.625 44.219 1 72.38 431 SER A N 1
ATOM 3392 C CA . SER A 1 431 ? 10.641 103.875 44.906 1 72.38 431 SER A CA 1
ATOM 3393 C C . SER A 1 431 ? 9.836 104.812 44.031 1 72.38 431 SER A C 1
ATOM 3395 O O . SER A 1 431 ? 10.078 104.938 42.812 1 72.38 431 SER A O 1
ATOM 3397 N N . VAL A 1 432 ? 8.734 105.25 44.469 1 71.75 432 VAL A N 1
ATOM 3398 C CA . VAL A 1 432 ? 7.926 106.188 43.719 1 71.75 432 VAL A CA 1
ATOM 3399 C C . VAL A 1 432 ? 8.531 107.625 43.812 1 71.75 432 VAL A C 1
ATOM 3401 O O . VAL A 1 432 ? 8.695 108.125 44.906 1 71.75 432 VAL A O 1
ATOM 3404 N N . ASN A 1 433 ? 9.125 108.125 42.75 1 71.5 433 ASN A N 1
ATOM 3405 C CA . ASN A 1 433 ? 9.656 109.438 42.719 1 71.5 433 ASN A CA 1
ATOM 3406 C C . ASN A 1 433 ? 8.547 110.5 42.594 1 71.5 433 ASN A C 1
ATOM 3408 O O . ASN A 1 433 ? 7.613 110.312 41.812 1 71.5 433 ASN A O 1
ATOM 3412 N N . ALA A 1 434 ? 8.672 111.5 43.438 1 72.62 434 ALA A N 1
ATOM 3413 C CA . ALA A 1 434 ? 7.738 112.625 43.281 1 72.62 434 ALA A CA 1
ATOM 3414 C C . ALA A 1 434 ? 7.852 113.25 41.906 1 72.62 434 ALA A C 1
ATOM 3416 O O . ALA A 1 434 ? 8.953 113.438 41.375 1 72.62 434 ALA A O 1
ATOM 3417 N N . GLU A 1 435 ? 6.852 113.375 41.25 1 71.5 435 GLU A N 1
ATOM 3418 C CA . GLU A 1 435 ? 6.824 114 39.906 1 71.5 435 GLU A CA 1
ATOM 3419 C C . GLU A 1 435 ? 6.484 115.438 40.031 1 71.5 435 GLU A C 1
ATOM 3421 O O . GLU A 1 435 ? 5.645 115.875 40.844 1 71.5 435 GLU A O 1
ATOM 3426 N N . TYR A 1 436 ? 7.297 116.312 39.312 1 72.31 436 TYR A N 1
ATOM 3427 C CA . TYR A 1 436 ? 7.074 117.75 39.281 1 72.31 436 TYR A CA 1
ATOM 3428 C C . TYR A 1 436 ? 6.219 118.125 38.062 1 72.31 436 TYR A C 1
ATOM 3430 O O . TYR A 1 436 ? 6.469 117.688 36.969 1 72.31 436 TYR A O 1
ATOM 3438 N N . TYR A 1 437 ? 5.148 118.625 38.312 1 72.19 437 TYR A N 1
ATOM 3439 C CA . TYR A 1 437 ? 4.312 119.188 37.25 1 72.19 437 TYR A CA 1
ATOM 3440 C C . TYR A 1 437 ? 4.266 120.75 37.375 1 72.19 437 TYR A C 1
ATOM 3442 O O . TYR A 1 437 ? 4.09 121.25 38.438 1 72.19 437 TYR A O 1
ATOM 3450 N N . GLN A 1 438 ? 4.48 121.312 36.312 1 74.56 438 GLN A N 1
ATOM 3451 C CA . GLN A 1 438 ? 4.461 122.75 36.281 1 74.56 438 GLN A CA 1
ATOM 3452 C C . GLN A 1 438 ? 3.068 123.312 36.594 1 74.56 438 GLN A C 1
ATOM 3454 O O . GLN A 1 438 ? 2.932 124.312 37.344 1 74.56 438 GLN A O 1
ATOM 3459 N N . ASP A 1 439 ? 2 122.688 36.062 1 74 439 ASP A N 1
ATOM 3460 C CA . ASP A 1 439 ? 0.619 123.062 36.312 1 74 439 ASP A CA 1
ATOM 3461 C C . ASP A 1 439 ? -0.216 121.875 36.781 1 74 439 ASP A C 1
ATOM 3463 O O . ASP A 1 439 ? -0.256 120.812 36.094 1 74 439 ASP A O 1
ATOM 3467 N N . VAL A 1 440 ? -0.468 121.875 38.031 1 70.12 440 VAL A N 1
ATOM 3468 C CA . VAL A 1 440 ? -1.339 120.812 38.562 1 70.12 440 VAL A CA 1
ATOM 3469 C C . VAL A 1 440 ? -2.564 121.438 39.219 1 70.12 440 VAL A C 1
ATOM 3471 O O . VAL A 1 440 ? -2.494 122.562 39.75 1 70.12 440 VAL A O 1
ATOM 3474 N N . THR A 1 441 ? -3.787 120.938 39.031 1 71.38 441 THR A N 1
ATOM 3475 C CA . THR A 1 441 ? -4.973 121.312 39.781 1 71.38 441 THR A CA 1
ATOM 3476 C C . THR A 1 441 ? -5.262 120.25 40.875 1 71.38 441 THR A C 1
ATOM 3478 O O . THR A 1 441 ? -5.402 119.062 40.594 1 71.38 441 THR A O 1
ATOM 3481 N N . ILE A 1 442 ? -4.938 120.5 42.031 1 63.06 442 ILE A N 1
ATOM 3482 C CA . ILE A 1 442 ? -5.258 119.625 43.156 1 63.06 442 ILE A CA 1
ATOM 3483 C C . ILE A 1 442 ? -6.605 120.062 43.75 1 63.06 442 ILE A C 1
ATOM 3485 O O . ILE A 1 442 ? -6.816 121.188 44.094 1 63.06 442 ILE A O 1
ATOM 3489 N N . TYR A 1 443 ? -7.496 119.125 43.719 1 66.62 443 TYR A N 1
ATOM 3490 C CA . TYR A 1 443 ? -8.773 119.375 44.375 1 66.62 443 TYR A CA 1
ATOM 3491 C C . TYR A 1 443 ? -8.75 118.812 45.812 1 66.62 443 TYR A C 1
ATOM 3493 O O . TYR A 1 443 ? -8.523 117.625 46.031 1 66.62 443 TYR A O 1
ATOM 3501 N N . PHE A 1 444 ? -8.578 119.625 46.562 1 61.88 444 PHE A N 1
ATOM 3502 C CA . PHE A 1 444 ? -8.68 119.312 48 1 61.88 444 PHE A CA 1
ATOM 3503 C C . PHE A 1 444 ? -10.023 119.75 48.562 1 61.88 444 PHE A C 1
ATOM 3505 O O . PHE A 1 444 ? -10.414 120.938 48.438 1 61.88 444 PHE A O 1
ATOM 3512 N N . SER A 1 445 ? -10.734 118.875 49.031 1 67.38 445 SER A N 1
ATOM 3513 C CA . SER A 1 445 ? -12 119.188 49.688 1 67.38 445 SER A CA 1
ATOM 3514 C C . SER A 1 445 ? -11.875 119.125 51.219 1 67.38 445 SER A C 1
ATOM 3516 O O . SER A 1 445 ? -11.43 118.125 51.781 1 67.38 445 SER A O 1
ATOM 3518 N N . ASP A 1 446 ? -11.859 120.125 51.75 1 65.5 446 ASP A N 1
ATOM 3519 C CA . ASP A 1 446 ? -11.852 120.25 53.219 1 65.5 446 ASP A CA 1
ATOM 3520 C C . ASP A 1 446 ? -13.242 120.562 53.75 1 65.5 446 ASP A C 1
ATOM 3522 O O . ASP A 1 446 ? -14.039 121.188 53.062 1 65.5 446 ASP A O 1
ATOM 3526 N N . ILE A 1 447 ? -13.547 120.062 54.812 1 69.25 447 ILE A N 1
ATOM 3527 C CA . ILE A 1 447 ? -14.812 120.375 55.469 1 69.25 447 ILE A CA 1
ATOM 3528 C C . ILE A 1 447 ? -14.602 121.562 56.375 1 69.25 447 ILE A C 1
ATOM 3530 O O . ILE A 1 447 ? -13.898 121.5 57.406 1 69.25 447 ILE A O 1
ATOM 3534 N N . VAL A 1 448 ? -15.148 122.625 56.031 1 75.75 448 VAL A N 1
ATOM 3535 C CA . VAL A 1 448 ? -15.055 123.812 56.812 1 75.75 448 VAL A CA 1
ATOM 3536 C C . VAL A 1 448 ? -15.797 123.625 58.156 1 75.75 448 VAL A C 1
ATOM 3538 O O . VAL A 1 448 ? -16.938 123.188 58.156 1 75.75 448 VAL A O 1
ATOM 3541 N N . GLY A 1 449 ? -15.117 124 59.281 1 73.88 449 GLY A N 1
ATOM 3542 C CA . GLY A 1 449 ? -15.703 123.875 60.594 1 73.88 449 GLY A CA 1
ATOM 3543 C C . GLY A 1 449 ? -15.719 122.5 61.125 1 73.88 449 GLY A C 1
ATOM 3544 O O . GLY A 1 449 ? -16.469 122.125 62.031 1 73.88 449 GLY A O 1
ATOM 3545 N N . PHE A 1 450 ? -14.961 121.688 60.469 1 73.5 450 PHE A N 1
ATOM 3546 C CA . PHE A 1 450 ? -14.93 120.25 60.812 1 73.5 450 PHE A CA 1
ATOM 3547 C C . PHE A 1 450 ? -14.523 120.062 62.281 1 73.5 450 PHE A C 1
ATOM 3549 O O . PHE A 1 450 ? -15.094 119.25 63 1 73.5 450 PHE A O 1
ATOM 3556 N N . THR A 1 451 ? -13.594 120.812 62.625 1 75.31 451 THR A N 1
ATOM 3557 C CA . THR A 1 451 ? -13.148 120.688 64 1 75.31 451 THR A CA 1
ATOM 3558 C C . THR A 1 451 ? -14.289 121.062 65 1 75.31 451 THR A C 1
ATOM 3560 O O . THR A 1 451 ? -14.469 120.375 66 1 75.31 451 THR A O 1
ATOM 3563 N N . ALA A 1 452 ? -14.938 122.062 64.625 1 77.75 452 ALA A N 1
ATOM 3564 C CA . ALA A 1 452 ? -16.078 122.438 65.5 1 77.75 452 ALA A CA 1
ATOM 3565 C C . ALA A 1 452 ? -17.188 121.375 65.438 1 77.75 452 ALA A C 1
ATOM 3567 O O . ALA A 1 452 ? -17.766 121 66.438 1 77.75 452 ALA A O 1
ATOM 3568 N N . ILE A 1 453 ? -17.359 120.812 64.375 1 79.81 453 ILE A N 1
ATOM 3569 C CA . ILE A 1 453 ? -18.375 119.75 64.188 1 79.81 453 ILE A CA 1
ATOM 3570 C C . ILE A 1 453 ? -17.938 118.5 64.938 1 79.81 453 ILE A C 1
ATOM 3572 O O . ILE A 1 453 ? -18.734 117.875 65.625 1 79.81 453 ILE A O 1
ATOM 3576 N N . ALA A 1 454 ? -16.734 118.188 64.812 1 75.69 454 ALA A N 1
ATOM 3577 C CA . ALA A 1 454 ? -16.188 117 65.438 1 75.69 454 ALA A CA 1
ATOM 3578 C C . ALA A 1 454 ? -16.188 117.125 66.938 1 75.69 454 ALA A C 1
ATOM 3580 O O . ALA A 1 454 ? -16.328 116.125 67.688 1 75.69 454 ALA A O 1
ATOM 3581 N N . ALA A 1 455 ? -16.156 118.375 67.312 1 77.31 455 ALA A N 1
ATOM 3582 C CA . ALA A 1 455 ? -16.141 118.688 68.75 1 77.31 455 ALA A CA 1
ATOM 3583 C C . ALA A 1 455 ? -17.547 118.562 69.375 1 77.31 455 ALA A C 1
ATOM 3585 O O . ALA A 1 455 ? -17.688 118.188 70.562 1 77.31 455 ALA A O 1
ATOM 3586 N N . GLU A 1 456 ? -18.469 118.75 68.562 1 80.94 456 GLU A N 1
ATOM 3587 C CA . GLU A 1 456 ? -19.844 118.75 69.062 1 80.94 456 GLU A CA 1
ATOM 3588 C C . GLU A 1 456 ? -20.562 117.438 68.688 1 80.94 456 GLU A C 1
ATOM 3590 O O . GLU A 1 456 ? -21.734 117.25 69.062 1 80.94 456 GLU A O 1
ATOM 3595 N N . SER A 1 457 ? -19.812 116.625 68.125 1 80.06 457 SER A N 1
ATOM 3596 C CA . SER A 1 457 ? -20.438 115.375 67.625 1 80.06 457 SER A CA 1
ATOM 3597 C C . SER A 1 457 ? -19.781 114.125 68.25 1 80.06 457 SER A C 1
ATOM 3599 O O . SER A 1 457 ? -18.656 114.25 68.75 1 80.06 457 SER A O 1
ATOM 3601 N N . THR A 1 458 ? -20.5 113.125 68.188 1 79.25 458 THR A N 1
ATOM 3602 C CA . THR A 1 458 ? -19.906 111.875 68.625 1 79.25 458 THR A CA 1
ATOM 3603 C C . THR A 1 458 ? -19.016 111.312 67.5 1 79.25 458 THR A C 1
ATOM 3605 O O . THR A 1 458 ? -19.203 111.625 66.375 1 79.25 458 THR A O 1
ATOM 3608 N N . PRO A 1 459 ? -18.062 110.562 67.875 1 76.25 459 PRO A N 1
ATOM 3609 C CA . PRO A 1 459 ? -17.203 109.938 66.875 1 76.25 459 PRO A CA 1
ATOM 3610 C C . PRO A 1 459 ? -17.984 109.188 65.812 1 76.25 459 PRO A C 1
ATOM 3612 O O . PRO A 1 459 ? -17.656 109.25 64.625 1 76.25 459 PRO A O 1
ATOM 3615 N N . MET A 1 460 ? -18.938 108.562 66.188 1 79.88 460 MET A N 1
ATOM 3616 C CA . MET A 1 460 ? -19.719 107.812 65.188 1 79.88 460 MET A CA 1
ATOM 3617 C C . MET A 1 460 ? -20.469 108.688 64.25 1 79.88 460 MET A C 1
ATOM 3619 O O . MET A 1 460 ? -20.609 108.375 63.062 1 79.88 460 MET A O 1
ATOM 3623 N N . ASP A 1 461 ? -20.891 109.812 64.812 1 78.75 461 ASP A N 1
ATOM 3624 C CA . ASP A 1 461 ? -21.578 110.75 63.938 1 78.75 461 ASP A CA 1
ATOM 3625 C C . ASP A 1 461 ? -20.625 111.312 62.875 1 78.75 461 ASP A C 1
ATOM 3627 O O . ASP A 1 461 ? -21.016 111.5 61.75 1 78.75 461 ASP A O 1
ATOM 3631 N N . VAL A 1 462 ? -19.484 111.562 63.312 1 79.75 462 VAL A N 1
ATOM 3632 C CA . VAL A 1 462 ? -18.469 112.062 62.406 1 79.75 462 VAL A CA 1
ATOM 3633 C C . VAL A 1 462 ? -18.172 111.062 61.344 1 79.75 462 VAL A C 1
ATOM 3635 O O . VAL A 1 462 ? -18.078 111.438 60.156 1 79.75 462 VAL A O 1
ATOM 3638 N N . VAL A 1 463 ? -18.031 109.812 61.75 1 77.19 463 VAL A N 1
ATOM 3639 C CA . VAL A 1 463 ? -17.734 108.75 60.812 1 77.19 463 VAL A CA 1
ATOM 3640 C C . VAL A 1 463 ? -18.875 108.625 59.812 1 77.19 463 VAL A C 1
ATOM 3642 O O . VAL A 1 463 ? -18.641 108.438 58.625 1 77.19 463 VAL A O 1
ATOM 3645 N N . GLN A 1 464 ? -20.062 108.75 60.219 1 77.25 464 GLN A N 1
ATOM 3646 C CA . GLN A 1 464 ? -21.234 108.688 59.344 1 77.25 464 GLN A CA 1
ATOM 3647 C C . GLN A 1 464 ? -21.281 109.812 58.375 1 77.25 464 GLN A C 1
ATOM 3649 O O . GLN A 1 464 ? -21.641 109.625 57.188 1 77.25 464 GLN A O 1
ATOM 3654 N N . LEU A 1 465 ? -20.969 110.938 58.906 1 79.5 465 LEU A N 1
ATOM 3655 C CA . LEU A 1 465 ? -20.938 112.125 58.062 1 79.5 465 LEU A CA 1
ATOM 3656 C C . LEU A 1 465 ? -19.891 111.938 56.938 1 79.5 465 LEU A C 1
ATOM 3658 O O . LEU A 1 465 ? -20.172 112.25 55.781 1 79.5 465 LEU A O 1
ATOM 3662 N N . LEU A 1 466 ? -18.812 111.5 57.375 1 74.38 466 LEU A N 1
ATOM 3663 C CA . LEU A 1 466 ? -17.734 111.375 56.375 1 74.38 466 LEU A CA 1
ATOM 3664 C C . LEU A 1 466 ? -18.078 110.25 55.375 1 74.38 466 LEU A C 1
ATOM 3666 O O . LEU A 1 466 ? -17.812 110.375 54.188 1 74.38 466 LEU A O 1
ATOM 3670 N N . ASN A 1 467 ? -18.656 109.188 55.812 1 71.12 467 ASN A N 1
ATOM 3671 C CA . ASN A 1 467 ? -19.094 108.125 54.938 1 71.12 467 ASN A CA 1
ATOM 3672 C C . ASN A 1 467 ? -20.141 108.562 53.938 1 71.12 467 ASN A C 1
ATOM 3674 O O . ASN A 1 467 ? -20.141 108.188 52.781 1 71.12 467 ASN A O 1
ATOM 3678 N N . ALA A 1 468 ? -20.906 109.5 54.406 1 74.81 468 ALA A N 1
ATOM 3679 C CA . ALA A 1 468 ? -21.953 110.062 53.562 1 74.81 468 ALA A CA 1
ATOM 3680 C C . ALA A 1 468 ? -21.375 111 52.5 1 74.81 468 ALA A C 1
ATOM 3682 O O . ALA A 1 468 ? -21.906 111.062 51.375 1 74.81 468 ALA A O 1
ATOM 3683 N N . LEU A 1 469 ? -20.344 111.562 52.844 1 72.62 469 LEU A N 1
ATOM 3684 C CA . LEU A 1 469 ? -19.75 112.562 51.938 1 72.62 469 LEU A CA 1
ATOM 3685 C C . LEU A 1 469 ? -18.875 111.875 50.875 1 72.62 469 LEU A C 1
ATOM 3687 O O . LEU A 1 469 ? -18.75 112.312 49.75 1 72.62 469 LEU A O 1
ATOM 3691 N N . TYR A 1 470 ? -18.344 110.812 51.375 1 63.12 470 TYR A N 1
ATOM 3692 C CA . TYR A 1 470 ? -17.406 110.188 50.469 1 63.12 470 TYR A CA 1
ATOM 3693 C C . TYR A 1 470 ? -17.969 108.938 49.875 1 63.12 470 TYR A C 1
ATOM 3695 O O . TYR A 1 470 ? -17.281 108.188 49.156 1 63.12 470 TYR A O 1
ATOM 3703 N N . ARG A 1 471 ? -19.109 108.562 50.031 1 58.09 471 ARG A N 1
ATOM 3704 C CA . ARG A 1 471 ? -19.75 107.438 49.375 1 58.09 471 ARG A CA 1
ATOM 3705 C C . ARG A 1 471 ? -20 107.75 47.906 1 58.09 471 ARG A C 1
ATOM 3707 O O . ARG A 1 471 ? -20.406 108.875 47.562 1 58.09 471 ARG A O 1
ATOM 3714 N N . MET B 1 1 ? 6.422 121.5 92 1 23.34 1 MET B N 1
ATOM 3715 C CA . MET B 1 1 ? 6.59 121.062 90.625 1 23.34 1 MET B CA 1
ATOM 3716 C C . MET B 1 1 ? 6.273 119.625 90.438 1 23.34 1 MET B C 1
ATOM 3718 O O . MET B 1 1 ? 7.016 118.75 90.938 1 23.34 1 MET B O 1
ATOM 3722 N N . PRO B 1 2 ? 5.02 119.188 90.688 1 28.38 2 PRO B N 1
ATOM 3723 C CA . PRO B 1 2 ? 4.559 117.812 90.812 1 28.38 2 PRO B CA 1
ATOM 3724 C C . PRO B 1 2 ? 4.84 116.938 89.625 1 28.38 2 PRO B C 1
ATOM 3726 O O . PRO B 1 2 ? 4.809 117.438 88.5 1 28.38 2 PRO B O 1
ATOM 3729 N N . THR B 1 3 ? 5.824 116.062 89.75 1 23.66 3 THR B N 1
ATOM 3730 C CA . THR B 1 3 ? 6.387 115.062 88.875 1 23.66 3 THR B CA 1
ATOM 3731 C C . THR B 1 3 ? 5.312 114.062 88.438 1 23.66 3 THR B C 1
ATOM 3733 O O . THR B 1 3 ? 4.758 113.375 89.25 1 23.66 3 THR B O 1
ATOM 3736 N N . ASN B 1 4 ? 4.391 114.5 87.625 1 22.02 4 ASN B N 1
ATOM 3737 C CA . ASN B 1 4 ? 3.301 113.688 87.125 1 22.02 4 ASN B CA 1
ATOM 3738 C C . ASN B 1 4 ? 3.82 112.438 86.438 1 22.02 4 ASN B C 1
ATOM 3740 O O . ASN B 1 4 ? 4.531 112.438 85.438 1 22.02 4 ASN B O 1
ATOM 3744 N N . ARG B 1 5 ? 4.277 111.438 87.375 1 30.27 5 ARG B N 1
ATOM 3745 C CA . ARG B 1 5 ? 4.742 110.125 86.938 1 30.27 5 ARG B CA 1
ATOM 3746 C C . ARG B 1 5 ? 3.754 109.5 86 1 30.27 5 ARG B C 1
ATOM 3748 O O . ARG B 1 5 ? 2.605 109.188 86.375 1 30.27 5 ARG B O 1
ATOM 3755 N N . VAL B 1 6 ? 3.812 109.812 84.688 1 26.61 6 VAL B N 1
ATOM 3756 C CA . VAL B 1 6 ? 3.047 109.188 83.625 1 26.61 6 VAL B CA 1
ATOM 3757 C C . VAL B 1 6 ? 3.252 107.688 83.625 1 26.61 6 VAL B C 1
ATOM 3759 O O . VAL B 1 6 ? 4.387 107.188 83.625 1 26.61 6 VAL B O 1
ATOM 3762 N N . GLU B 1 7 ? 2.477 107 84.438 1 25.27 7 GLU B N 1
ATOM 3763 C CA . GLU B 1 7 ? 2.418 105.562 84.625 1 25.27 7 GLU B CA 1
ATOM 3764 C C . GLU B 1 7 ? 2.465 104.875 83.25 1 25.27 7 GLU B C 1
ATOM 3766 O O . GLU B 1 7 ? 2.02 105.438 82.25 1 25.27 7 GLU B O 1
ATOM 3771 N N . ASN B 1 8 ? 3.316 103.875 83.125 1 24.88 8 ASN B N 1
ATOM 3772 C CA . ASN B 1 8 ? 3.799 102.938 82.125 1 24.88 8 ASN B CA 1
ATOM 3773 C C . ASN B 1 8 ? 2.646 102.25 81.438 1 24.88 8 ASN B C 1
ATOM 3775 O O . ASN B 1 8 ? 1.835 101.562 82.062 1 24.88 8 ASN B O 1
ATOM 3779 N N . ILE B 1 9 ? 2.047 102.812 80.438 1 26.83 9 ILE B N 1
ATOM 3780 C CA . ILE B 1 9 ? 0.995 102.25 79.562 1 26.83 9 ILE B CA 1
ATOM 3781 C C . ILE B 1 9 ? 1.44 100.875 79.062 1 26.83 9 ILE B C 1
ATOM 3783 O O . ILE B 1 9 ? 2.471 100.812 78.375 1 26.83 9 ILE B O 1
ATOM 3787 N N . GLN B 1 10 ? 1.227 99.812 79.875 1 25.86 10 GLN B N 1
ATOM 3788 C CA . GLN B 1 10 ? 1.481 98.438 79.5 1 25.86 10 GLN B CA 1
ATOM 3789 C C . GLN B 1 10 ? 0.858 98.188 78.125 1 25.86 10 GLN B C 1
ATOM 3791 O O . GLN B 1 10 ? -0.35 98.312 77.938 1 25.86 10 GLN B O 1
ATOM 3796 N N . VAL B 1 11 ? 1.554 98.375 77.062 1 28.95 11 VAL B N 1
ATOM 3797 C CA . VAL B 1 11 ? 1.234 98 75.688 1 28.95 11 VAL B CA 1
ATOM 3798 C C . VAL B 1 11 ? 0.846 96.562 75.562 1 28.95 11 VAL B C 1
ATOM 3800 O O . VAL B 1 11 ? 1.57 95.688 76.062 1 28.95 11 VAL B O 1
ATOM 3803 N N . MET B 1 12 ? -0.453 96.188 75.688 1 28.3 12 MET B N 1
ATOM 3804 C CA . MET B 1 12 ? -0.911 94.875 75.5 1 28.3 12 MET B CA 1
ATOM 3805 C C . MET B 1 12 ? -0.294 94.25 74.25 1 28.3 12 MET B C 1
ATOM 3807 O O . MET B 1 12 ? -0.129 94.938 73.25 1 28.3 12 MET B O 1
ATOM 3811 N N . PRO B 1 13 ? 0.418 93.125 74.375 1 27.66 13 PRO B N 1
ATOM 3812 C CA . PRO B 1 13 ? 1.104 92.438 73.312 1 27.66 13 PRO B CA 1
ATOM 3813 C C . PRO B 1 13 ? 0.182 92.125 72.125 1 27.66 13 PRO B C 1
ATOM 3815 O O . PRO B 1 13 ? -1.03 91.938 72.312 1 27.66 13 PRO B O 1
ATOM 3818 N N . ARG B 1 14 ? 0.536 92.5 71 1 35.75 14 ARG B N 1
ATOM 3819 C CA . ARG B 1 14 ? 0.028 92.25 69.625 1 35.75 14 ARG B CA 1
ATOM 3820 C C . ARG B 1 14 ? -0.338 90.75 69.438 1 35.75 14 ARG B C 1
ATOM 3822 O O . ARG B 1 14 ? 0.514 89.875 69.562 1 35.75 14 ARG B O 1
ATOM 3829 N N . ARG B 1 15 ? -1.508 90.375 69.938 1 33.03 15 ARG B N 1
ATOM 3830 C CA . ARG B 1 15 ? -1.875 89.062 69.562 1 33.03 15 ARG B CA 1
ATOM 3831 C C . ARG B 1 15 ? -1.748 88.875 68.062 1 33.03 15 ARG B C 1
ATOM 3833 O O . ARG B 1 15 ? -2.383 89.625 67.25 1 33.03 15 ARG B O 1
ATOM 3840 N N . GLN B 1 16 ? -0.525 88.5 67.688 1 27.23 16 GLN B N 1
ATOM 3841 C CA . GLN B 1 16 ? -0.219 88 66.312 1 27.23 16 GLN B CA 1
ATOM 3842 C C . GLN B 1 16 ? -1.2 86.938 65.875 1 27.23 16 GLN B C 1
ATOM 3844 O O . GLN B 1 16 ? -1.1 85.75 66.375 1 27.23 16 GLN B O 1
ATOM 3849 N N . SER B 1 17 ? -2.479 87.125 66.062 1 29.11 17 SER B N 1
ATOM 3850 C CA . SER B 1 17 ? -3.236 86.062 65.438 1 29.11 17 SER B CA 1
ATOM 3851 C C . SER B 1 17 ? -2.844 85.875 63.969 1 29.11 17 SER B C 1
ATOM 3853 O O . SER B 1 17 ? -3.201 86.688 63.125 1 29.11 17 SER B O 1
ATOM 3855 N N . GLY B 1 18 ? -1.599 85.5 63.719 1 28.5 18 GLY B N 1
ATOM 3856 C CA . GLY B 1 18 ? -1.149 85.125 62.406 1 28.5 18 GLY B CA 1
ATOM 3857 C C . GLY B 1 18 ? -2.031 84.062 61.781 1 28.5 18 GLY B C 1
ATOM 3858 O O . GLY B 1 18 ? -2.055 82.875 62.25 1 28.5 18 GLY B O 1
ATOM 3859 N N . VAL B 1 19 ? -3.209 84.312 61.344 1 33.19 19 VAL B N 1
ATOM 3860 C CA . VAL B 1 19 ? -3.842 83.375 60.375 1 33.19 19 VAL B CA 1
ATOM 3861 C C . VAL B 1 19 ? -2.879 83.125 59.219 1 33.19 19 VAL B C 1
ATOM 3863 O O . VAL B 1 19 ? -2.568 84 58.438 1 33.19 19 VAL B O 1
ATOM 3866 N N . THR B 1 20 ? -1.801 82.312 59.469 1 33.31 20 THR B N 1
ATOM 3867 C CA . THR B 1 20 ? -0.969 81.688 58.438 1 33.31 20 THR B CA 1
ATOM 3868 C C . THR B 1 20 ? -1.831 81.125 57.312 1 33.31 20 THR B C 1
ATOM 3870 O O . THR B 1 20 ? -2.762 80.375 57.562 1 33.31 20 THR B O 1
ATOM 3873 N N . ILE B 1 21 ? -1.909 81.75 56.219 1 37.22 21 ILE B N 1
ATOM 3874 C CA . ILE B 1 21 ? -2.502 81.438 54.906 1 37.22 21 ILE B CA 1
ATOM 3875 C C . ILE B 1 21 ? -2.18 79.938 54.562 1 37.22 21 ILE B C 1
ATOM 3877 O O . ILE B 1 21 ? -1.021 79.625 54.312 1 37.22 21 ILE B O 1
ATOM 3881 N N . GLN B 1 22 ? -2.834 78.938 55.062 1 38.25 22 GLN B N 1
ATOM 3882 C CA . GLN B 1 22 ? -2.982 77.562 54.719 1 38.25 22 GLN B CA 1
ATOM 3883 C C . GLN B 1 22 ? -3.074 77.375 53.219 1 38.25 22 GLN B C 1
ATOM 3885 O O . GLN B 1 22 ? -2.883 76.25 52.688 1 38.25 22 GLN B O 1
ATOM 3890 N N . SER B 1 23 ? -3.295 78.438 52.469 1 44.12 23 SER B N 1
ATOM 3891 C CA . SER B 1 23 ? -3.588 78.125 51.062 1 44.12 23 SER B CA 1
ATOM 3892 C C . SER B 1 23 ? -2.312 77.875 50.281 1 44.12 23 SER B C 1
ATOM 3894 O O . SER B 1 23 ? -2.344 77.125 49.281 1 44.12 23 SER B O 1
ATOM 3896 N N . SER B 1 24 ? -1.212 78.375 50.688 1 46.31 24 SER B N 1
ATOM 3897 C CA . SER B 1 24 ? 0.012 78.062 49.938 1 46.31 24 SER B CA 1
ATOM 3898 C C . SER B 1 24 ? 0.465 76.625 50.125 1 46.31 24 SER B C 1
ATOM 3900 O O . SER B 1 24 ? 0.999 76 49.188 1 46.31 24 SER B O 1
ATOM 3902 N N . ASP B 1 25 ? 0.263 76.062 51.25 1 47.72 25 ASP B N 1
ATOM 3903 C CA . ASP B 1 25 ? 0.716 74.688 51.5 1 47.72 25 ASP B CA 1
ATOM 3904 C C . ASP B 1 25 ? -0.077 73.688 50.688 1 47.72 25 ASP B C 1
ATOM 3906 O O . ASP B 1 25 ? 0.468 72.688 50.25 1 47.72 25 ASP B O 1
ATOM 3910 N N . SER B 1 26 ? -1.252 74.062 50.375 1 51.84 26 SER B N 1
ATOM 3911 C CA . SER B 1 26 ? -2.086 73.125 49.688 1 51.84 26 SER B CA 1
ATOM 3912 C C . SER B 1 26 ? -1.702 73 48.219 1 51.84 26 SER B C 1
ATOM 3914 O O . SER B 1 26 ? -1.669 71.938 47.656 1 51.84 26 SER B O 1
ATOM 3916 N N . LEU B 1 27 ? -1.276 74 47.719 1 52.03 27 LEU B N 1
ATOM 3917 C CA . LEU B 1 27 ? -0.862 74 46.312 1 52.03 27 LEU B CA 1
ATOM 3918 C C . LEU B 1 27 ? 0.48 73.312 46.156 1 52.03 27 LEU B C 1
ATOM 3920 O O . LEU B 1 27 ? 0.691 72.562 45.188 1 52.03 27 LEU B O 1
ATOM 3924 N N . PHE B 1 28 ? 1.346 73.562 47.156 1 51.19 28 PHE B N 1
ATOM 3925 C CA . PHE B 1 28 ? 2.631 72.875 47.125 1 51.19 28 PHE B CA 1
ATOM 3926 C C . PHE B 1 28 ? 2.439 71.375 47.25 1 51.19 28 PHE B C 1
ATOM 3928 O O . PHE B 1 28 ? 3.105 70.562 46.562 1 51.19 28 PHE B O 1
ATOM 3935 N N . SER B 1 29 ? 1.541 71.062 48.125 1 54.34 29 SER B N 1
ATOM 3936 C CA . SER B 1 29 ? 1.298 69.688 48.312 1 54.34 29 SER B CA 1
ATOM 3937 C C . SER B 1 29 ? 0.669 69.062 47.062 1 54.34 29 SER B C 1
ATOM 3939 O O . SER B 1 29 ? 1.015 67.938 46.656 1 54.34 29 SER B O 1
ATOM 3941 N N . GLU B 1 30 ? -0.033 69.75 46.438 1 54.09 30 GLU B N 1
ATOM 3942 C CA . GLU B 1 30 ? -0.67 69.188 45.25 1 54.09 30 GLU B CA 1
ATOM 3943 C C . GLU B 1 30 ? 0.306 69.188 44.062 1 54.09 30 GLU B C 1
ATOM 3945 O O . GLU B 1 30 ? 0.277 68.25 43.281 1 54.09 30 GLU B O 1
ATOM 3950 N N . LYS B 1 31 ? 1.229 70.062 44.062 1 53.06 31 LYS B N 1
ATOM 3951 C CA . LYS B 1 31 ? 2.35 70 43.156 1 53.06 31 LYS B CA 1
ATOM 3952 C C . LYS B 1 31 ? 3.164 68.75 43.344 1 53.06 31 LYS B C 1
ATOM 3954 O O . LYS B 1 31 ? 3.531 68.062 42.344 1 53.06 31 LYS B O 1
ATOM 3959 N N . GLN B 1 32 ? 3.516 68.562 44.531 1 54.22 32 GLN B N 1
ATOM 3960 C CA . GLN B 1 32 ? 4.332 67.375 44.844 1 54.22 32 GLN B CA 1
ATOM 3961 C C . GLN B 1 32 ? 3.627 66.125 44.406 1 54.22 32 GLN B C 1
ATOM 3963 O O . GLN B 1 32 ? 4.262 65.188 43.875 1 54.22 32 GLN B O 1
ATOM 3968 N N . ARG B 1 33 ? 2.438 66.188 44.562 1 56.88 33 ARG B N 1
ATOM 3969 C CA . ARG B 1 33 ? 1.696 64.938 44.219 1 56.88 33 ARG B CA 1
ATOM 3970 C C . ARG B 1 33 ? 1.592 64.812 42.688 1 56.88 33 ARG B C 1
ATOM 3972 O O . ARG B 1 33 ? 1.716 63.688 42.188 1 56.88 33 ARG B O 1
ATOM 3979 N N . PHE B 1 34 ? 1.422 65.875 42.094 1 54.16 34 PHE B N 1
ATOM 3980 C CA . PHE B 1 34 ? 1.377 65.812 40.625 1 54.16 34 PHE B CA 1
ATOM 3981 C C . PHE B 1 34 ? 2.732 65.438 40.062 1 54.16 34 PHE B C 1
ATOM 3983 O O . PHE B 1 34 ? 2.807 64.625 39.156 1 54.16 34 PHE B O 1
ATOM 3990 N N . ASP B 1 35 ? 3.779 66.062 40.594 1 53.75 35 ASP B N 1
ATOM 3991 C CA . ASP B 1 35 ? 5.117 65.688 40.188 1 53.75 35 ASP B CA 1
ATOM 3992 C C . ASP B 1 35 ? 5.387 64.188 40.469 1 53.75 35 ASP B C 1
ATOM 3994 O O . ASP B 1 35 ? 6.035 63.5 39.688 1 53.75 35 ASP B O 1
ATOM 3998 N N . GLU B 1 36 ? 4.949 63.812 41.562 1 53.84 36 GLU B N 1
ATOM 3999 C CA . GLU B 1 36 ? 5.117 62.406 41.906 1 53.84 36 GLU B CA 1
ATOM 4000 C C . GLU B 1 36 ? 4.34 61.5 40.969 1 53.84 36 GLU B C 1
ATOM 4002 O O . GLU B 1 36 ? 4.832 60.438 40.562 1 53.84 36 GLU B O 1
ATOM 4007 N N . VAL B 1 37 ? 3.221 61.969 40.688 1 54.31 37 VAL B N 1
ATOM 4008 C CA . VAL B 1 37 ? 2.443 61.188 39.719 1 54.31 37 VAL B CA 1
ATOM 4009 C C . VAL B 1 37 ? 3.141 61.219 38.375 1 54.31 37 VAL B C 1
ATOM 4011 O O . VAL B 1 37 ? 3.191 60.188 37.688 1 54.31 37 VAL B O 1
ATOM 4014 N N . LEU B 1 38 ? 3.734 62.375 38.125 1 52 38 LEU B N 1
ATOM 4015 C CA . LEU B 1 38 ? 4.477 62.469 36.875 1 52 38 LEU B CA 1
ATOM 4016 C C . LEU B 1 38 ? 5.77 61.656 36.938 1 52 38 LEU B C 1
ATOM 4018 O O . LEU B 1 38 ? 6.18 61.062 35.938 1 52 38 LEU B O 1
ATOM 4022 N N . ARG B 1 39 ? 6.574 61.875 37.906 1 53.5 39 ARG B N 1
ATOM 4023 C CA . ARG B 1 39 ? 7.82 61.156 38.094 1 53.5 39 ARG B CA 1
ATOM 4024 C C . ARG B 1 39 ? 7.566 59.656 38.094 1 53.5 39 ARG B C 1
ATOM 4026 O O . ARG B 1 39 ? 8.328 58.875 37.5 1 53.5 39 ARG B O 1
ATOM 4033 N N . ASN B 1 40 ? 6.742 59.281 38.844 1 49.25 40 ASN B N 1
ATOM 4034 C CA . ASN B 1 40 ? 6.414 57.844 38.844 1 49.25 40 ASN B CA 1
ATOM 4035 C C . ASN B 1 40 ? 5.852 57.406 37.5 1 49.25 40 ASN B C 1
ATOM 4037 O O . ASN B 1 40 ? 5.652 56.219 37.281 1 49.25 40 ASN B O 1
ATOM 4041 N N . SER B 1 41 ? 5.645 58.312 36.656 1 51.84 41 SER B N 1
ATOM 4042 C CA . SER B 1 41 ? 5.09 58.094 35.344 1 51.84 41 SER B CA 1
ATOM 4043 C C . SER B 1 41 ? 6.16 57.594 34.375 1 51.84 41 SER B C 1
ATOM 4045 O O . SER B 1 41 ? 5.871 56.844 33.438 1 51.84 41 SER B O 1
ATOM 4047 N N . GLY B 1 42 ? 7.367 58.156 34.594 1 51.28 42 GLY B N 1
ATOM 4048 C CA . GLY B 1 42 ? 8.406 57.625 33.719 1 51.28 42 GLY B CA 1
ATOM 4049 C C . GLY B 1 42 ? 8.602 56.125 33.812 1 51.28 42 GLY B C 1
ATOM 4050 O O . GLY B 1 42 ? 8.625 55.438 32.812 1 51.28 42 GLY B O 1
ATOM 4051 N N . SER B 1 43 ? 9.094 55.75 34.969 1 53.5 43 SER B N 1
ATOM 4052 C CA . SER B 1 43 ? 9.25 54.312 35.219 1 53.5 43 SER B CA 1
ATOM 4053 C C . SER B 1 43 ? 7.969 53.562 34.906 1 53.5 43 SER B C 1
ATOM 4055 O O . SER B 1 43 ? 8.016 52.438 34.375 1 53.5 43 SER B O 1
ATOM 4057 N N . SER B 1 44 ? 6.957 54.219 35.031 1 57.72 44 SER B N 1
ATOM 4058 C CA . SER B 1 44 ? 5.652 53.625 34.812 1 57.72 44 SER B CA 1
ATOM 4059 C C . SER B 1 44 ? 5.328 53.531 33.344 1 57.72 44 SER B C 1
ATOM 4061 O O . SER B 1 44 ? 4.707 52.562 32.875 1 57.72 44 SER B O 1
ATOM 4063 N N . ARG B 1 45 ? 6.051 54.438 32.719 1 63.03 45 ARG B N 1
ATOM 4064 C CA . ARG B 1 45 ? 5.832 54.406 31.266 1 63.03 45 ARG B CA 1
ATOM 4065 C C . ARG B 1 45 ? 6.512 53.188 30.641 1 63.03 45 ARG B C 1
ATOM 4067 O O . ARG B 1 45 ? 5.922 52.5 29.812 1 63.03 45 ARG B O 1
ATOM 4074 N N . VAL B 1 46 ? 7.789 53 31.062 1 63.09 46 VAL B N 1
ATOM 4075 C CA . VAL B 1 46 ? 8.531 51.875 30.516 1 63.09 46 VAL B CA 1
ATOM 4076 C C . VAL B 1 46 ? 7.836 50.562 30.922 1 63.09 46 VAL B C 1
ATOM 4078 O O . VAL B 1 46 ? 7.723 49.656 30.109 1 63.09 46 VAL B O 1
ATOM 4081 N N . PHE B 1 47 ? 7.398 50.562 32.094 1 63.94 47 PHE B N 1
ATOM 4082 C CA . PHE B 1 47 ? 6.73 49.375 32.562 1 63.94 47 PHE B CA 1
ATOM 4083 C C . PHE B 1 47 ? 5.422 49.125 31.812 1 63.94 47 PHE B C 1
ATOM 4085 O O . PHE B 1 47 ? 5.07 48 31.5 1 63.94 47 PHE B O 1
ATOM 4092 N N . GLN B 1 48 ? 4.77 50.156 31.422 1 64.12 48 GLN B N 1
ATOM 4093 C CA . GLN B 1 48 ? 3.537 50.031 30.656 1 64.12 48 GLN B CA 1
ATOM 4094 C C . GLN B 1 48 ? 3.826 49.562 29.219 1 64.12 48 GLN B C 1
ATOM 4096 O O . GLN B 1 48 ? 3.084 48.75 28.672 1 64.12 48 GLN B O 1
ATOM 4101 N N . MET B 1 49 ? 4.926 50.031 28.75 1 65.69 49 MET B N 1
ATOM 4102 C CA . MET B 1 49 ? 5.316 49.594 27.422 1 65.69 49 MET B CA 1
ATOM 4103 C C . MET B 1 49 ? 5.672 48.125 27.422 1 65.69 49 MET B C 1
ATOM 4105 O O . MET B 1 49 ? 5.309 47.375 26.484 1 65.69 49 MET B O 1
ATOM 4109 N N . VAL B 1 50 ? 6.359 47.688 28.453 1 67.5 50 VAL B N 1
ATOM 4110 C CA . VAL B 1 50 ? 6.742 46.281 28.562 1 67.5 50 VAL B CA 1
ATOM 4111 C C . VAL B 1 50 ? 5.492 45.406 28.703 1 67.5 50 VAL B C 1
ATOM 4113 O O . VAL B 1 50 ? 5.41 44.344 28.109 1 67.5 50 VAL B O 1
ATOM 4116 N N . LYS B 1 51 ? 4.578 45.906 29.359 1 65.94 51 LYS B N 1
ATOM 4117 C CA . LYS B 1 51 ? 3.334 45.156 29.547 1 65.94 51 LYS B CA 1
ATOM 4118 C C . LYS B 1 51 ? 2.568 45.031 28.219 1 65.94 51 LYS B C 1
ATOM 4120 O O . LYS B 1 51 ? 1.999 44 27.938 1 65.94 51 LYS B O 1
ATOM 4125 N N . MET B 1 52 ? 2.666 46.062 27.422 1 65.56 52 MET B N 1
ATOM 4126 C CA . MET B 1 52 ? 2.002 46.031 26.125 1 65.56 52 MET B CA 1
ATOM 4127 C C . MET B 1 52 ? 2.682 45.031 25.203 1 65.56 52 MET B C 1
ATOM 4129 O O . MET B 1 52 ? 2.008 44.281 24.484 1 65.56 52 MET B O 1
ATOM 4133 N N . MET B 1 53 ? 3.916 45.031 25.359 1 66.25 53 MET B N 1
ATOM 4134 C CA . MET B 1 53 ? 4.664 44.125 24.5 1 66.25 53 MET B CA 1
ATOM 4135 C C . MET B 1 53 ? 4.438 42.656 24.906 1 66.25 53 MET B C 1
ATOM 4137 O O . MET B 1 53 ? 4.402 41.75 24.062 1 66.25 53 MET B O 1
ATOM 4141 N N . ALA B 1 54 ? 4.18 42.5 26.172 1 67.56 54 ALA B N 1
ATOM 4142 C CA . ALA B 1 54 ? 3.955 41.156 26.656 1 67.56 54 ALA B CA 1
ATOM 4143 C C . ALA B 1 54 ? 2.627 40.594 26.156 1 67.56 54 ALA B C 1
ATOM 4145 O O . ALA B 1 54 ? 2.518 39.406 25.859 1 67.56 54 ALA B O 1
ATOM 4146 N N . ILE B 1 55 ? 1.664 41.5 25.891 1 68.88 55 ILE B N 1
ATOM 4147 C CA . ILE B 1 55 ? 0.352 41.062 25.406 1 68.88 55 ILE B CA 1
ATOM 4148 C C . ILE B 1 55 ? 0.454 40.594 23.969 1 68.88 55 ILE B C 1
ATOM 4150 O O . ILE B 1 55 ? -0.189 39.594 23.578 1 68.88 55 ILE B O 1
ATOM 4154 N N . ILE B 1 56 ? 1.343 41.219 23.266 1 70.12 56 ILE B N 1
ATOM 4155 C CA . ILE B 1 56 ? 1.484 40.875 21.859 1 70.12 56 ILE B CA 1
ATOM 4156 C C . ILE B 1 56 ? 2.361 39.656 21.703 1 70.12 56 ILE B C 1
ATOM 4158 O O . ILE B 1 56 ? 2.246 38.906 20.734 1 70.12 56 ILE B O 1
ATOM 4162 N N . LEU B 1 57 ? 3.078 39.344 22.797 1 73.62 57 LEU B N 1
ATOM 4163 C CA . LEU B 1 57 ? 4.039 38.25 22.719 1 73.62 57 LEU B CA 1
ATOM 4164 C C . LEU B 1 57 ? 3.338 36.906 22.797 1 73.62 57 LEU B C 1
ATOM 4166 O O . LEU B 1 57 ? 3.785 35.906 22.203 1 73.62 57 LEU B O 1
ATOM 4170 N N . VAL B 1 58 ? 2.197 36.875 23.391 1 73.38 58 VAL B N 1
ATOM 4171 C CA . VAL B 1 58 ? 1.552 35.594 23.625 1 73.38 58 VAL B CA 1
ATOM 4172 C C . VAL B 1 58 ? 1.022 35.031 22.312 1 73.38 58 VAL B C 1
ATOM 4174 O O . VAL B 1 58 ? 1.348 33.906 21.938 1 73.38 58 VAL B O 1
ATOM 4177 N N . PRO B 1 59 ? 0.265 35.719 21.516 1 72.44 59 PRO B N 1
ATOM 4178 C CA . PRO B 1 59 ? -0.19 35.188 20.234 1 72.44 59 PRO B CA 1
ATOM 4179 C C . PRO B 1 59 ? 0.957 34.938 19.25 1 72.44 59 PRO B C 1
ATOM 4181 O O . PRO B 1 59 ? 0.902 33.969 18.469 1 72.44 59 PRO B O 1
ATOM 4184 N N . ILE B 1 60 ? 1.973 35.688 19.484 1 75.06 60 ILE B N 1
ATOM 4185 C CA . ILE B 1 60 ? 3.111 35.5 18.594 1 75.06 60 ILE B CA 1
ATOM 4186 C C . ILE B 1 60 ? 3.822 34.188 18.906 1 75.06 60 ILE B C 1
ATOM 4188 O O . ILE B 1 60 ? 4.16 33.438 18 1 75.06 60 ILE B O 1
ATOM 4192 N N . ILE B 1 61 ? 3.971 33.938 20.172 1 77.81 61 ILE B N 1
ATOM 4193 C CA . ILE B 1 61 ? 4.633 32.719 20.578 1 77.81 61 ILE B CA 1
ATOM 4194 C C . ILE B 1 61 ? 3.791 31.5 20.156 1 77.81 61 ILE B C 1
ATOM 4196 O O . ILE B 1 61 ? 4.324 30.516 19.656 1 77.81 61 ILE B O 1
ATOM 4200 N N . THR B 1 62 ? 2.539 31.625 20.297 1 75.25 62 THR B N 1
ATOM 4201 C CA . THR B 1 62 ? 1.651 30.531 19.938 1 75.25 62 THR B CA 1
ATOM 4202 C C . THR B 1 62 ? 1.682 30.297 18.422 1 75.25 62 THR B C 1
ATOM 4204 O O . THR B 1 62 ? 1.651 29.156 17.969 1 75.25 62 THR B O 1
ATOM 4207 N N . LEU B 1 63 ? 1.713 31.359 17.703 1 76.12 63 LEU B N 1
ATOM 4208 C CA . LEU B 1 63 ? 1.789 31.25 16.25 1 76.12 63 LEU B CA 1
ATOM 4209 C C . LEU B 1 63 ? 3.084 30.578 15.828 1 76.12 63 LEU B C 1
ATOM 4211 O O . LEU B 1 63 ? 3.084 29.766 14.898 1 76.12 63 LEU B O 1
ATOM 4215 N N . ILE B 1 64 ? 4.094 30.891 16.562 1 76.94 64 ILE B N 1
ATOM 4216 C CA . ILE B 1 64 ? 5.395 30.297 16.234 1 76.94 64 ILE B CA 1
ATOM 4217 C C . ILE B 1 64 ? 5.379 28.812 16.547 1 76.94 64 ILE B C 1
ATOM 4219 O O . ILE B 1 64 ? 5.844 28 15.75 1 76.94 64 ILE B O 1
ATOM 4223 N N . VAL B 1 65 ? 4.789 28.5 17.578 1 78.12 65 VAL B N 1
ATOM 4224 C CA . VAL B 1 65 ? 4.746 27.109 18 1 78.12 65 VAL B CA 1
ATOM 4225 C C . VAL B 1 65 ? 3.855 26.312 17.047 1 78.12 65 VAL B C 1
ATOM 4227 O O . VAL B 1 65 ? 4.227 25.219 16.609 1 78.12 65 VAL B O 1
ATOM 4230 N N . GLN B 1 66 ? 2.752 26.828 16.656 1 75 66 GLN B N 1
ATOM 4231 C CA . GLN B 1 66 ? 1.835 26.141 15.758 1 75 66 GLN B CA 1
ATOM 4232 C C . GLN B 1 66 ? 2.428 26 14.359 1 75 66 GLN B C 1
ATOM 4234 O O . GLN B 1 66 ? 2.266 24.969 13.703 1 75 66 GLN B O 1
ATOM 4239 N N . SER B 1 67 ? 3.027 27.031 13.953 1 75.56 67 SER B N 1
ATOM 4240 C CA . SER B 1 67 ? 3.691 26.969 12.656 1 75.56 67 SER B CA 1
ATOM 4241 C C . SER B 1 67 ? 4.828 25.953 12.656 1 75.56 67 SER B C 1
ATOM 4243 O O . SER B 1 67 ? 5.047 25.266 11.664 1 75.56 67 SER B O 1
ATOM 4245 N N . GLY B 1 68 ? 5.457 25.938 13.766 1 77.5 68 GLY B N 1
ATOM 4246 C CA . GLY B 1 68 ? 6.512 24.938 13.906 1 77.5 68 GLY B CA 1
ATOM 4247 C C . GLY B 1 68 ? 6 23.516 13.852 1 77.5 68 GLY B C 1
ATOM 4248 O O . GLY B 1 68 ? 6.605 22.656 13.195 1 77.5 68 GLY B O 1
ATOM 4249 N N . LEU B 1 69 ? 4.883 23.312 14.445 1 77.75 69 LEU B N 1
ATOM 4250 C CA . LEU B 1 69 ? 4.293 21.969 14.438 1 77.75 69 LEU B CA 1
ATOM 4251 C C . LEU B 1 69 ? 3.803 21.609 13.039 1 77.75 69 LEU B C 1
ATOM 4253 O O . LEU 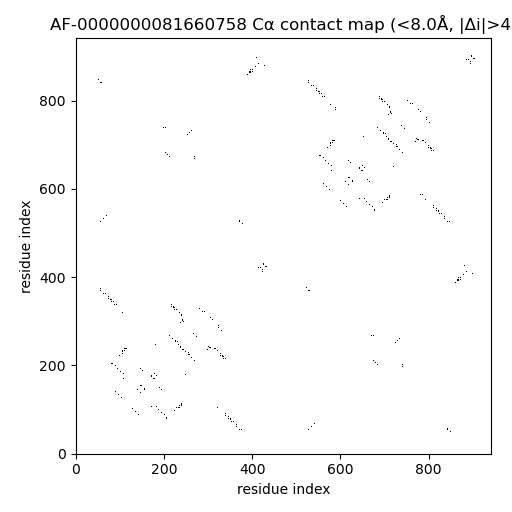B 1 69 ? 4.023 20.484 12.578 1 77.75 69 LEU B O 1
ATOM 4257 N N . SER B 1 70 ? 3.193 22.531 12.352 1 77.44 70 SER B N 1
ATOM 4258 C CA . SER B 1 70 ? 2.748 22.312 10.984 1 77.44 70 SER B CA 1
ATOM 4259 C C . SER B 1 70 ? 3.932 22.094 10.047 1 77.44 70 SER B C 1
ATOM 4261 O O . SER B 1 70 ? 3.863 21.266 9.133 1 77.44 70 SER B O 1
ATOM 4263 N N . GLY B 1 71 ? 4.902 22.859 10.32 1 80.81 71 GLY B N 1
ATOM 4264 C CA . GLY B 1 71 ? 6.121 22.688 9.555 1 80.81 71 GLY B CA 1
ATOM 4265 C C . GLY B 1 71 ? 6.754 21.312 9.734 1 80.81 71 GLY B C 1
ATOM 4266 O O . GLY B 1 71 ? 7.223 20.719 8.766 1 80.81 71 GLY B O 1
ATOM 4267 N N . LYS B 1 72 ? 6.672 20.812 10.891 1 83.88 72 LYS B N 1
ATOM 4268 C CA . LYS B 1 72 ? 7.223 19.484 11.18 1 83.88 72 LYS B CA 1
ATOM 4269 C C . LYS B 1 72 ? 6.469 18.391 10.414 1 83.88 72 LYS B C 1
ATOM 4271 O O . LYS B 1 72 ? 7.082 17.484 9.852 1 83.88 72 LYS B O 1
ATOM 4276 N N . GLU B 1 73 ? 5.199 18.484 10.352 1 81 73 GLU B N 1
ATOM 4277 C CA . GLU B 1 73 ? 4.375 17.531 9.617 1 81 73 GLU B CA 1
ATOM 4278 C C . GLU B 1 73 ? 4.68 17.562 8.117 1 81 73 GLU B C 1
ATOM 4280 O O . GLU B 1 73 ? 4.762 16.531 7.469 1 81 73 GLU B O 1
ATOM 4285 N N . THR B 1 74 ? 4.844 18.766 7.633 1 84 74 THR B N 1
ATOM 4286 C CA . THR B 1 74 ? 5.156 18.938 6.219 1 84 74 THR B CA 1
ATOM 4287 C C . THR B 1 74 ? 6.531 18.344 5.895 1 84 74 THR B C 1
ATOM 4289 O O . THR B 1 74 ? 6.723 17.75 4.832 1 84 74 THR B O 1
ATOM 4292 N N . LEU B 1 75 ? 7.375 18.562 6.809 1 88.56 75 LEU B N 1
ATOM 4293 C CA . LEU B 1 75 ? 8.711 18 6.621 1 88.56 75 LEU B CA 1
ATOM 4294 C C . LEU B 1 75 ? 8.664 16.484 6.641 1 88.56 75 LEU B C 1
ATOM 4296 O O . LEU B 1 75 ? 9.383 15.828 5.883 1 88.56 75 LEU B O 1
ATOM 4300 N N . GLU B 1 76 ? 7.863 15.922 7.441 1 87.19 76 GLU B N 1
ATOM 4301 C CA . GLU B 1 76 ? 7.703 14.469 7.496 1 87.19 76 GLU B CA 1
ATOM 4302 C C . GLU B 1 76 ? 7.137 13.93 6.184 1 87.19 76 GLU B C 1
ATOM 4304 O O . GLU B 1 76 ? 7.582 12.891 5.691 1 87.19 76 GLU B O 1
ATOM 4309 N N . ASP B 1 77 ? 6.219 14.664 5.602 1 84.69 77 ASP B N 1
ATOM 4310 C CA . ASP B 1 77 ? 5.66 14.281 4.305 1 84.69 77 ASP B CA 1
ATOM 4311 C C . ASP B 1 77 ? 6.727 14.328 3.213 1 84.69 77 ASP B C 1
ATOM 4313 O O . ASP B 1 77 ? 6.789 13.445 2.359 1 84.69 77 ASP B O 1
ATOM 4317 N N . ARG B 1 78 ? 7.453 15.359 3.287 1 90.25 78 ARG B N 1
ATOM 4318 C CA . ARG B 1 78 ? 8.531 15.492 2.318 1 90.25 78 ARG B CA 1
ATOM 4319 C C . ARG B 1 78 ? 9.539 14.359 2.453 1 90.25 78 ARG B C 1
ATOM 4321 O O . ARG B 1 78 ? 9.953 13.766 1.454 1 90.25 78 ARG B O 1
ATOM 4328 N N . ASP B 1 79 ? 9.883 14.07 3.656 1 91 79 ASP B N 1
ATOM 4329 C CA . ASP B 1 79 ? 10.852 13.016 3.904 1 91 79 ASP B CA 1
ATOM 4330 C C . ASP B 1 79 ? 10.297 11.648 3.482 1 91 79 ASP B C 1
ATOM 4332 O O . ASP B 1 79 ? 11.031 10.82 2.949 1 91 79 ASP B O 1
ATOM 4336 N N . ALA B 1 80 ? 9.055 11.469 3.74 1 89.44 80 ALA B N 1
ATOM 4337 C CA . ALA B 1 80 ? 8.414 10.234 3.305 1 89.44 80 ALA B CA 1
ATOM 4338 C C . ALA B 1 80 ? 8.453 10.102 1.784 1 89.44 80 ALA B C 1
ATOM 4340 O O . ALA B 1 80 ? 8.758 9.031 1.254 1 89.44 80 ALA B O 1
ATOM 4341 N N . ALA B 1 81 ? 8.18 11.18 1.114 1 90.56 81 ALA B N 1
ATOM 4342 C CA . ALA B 1 81 ? 8.211 11.172 -0.346 1 90.56 81 ALA B CA 1
ATOM 4343 C C . ALA B 1 81 ? 9.625 10.969 -0.867 1 90.56 81 ALA B C 1
ATOM 4345 O O . ALA B 1 81 ? 9.836 10.289 -1.879 1 90.56 81 ALA B O 1
ATOM 4346 N N . ALA B 1 82 ? 10.531 11.555 -0.197 1 91.88 82 ALA B N 1
ATOM 4347 C CA . ALA B 1 82 ? 11.93 11.383 -0.577 1 91.88 82 ALA B CA 1
ATOM 4348 C C . ALA B 1 82 ? 12.375 9.938 -0.389 1 91.88 82 ALA B C 1
ATOM 4350 O O . ALA B 1 82 ? 13.117 9.398 -1.216 1 91.88 82 ALA B O 1
ATOM 4351 N N . LEU B 1 83 ? 11.961 9.391 0.678 1 91 83 LEU B N 1
ATOM 4352 C CA . LEU B 1 83 ? 12.273 7.984 0.93 1 91 83 LEU B CA 1
ATOM 4353 C C . LEU B 1 83 ? 11.641 7.09 -0.124 1 91 83 LEU B C 1
ATOM 4355 O O . LEU B 1 83 ? 12.25 6.109 -0.565 1 91 83 LEU B O 1
ATOM 4359 N N . LEU B 1 84 ? 10.414 7.418 -0.489 1 91.5 84 LEU B N 1
ATOM 4360 C CA . LEU B 1 84 ? 9.742 6.691 -1.563 1 91.5 84 LEU B CA 1
ATOM 4361 C C . LEU B 1 84 ? 10.547 6.785 -2.859 1 91.5 84 LEU B C 1
ATOM 4363 O O . LEU B 1 84 ? 10.75 5.777 -3.541 1 91.5 84 LEU B O 1
ATOM 4367 N N . TYR B 1 85 ? 10.992 7.945 -3.174 1 92.38 85 TYR B N 1
ATOM 4368 C CA . TYR B 1 85 ? 11.805 8.164 -4.363 1 92.38 85 TYR B CA 1
ATOM 4369 C C . TYR B 1 85 ? 13.055 7.293 -4.344 1 92.38 85 TYR B C 1
ATOM 4371 O O . TYR B 1 85 ? 13.352 6.602 -5.32 1 92.38 85 TYR B O 1
ATOM 4379 N N . LYS B 1 86 ? 13.688 7.289 -3.291 1 90.75 86 LYS B N 1
ATOM 4380 C CA . LYS B 1 86 ? 14.914 6.516 -3.148 1 90.75 86 LYS B CA 1
ATOM 4381 C C . LYS B 1 86 ? 14.641 5.016 -3.232 1 90.75 86 LYS B C 1
ATOM 4383 O O . LYS B 1 86 ? 15.391 4.277 -3.865 1 90.75 86 LYS B O 1
ATOM 4388 N N . SER B 1 87 ? 13.586 4.578 -2.576 1 91.12 87 SER B N 1
ATOM 4389 C CA . SER B 1 87 ? 13.234 3.164 -2.584 1 91.12 87 SER B CA 1
ATOM 4390 C C . SER B 1 87 ? 12.914 2.682 -3.994 1 91.12 87 SER B C 1
ATOM 4392 O O . SER B 1 87 ? 13.305 1.577 -4.383 1 91.12 87 SER B O 1
ATOM 4394 N N . VAL B 1 88 ? 12.219 3.504 -4.727 1 93.44 88 VAL B N 1
ATOM 4395 C CA . VAL B 1 88 ? 11.859 3.129 -6.09 1 93.44 88 VAL B CA 1
ATOM 4396 C C . VAL B 1 88 ? 13.102 3.121 -6.973 1 93.44 88 VAL B C 1
ATOM 4398 O O . VAL B 1 88 ? 13.227 2.287 -7.875 1 93.44 88 VAL B O 1
ATOM 4401 N N . ASP B 1 89 ? 13.977 4.016 -6.738 1 91 89 ASP B N 1
ATOM 4402 C CA . ASP B 1 89 ? 15.242 4.035 -7.473 1 91 89 ASP B CA 1
ATOM 4403 C C . ASP B 1 89 ? 16.047 2.768 -7.207 1 91 89 ASP B C 1
ATOM 4405 O O . ASP B 1 89 ? 16.578 2.154 -8.141 1 91 89 ASP B O 1
ATOM 4409 N N . ILE B 1 90 ? 16.156 2.367 -5.973 1 90.88 90 ILE B N 1
ATOM 4410 C CA . ILE B 1 90 ? 16.844 1.14 -5.59 1 90.88 90 ILE B CA 1
ATOM 4411 C C . ILE B 1 90 ? 16.141 -0.061 -6.227 1 90.88 90 ILE B C 1
ATOM 4413 O O . ILE B 1 90 ? 16.812 -0.972 -6.734 1 90.88 90 ILE B O 1
ATOM 4417 N N . ASP B 1 91 ? 14.828 -0.037 -6.23 1 93.75 91 ASP B N 1
ATOM 4418 C CA . ASP B 1 91 ? 14.039 -1.105 -6.84 1 93.75 91 ASP B CA 1
ATOM 4419 C C . ASP B 1 91 ? 14.375 -1.256 -8.32 1 93.75 91 ASP B C 1
ATOM 4421 O O . ASP B 1 91 ? 14.445 -2.373 -8.836 1 93.75 91 ASP B O 1
ATOM 4425 N N . LEU B 1 92 ? 14.523 -0.164 -8.977 1 93.81 92 LEU B N 1
ATOM 4426 C CA . LEU B 1 92 ? 14.836 -0.202 -10.406 1 93.81 92 LEU B CA 1
ATOM 4427 C C . LEU B 1 92 ? 16.188 -0.877 -10.648 1 93.81 92 LEU B C 1
ATOM 4429 O O . LEU B 1 92 ? 16.328 -1.665 -11.586 1 93.81 92 LEU B O 1
ATOM 4433 N N . ILE B 1 93 ? 17.078 -0.619 -9.828 1 92.75 93 ILE B N 1
ATOM 4434 C CA . ILE B 1 93 ? 18.438 -1.164 -9.977 1 92.75 93 ILE B CA 1
ATOM 4435 C C . ILE B 1 93 ? 18.422 -2.66 -9.68 1 92.75 93 ILE B C 1
ATOM 4437 O O . ILE B 1 93 ? 18.969 -3.459 -10.445 1 92.75 93 ILE B O 1
ATOM 4441 N N . ILE B 1 94 ? 17.766 -3.066 -8.594 1 91.75 94 ILE B N 1
ATOM 4442 C CA . ILE B 1 94 ? 17.672 -4.477 -8.227 1 91.75 94 ILE B CA 1
ATOM 4443 C C . ILE B 1 94 ? 16.906 -5.242 -9.305 1 91.75 94 ILE B C 1
ATOM 4445 O O . ILE B 1 94 ? 17.297 -6.348 -9.688 1 91.75 94 ILE B O 1
ATOM 4449 N N . SER B 1 95 ? 15.805 -4.645 -9.75 1 94.5 95 SER B N 1
ATOM 4450 C CA . SER B 1 95 ? 14.984 -5.281 -10.773 1 94.5 95 SER B CA 1
ATOM 4451 C C . SER B 1 95 ? 15.789 -5.52 -12.047 1 94.5 95 SER B C 1
ATOM 4453 O O . SER B 1 95 ? 15.625 -6.551 -12.711 1 94.5 95 SER B O 1
ATOM 4455 N N . ALA B 1 96 ? 16.609 -4.594 -12.367 1 94.69 96 ALA B N 1
ATOM 4456 C CA . ALA B 1 96 ? 17.453 -4.758 -13.555 1 94.69 96 ALA B CA 1
ATOM 4457 C C . ALA B 1 96 ? 18.406 -5.93 -13.391 1 94.69 96 ALA B C 1
ATOM 4459 O O . ALA B 1 96 ? 18.641 -6.688 -14.336 1 94.69 96 ALA B O 1
ATOM 4460 N N . ALA B 1 97 ? 18.969 -6.055 -12.242 1 94.06 97 ALA B N 1
ATOM 4461 C CA . ALA B 1 97 ? 19.859 -7.18 -11.953 1 94.06 97 ALA B CA 1
ATOM 4462 C C . ALA B 1 97 ? 19.109 -8.508 -12.039 1 94.06 97 ALA B C 1
ATOM 4464 O O . ALA B 1 97 ? 19.609 -9.469 -12.625 1 94.06 97 ALA B O 1
ATOM 4465 N N . VAL B 1 98 ? 17.922 -8.547 -11.477 1 95.38 98 VAL B N 1
ATOM 4466 C CA . VAL B 1 98 ? 17.109 -9.75 -11.492 1 95.38 98 VAL B CA 1
ATOM 4467 C C . VAL B 1 98 ? 16.766 -10.141 -12.93 1 95.38 98 VAL B C 1
ATOM 4469 O O . VAL B 1 98 ? 16.859 -11.312 -13.297 1 95.38 98 VAL B O 1
ATOM 4472 N N . ILE B 1 99 ? 16.438 -9.18 -13.695 1 96.19 99 ILE B N 1
ATOM 4473 C CA . ILE B 1 99 ? 16.031 -9.422 -15.078 1 96.19 99 ILE B CA 1
ATOM 4474 C C . ILE B 1 99 ? 17.219 -9.984 -15.867 1 96.19 99 ILE B C 1
ATOM 4476 O O . ILE B 1 99 ? 17.062 -10.922 -16.656 1 96.19 99 ILE B O 1
ATOM 4480 N N . ASN B 1 100 ? 18.359 -9.492 -15.672 1 96.44 100 ASN B N 1
ATOM 4481 C CA . ASN B 1 100 ? 19.516 -9.984 -16.406 1 96.44 100 ASN B CA 1
ATOM 4482 C C . ASN B 1 100 ? 19.953 -11.367 -15.906 1 96.44 100 ASN B C 1
ATOM 4484 O O . ASN B 1 100 ? 20.391 -12.203 -16.688 1 96.44 100 ASN B O 1
ATOM 4488 N N . LEU B 1 101 ? 19.844 -11.539 -14.617 1 96.31 101 LEU B N 1
ATOM 4489 C CA . LEU B 1 101 ? 20.156 -12.852 -14.078 1 96.31 101 LEU B CA 1
ATOM 4490 C C . LEU B 1 101 ? 19.203 -13.906 -14.609 1 96.31 101 LEU B C 1
ATOM 4492 O O . LEU B 1 101 ? 19.594 -15.047 -14.875 1 96.31 101 LEU B O 1
ATOM 4496 N N . GLN B 1 102 ? 17.984 -13.516 -14.695 1 96.88 102 GLN B N 1
ATOM 4497 C CA . GLN B 1 102 ? 17.016 -14.438 -15.25 1 96.88 102 GLN B CA 1
ATOM 4498 C C . GLN B 1 102 ? 17.328 -14.758 -16.719 1 96.88 102 GLN B C 1
ATOM 4500 O O . GLN B 1 102 ? 17.141 -15.891 -17.156 1 96.88 102 GLN B O 1
ATOM 4505 N N . LYS B 1 103 ? 17.688 -13.742 -17.422 1 96.56 103 LYS B N 1
ATOM 4506 C CA . LYS B 1 103 ? 18.109 -13.969 -18.812 1 96.56 103 LYS B CA 1
ATOM 4507 C C . LYS B 1 103 ? 19.297 -14.914 -18.891 1 96.56 103 LYS B C 1
ATOM 4509 O O . LYS B 1 103 ? 19.328 -15.828 -19.719 1 96.56 103 LYS B O 1
ATOM 4514 N N . GLU B 1 104 ? 20.234 -14.711 -18.062 1 96.56 104 GLU B N 1
ATOM 4515 C CA . GLU B 1 104 ? 21.391 -15.578 -17.984 1 96.56 104 GLU B CA 1
ATOM 4516 C C . GLU B 1 104 ? 21 -17 -17.609 1 96.56 104 GLU B C 1
ATOM 4518 O O . GLU B 1 104 ? 21.547 -17.969 -18.156 1 96.56 104 GLU B O 1
ATOM 4523 N N . ARG B 1 105 ? 20.078 -17.094 -16.641 1 96.88 105 ARG B N 1
ATOM 4524 C CA . ARG B 1 105 ? 19.531 -18.406 -16.266 1 96.88 105 ARG B CA 1
ATOM 4525 C C . ARG B 1 105 ? 19.016 -19.156 -17.484 1 96.88 105 ARG B C 1
ATOM 4527 O O . ARG B 1 105 ? 19.328 -20.328 -17.688 1 96.88 105 ARG B O 1
ATOM 4534 N N . GLY B 1 106 ? 18.25 -18.438 -18.25 1 96.06 106 GLY B N 1
ATOM 4535 C CA . GLY B 1 106 ? 17.625 -19.062 -19.422 1 96.06 106 GLY B CA 1
ATOM 4536 C C . GLY B 1 106 ? 18.609 -19.484 -20.484 1 96.06 106 GLY B C 1
ATOM 4537 O O . GLY B 1 106 ? 18.547 -20.594 -21 1 96.06 106 GLY B O 1
ATOM 4538 N N . ILE B 1 107 ? 19.547 -18.641 -20.812 1 94.5 107 ILE B N 1
ATOM 4539 C CA . ILE B 1 107 ? 20.5 -18.922 -21.875 1 94.5 107 ILE B CA 1
ATOM 4540 C C . ILE B 1 107 ? 21.453 -20.031 -21.422 1 94.5 107 ILE B C 1
ATOM 4542 O O . ILE B 1 107 ? 21.875 -20.859 -22.234 1 94.5 107 ILE B O 1
ATOM 4546 N N . THR B 1 108 ? 21.812 -20.047 -20.156 1 94.56 108 THR B N 1
ATOM 4547 C CA . THR B 1 108 ? 22.641 -21.125 -19.625 1 94.56 108 THR B CA 1
ATOM 4548 C C . THR B 1 108 ? 21.922 -22.469 -19.766 1 94.56 108 THR B C 1
ATOM 4550 O O . THR B 1 108 ? 22.547 -23.469 -20.141 1 94.56 108 THR B O 1
ATOM 4553 N N . ALA B 1 109 ? 20.688 -22.484 -19.375 1 94.12 109 ALA B N 1
ATOM 4554 C CA . ALA B 1 109 ? 19.906 -23.703 -19.516 1 94.12 109 ALA B CA 1
ATOM 4555 C C . ALA B 1 109 ? 19.891 -24.172 -20.969 1 94.12 109 ALA B C 1
ATOM 4557 O O . ALA B 1 109 ? 20.016 -25.375 -21.234 1 94.12 109 ALA B O 1
ATOM 4558 N N . MET B 1 110 ? 19.688 -23.234 -21.859 1 92.62 110 MET B N 1
ATOM 4559 C CA . MET B 1 110 ? 19.688 -23.562 -23.281 1 92.62 110 MET B CA 1
ATOM 4560 C C . MET B 1 110 ? 21.031 -24.109 -23.719 1 92.62 110 MET B C 1
ATOM 4562 O O . MET B 1 110 ? 21.109 -25.094 -24.469 1 92.62 110 MET B O 1
ATOM 4566 N N . TYR B 1 111 ? 22.094 -23.562 -23.25 1 91.62 111 TYR B N 1
ATOM 4567 C CA . TYR B 1 111 ? 23.453 -23.984 -23.562 1 91.62 111 TYR B CA 1
ATOM 4568 C C . TYR B 1 111 ? 23.719 -25.391 -23.047 1 91.62 111 TYR B C 1
ATOM 4570 O O . TYR B 1 111 ? 24.219 -26.25 -23.766 1 91.62 111 TYR B O 1
ATOM 4578 N N . LEU B 1 112 ? 23.375 -25.594 -21.828 1 90.56 112 LEU B N 1
ATOM 4579 C CA . LEU B 1 112 ? 23.625 -26.875 -21.203 1 90.56 112 LEU B CA 1
ATOM 4580 C C . LEU B 1 112 ? 22.828 -27.984 -21.875 1 90.56 112 LEU B C 1
ATOM 4582 O O . LEU B 1 112 ? 23.25 -29.141 -21.906 1 90.56 112 LEU B O 1
ATOM 4586 N N . SER B 1 113 ? 21.703 -27.547 -22.391 1 89.56 113 SER B N 1
ATOM 4587 C CA . SER B 1 113 ? 20.828 -28.547 -22.984 1 89.56 113 SER B CA 1
ATOM 4588 C C . SER B 1 113 ? 21.172 -28.797 -24.453 1 89.56 113 SER B C 1
ATOM 4590 O O . SER B 1 113 ? 20.766 -29.797 -25.031 1 89.56 113 SER B O 1
ATOM 4592 N N . SER B 1 114 ? 21.875 -27.844 -24.984 1 82.31 114 SER B N 1
ATOM 4593 C CA . SER B 1 114 ? 22.109 -27.859 -26.422 1 82.31 114 SER B CA 1
ATOM 4594 C C . SER B 1 114 ? 22.938 -29.078 -26.828 1 82.31 114 SER B C 1
ATOM 4596 O O . SER B 1 114 ? 23.875 -29.453 -26.125 1 82.31 114 SER B O 1
ATOM 4598 N N . ASN B 1 115 ? 22.234 -29.781 -27.641 1 63.75 115 ASN B N 1
ATOM 4599 C CA . ASN B 1 115 ? 22.969 -30.828 -28.328 1 63.75 115 ASN B CA 1
ATOM 4600 C C . ASN B 1 115 ? 24 -30.25 -29.297 1 63.75 115 ASN B C 1
ATOM 4602 O O . ASN B 1 115 ? 23.891 -29.094 -29.703 1 63.75 115 ASN B O 1
ATOM 4606 N N . ARG B 1 116 ? 25.297 -30.531 -29.281 1 53.41 116 ARG B N 1
ATOM 4607 C CA . ARG B 1 116 ? 26.484 -30.188 -30.062 1 53.41 116 ARG B CA 1
ATOM 4608 C C . ARG B 1 116 ? 26.141 -29.141 -31.125 1 53.41 116 ARG B C 1
ATOM 4610 O O . ARG B 1 116 ? 27.031 -28.484 -31.656 1 53.41 116 ARG B O 1
ATOM 4617 N N . SER B 1 117 ? 24.781 -28.969 -31.422 1 48.41 117 SER B N 1
ATOM 4618 C CA . SER B 1 117 ? 24.516 -28.125 -32.562 1 48.41 117 SER B CA 1
ATOM 4619 C C . SER B 1 117 ? 24.188 -26.688 -32.156 1 48.41 117 SER B C 1
ATOM 4621 O O . SER B 1 117 ? 24.062 -25.797 -33 1 48.41 117 SER B O 1
ATOM 4623 N N . ASN B 1 118 ? 24.016 -26.438 -30.844 1 59.53 118 ASN B N 1
ATOM 4624 C CA . ASN B 1 118 ? 23.609 -25.062 -30.594 1 59.53 118 ASN B CA 1
ATOM 4625 C C . ASN B 1 118 ? 24.812 -24.188 -30.219 1 59.53 118 ASN B C 1
ATOM 4627 O O . ASN B 1 118 ? 24.969 -23.812 -29.047 1 59.53 118 ASN B O 1
ATOM 4631 N N . LEU B 1 119 ? 25.781 -23.984 -31.109 1 61.56 119 LEU B N 1
ATOM 4632 C CA . LEU B 1 119 ? 26.953 -23.125 -30.969 1 61.56 119 LEU B CA 1
ATOM 4633 C C . LEU B 1 119 ? 26.547 -21.703 -30.625 1 61.56 119 LEU B C 1
ATOM 4635 O O . LEU B 1 119 ? 27.25 -21 -29.906 1 61.56 119 LEU B O 1
ATOM 4639 N N . ASN B 1 120 ? 25.422 -21.297 -30.969 1 77.62 120 ASN B N 1
ATOM 4640 C CA . ASN B 1 120 ? 24.953 -19.938 -30.797 1 77.62 120 ASN B CA 1
ATOM 4641 C C . ASN B 1 120 ? 24.641 -19.625 -29.328 1 77.62 120 ASN B C 1
ATOM 4643 O O . ASN B 1 120 ? 24.844 -18.516 -28.859 1 77.62 120 ASN B O 1
ATOM 4647 N N . ALA B 1 121 ? 24.406 -20.641 -28.594 1 82 121 ALA B N 1
ATOM 4648 C CA . ALA B 1 121 ? 24.031 -20.422 -27.188 1 82 121 ALA B CA 1
ATOM 4649 C C . ALA B 1 121 ? 25.234 -20.031 -26.344 1 82 121 ALA B C 1
ATOM 4651 O O . ALA B 1 121 ? 25.125 -19.172 -25.469 1 82 121 ALA B O 1
ATOM 4652 N N . ARG B 1 122 ? 26.344 -20.578 -26.672 1 85.31 122 ARG B N 1
ATOM 4653 C CA . ARG B 1 122 ? 27.562 -20.266 -25.938 1 85.31 122 ARG B CA 1
ATOM 4654 C C . ARG B 1 122 ? 27.969 -18.812 -26.156 1 85.31 122 ARG B 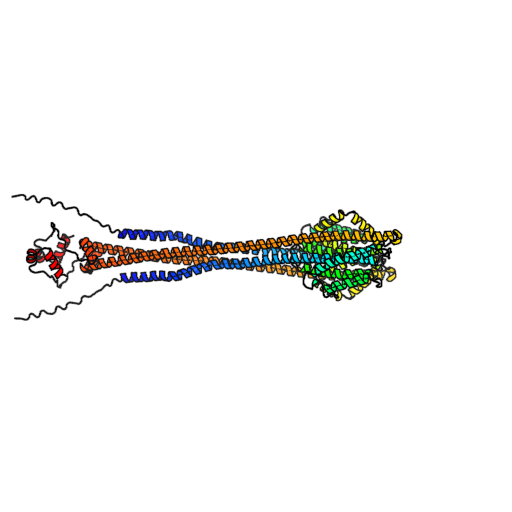C 1
ATOM 4656 O O . ARG B 1 122 ? 28.312 -18.094 -25.219 1 85.31 122 ARG B O 1
ATOM 4663 N N . ASP B 1 123 ? 27.969 -18.406 -27.375 1 87.81 123 ASP B N 1
ATOM 4664 C CA . ASP B 1 123 ? 28.344 -17.031 -27.703 1 87.81 123 ASP B CA 1
ATOM 4665 C C . ASP B 1 123 ? 27.391 -16.031 -27.062 1 87.81 123 ASP B C 1
ATOM 4667 O O . ASP B 1 123 ? 27.812 -15 -26.562 1 87.81 123 ASP B O 1
ATOM 4671 N N . SER B 1 124 ? 26.094 -16.328 -27.141 1 88.75 124 SER B N 1
ATOM 4672 C CA . SER B 1 124 ? 25.109 -15.469 -26.516 1 88.75 124 SER B CA 1
ATOM 4673 C C . SER B 1 124 ? 25.312 -15.383 -25 1 88.75 124 SER B C 1
ATOM 4675 O O . SER B 1 124 ? 25.156 -14.312 -24.406 1 88.75 124 SER B O 1
ATOM 4677 N N . LEU B 1 125 ? 25.703 -16.484 -24.453 1 91.69 125 LEU B N 1
ATOM 4678 C CA . LEU B 1 125 ? 25.938 -16.562 -23.016 1 91.69 125 LEU B CA 1
ATOM 4679 C C . LEU B 1 125 ? 27.125 -15.695 -22.609 1 91.69 125 LEU B C 1
ATOM 4681 O O . LEU B 1 125 ? 27.047 -14.906 -21.672 1 91.69 125 LEU B O 1
ATOM 4685 N N . LEU B 1 126 ? 28.188 -15.805 -23.344 1 92.56 126 LEU B N 1
ATOM 4686 C CA . LEU B 1 126 ? 29.406 -15.062 -23.047 1 92.56 126 LEU B CA 1
ATOM 4687 C C . LEU B 1 126 ? 29.203 -13.562 -23.266 1 92.56 126 LEU B C 1
ATOM 4689 O O . LEU B 1 126 ? 29.781 -12.75 -22.547 1 92.56 126 LEU B O 1
ATOM 4693 N N . SER B 1 127 ? 28.375 -13.234 -24.156 1 93.31 127 SER B N 1
ATOM 4694 C CA . SER B 1 127 ? 28.109 -11.828 -24.438 1 93.31 127 SER B CA 1
ATOM 4695 C C . SER B 1 127 ? 27.203 -11.227 -23.359 1 93.31 127 SER B C 1
ATOM 4697 O O . SER B 1 127 ? 27.188 -10.008 -23.188 1 93.31 127 SER B O 1
ATOM 4699 N N . LEU B 1 128 ? 26.469 -12.039 -22.656 1 95.12 128 LEU B N 1
ATOM 4700 C CA . LEU B 1 128 ? 25.516 -11.57 -21.656 1 95.12 128 LEU B CA 1
ATOM 4701 C C . LEU B 1 128 ? 26.203 -11.328 -20.312 1 95.12 128 LEU B C 1
ATOM 4703 O O . LEU B 1 128 ? 25.734 -10.508 -19.516 1 95.12 128 LEU B O 1
ATOM 4707 N N . TYR B 1 129 ? 27.344 -12.008 -20.031 1 96.25 129 TYR B N 1
ATOM 4708 C CA . TYR B 1 129 ? 28 -11.977 -18.734 1 96.25 129 TYR B CA 1
ATOM 4709 C C . TYR B 1 129 ? 28.391 -10.547 -18.359 1 96.25 129 TYR B C 1
ATOM 4711 O O . TYR B 1 129 ? 28.062 -10.078 -17.266 1 96.25 129 TYR B O 1
ATOM 4719 N N . PRO B 1 130 ? 28.922 -9.75 -19.312 1 96.06 130 PRO B N 1
ATOM 4720 C CA . PRO B 1 130 ? 29.297 -8.383 -18.953 1 96.06 130 PRO B CA 1
ATOM 4721 C C . PRO B 1 130 ? 28.094 -7.508 -18.641 1 96.06 130 PRO B C 1
ATOM 4723 O O . PRO B 1 130 ? 28.172 -6.633 -17.766 1 96.06 130 PRO B O 1
ATOM 4726 N N . ASP B 1 131 ? 27.031 -7.68 -19.328 1 96.06 131 ASP B N 1
ATOM 4727 C CA . ASP B 1 131 ? 25.828 -6.914 -19.078 1 96.06 131 ASP B CA 1
ATOM 4728 C C . ASP B 1 131 ? 25.266 -7.219 -17.688 1 96.06 131 ASP B C 1
ATOM 4730 O O . ASP B 1 131 ? 24.844 -6.312 -16.969 1 96.06 131 ASP B O 1
ATOM 4734 N N . THR B 1 132 ? 25.25 -8.5 -17.359 1 96.62 132 THR B N 1
ATOM 4735 C CA . THR B 1 132 ? 24.797 -8.906 -16.031 1 96.62 132 THR B CA 1
ATOM 4736 C C . THR B 1 132 ? 25.719 -8.344 -14.945 1 96.62 132 THR B C 1
ATOM 4738 O O . THR B 1 132 ? 25.25 -7.852 -13.922 1 96.62 132 THR B O 1
ATOM 4741 N N . ASP B 1 133 ? 26.969 -8.383 -15.227 1 95.31 133 ASP B N 1
ATOM 4742 C CA . ASP B 1 133 ? 27.938 -7.859 -14.273 1 95.31 133 ASP B CA 1
ATOM 4743 C C . ASP B 1 133 ? 27.75 -6.359 -14.07 1 95.31 133 ASP B C 1
ATOM 4745 O O . ASP B 1 133 ? 27.891 -5.859 -12.945 1 95.31 133 ASP B O 1
ATOM 4749 N N . ALA B 1 134 ? 27.484 -5.68 -15.117 1 95.5 134 ALA B N 1
ATOM 4750 C CA . ALA B 1 134 ? 27.266 -4.238 -15.023 1 95.5 134 ALA B CA 1
ATOM 4751 C C . ALA B 1 134 ? 26.047 -3.928 -14.148 1 95.5 134 ALA B C 1
ATOM 4753 O O . ALA B 1 134 ? 26.078 -2.982 -13.352 1 95.5 134 ALA B O 1
ATOM 4754 N N . LYS B 1 135 ? 24.984 -4.684 -14.312 1 94.94 135 LYS B N 1
ATOM 4755 C CA . LYS B 1 135 ? 23.781 -4.473 -13.5 1 94.94 135 LYS B CA 1
ATOM 4756 C C . LYS B 1 135 ? 24.047 -4.824 -12.039 1 94.94 135 LYS B C 1
ATOM 4758 O O . LYS B 1 135 ? 23.562 -4.141 -11.133 1 94.94 135 LYS B O 1
ATOM 4763 N N . LEU B 1 136 ? 24.781 -5.883 -11.82 1 91.81 136 LEU B N 1
ATOM 4764 C CA . LEU B 1 136 ? 25.125 -6.281 -10.461 1 91.81 136 LEU B CA 1
ATOM 4765 C C . LEU B 1 136 ? 26 -5.23 -9.797 1 91.81 136 LEU B C 1
ATOM 4767 O O . LEU B 1 136 ? 25.812 -4.91 -8.617 1 91.81 136 LEU B O 1
ATOM 4771 N N . LEU B 1 137 ? 26.922 -4.695 -10.539 1 90.06 137 LEU B N 1
ATOM 4772 C CA . LEU B 1 137 ? 27.828 -3.674 -10.008 1 90.06 137 LEU B CA 1
ATOM 4773 C C . LEU B 1 137 ? 27.047 -2.422 -9.617 1 90.06 137 LEU B C 1
ATOM 4775 O O . LEU B 1 137 ? 27.344 -1.799 -8.594 1 90.06 137 LEU B O 1
ATOM 4779 N N . ALA B 1 138 ? 26.109 -2.062 -10.453 1 90.12 138 ALA B N 1
ATOM 4780 C CA . ALA B 1 138 ? 25.25 -0.926 -10.117 1 90.12 138 ALA B CA 1
ATOM 4781 C C . ALA B 1 138 ? 24.531 -1.156 -8.797 1 90.12 138 ALA B C 1
ATOM 4783 O O . ALA B 1 138 ? 24.344 -0.225 -8.008 1 90.12 138 ALA B O 1
ATOM 4784 N N . MET B 1 139 ? 24.094 -2.314 -8.586 1 88.06 139 MET B N 1
ATOM 4785 C CA . MET B 1 139 ? 23.391 -2.672 -7.352 1 88.06 139 MET B CA 1
ATOM 4786 C C . MET B 1 139 ? 24.344 -2.639 -6.16 1 88.06 139 MET B C 1
ATOM 4788 O O . MET B 1 139 ? 23.969 -2.195 -5.074 1 88.06 139 MET B O 1
ATOM 4792 N N . PHE B 1 140 ? 25.594 -3.027 -6.402 1 84.56 140 PHE B N 1
ATOM 4793 C CA . PHE B 1 140 ? 26.578 -3.096 -5.34 1 84.56 140 PHE B CA 1
ATOM 4794 C C . PHE B 1 140 ? 26.969 -1.697 -4.875 1 84.56 140 PHE B C 1
ATOM 4796 O O . PHE B 1 140 ? 27.391 -1.512 -3.73 1 84.56 140 PHE B O 1
ATOM 4803 N N . THR B 1 141 ? 26.844 -0.703 -5.715 1 80.75 141 THR B N 1
ATOM 4804 C CA . THR B 1 141 ? 27.266 0.657 -5.402 1 80.75 141 THR B CA 1
ATOM 4805 C C . THR B 1 141 ? 26.203 1.368 -4.555 1 80.75 141 THR B C 1
ATOM 4807 O O . THR B 1 141 ? 26.484 2.424 -3.979 1 80.75 141 THR B O 1
ATOM 4810 N N . LEU B 1 142 ? 25.047 0.902 -4.75 1 75.88 142 LEU B N 1
ATOM 4811 C CA . LEU B 1 142 ? 24.016 1.562 -3.949 1 75.88 142 LEU B CA 1
ATOM 4812 C C . LEU B 1 142 ? 24.406 1.586 -2.475 1 75.88 142 LEU B C 1
ATOM 4814 O O . LEU B 1 142 ? 24.438 2.65 -1.854 1 75.88 142 LEU B O 1
ATOM 4818 N N . GLU B 1 143 ? 23.672 0.855 -1.615 1 59.75 143 GLU B N 1
ATOM 4819 C CA . GLU B 1 143 ? 23.844 1.022 -0.173 1 59.75 143 GLU B CA 1
ATOM 4820 C C . GLU B 1 143 ? 25 0.178 0.355 1 59.75 143 GLU B C 1
ATOM 4822 O O . GLU B 1 143 ? 25.406 -0.789 -0.287 1 59.75 143 GLU B O 1
ATOM 4827 N N . SER B 1 144 ? 25.312 0.478 1.435 1 51.5 144 SER B N 1
ATOM 4828 C CA . SER B 1 144 ? 26.25 -0.154 2.355 1 51.5 144 SER B CA 1
ATOM 4829 C C . SER B 1 144 ? 25.938 -1.634 2.543 1 51.5 144 SER B C 1
ATOM 4831 O O . SER B 1 144 ? 24.859 -1.983 3.047 1 51.5 144 SER B O 1
ATOM 4833 N N . GLY B 1 145 ? 26.797 -2.459 2.119 1 53.16 145 GLY B N 1
ATOM 4834 C CA . GLY B 1 145 ? 27.141 -3.842 2.398 1 53.16 145 GLY B CA 1
ATOM 4835 C C . GLY B 1 145 ? 25.938 -4.738 2.588 1 53.16 145 GLY B C 1
ATOM 4836 O O . GLY B 1 145 ? 25.984 -5.93 2.281 1 53.16 145 GLY B O 1
ATOM 4837 N N . SER B 1 146 ? 24.672 -4.227 2.809 1 60.69 146 SER B N 1
ATOM 4838 C CA . SER B 1 146 ? 23.641 -5.113 3.32 1 60.69 146 SER B CA 1
ATOM 4839 C C . SER B 1 146 ? 22.781 -5.688 2.189 1 60.69 146 SER B C 1
ATOM 4841 O O . SER B 1 146 ? 22.125 -6.707 2.363 1 60.69 146 SER B O 1
ATOM 4843 N N . MET B 1 147 ? 22.891 -5.164 0.97 1 64.69 147 MET B N 1
ATOM 4844 C CA . MET B 1 147 ? 22.047 -5.648 -0.11 1 64.69 147 MET B CA 1
ATOM 4845 C C . MET B 1 147 ? 22.547 -6.984 -0.645 1 64.69 147 MET B C 1
ATOM 4847 O O . MET B 1 147 ? 21.781 -7.734 -1.263 1 64.69 147 MET B O 1
ATOM 4851 N N . CYS B 1 148 ? 23.656 -7.234 -0.33 1 66.19 148 CYS B N 1
ATOM 4852 C CA . CYS B 1 148 ? 24.281 -8.391 -0.958 1 66.19 148 CYS B CA 1
ATOM 4853 C C . CYS B 1 148 ? 24.203 -9.609 -0.046 1 66.19 148 CYS B C 1
ATOM 4855 O O . CYS B 1 148 ? 24.578 -10.719 -0.45 1 66.19 148 CYS B O 1
ATOM 4857 N N . ASP B 1 149 ? 23.609 -9.391 1.098 1 64.12 149 ASP B N 1
ATOM 4858 C CA . ASP B 1 149 ? 23.453 -10.539 1.98 1 64.12 149 ASP B CA 1
ATOM 4859 C C . ASP B 1 149 ? 22.188 -11.328 1.627 1 64.12 149 ASP B C 1
ATOM 4861 O O . ASP B 1 149 ? 21.188 -11.25 2.332 1 64.12 149 ASP B O 1
ATOM 4865 N N . VAL B 1 150 ? 22.266 -11.891 0.488 1 62.97 150 VAL B N 1
ATOM 4866 C CA . VAL B 1 150 ? 21.016 -12.406 -0.074 1 62.97 150 VAL B CA 1
ATOM 4867 C C . VAL B 1 150 ? 20.906 -13.906 0.201 1 62.97 150 VAL B C 1
ATOM 4869 O O . VAL B 1 150 ? 19.812 -14.438 0.345 1 62.97 150 VAL B O 1
ATOM 4872 N N . ILE B 1 151 ? 22.016 -14.547 0.127 1 63.28 151 ILE B N 1
ATOM 4873 C CA . ILE B 1 151 ? 21.969 -15.984 0.36 1 63.28 151 ILE B CA 1
ATOM 4874 C C . ILE B 1 151 ? 22.922 -16.359 1.491 1 63.28 151 ILE B C 1
ATOM 4876 O O . ILE B 1 151 ? 23.859 -15.617 1.784 1 63.28 151 ILE B O 1
ATOM 4880 N N . THR B 1 152 ? 22.422 -17.375 2.152 1 61.19 152 THR B N 1
ATOM 4881 C CA . THR B 1 152 ? 23.188 -17.812 3.316 1 61.19 152 THR B CA 1
ATOM 4882 C C . THR B 1 152 ? 24.656 -17.984 2.965 1 61.19 152 THR B C 1
ATOM 4884 O O . THR B 1 152 ? 25.531 -17.703 3.791 1 61.19 152 THR B O 1
ATOM 4887 N N . ALA B 1 153 ? 24.906 -18.234 1.827 1 63.28 153 ALA B N 1
ATOM 4888 C CA . ALA B 1 153 ? 26.281 -18.5 1.414 1 63.28 153 ALA B CA 1
ATOM 4889 C C . ALA B 1 153 ? 27.031 -17.219 1.124 1 63.28 153 ALA B C 1
ATOM 4891 O O . ALA B 1 153 ? 28.25 -17.234 0.948 1 63.28 153 ALA B O 1
ATOM 4892 N N . VAL B 1 154 ? 26.281 -16.141 1.08 1 68.94 154 VAL B N 1
ATOM 4893 C CA . VAL B 1 154 ? 26.891 -14.898 0.613 1 68.94 154 VAL B CA 1
ATOM 4894 C C . VAL B 1 154 ? 26.656 -13.781 1.633 1 68.94 154 VAL B C 1
ATOM 4896 O O . VAL B 1 154 ? 25.5 -13.43 1.905 1 68.94 154 VAL B O 1
ATOM 4899 N N . THR B 1 155 ? 27.734 -13.328 2.225 1 67.56 155 THR B N 1
ATOM 4900 C CA . THR B 1 155 ? 27.609 -12.32 3.268 1 67.56 155 THR B CA 1
ATOM 4901 C C . THR B 1 155 ? 27.922 -10.93 2.715 1 67.56 155 THR B C 1
ATOM 4903 O O . THR B 1 155 ? 27.828 -9.938 3.432 1 67.56 155 THR B O 1
ATOM 4906 N N . GLY B 1 156 ? 28.281 -10.922 1.348 1 74.81 156 GLY B N 1
ATOM 4907 C CA . GLY B 1 156 ? 28.641 -9.625 0.783 1 74.81 156 GLY B CA 1
ATOM 4908 C C . GLY B 1 156 ? 28.562 -9.602 -0.732 1 74.81 156 GLY B C 1
ATOM 4909 O O . GLY B 1 156 ? 28.344 -10.633 -1.368 1 74.81 156 GLY B O 1
ATOM 4910 N N . CYS B 1 157 ? 28.734 -8.391 -1.27 1 79.88 157 CYS B N 1
ATOM 4911 C CA . CYS B 1 157 ? 28.594 -8.188 -2.707 1 79.88 157 CYS B CA 1
ATOM 4912 C C . CYS B 1 157 ? 29.703 -8.898 -3.473 1 79.88 157 CYS B C 1
ATOM 4914 O O . CYS B 1 157 ? 29.453 -9.492 -4.527 1 79.88 157 CYS B O 1
ATOM 4916 N N . ARG B 1 158 ? 30.969 -8.844 -2.893 1 79.88 158 ARG B N 1
ATOM 4917 C CA . ARG B 1 158 ? 32.094 -9.531 -3.531 1 79.88 158 ARG B CA 1
ATOM 4918 C C . ARG B 1 158 ? 31.875 -11.039 -3.533 1 79.88 158 ARG B C 1
ATOM 4920 O O . ARG B 1 158 ? 32.156 -11.711 -4.531 1 79.88 158 ARG B O 1
ATOM 4927 N N . GLU B 1 159 ? 31.328 -11.539 -2.486 1 86.5 159 GLU B N 1
ATOM 4928 C CA . GLU B 1 159 ? 31.078 -12.969 -2.383 1 86.5 159 GLU B CA 1
ATOM 4929 C C . GLU B 1 159 ? 29.984 -13.406 -3.348 1 86.5 159 GLU B C 1
ATOM 4931 O O . GLU B 1 159 ? 30.031 -14.516 -3.887 1 86.5 159 GLU B O 1
ATOM 4936 N N . LEU B 1 160 ? 29.031 -12.57 -3.525 1 89.31 160 LEU B N 1
ATOM 4937 C CA . LEU B 1 160 ? 27.969 -12.898 -4.473 1 89.31 160 LEU B CA 1
ATOM 4938 C C . LEU B 1 160 ? 28.516 -12.977 -5.895 1 89.31 160 LEU B C 1
ATOM 4940 O O . LEU B 1 160 ? 28.172 -13.891 -6.648 1 89.31 160 LEU B O 1
ATOM 4944 N N . SER B 1 161 ? 29.328 -12.023 -6.23 1 89.62 161 SER B N 1
ATOM 4945 C CA . SER B 1 161 ? 29.969 -12.023 -7.547 1 89.62 161 SER B CA 1
ATOM 4946 C C . SER B 1 161 ? 30.812 -13.273 -7.75 1 89.62 161 SER B C 1
ATOM 4948 O O . SER B 1 161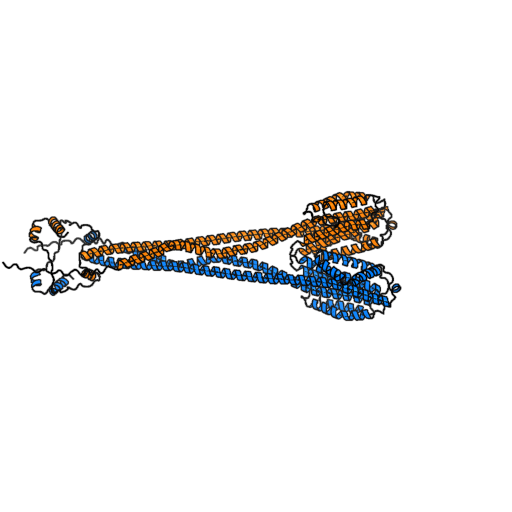 ? 30.781 -13.883 -8.82 1 89.62 161 SER B O 1
ATOM 4950 N N . ASP B 1 162 ? 31.578 -13.641 -6.738 1 91.25 162 ASP B N 1
ATOM 4951 C CA . ASP B 1 162 ? 32.406 -14.836 -6.812 1 91.25 162 ASP B CA 1
ATOM 4952 C C . ASP B 1 162 ? 31.562 -16.094 -6.945 1 91.25 162 ASP B C 1
ATOM 4954 O O . ASP B 1 162 ? 31.906 -17.016 -7.684 1 91.25 162 ASP B O 1
ATOM 4958 N N . PHE B 1 163 ? 30.531 -16.078 -6.176 1 92.69 163 PHE B N 1
ATOM 4959 C CA . PHE B 1 163 ? 29.609 -17.203 -6.195 1 92.69 163 PHE B CA 1
ATOM 4960 C C . PHE B 1 163 ? 29.047 -17.422 -7.594 1 92.69 163 PHE B C 1
ATOM 4962 O O . PHE B 1 163 ? 29 -18.547 -8.086 1 92.69 163 PHE B O 1
ATOM 4969 N N . ILE B 1 164 ? 28.656 -16.375 -8.266 1 94.5 164 ILE B N 1
ATOM 4970 C CA . ILE B 1 164 ? 28.109 -16.422 -9.617 1 94.5 164 ILE B CA 1
ATOM 4971 C C . ILE B 1 164 ? 29.203 -16.844 -10.602 1 94.5 164 ILE B C 1
ATOM 4973 O O . ILE B 1 164 ? 28.984 -17.672 -11.469 1 94.5 164 ILE B O 1
ATOM 4977 N N . ASN B 1 165 ? 30.375 -16.297 -10.43 1 94.44 165 ASN B N 1
ATOM 4978 C CA . ASN B 1 165 ? 31.484 -16.625 -11.32 1 94.44 165 ASN B CA 1
ATOM 4979 C C . ASN B 1 165 ? 31.906 -18.078 -11.203 1 94.44 165 ASN B C 1
ATOM 4981 O O . ASN B 1 165 ? 32.281 -18.703 -12.188 1 94.44 165 ASN B O 1
ATOM 4985 N N . GLU B 1 166 ? 31.891 -18.562 -10 1 93.94 166 GLU B N 1
ATOM 4986 C CA . GLU B 1 166 ? 32.188 -19.969 -9.805 1 93.94 166 GLU B CA 1
ATOM 4987 C C . GLU B 1 166 ? 31.219 -20.859 -10.57 1 93.94 166 GLU B C 1
ATOM 4989 O O . GLU B 1 166 ? 31.609 -21.859 -11.172 1 93.94 166 GLU B O 1
ATOM 4994 N N . HIS B 1 167 ? 29.953 -20.484 -10.469 1 94.56 167 HIS B N 1
ATOM 4995 C CA . HIS B 1 167 ? 28.953 -21.234 -11.203 1 94.56 167 HIS B CA 1
ATOM 4996 C C . HIS B 1 167 ? 29.172 -21.141 -12.711 1 94.56 167 HIS B C 1
ATOM 4998 O O . HIS B 1 167 ? 29.062 -22.141 -13.43 1 94.56 167 HIS B O 1
ATOM 5004 N N . ARG B 1 168 ? 29.516 -19.953 -13.195 1 94.56 168 ARG B N 1
ATOM 5005 C CA . ARG B 1 168 ? 29.797 -19.75 -14.609 1 94.56 168 ARG B CA 1
ATOM 5006 C C . ARG B 1 168 ? 30.953 -20.625 -15.07 1 94.56 168 ARG B C 1
ATOM 5008 O O . ARG B 1 168 ? 30.906 -21.188 -16.172 1 94.56 168 ARG B O 1
ATOM 5015 N N . LEU B 1 169 ? 31.906 -20.75 -14.219 1 92.88 169 LEU B N 1
ATOM 5016 C CA . LEU B 1 169 ? 33.062 -21.594 -14.547 1 92.88 169 LEU B CA 1
ATOM 5017 C C . LEU B 1 169 ? 32.656 -23.062 -14.633 1 92.88 169 LEU B C 1
ATOM 5019 O O . LEU B 1 169 ? 33.125 -23.781 -15.531 1 92.88 169 LEU B O 1
ATOM 5023 N N . LYS B 1 170 ? 31.859 -23.453 -13.727 1 92.88 170 LYS B N 1
ATOM 5024 C CA . LYS B 1 170 ? 31.375 -24.828 -13.758 1 92.88 170 LYS B CA 1
ATOM 5025 C C . LYS B 1 170 ? 30.578 -25.094 -15.031 1 92.88 170 LYS B C 1
ATOM 5027 O O . LYS B 1 170 ? 30.672 -26.172 -15.609 1 92.88 170 LYS B O 1
ATOM 5032 N N . VAL B 1 171 ? 29.781 -24.125 -15.414 1 91.88 171 VAL B N 1
ATOM 5033 C CA . VAL B 1 171 ? 28.938 -24.25 -16.594 1 91.88 171 VAL B CA 1
ATOM 5034 C C . VAL B 1 171 ? 29.812 -24.406 -17.844 1 91.88 171 VAL B C 1
ATOM 5036 O O . VAL B 1 171 ? 29.516 -25.219 -18.734 1 91.88 171 VAL B O 1
ATOM 5039 N N . LEU B 1 172 ? 30.891 -23.703 -17.938 1 88.69 172 LEU B N 1
ATOM 5040 C CA . LEU B 1 172 ? 31.719 -23.672 -19.125 1 88.69 172 LEU B CA 1
ATOM 5041 C C . LEU B 1 172 ? 32.719 -24.844 -19.141 1 88.69 172 LEU B C 1
ATOM 5043 O O . LEU B 1 172 ? 33.25 -25.188 -20.188 1 88.69 172 LEU B O 1
ATOM 5047 N N . GLN B 1 173 ? 32.844 -25.438 -17.953 1 85.06 173 GLN B N 1
ATOM 5048 C CA . GLN B 1 173 ? 33.75 -26.578 -17.875 1 85.06 173 GLN B CA 1
ATOM 5049 C C . GLN B 1 173 ? 33.031 -27.859 -18.266 1 85.06 173 GLN B C 1
ATOM 5051 O O . GLN B 1 173 ? 32 -28.203 -17.688 1 85.06 173 GLN B O 1
ATOM 5056 N N . SER B 1 174 ? 33.469 -28.516 -19.203 1 68.81 174 SER B N 1
ATOM 5057 C CA . SER B 1 174 ? 32.844 -29.703 -19.781 1 68.81 174 SER B CA 1
ATOM 5058 C C . SER B 1 174 ? 32.875 -30.875 -18.812 1 68.81 174 SER B C 1
ATOM 5060 O O . SER B 1 174 ? 32.062 -31.797 -18.922 1 68.81 174 SER B O 1
ATOM 5062 N N . SER B 1 175 ? 33.656 -30.844 -17.906 1 64.81 175 SER B N 1
ATOM 5063 C CA . SER B 1 175 ? 33.844 -32 -17.031 1 64.81 175 SER B CA 1
ATOM 5064 C C . SER B 1 175 ? 32.812 -32.062 -15.93 1 64.81 175 SER B C 1
ATOM 5066 O O . SER B 1 175 ? 32.594 -33.125 -15.32 1 64.81 175 SER B O 1
ATOM 5068 N N . VAL B 1 176 ? 32.219 -31.062 -15.742 1 64 176 VAL B N 1
ATOM 5069 C CA . VAL B 1 176 ? 31.25 -31.016 -14.648 1 64 176 VAL B CA 1
ATOM 5070 C C . VAL B 1 176 ? 29.828 -31.234 -15.18 1 64 176 VAL B C 1
ATOM 5072 O O . VAL B 1 176 ? 29.391 -30.516 -16.078 1 64 176 VAL B O 1
ATOM 5075 N N . HIS B 1 177 ? 29.297 -32.281 -14.797 1 77.06 177 HIS B N 1
ATOM 5076 C CA . HIS B 1 177 ? 27.922 -32.594 -15.188 1 77.06 177 HIS B CA 1
ATOM 5077 C C . HIS B 1 177 ? 26.938 -31.75 -14.375 1 77.06 177 HIS B C 1
ATOM 5079 O O . HIS B 1 177 ? 26.578 -32.125 -13.258 1 77.06 177 HIS B O 1
ATOM 5085 N N . LEU B 1 178 ? 26.703 -30.578 -14.828 1 85.81 178 LEU B N 1
ATOM 5086 C CA . LEU B 1 178 ? 25.703 -29.734 -14.203 1 85.81 178 LEU B CA 1
ATOM 5087 C C . LEU B 1 178 ? 24.328 -29.984 -14.805 1 85.81 178 LEU B C 1
ATOM 5089 O O . LEU B 1 178 ? 24.156 -29.953 -16.031 1 85.81 178 LEU B O 1
ATOM 5093 N N . SER B 1 179 ? 23.375 -30.344 -13.875 1 90.06 179 SER B N 1
ATOM 5094 C CA . SER B 1 179 ? 22.016 -30.562 -14.359 1 90.06 179 SER B CA 1
ATOM 5095 C C . SER B 1 179 ? 21.328 -29.25 -14.688 1 90.06 179 SER B C 1
ATOM 5097 O O . SER B 1 179 ? 21.641 -28.219 -14.094 1 90.06 179 SER B O 1
ATOM 5099 N N . ILE B 1 180 ? 20.5 -29.281 -15.727 1 91.81 180 ILE B N 1
ATOM 5100 C CA . ILE B 1 180 ? 19.719 -28.125 -16.141 1 91.81 180 ILE B CA 1
ATOM 5101 C C . ILE B 1 180 ? 18.906 -27.609 -14.953 1 91.81 180 ILE B C 1
ATOM 5103 O O . ILE B 1 180 ? 18.812 -26.406 -14.719 1 91.81 180 ILE B O 1
ATOM 5107 N N . GLU B 1 181 ? 18.312 -28.531 -14.195 1 92.5 181 GLU B N 1
ATOM 5108 C CA . GLU B 1 181 ? 17.5 -28.188 -13.039 1 92.5 181 GLU B CA 1
ATOM 5109 C C . GLU B 1 181 ? 18.328 -27.5 -11.961 1 92.5 181 GLU B C 1
ATOM 5111 O O . GLU B 1 181 ? 17.891 -26.516 -11.367 1 92.5 181 GLU B O 1
ATOM 5116 N N . ASP B 1 182 ? 19.5 -28.031 -11.781 1 92.25 182 ASP B N 1
ATOM 5117 C CA . ASP B 1 182 ? 20.391 -27.422 -10.789 1 92.25 182 ASP B CA 1
ATOM 5118 C C . ASP B 1 182 ? 20.766 -26 -11.188 1 92.25 182 ASP B C 1
ATOM 5120 O O . ASP B 1 182 ? 20.844 -25.109 -10.336 1 92.25 182 ASP B O 1
ATOM 5124 N N . ASN B 1 183 ? 21.016 -25.797 -12.414 1 94.88 183 ASN B N 1
ATOM 5125 C CA . ASN B 1 183 ? 21.312 -24.469 -12.922 1 94.88 183 ASN B CA 1
ATOM 5126 C C . ASN B 1 183 ? 20.156 -23.5 -12.688 1 94.88 183 ASN B C 1
ATOM 5128 O O . ASN B 1 183 ? 20.359 -22.375 -12.234 1 94.88 183 ASN B O 1
ATOM 5132 N N . ILE B 1 184 ? 18.969 -23.906 -13.031 1 96.5 184 ILE B N 1
ATOM 5133 C CA . ILE B 1 184 ? 17.781 -23.062 -12.867 1 96.5 184 ILE B CA 1
ATOM 5134 C C . ILE B 1 184 ? 17.594 -22.734 -11.391 1 96.5 184 ILE B C 1
ATOM 5136 O O . ILE B 1 184 ? 17.344 -21.578 -11.031 1 96.5 184 ILE B O 1
ATOM 5140 N N . ILE B 1 185 ? 17.781 -23.734 -10.539 1 94.69 185 ILE B N 1
ATOM 5141 C CA . ILE B 1 185 ? 17.594 -23.547 -9.102 1 94.69 185 ILE B CA 1
ATOM 5142 C C . ILE B 1 185 ? 18.641 -22.578 -8.57 1 94.69 185 ILE B C 1
ATOM 5144 O O . ILE B 1 185 ? 18.328 -21.734 -7.719 1 94.69 185 ILE B O 1
ATOM 5148 N N . PHE B 1 186 ? 19.844 -22.703 -9.094 1 94.62 186 PHE B N 1
ATOM 5149 C CA . PHE B 1 186 ? 20.938 -21.812 -8.68 1 94.62 186 PHE B CA 1
ATOM 5150 C C . PHE B 1 186 ? 20.547 -20.344 -8.867 1 94.62 186 PHE B C 1
ATOM 5152 O O . PHE B 1 186 ? 20.547 -19.578 -7.914 1 94.62 186 PHE B O 1
ATOM 5159 N N . TYR B 1 187 ? 20.156 -19.922 -10.062 1 96.19 187 TYR B N 1
ATOM 5160 C CA . TYR B 1 187 ? 19.812 -18.531 -10.375 1 96.19 187 TYR B CA 1
ATOM 5161 C C . TYR B 1 187 ? 18.531 -18.125 -9.672 1 96.19 187 TYR B C 1
ATOM 5163 O O . TYR B 1 187 ? 18.391 -16.984 -9.242 1 96.19 187 TYR B O 1
ATOM 5171 N N . THR B 1 188 ? 17.594 -19.031 -9.586 1 95.06 188 THR B N 1
ATOM 5172 C CA . THR B 1 188 ? 16.312 -18.75 -8.969 1 95.06 188 THR B CA 1
ATOM 5173 C C . THR B 1 188 ? 16.484 -18.391 -7.496 1 95.06 188 THR B C 1
ATOM 5175 O O . THR B 1 188 ? 15.812 -17.484 -6.984 1 95.06 188 THR B O 1
ATOM 5178 N N . SER B 1 189 ? 17.359 -19.078 -6.824 1 92.5 189 SER B N 1
ATOM 5179 C CA . SER B 1 189 ? 17.609 -18.797 -5.414 1 92.5 189 SER B CA 1
ATOM 5180 C C . SER B 1 189 ? 18.188 -17.391 -5.223 1 92.5 189 SER B C 1
ATOM 5182 O O . SER B 1 189 ? 17.797 -16.672 -4.289 1 92.5 189 SER B O 1
ATOM 5184 N N . ILE B 1 190 ? 19.062 -17 -6.074 1 92.81 190 ILE B N 1
ATOM 5185 C CA . ILE B 1 190 ? 19.656 -15.664 -6.016 1 92.81 190 ILE B CA 1
ATOM 5186 C C . ILE B 1 190 ? 18.578 -14.617 -6.293 1 92.81 190 ILE B C 1
ATOM 5188 O O . ILE B 1 190 ? 18.453 -13.633 -5.559 1 92.81 190 ILE B O 1
ATOM 5192 N N . ASN B 1 191 ? 17.797 -14.844 -7.316 1 94.81 191 ASN B N 1
ATOM 5193 C CA . ASN B 1 191 ? 16.766 -13.891 -7.695 1 94.81 191 ASN B CA 1
ATOM 5194 C C . ASN B 1 191 ? 15.711 -13.75 -6.598 1 94.81 191 ASN B C 1
ATOM 5196 O O . ASN B 1 191 ? 15.227 -12.648 -6.332 1 94.81 191 ASN B O 1
ATOM 5200 N N . GLU B 1 192 ? 15.352 -14.844 -6.008 1 91.56 192 GLU B N 1
ATOM 5201 C CA . GLU B 1 192 ? 14.375 -14.812 -4.918 1 91.56 192 GLU B CA 1
ATOM 5202 C C . GLU B 1 192 ? 14.891 -13.977 -3.75 1 91.56 192 GLU B C 1
ATOM 5204 O O . GLU B 1 192 ? 14.141 -13.211 -3.145 1 91.56 192 GLU B O 1
ATOM 5209 N N . ALA B 1 193 ? 16.109 -14.164 -3.457 1 89.81 193 ALA B N 1
ATOM 5210 C CA . ALA B 1 193 ? 16.719 -13.391 -2.375 1 89.81 193 ALA B CA 1
ATOM 5211 C C . ALA B 1 193 ? 16.75 -11.898 -2.717 1 89.81 193 ALA B C 1
ATOM 5213 O O . ALA B 1 193 ? 16.469 -11.055 -1.861 1 89.81 193 ALA B O 1
ATOM 5214 N N . LEU B 1 194 ? 17.094 -11.609 -3.932 1 91.38 194 LEU B N 1
ATOM 5215 C CA . LEU B 1 194 ? 17.125 -10.219 -4.375 1 91.38 194 LEU B CA 1
ATOM 5216 C C . LEU B 1 194 ? 15.734 -9.602 -4.348 1 91.38 194 LEU B C 1
ATOM 5218 O O . LEU B 1 194 ? 15.562 -8.453 -3.949 1 91.38 194 LEU B O 1
ATOM 5222 N N . MET B 1 195 ? 14.758 -10.328 -4.742 1 92.19 195 MET B N 1
ATOM 5223 C CA . MET B 1 195 ? 13.383 -9.836 -4.75 1 92.19 195 MET B CA 1
ATOM 5224 C C . MET B 1 195 ? 12.875 -9.617 -3.328 1 92.19 195 MET B C 1
ATOM 5226 O O . MET B 1 195 ? 12.109 -8.688 -3.07 1 92.19 195 MET B O 1
ATOM 5230 N N . GLN B 1 196 ? 13.297 -10.492 -2.445 1 89 196 GLN B N 1
ATOM 5231 C CA . GLN B 1 196 ? 12.938 -10.281 -1.046 1 89 196 GLN B CA 1
ATOM 5232 C C . GLN B 1 196 ? 13.539 -8.984 -0.513 1 89 196 GLN B C 1
ATOM 5234 O O . GLN B 1 196 ? 12.867 -8.219 0.179 1 89 196 GLN B O 1
ATOM 5239 N N . LYS B 1 197 ? 14.711 -8.805 -0.842 1 87.69 197 LYS B N 1
ATOM 5240 C CA . LYS B 1 197 ? 15.367 -7.57 -0.418 1 87.69 197 LYS B CA 1
ATOM 5241 C C . LYS B 1 197 ? 14.688 -6.352 -1.03 1 87.69 197 LYS B C 1
ATOM 5243 O O . LYS B 1 197 ? 14.57 -5.309 -0.38 1 87.69 197 LYS B O 1
ATOM 5248 N N . ASN B 1 198 ? 14.352 -6.484 -2.252 1 89.81 198 ASN B N 1
ATOM 5249 C CA . ASN B 1 198 ? 13.633 -5.418 -2.938 1 89.81 198 ASN B CA 1
ATOM 5250 C C . ASN B 1 198 ? 12.328 -5.082 -2.232 1 89.81 198 ASN B C 1
ATOM 5252 O O . ASN B 1 198 ? 12.008 -3.908 -2.023 1 89.81 198 ASN B O 1
ATOM 5256 N N . THR B 1 199 ? 11.609 -6.074 -1.882 1 89.19 199 THR B N 1
ATOM 5257 C CA . THR B 1 199 ? 10.344 -5.875 -1.188 1 89.19 199 THR B CA 1
ATOM 5258 C C . THR B 1 199 ? 10.562 -5.215 0.171 1 89.19 199 THR B C 1
ATOM 5260 O O . THR B 1 199 ? 9.82 -4.312 0.561 1 89.19 199 THR B O 1
ATOM 5263 N N . ASN B 1 200 ? 11.602 -5.594 0.842 1 87.31 200 ASN B N 1
ATOM 5264 C CA . ASN B 1 200 ? 11.93 -4.996 2.133 1 87.31 200 ASN B CA 1
ATOM 5265 C C . ASN B 1 200 ? 12.203 -3.5 2.006 1 87.31 200 ASN B C 1
ATOM 5267 O O . ASN B 1 200 ? 11.867 -2.723 2.898 1 87.31 200 ASN B O 1
ATOM 5271 N N . THR B 1 201 ? 12.852 -3.211 0.933 1 86.38 201 THR B N 1
ATOM 5272 C CA . THR B 1 201 ? 13.141 -1.805 0.674 1 86.38 201 THR B CA 1
ATOM 5273 C C . THR B 1 201 ? 11.852 -1.022 0.427 1 86.38 201 THR B C 1
ATOM 5275 O O . THR B 1 201 ? 11.703 0.099 0.915 1 86.38 201 THR B O 1
ATOM 5278 N N . LEU B 1 202 ? 10.969 -1.611 -0.275 1 87.25 202 LEU B N 1
ATOM 5279 C CA . LEU B 1 202 ? 9.703 -0.952 -0.605 1 87.25 202 LEU B CA 1
ATOM 5280 C C . LEU B 1 202 ? 8.828 -0.8 0.633 1 87.25 202 LEU B C 1
ATOM 5282 O O . LEU B 1 202 ? 8.086 0.175 0.756 1 87.25 202 LEU B O 1
ATOM 5286 N N . LEU B 1 203 ? 8.977 -1.704 1.552 1 86.56 203 LEU B N 1
ATOM 5287 C CA . LEU B 1 203 ? 8.156 -1.706 2.76 1 86.56 203 LEU B CA 1
ATOM 5288 C C . LEU B 1 203 ? 8.523 -0.535 3.666 1 86.56 203 LEU B C 1
ATOM 5290 O O . LEU B 1 203 ? 7.738 -0.146 4.531 1 86.56 203 LEU B O 1
ATOM 5294 N N . LYS B 1 204 ? 9.633 0.011 3.432 1 81.38 204 LYS B N 1
ATOM 5295 C CA . LYS B 1 204 ? 10.07 1.143 4.246 1 81.38 204 LYS B CA 1
ATOM 5296 C C . LYS B 1 204 ? 9.391 2.436 3.799 1 81.38 204 LYS B C 1
ATOM 5298 O O . LYS B 1 204 ? 9.383 3.426 4.531 1 81.38 204 LYS B O 1
ATOM 5303 N N . ALA B 1 205 ? 8.836 2.355 2.619 1 79.56 205 ALA B N 1
ATOM 5304 C CA . ALA B 1 205 ? 8.227 3.564 2.07 1 79.56 205 ALA B CA 1
ATOM 5305 C C . ALA B 1 205 ? 6.875 3.838 2.715 1 79.56 205 ALA B C 1
ATOM 5307 O O . ALA B 1 205 ? 6.074 2.92 2.906 1 79.56 205 ALA B O 1
ATOM 5308 N N . LYS B 1 206 ? 6.758 5.02 3.221 1 79 206 LYS B N 1
ATOM 5309 C CA . LYS B 1 206 ? 5.461 5.5 3.693 1 79 206 LYS B CA 1
ATOM 5310 C C . LYS B 1 206 ? 4.688 6.184 2.57 1 79 206 LYS B C 1
ATOM 5312 O O . LYS B 1 206 ? 5.094 7.242 2.086 1 79 206 LYS B O 1
ATOM 5317 N N . VAL B 1 207 ? 3.625 5.453 2.168 1 79.56 207 VAL B N 1
ATOM 5318 C CA . VAL B 1 207 ? 2.904 5.953 1.001 1 79.56 207 VAL B CA 1
ATOM 5319 C C . VAL B 1 207 ? 1.402 5.945 1.278 1 79.56 207 VAL B C 1
ATOM 5321 O O . VAL B 1 207 ? 0.893 5.043 1.945 1 79.56 207 VAL B O 1
ATOM 5324 N N . ASP B 1 208 ? 0.758 6.934 0.771 1 78.75 208 ASP B N 1
ATOM 5325 C CA . ASP B 1 208 ? -0.683 6.996 0.992 1 78.75 208 ASP B CA 1
ATOM 5326 C C . ASP B 1 208 ? -1.437 6.184 -0.058 1 78.75 208 ASP B C 1
ATOM 5328 O O . ASP B 1 208 ? -1.825 5.039 0.196 1 78.75 208 ASP B O 1
ATOM 5332 N N . TRP B 1 209 ? -1.553 6.727 -1.265 1 76.69 209 TRP B N 1
ATOM 5333 C CA . TRP B 1 209 ? -2.408 6.07 -2.25 1 76.69 209 TRP B CA 1
ATOM 5334 C C . TRP B 1 209 ? -1.575 5.355 -3.305 1 76.69 209 TRP B C 1
ATOM 5336 O O . TRP B 1 209 ? -2.117 4.656 -4.164 1 76.69 209 TRP B O 1
ATOM 5346 N N . LEU B 1 210 ? -0.234 5.422 -3.201 1 85.12 210 LEU B N 1
ATOM 5347 C CA . LEU B 1 210 ? 0.622 4.902 -4.262 1 85.12 210 LEU B CA 1
ATOM 5348 C C . LEU B 1 210 ? 1.031 3.461 -3.969 1 85.12 210 LEU B C 1
ATOM 5350 O O . LEU B 1 210 ? 1.775 2.854 -4.742 1 85.12 210 LEU B O 1
ATOM 5354 N N . TRP B 1 211 ? 0.491 2.912 -2.895 1 87.88 211 TRP B N 1
ATOM 5355 C CA . TRP B 1 211 ? 0.944 1.586 -2.49 1 87.88 211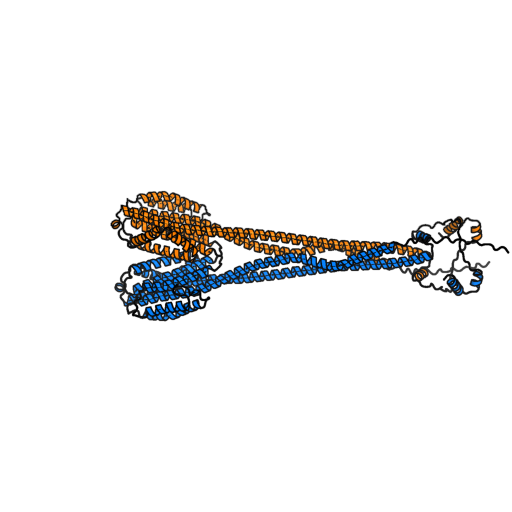 TRP B CA 1
ATOM 5356 C C . TRP B 1 211 ? 0.49 0.527 -3.488 1 87.88 211 TRP B C 1
ATOM 5358 O O . TRP B 1 211 ? 1.189 -0.463 -3.715 1 87.88 211 TRP B O 1
ATOM 5368 N N . SER B 1 212 ? -0.644 0.727 -4.113 1 89.44 212 SER B N 1
ATOM 5369 C CA . SER B 1 212 ? -1.154 -0.24 -5.078 1 89.44 212 SER B CA 1
ATOM 5370 C C . SER B 1 212 ? -0.215 -0.38 -6.273 1 89.44 212 SER B C 1
ATOM 5372 O O . SER B 1 212 ? -0.029 -1.48 -6.797 1 89.44 212 SER B O 1
ATOM 5374 N N . TYR B 1 213 ? 0.421 0.703 -6.68 1 89.19 213 TYR B N 1
ATOM 5375 C CA . TYR B 1 213 ? 1.386 0.674 -7.777 1 89.19 213 TYR B CA 1
ATOM 5376 C C . TYR B 1 213 ? 2.646 -0.08 -7.371 1 89.19 213 TYR B C 1
ATOM 5378 O O . TYR B 1 213 ? 3.234 -0.8 -8.18 1 89.19 213 TYR B O 1
ATOM 5386 N N . LEU B 1 214 ? 3.057 0.088 -6.137 1 91 214 LEU B N 1
ATOM 5387 C CA . LEU B 1 214 ? 4.23 -0.623 -5.637 1 91 214 LEU B CA 1
ATOM 5388 C C . LEU B 1 214 ? 3.99 -2.129 -5.633 1 91 214 LEU B C 1
ATOM 5390 O O . LEU B 1 214 ? 4.871 -2.902 -6.02 1 91 214 LEU B O 1
ATOM 5394 N N . VAL B 1 215 ? 2.801 -2.484 -5.289 1 91.38 215 VAL B N 1
ATOM 5395 C CA . VAL B 1 215 ? 2.438 -3.896 -5.238 1 91.38 215 VAL B CA 1
ATOM 5396 C C . VAL B 1 215 ? 2.398 -4.469 -6.652 1 91.38 215 VAL B C 1
ATOM 5398 O O . VAL B 1 215 ? 2.928 -5.555 -6.902 1 91.38 215 VAL B O 1
ATOM 5401 N N . ALA B 1 216 ? 1.73 -3.742 -7.5 1 92.31 216 ALA B N 1
ATOM 5402 C CA . ALA B 1 216 ? 1.648 -4.188 -8.891 1 92.31 216 ALA B CA 1
ATOM 5403 C C . ALA B 1 216 ? 3.039 -4.383 -9.484 1 92.31 216 ALA B C 1
ATOM 5405 O O . ALA B 1 216 ? 3.301 -5.387 -10.148 1 92.31 216 ALA B O 1
ATOM 5406 N N . LYS B 1 217 ? 3.893 -3.5 -9.227 1 92.12 217 LYS B N 1
ATOM 5407 C CA . LYS B 1 217 ? 5.258 -3.557 -9.734 1 92.12 217 LYS B CA 1
ATOM 5408 C C . LYS B 1 217 ? 6.004 -4.766 -9.18 1 92.12 217 LYS B C 1
ATOM 5410 O O . LYS B 1 217 ? 6.684 -5.48 -9.922 1 92.12 217 LYS B O 1
ATOM 5415 N N . SER B 1 218 ? 5.926 -4.969 -7.918 1 92.06 218 SER B N 1
ATOM 5416 C CA . SER B 1 218 ? 6.605 -6.086 -7.266 1 92.06 218 SER B CA 1
ATOM 5417 C C . SER B 1 218 ? 6.07 -7.422 -7.762 1 92.06 218 SER B C 1
ATOM 5419 O O . SER B 1 218 ? 6.844 -8.352 -8.016 1 92.06 218 SER B O 1
ATOM 5421 N N . SER B 1 219 ? 4.758 -7.496 -7.883 1 93 219 SER B N 1
ATOM 5422 C CA . SER B 1 219 ? 4.145 -8.727 -8.367 1 93 219 SER B CA 1
ATOM 5423 C C . SER B 1 219 ? 4.539 -9.008 -9.812 1 93 219 SER B C 1
ATOM 5425 O O . SER B 1 219 ? 4.738 -10.164 -10.195 1 93 219 SER B O 1
ATOM 5427 N N . LEU B 1 220 ? 4.633 -7.98 -10.562 1 94.44 220 LEU B N 1
ATOM 5428 C CA . LEU B 1 220 ? 5.055 -8.156 -11.953 1 94.44 220 LEU B CA 1
ATOM 5429 C C . LEU B 1 220 ? 6.5 -8.633 -12.023 1 94.44 220 LEU B C 1
ATOM 5431 O O . LEU B 1 220 ? 6.859 -9.406 -12.914 1 94.44 220 LEU B O 1
ATOM 5435 N N . LEU B 1 221 ? 7.309 -8.141 -11.141 1 95.5 221 LEU B N 1
ATOM 5436 C CA . LEU B 1 221 ? 8.688 -8.625 -11.109 1 95.5 221 LEU B CA 1
ATOM 5437 C C . LEU B 1 221 ? 8.734 -10.109 -10.773 1 95.5 221 LEU B C 1
ATOM 5439 O O . LEU B 1 221 ? 9.492 -10.867 -11.398 1 95.5 221 LEU B O 1
ATOM 5443 N N . SER B 1 222 ? 7.945 -10.508 -9.812 1 94.69 222 SER B N 1
ATOM 5444 C CA . SER B 1 222 ? 7.855 -11.922 -9.477 1 94.69 222 SER B CA 1
ATOM 5445 C C . SER B 1 222 ? 7.359 -12.75 -10.664 1 94.69 222 SER B C 1
ATOM 5447 O O . SER B 1 222 ? 7.871 -13.836 -10.922 1 94.69 222 SER B O 1
ATOM 5449 N N . ALA B 1 223 ? 6.363 -12.195 -11.312 1 95.19 223 ALA B N 1
ATOM 5450 C CA . ALA B 1 223 ? 5.84 -12.875 -12.492 1 95.19 223 ALA B CA 1
ATOM 5451 C C . ALA B 1 223 ? 6.918 -13.023 -13.562 1 95.19 223 ALA B C 1
ATOM 5453 O O . ALA B 1 223 ? 7.062 -14.094 -14.164 1 95.19 223 ALA B O 1
ATOM 5454 N N . THR B 1 224 ? 7.645 -11.992 -13.781 1 96.19 224 THR B N 1
ATOM 5455 C CA . THR B 1 224 ? 8.711 -12.008 -14.781 1 96.19 224 THR B CA 1
ATOM 5456 C C . THR B 1 224 ? 9.742 -13.078 -14.453 1 96.19 224 THR B C 1
ATOM 5458 O O . THR B 1 224 ? 10.266 -13.75 -15.344 1 96.19 224 THR B O 1
ATOM 5461 N N . ASP B 1 225 ? 10.031 -13.219 -13.234 1 96.19 225 ASP B N 1
ATOM 5462 C CA . ASP B 1 225 ? 11.023 -14.203 -12.82 1 96.19 225 ASP B CA 1
ATOM 5463 C C . ASP B 1 225 ? 10.531 -15.625 -13.086 1 96.19 225 ASP B C 1
ATOM 5465 O O . ASP B 1 225 ? 11.281 -16.469 -13.602 1 96.19 225 ASP B O 1
ATOM 5469 N N . VAL B 1 226 ? 9.328 -15.891 -12.758 1 96.25 226 VAL B N 1
ATOM 5470 C CA . VAL B 1 226 ? 8.781 -17.234 -12.953 1 96.25 226 VAL B CA 1
ATOM 5471 C C . VAL B 1 226 ? 8.617 -17.5 -14.445 1 96.25 226 VAL B C 1
ATOM 5473 O O . VAL B 1 226 ? 8.844 -18.641 -14.898 1 96.25 226 VAL B O 1
ATOM 5476 N N . ILE B 1 227 ? 8.234 -16.547 -15.188 1 96.5 227 ILE B N 1
ATOM 5477 C CA . ILE B 1 227 ? 8.141 -16.688 -16.641 1 96.5 227 ILE B CA 1
ATOM 5478 C C . ILE B 1 227 ? 9.531 -16.953 -17.219 1 96.5 227 ILE B C 1
ATOM 5480 O O . ILE B 1 227 ? 9.672 -17.688 -18.188 1 96.5 227 ILE B O 1
ATOM 5484 N N . GLY B 1 228 ? 10.516 -16.375 -16.578 1 97.62 228 GLY B N 1
ATOM 5485 C CA . GLY B 1 228 ? 11.883 -16.688 -16.969 1 97.62 228 GLY B CA 1
ATOM 5486 C C . GLY B 1 228 ? 12.242 -18.141 -16.797 1 97.62 228 GLY B C 1
ATOM 5487 O O . GLY B 1 228 ? 13 -18.703 -17.594 1 97.62 228 GLY B O 1
ATOM 5488 N N . ILE B 1 229 ? 11.75 -18.75 -15.766 1 97.62 229 ILE B N 1
ATOM 5489 C CA . ILE B 1 229 ? 11.961 -20.188 -15.57 1 97.62 229 ILE B CA 1
ATOM 5490 C C . ILE B 1 229 ? 11.273 -20.953 -16.703 1 97.62 229 ILE B C 1
ATOM 5492 O O . ILE B 1 229 ? 11.836 -21.906 -17.234 1 97.62 229 ILE B O 1
ATOM 5496 N N . GLU B 1 230 ? 10.078 -20.484 -16.969 1 97.31 230 GLU B N 1
ATOM 5497 C CA . GLU B 1 230 ? 9.367 -21.078 -18.109 1 97.31 230 GLU B CA 1
ATOM 5498 C C . GLU B 1 230 ? 10.188 -20.984 -19.391 1 97.31 230 GLU B C 1
ATOM 5500 O O . GLU B 1 230 ? 10.266 -21.938 -20.156 1 97.31 230 GLU B O 1
ATOM 5505 N N . ARG B 1 231 ? 10.695 -19.844 -19.625 1 97.5 231 ARG B N 1
ATOM 5506 C CA . ARG B 1 231 ? 11.547 -19.625 -20.797 1 97.5 231 ARG B CA 1
ATOM 5507 C C . ARG B 1 231 ? 12.695 -20.625 -20.828 1 97.5 231 ARG B C 1
ATOM 5509 O O . ARG B 1 231 ? 13.016 -21.188 -21.875 1 97.5 231 ARG B O 1
ATOM 5516 N N . ALA B 1 232 ? 13.352 -20.844 -19.703 1 97.38 232 ALA B N 1
ATOM 5517 C CA . ALA B 1 232 ? 14.492 -21.75 -19.609 1 97.38 232 ALA B CA 1
ATOM 5518 C C . ALA B 1 232 ? 14.07 -23.188 -19.922 1 97.38 232 ALA B C 1
ATOM 5520 O O . ALA B 1 232 ? 14.75 -23.891 -20.672 1 97.38 232 ALA B O 1
ATOM 5521 N N . LEU B 1 233 ? 13.008 -23.609 -19.359 1 97.25 233 LEU B N 1
ATOM 5522 C CA . LEU B 1 233 ? 12.547 -24.984 -19.547 1 97.25 233 LEU B CA 1
ATOM 5523 C C . LEU B 1 233 ? 12.078 -25.219 -20.969 1 97.25 233 LEU B C 1
ATOM 5525 O O . LEU B 1 233 ? 12.359 -26.266 -21.562 1 97.25 233 LEU B O 1
ATOM 5529 N N . GLY B 1 234 ? 11.336 -24.266 -21.516 1 96.94 234 GLY B N 1
ATOM 5530 C CA . GLY B 1 234 ? 10.93 -24.391 -22.922 1 96.94 234 GLY B CA 1
ATOM 5531 C C . GLY B 1 234 ? 12.109 -24.422 -23.875 1 96.94 234 GLY B C 1
ATOM 5532 O O . GLY B 1 234 ? 12.094 -25.172 -24.844 1 96.94 234 GLY B O 1
ATOM 5533 N N . ALA B 1 235 ? 13.047 -23.594 -23.609 1 95.38 235 ALA B N 1
ATOM 5534 C CA . ALA B 1 235 ? 14.242 -23.609 -24.438 1 95.38 235 ALA B CA 1
ATOM 5535 C C . ALA B 1 235 ? 14.961 -24.953 -24.359 1 95.38 235 ALA B C 1
ATOM 5537 O O . ALA B 1 235 ? 15.5 -25.438 -25.359 1 95.38 235 ALA B O 1
ATOM 5538 N N . THR B 1 236 ? 15.008 -25.5 -23.172 1 94.75 236 THR B N 1
ATOM 5539 C CA . THR B 1 236 ? 15.625 -26.797 -22.969 1 94.75 236 THR B CA 1
ATOM 5540 C C . THR B 1 236 ? 14.93 -27.859 -23.812 1 94.75 236 THR B C 1
ATOM 5542 O O . THR B 1 236 ? 15.586 -28.734 -24.391 1 94.75 236 THR B O 1
ATOM 5545 N N . TYR B 1 237 ? 13.578 -27.781 -23.891 1 95.88 237 TYR B N 1
ATOM 5546 C CA . TYR B 1 237 ? 12.789 -28.719 -24.688 1 95.88 237 TYR B CA 1
ATOM 5547 C C . TYR B 1 237 ? 13.242 -28.703 -26.141 1 95.88 237 TYR B C 1
ATOM 5549 O O . TYR B 1 237 ? 13.547 -29.766 -26.703 1 95.88 237 TYR B O 1
ATOM 5557 N N . TYR B 1 238 ? 13.383 -27.578 -26.75 1 94 238 TYR B N 1
ATOM 5558 C CA . TYR B 1 238 ? 13.758 -27.469 -28.156 1 94 238 TYR B CA 1
ATOM 5559 C C . TYR B 1 238 ? 15.242 -27.734 -28.344 1 94 238 TYR B C 1
ATOM 5561 O O . TYR B 1 238 ? 15.633 -28.453 -29.281 1 94 238 TYR B O 1
ATOM 5569 N N . ALA B 1 239 ? 16.031 -27.203 -27.469 1 93.19 239 ALA B N 1
ATOM 5570 C CA . ALA B 1 239 ? 17.484 -27.266 -27.641 1 93.19 239 ALA B CA 1
ATOM 5571 C C . ALA B 1 239 ? 17.984 -28.688 -27.469 1 93.19 239 ALA B C 1
ATOM 5573 O O . ALA B 1 239 ? 18.953 -29.094 -28.125 1 93.19 239 ALA B O 1
ATOM 5574 N N . SER B 1 240 ? 17.422 -29.438 -26.547 1 91.94 240 SER B N 1
ATOM 5575 C CA . SER B 1 240 ? 17.859 -30.812 -26.312 1 91.94 240 SER B CA 1
ATOM 5576 C C . SER B 1 240 ? 17.375 -31.75 -27.406 1 91.94 240 SER B C 1
ATOM 5578 O O . SER B 1 240 ? 17.844 -32.875 -27.531 1 91.94 240 SER B O 1
ATOM 5580 N N . CYS B 1 241 ? 16.406 -31.266 -28.203 1 92.56 241 CYS B N 1
ATOM 5581 C CA . CYS B 1 241 ? 15.789 -32.062 -29.266 1 92.56 241 CYS B CA 1
ATOM 5582 C C . CYS B 1 241 ? 15.258 -33.375 -28.703 1 92.56 241 CYS B C 1
ATOM 5584 O O . CYS B 1 241 ? 15.469 -34.438 -29.297 1 92.56 241 CYS B O 1
ATOM 5586 N N . SER B 1 242 ? 14.734 -33.344 -27.5 1 93.5 242 SER B N 1
ATOM 5587 C CA . SER B 1 242 ? 14.141 -34.469 -26.797 1 93.5 242 SER B CA 1
ATOM 5588 C C . SER B 1 242 ? 13.023 -34 -25.859 1 93.5 242 SER B C 1
ATOM 5590 O O . SER B 1 242 ? 13.023 -32.875 -25.406 1 93.5 242 SER B O 1
ATOM 5592 N N . PRO B 1 243 ? 12.047 -34.844 -25.672 1 95.5 243 PRO B N 1
ATOM 5593 C CA . PRO B 1 243 ? 10.992 -34.469 -24.719 1 95.5 243 PRO B CA 1
ATOM 5594 C C . PRO B 1 243 ? 11.539 -34.156 -23.328 1 95.5 243 PRO B C 1
ATOM 5596 O O . PRO B 1 243 ? 12.555 -34.75 -22.906 1 95.5 243 PRO B O 1
ATOM 5599 N N . LEU B 1 244 ? 10.867 -33.25 -22.656 1 95.25 244 LEU B N 1
ATOM 5600 C CA . LEU B 1 244 ? 11.219 -32.969 -21.266 1 95.25 244 LEU B CA 1
ATOM 5601 C C . LEU B 1 244 ? 10.922 -34.156 -20.375 1 95.25 244 LEU B C 1
ATOM 5603 O O . LEU B 1 244 ? 10.008 -34.938 -20.641 1 95.25 244 LEU B O 1
ATOM 5607 N N . SER B 1 245 ? 11.844 -34.312 -19.344 1 93.75 245 SER B N 1
ATOM 5608 C CA . SER B 1 245 ? 11.516 -35.281 -18.312 1 93.75 245 SER B CA 1
ATOM 5609 C C . SER B 1 245 ? 10.164 -34.969 -17.672 1 93.75 245 SER B C 1
ATOM 5611 O O . SER B 1 245 ? 9.664 -33.844 -17.766 1 93.75 245 SER B O 1
ATOM 5613 N N . THR B 1 246 ? 9.539 -35.938 -17.031 1 90.19 246 THR B N 1
ATOM 5614 C CA . THR B 1 246 ? 8.25 -35.75 -16.375 1 90.19 246 THR B CA 1
ATOM 5615 C C . THR B 1 246 ? 8.336 -34.625 -15.328 1 90.19 246 THR B C 1
ATOM 5617 O O . THR B 1 246 ? 7.422 -33.812 -15.211 1 90.19 246 THR B O 1
ATOM 5620 N N . SER B 1 247 ? 9.391 -34.594 -14.633 1 89 247 SER B N 1
ATOM 5621 C CA . SER B 1 247 ? 9.57 -33.594 -13.594 1 89 247 SER B CA 1
ATOM 5622 C C . SER B 1 247 ? 9.711 -32.188 -14.195 1 89 247 SER B C 1
ATOM 5624 O O . SER B 1 247 ? 9.125 -31.234 -13.695 1 89 247 SER B O 1
ATOM 5626 N N . SER B 1 248 ? 10.453 -32.062 -15.281 1 94.12 248 SER B N 1
ATOM 5627 C CA . SER B 1 248 ? 10.664 -30.781 -15.922 1 94.12 248 SER B CA 1
ATOM 5628 C C . SER B 1 248 ? 9.383 -30.281 -16.578 1 94.12 248 SER B C 1
ATOM 5630 O O . SER B 1 248 ? 9.109 -29.078 -16.578 1 94.12 248 SER B O 1
ATOM 5632 N N . LEU B 1 249 ? 8.68 -31.203 -17.156 1 93.81 249 LEU B N 1
ATOM 5633 C CA . LEU B 1 249 ? 7.41 -30.828 -17.766 1 93.81 249 LEU B CA 1
ATOM 5634 C C . LEU B 1 249 ? 6.43 -30.312 -16.719 1 93.81 249 LEU B C 1
ATOM 5636 O O . LEU B 1 249 ? 5.766 -29.297 -16.922 1 93.81 249 LEU B O 1
ATOM 5640 N N . ARG B 1 250 ? 6.336 -31.047 -15.602 1 89.56 250 ARG B N 1
ATOM 5641 C CA . ARG B 1 250 ? 5.492 -30.609 -14.5 1 89.56 250 ARG B CA 1
ATOM 5642 C C . ARG B 1 250 ? 5.918 -29.219 -14 1 89.56 250 ARG B C 1
ATOM 5644 O O . ARG B 1 250 ? 5.074 -28.359 -13.742 1 89.56 250 ARG B O 1
ATOM 5651 N N . TRP B 1 251 ? 7.145 -29.062 -13.875 1 93.06 251 TRP B N 1
ATOM 5652 C CA . TRP B 1 251 ? 7.691 -27.781 -13.43 1 93.06 251 TRP B CA 1
ATOM 5653 C C . TRP B 1 251 ? 7.309 -26.656 -14.391 1 93.06 251 TRP B C 1
ATOM 5655 O O . TRP B 1 251 ? 6.914 -25.578 -13.961 1 93.06 251 TRP B O 1
ATOM 5665 N N . MET B 1 252 ? 7.426 -26.891 -15.625 1 94.81 252 MET B N 1
ATOM 5666 C CA . MET B 1 252 ? 7.078 -25.891 -16.625 1 94.81 252 MET B CA 1
ATOM 5667 C C . MET B 1 252 ? 5.609 -25.484 -16.516 1 94.81 252 MET B C 1
ATOM 5669 O O . MET B 1 252 ? 5.273 -24.312 -16.578 1 94.81 252 MET B O 1
ATOM 5673 N N . MET B 1 253 ? 4.742 -26.484 -16.391 1 91.69 253 MET B N 1
ATOM 5674 C CA . MET B 1 253 ? 3.316 -26.203 -16.266 1 91.69 253 MET B CA 1
ATOM 5675 C C . MET B 1 253 ? 3.037 -25.406 -14.992 1 91.69 253 MET B C 1
ATOM 5677 O O . MET B 1 253 ? 2.199 -24.5 -14.992 1 91.69 253 MET B O 1
ATOM 5681 N N . GLN B 1 254 ? 3.766 -25.75 -13.969 1 92.06 254 GLN B N 1
ATOM 5682 C CA . GLN B 1 254 ? 3.613 -25.062 -12.688 1 92.06 254 GLN B CA 1
ATOM 5683 C C . GLN B 1 254 ? 4.004 -23.594 -12.812 1 92.06 254 GLN B C 1
ATOM 5685 O O . GLN B 1 254 ? 3.252 -22.703 -12.398 1 92.06 254 GLN B O 1
ATOM 5690 N N . VAL B 1 255 ? 5.117 -23.312 -13.391 1 94.88 255 VAL B N 1
ATOM 5691 C CA . VAL B 1 255 ? 5.609 -21.938 -13.445 1 94.88 255 VAL B CA 1
ATOM 5692 C C . VAL B 1 255 ? 4.785 -21.125 -14.445 1 94.88 255 VAL B C 1
ATOM 5694 O O . VAL B 1 255 ? 4.574 -19.922 -14.258 1 94.88 255 VAL B O 1
ATOM 5697 N N . HIS B 1 256 ? 4.285 -21.797 -15.492 1 94.31 256 HIS B N 1
ATOM 5698 C CA . HIS B 1 256 ? 3.367 -21.125 -16.406 1 94.31 256 HIS B CA 1
ATOM 5699 C C . HIS B 1 256 ? 2.146 -20.594 -15.672 1 94.31 256 HIS B C 1
ATOM 5701 O O . HIS B 1 256 ? 1.773 -19.422 -15.844 1 94.31 256 HIS B O 1
ATOM 5707 N N . SER B 1 257 ? 1.616 -21.406 -14.852 1 92.94 257 SER B N 1
ATOM 5708 C CA . SER B 1 257 ? 0.418 -21.031 -14.102 1 92.94 257 SER B CA 1
ATOM 5709 C C . SER B 1 257 ? 0.733 -20 -13.023 1 92.94 257 SER B C 1
ATOM 5711 O O . SER B 1 257 ? -0.084 -19.125 -12.742 1 92.94 257 SER B O 1
ATOM 5713 N N . GLN B 1 258 ? 1.854 -20.156 -12.43 1 94 258 GLN B N 1
ATOM 5714 C CA . GLN B 1 258 ? 2.27 -19.172 -11.438 1 94 258 GLN B CA 1
ATOM 5715 C C . GLN B 1 258 ? 2.396 -17.781 -12.055 1 94 258 GLN B C 1
ATOM 5717 O O . GLN B 1 258 ? 1.97 -16.797 -11.461 1 94 258 GLN B O 1
ATOM 5722 N N . GLY B 1 259 ? 3.043 -17.719 -13.195 1 94.75 259 GLY B N 1
ATOM 5723 C CA . GLY B 1 259 ? 3.182 -16.453 -13.883 1 94.75 259 GLY B CA 1
ATOM 5724 C C . GLY B 1 259 ? 1.853 -15.773 -14.156 1 94.75 259 GLY B C 1
ATOM 5725 O O . GLY B 1 259 ? 1.7 -14.578 -13.914 1 94.75 259 GLY B O 1
ATOM 5726 N N . LEU B 1 260 ? 0.904 -16.562 -14.539 1 91.44 260 LEU B N 1
ATOM 5727 C CA . LEU B 1 260 ? -0.42 -16.016 -14.828 1 91.44 260 LEU B CA 1
ATOM 5728 C C . LEU B 1 260 ? -1.094 -15.523 -13.555 1 91.44 260 LEU B C 1
ATOM 5730 O O . LEU B 1 260 ? -1.723 -14.461 -13.555 1 91.44 260 LEU B O 1
ATOM 5734 N N . ALA B 1 261 ? -0.968 -16.25 -12.508 1 92.12 261 ALA B N 1
ATOM 5735 C CA . ALA B 1 261 ? -1.586 -15.875 -11.234 1 92.12 261 ALA B CA 1
ATOM 5736 C C . ALA B 1 261 ? -0.977 -14.586 -10.695 1 92.12 261 ALA B C 1
ATOM 5738 O O . ALA B 1 261 ? -1.694 -13.719 -10.195 1 92.12 261 ALA B O 1
ATOM 5739 N N . LEU B 1 262 ? 0.29 -14.508 -10.805 1 94.06 262 LEU B N 1
ATOM 5740 C CA . LEU B 1 262 ? 0.983 -13.336 -10.297 1 94.06 262 LEU B CA 1
ATOM 5741 C C . LEU B 1 262 ? 0.661 -12.102 -11.141 1 94.06 262 LEU B C 1
ATOM 5743 O O . LEU B 1 262 ? 0.522 -11 -10.617 1 94.06 262 LEU B O 1
ATOM 5747 N N . MET B 1 263 ? 0.565 -12.281 -12.406 1 93.5 263 MET B N 1
ATOM 5748 C CA . MET B 1 263 ? 0.159 -11.18 -13.273 1 93.5 263 MET B CA 1
ATOM 5749 C C . MET B 1 263 ? -1.259 -10.727 -12.945 1 93.5 263 MET B C 1
ATOM 5751 O O . MET B 1 263 ? -1.53 -9.523 -12.883 1 93.5 263 MET B O 1
ATOM 5755 N N . ARG B 1 264 ? -2.094 -11.656 -12.727 1 90.19 264 ARG B N 1
ATOM 5756 C CA . ARG B 1 264 ? -3.467 -11.32 -12.359 1 90.19 264 ARG B CA 1
ATOM 5757 C C . ARG B 1 264 ? -3.51 -10.531 -11.055 1 90.19 264 ARG B C 1
ATOM 5759 O O . ARG B 1 264 ? -4.289 -9.586 -10.914 1 90.19 264 ARG B O 1
ATOM 5766 N N . GLU B 1 265 ? -2.717 -10.984 -10.18 1 90.44 265 GLU B N 1
ATOM 5767 C CA . GLU B 1 265 ? -2.625 -10.258 -8.914 1 90.44 265 GLU B CA 1
ATOM 5768 C C . GLU B 1 265 ? -2.146 -8.828 -9.125 1 90.44 265 GLU B C 1
ATOM 5770 O O . GLU B 1 265 ? -2.676 -7.895 -8.523 1 90.44 265 GLU B O 1
ATOM 5775 N N . ALA B 1 266 ? -1.134 -8.68 -9.922 1 92.69 266 ALA B N 1
ATOM 5776 C CA . ALA B 1 266 ? -0.601 -7.355 -10.219 1 92.69 266 ALA B CA 1
ATOM 5777 C C . ALA B 1 266 ? -1.667 -6.461 -10.844 1 92.69 266 ALA B C 1
ATOM 5779 O O . ALA B 1 266 ? -1.812 -5.297 -10.469 1 92.69 266 ALA B O 1
ATOM 5780 N N . PHE B 1 267 ? -2.436 -7.02 -11.719 1 91.44 267 PHE B N 1
ATOM 5781 C CA . PHE B 1 267 ? -3.406 -6.246 -12.484 1 91.44 267 PHE B CA 1
ATOM 5782 C C . PHE B 1 267 ? -4.629 -5.922 -11.633 1 91.44 267 PHE B C 1
ATOM 5784 O O . PHE B 1 267 ? -5.348 -4.961 -11.906 1 91.44 267 PHE B O 1
ATOM 5791 N N . ARG B 1 268 ? -4.848 -6.699 -10.625 1 88.69 268 ARG B N 1
ATOM 5792 C CA . ARG B 1 268 ? -5.934 -6.398 -9.695 1 88.69 268 ARG B CA 1
ATOM 5793 C C . ARG B 1 268 ? -5.664 -5.098 -8.938 1 88.69 268 ARG B C 1
ATOM 5795 O O . ARG B 1 268 ? -6.59 -4.352 -8.625 1 88.69 268 ARG B O 1
ATOM 5802 N N . TYR B 1 269 ? -4.426 -4.766 -8.734 1 89.31 269 TYR B N 1
ATOM 5803 C CA . TYR B 1 269 ? -4.051 -3.572 -7.984 1 89.31 269 TYR B CA 1
ATOM 5804 C C . TYR B 1 269 ? -3.969 -2.355 -8.898 1 89.31 269 TYR B C 1
ATOM 5806 O O . TYR B 1 269 ? -3.992 -1.216 -8.43 1 89.31 269 TYR B O 1
ATOM 5814 N N . SER B 1 270 ? -3.793 -2.604 -10.164 1 86.5 270 SER B N 1
ATOM 5815 C CA . SER B 1 270 ? -3.74 -1.501 -11.117 1 86.5 270 SER B CA 1
ATOM 5816 C C . SER B 1 270 ? -4.391 -1.885 -12.445 1 86.5 270 SER B C 1
ATOM 5818 O O . SER B 1 270 ? -3.707 -2.318 -13.375 1 86.5 270 SER B O 1
ATOM 5820 N N . PRO B 1 271 ? -5.652 -1.584 -12.562 1 79.81 271 PRO B N 1
ATOM 5821 C CA . PRO B 1 271 ? -6.332 -1.946 -13.805 1 79.81 271 PRO B CA 1
ATOM 5822 C C . PRO B 1 271 ? -5.805 -1.174 -15.016 1 79.81 271 PRO B C 1
ATOM 5824 O O . PRO B 1 271 ? -5.789 -1.701 -16.125 1 79.81 271 PRO B O 1
ATOM 5827 N N . THR B 1 272 ? -5.34 -0.028 -14.797 1 83.25 272 THR B N 1
ATOM 5828 C CA . THR B 1 272 ? -4.785 0.776 -15.875 1 83.25 272 THR B CA 1
ATOM 5829 C C . THR B 1 272 ? -3.512 0.14 -16.422 1 83.25 272 THR B C 1
ATOM 5831 O O . THR B 1 272 ? -3.25 0.195 -17.625 1 83.25 272 THR B O 1
ATOM 5834 N N . LEU B 1 273 ? -2.854 -0.542 -15.617 1 85.31 273 LEU B N 1
ATOM 5835 C CA . LEU B 1 273 ? -1.63 -1.212 -16.047 1 85.31 273 LEU B CA 1
ATOM 5836 C C . LEU B 1 273 ? -1.949 -2.453 -16.875 1 85.31 273 LEU B C 1
ATOM 5838 O O . LEU B 1 273 ? -1.215 -2.789 -17.797 1 85.31 273 LEU B O 1
ATOM 5842 N N . ALA B 1 274 ? -3.031 -3.029 -16.469 1 86.44 274 ALA B N 1
ATOM 5843 C CA . ALA B 1 274 ? -3.482 -4.176 -17.25 1 86.44 274 ALA B CA 1
ATOM 5844 C C . ALA B 1 274 ? -3.785 -3.77 -18.688 1 86.44 274 ALA B C 1
ATOM 5846 O O . ALA B 1 274 ? -3.365 -4.445 -19.625 1 86.44 274 ALA B O 1
ATOM 5847 N N . ASP B 1 275 ? -4.379 -2.666 -18.766 1 87.56 275 ASP B N 1
ATOM 5848 C CA . ASP B 1 275 ? -4.719 -2.15 -20.078 1 87.56 275 ASP B CA 1
ATOM 5849 C C . ASP B 1 275 ? -3.463 -1.825 -20.891 1 87.56 275 ASP B C 1
ATOM 5851 O O . ASP B 1 275 ? -3.393 -2.117 -22.078 1 87.56 275 ASP B O 1
ATOM 5855 N N . THR B 1 276 ? -2.545 -1.269 -20.281 1 87 276 THR B N 1
ATOM 5856 C CA . THR B 1 276 ? -1.291 -0.921 -20.938 1 87 276 THR B CA 1
ATOM 5857 C C . THR B 1 276 ? -0.563 -2.176 -21.406 1 87 276 THR B C 1
ATOM 5859 O O . THR B 1 276 ? -0.061 -2.219 -22.531 1 87 276 THR B O 1
ATOM 5862 N N . PHE B 1 277 ? -0.562 -3.156 -20.594 1 88.62 277 PHE B N 1
ATOM 5863 C CA . PHE B 1 277 ? 0.098 -4.414 -20.922 1 88.62 277 PHE B CA 1
ATOM 5864 C C . PHE B 1 277 ? -0.565 -5.07 -22.141 1 88.62 277 PHE B C 1
ATOM 5866 O O . PHE B 1 277 ? 0.11 -5.438 -23.094 1 88.62 277 PHE B O 1
ATOM 5873 N N . TYR B 1 278 ? -1.844 -5.145 -22.062 1 85.75 278 TYR B N 1
ATOM 5874 C CA . TYR B 1 278 ? -2.551 -5.855 -23.125 1 85.75 278 TYR B CA 1
ATOM 5875 C C . TYR B 1 278 ? -2.486 -5.082 -24.438 1 85.75 278 TYR B C 1
ATOM 5877 O O . TYR B 1 278 ? -2.43 -5.68 -25.516 1 85.75 278 TYR B O 1
ATOM 5885 N N . THR B 1 279 ? -2.428 -3.844 -24.375 1 86.25 279 THR B N 1
ATOM 5886 C CA . THR B 1 279 ? -2.254 -3.023 -25.578 1 86.25 279 THR B CA 1
ATOM 5887 C C . THR B 1 279 ? -0.878 -3.254 -26.188 1 86.25 279 THR B C 1
ATOM 5889 O O . THR B 1 279 ? -0.757 -3.412 -27.406 1 86.25 279 THR B O 1
ATOM 5892 N N . ARG B 1 280 ? 0.114 -3.395 -25.375 1 86.5 280 ARG B N 1
ATOM 5893 C CA . ARG B 1 280 ? 1.476 -3.607 -25.844 1 86.5 280 ARG B CA 1
ATOM 5894 C C . ARG B 1 280 ? 1.635 -5.004 -26.453 1 86.5 280 ARG B C 1
ATOM 5896 O O . ARG B 1 280 ? 2.33 -5.18 -27.453 1 86.5 280 ARG B O 1
ATOM 5903 N N . VAL B 1 281 ? 0.957 -5.922 -25.812 1 85.19 281 VAL B N 1
ATOM 5904 C CA . VAL B 1 281 ? 1.027 -7.293 -26.312 1 85.19 281 VAL B CA 1
ATOM 5905 C C . VAL B 1 281 ? 0.3 -7.402 -27.641 1 85.19 281 VAL B C 1
ATOM 5907 O O . VAL B 1 281 ? 0.755 -8.102 -28.562 1 85.19 281 VAL B O 1
ATOM 5910 N N . GLU B 1 282 ? -0.797 -6.711 -27.734 1 82.81 282 GLU B N 1
ATOM 5911 C CA . GLU B 1 282 ? -1.562 -6.727 -28.984 1 82.81 282 GLU B CA 1
ATOM 5912 C C . GLU B 1 282 ? -0.772 -6.098 -30.125 1 82.81 282 GLU B C 1
ATOM 5914 O O . GLU B 1 282 ? -0.884 -6.527 -31.281 1 82.81 282 GLU B O 1
ATOM 5919 N N . GLU B 1 283 ? -0.081 -5.156 -29.797 1 83.75 283 GLU B N 1
ATOM 5920 C CA . GLU B 1 283 ? 0.764 -4.512 -30.797 1 83.75 283 GLU B CA 1
ATOM 5921 C C . GLU B 1 283 ? 1.848 -5.461 -31.312 1 83.75 283 GLU B C 1
ATOM 5923 O O . GLU B 1 283 ? 2.355 -5.301 -32.406 1 83.75 283 GLU B O 1
ATOM 5928 N N . HIS B 1 284 ? 2.121 -6.461 -30.469 1 81.62 284 HIS B N 1
ATOM 5929 C CA . HIS B 1 284 ? 3.078 -7.496 -30.844 1 81.62 284 HIS B CA 1
ATOM 5930 C C . HIS B 1 284 ? 2.373 -8.812 -31.141 1 81.62 284 HIS B C 1
ATOM 5932 O O . HIS B 1 284 ? 2.779 -9.867 -30.641 1 81.62 284 HIS B O 1
ATOM 5938 N N . TYR B 1 285 ? 1.362 -8.852 -31.859 1 69 285 TYR B N 1
ATOM 5939 C CA . TYR B 1 285 ? 0.383 -9.906 -32.062 1 69 285 TYR B CA 1
ATOM 5940 C C . TYR B 1 285 ? 1.067 -11.211 -32.469 1 69 285 TYR B C 1
ATOM 5942 O O . TYR B 1 285 ? 0.773 -12.266 -31.891 1 69 285 TYR B O 1
ATOM 5950 N N . PRO B 1 286 ? 1.979 -11.125 -33.344 1 74.75 286 PRO B N 1
ATOM 5951 C CA . PRO B 1 286 ? 2.586 -12.406 -33.719 1 74.75 286 PRO B CA 1
ATOM 5952 C C . PRO B 1 286 ? 3.27 -13.094 -32.531 1 74.75 286 PRO B C 1
ATOM 5954 O O . PRO B 1 286 ? 3.334 -14.328 -32.5 1 74.75 286 PRO B O 1
ATOM 5957 N N . LEU B 1 287 ? 3.447 -12.336 -31.594 1 81.31 287 LEU B N 1
ATOM 5958 C CA . LEU B 1 287 ? 4.168 -12.844 -30.422 1 81.31 287 LEU B CA 1
ATOM 5959 C C . LEU B 1 287 ? 3.26 -13.719 -29.562 1 81.31 287 LEU B C 1
ATOM 5961 O O . LEU B 1 287 ? 3.625 -14.844 -29.219 1 81.31 287 LEU B O 1
ATOM 5965 N N . ASN B 1 288 ? 2.064 -13.32 -29.344 1 78.94 288 ASN B N 1
ATOM 5966 C CA . ASN B 1 288 ? 1.148 -14.031 -28.453 1 78.94 288 ASN B CA 1
ATOM 5967 C C . ASN B 1 288 ? 0.684 -15.352 -29.062 1 78.94 288 ASN B C 1
ATOM 5969 O O . ASN B 1 288 ? 0.606 -16.359 -28.375 1 78.94 288 ASN B O 1
ATOM 5973 N N . VAL B 1 289 ? 0.411 -15.281 -30.266 1 82.69 289 VAL B N 1
ATOM 5974 C CA . VAL B 1 289 ? -0.053 -16.484 -30.938 1 82.69 289 VAL B CA 1
ATOM 5975 C C . VAL B 1 289 ? 1.073 -17.516 -31 1 82.69 289 VAL B C 1
ATOM 5977 O O . VAL B 1 289 ? 0.862 -18.688 -30.703 1 82.69 289 VAL B O 1
ATOM 5980 N N . SER B 1 290 ? 2.219 -16.984 -31.328 1 88.75 290 SER B N 1
ATOM 5981 C CA . SER B 1 290 ? 3.373 -17.875 -31.406 1 88.75 290 SER B CA 1
ATOM 5982 C C . SER B 1 290 ? 3.684 -18.516 -30.062 1 88.75 290 SER B C 1
ATOM 5984 O O . SER B 1 290 ? 3.953 -19.719 -29.984 1 88.75 290 SER B O 1
ATOM 5986 N N . LEU B 1 291 ? 3.607 -17.75 -29.078 1 91.62 291 LEU B N 1
ATOM 5987 C CA . LEU B 1 291 ? 3.936 -18.266 -27.75 1 91.62 291 LEU B CA 1
ATOM 5988 C C . LEU B 1 291 ? 2.891 -19.266 -27.281 1 91.62 291 LEU B C 1
ATOM 5990 O O . LEU B 1 291 ? 3.23 -20.266 -26.641 1 91.62 291 LEU B O 1
ATOM 5994 N N . SER B 1 292 ? 1.632 -18.938 -27.547 1 89.56 292 SER B N 1
ATOM 5995 C CA . SER B 1 292 ? 0.572 -19.859 -27.172 1 89.56 292 SER B CA 1
ATOM 5996 C C . SER B 1 292 ? 0.725 -21.203 -27.875 1 89.56 292 SER B C 1
ATOM 5998 O O . SER B 1 292 ? 0.569 -22.266 -27.266 1 89.56 292 SER B O 1
ATOM 6000 N N . MET B 1 293 ? 1.065 -21.172 -29.141 1 92.5 293 MET B N 1
ATOM 6001 C CA . MET B 1 293 ? 1.255 -22.391 -29.938 1 92.5 293 MET B CA 1
ATOM 6002 C C . MET B 1 293 ? 2.463 -23.172 -29.438 1 92.5 293 MET B C 1
ATOM 6004 O O . MET B 1 293 ? 2.391 -24.391 -29.281 1 92.5 293 MET B O 1
ATOM 6008 N N . MET B 1 294 ? 3.5 -22.484 -29.203 1 95.06 294 MET B N 1
ATOM 6009 C CA . MET B 1 294 ? 4.727 -23.141 -28.766 1 95.06 294 MET B CA 1
ATOM 6010 C C . MET B 1 294 ? 4.562 -23.734 -27.359 1 95.06 294 MET B C 1
ATOM 6012 O O . MET B 1 294 ? 5.055 -24.828 -27.078 1 95.06 294 MET B O 1
ATOM 6016 N N . THR B 1 295 ? 3.859 -22.984 -26.531 1 94.94 295 THR B N 1
ATOM 6017 C CA . THR B 1 295 ? 3.596 -23.5 -25.188 1 94.94 295 THR B CA 1
ATOM 6018 C C . THR B 1 295 ? 2.773 -24.781 -25.234 1 94.94 295 THR B C 1
ATOM 6020 O O . THR B 1 295 ? 3.062 -25.734 -24.531 1 94.94 295 THR B O 1
ATOM 6023 N N . SER B 1 296 ? 1.789 -24.766 -26.062 1 92.62 296 SER B N 1
ATOM 6024 C CA . SER B 1 296 ? 0.965 -25.953 -26.234 1 92.62 296 SER B CA 1
ATOM 6025 C C . SER B 1 296 ? 1.792 -27.141 -26.734 1 92.62 296 SER B C 1
ATOM 6027 O O . SER B 1 296 ? 1.567 -28.281 -26.328 1 92.62 296 SER B O 1
ATOM 6029 N N . GLU B 1 297 ? 2.707 -26.844 -27.641 1 94.88 297 GLU B N 1
ATOM 6030 C CA . GLU B 1 297 ? 3.584 -27.875 -28.172 1 94.88 297 GLU B CA 1
ATOM 6031 C C . GLU B 1 297 ? 4.461 -28.484 -27.078 1 94.88 297 GLU B C 1
ATOM 6033 O O . GLU B 1 297 ? 4.605 -29.703 -27 1 94.88 297 GLU B O 1
ATOM 6038 N N . VAL B 1 298 ? 5.043 -27.641 -26.266 1 95.62 298 VAL B N 1
ATOM 6039 C CA . VAL B 1 298 ? 5.895 -28.125 -25.188 1 95.62 298 VAL B CA 1
ATOM 6040 C C . VAL B 1 298 ? 5.062 -28.922 -24.188 1 95.62 298 VAL B C 1
ATOM 6042 O O . VAL B 1 298 ? 5.52 -29.938 -23.672 1 95.62 298 VAL B O 1
ATOM 6045 N N . PHE B 1 299 ? 3.82 -28.531 -23.969 1 92.12 299 PHE B N 1
ATOM 6046 C CA . PHE B 1 299 ? 2.943 -29.219 -23.016 1 92.12 299 PHE B CA 1
ATOM 6047 C C . PHE B 1 299 ? 2.564 -30.594 -23.547 1 92.12 299 PHE B C 1
ATOM 6049 O O . PHE B 1 299 ? 2.357 -31.531 -22.766 1 92.12 299 PHE B O 1
ATOM 6056 N N . GLN B 1 300 ? 2.479 -30.703 -24.844 1 92.5 300 GLN B N 1
ATOM 6057 C CA . GLN B 1 300 ? 2.229 -32 -25.438 1 92.5 300 GLN B CA 1
ATOM 6058 C C . GLN B 1 300 ? 3.445 -32.906 -25.281 1 92.5 300 GLN B C 1
ATOM 6060 O O . GLN B 1 300 ? 3.307 -34.125 -25.203 1 92.5 300 GLN B O 1
ATOM 6065 N N . ASN B 1 301 ? 4.621 -32.281 -25.266 1 95.81 301 ASN B N 1
ATOM 6066 C CA . ASN B 1 301 ? 5.902 -32.906 -24.969 1 95.81 301 ASN B CA 1
ATOM 6067 C C . ASN B 1 301 ? 6.242 -34 -25.969 1 95.81 301 ASN B C 1
ATOM 6069 O O . ASN B 1 301 ? 6.785 -35.031 -25.609 1 95.81 301 ASN B O 1
ATOM 6073 N N . SER B 1 302 ? 5.789 -33.781 -27.234 1 94.56 302 SER B N 1
ATOM 6074 C CA . SER B 1 302 ? 6.211 -34.719 -28.297 1 94.56 302 SER B CA 1
ATOM 6075 C C . SER B 1 302 ? 7.688 -34.531 -28.625 1 94.56 302 SER B C 1
ATOM 6077 O O . SER B 1 302 ? 8.273 -33.469 -28.328 1 94.56 302 SER B O 1
ATOM 6079 N N . ASP B 1 303 ? 8.273 -35.5 -29.234 1 94.94 303 ASP B N 1
ATOM 6080 C CA . ASP B 1 303 ? 9.695 -35.438 -29.562 1 94.94 303 ASP B CA 1
ATOM 6081 C C . ASP B 1 303 ? 9.969 -34.375 -30.625 1 94.94 303 ASP B C 1
ATOM 6083 O O . ASP B 1 303 ? 9.609 -34.562 -31.797 1 94.94 303 ASP B O 1
ATOM 6087 N N . PRO B 1 304 ? 10.617 -33.312 -30.172 1 93.31 304 PRO B N 1
ATOM 6088 C CA . PRO B 1 304 ? 10.867 -32.25 -31.141 1 93.31 304 PRO B CA 1
ATOM 6089 C C . PRO B 1 304 ? 11.82 -32.688 -32.25 1 93.31 304 PRO B C 1
ATOM 6091 O O . PRO B 1 304 ? 11.734 -32.156 -33.375 1 93.31 304 PRO B O 1
ATOM 6094 N N . CYS B 1 305 ? 12.68 -33.594 -31.969 1 91.75 305 CYS B N 1
ATOM 6095 C CA . CYS B 1 305 ? 13.617 -34.062 -33 1 91.75 305 CYS B CA 1
ATOM 6096 C C . CYS B 1 305 ? 12.891 -34.781 -34.094 1 91.75 305 CYS B C 1
ATOM 6098 O O . CYS B 1 305 ? 13.281 -34.719 -35.281 1 91.75 305 CYS B O 1
ATOM 6100 N N . GLN B 1 306 ? 11.953 -35.531 -33.75 1 93.69 306 GLN B N 1
ATOM 6101 C CA . GLN B 1 306 ? 11.141 -36.25 -34.719 1 93.69 306 GLN B CA 1
ATOM 6102 C C . GLN B 1 306 ? 10.281 -35.281 -35.562 1 93.69 306 GLN B C 1
ATOM 6104 O O . GLN B 1 306 ? 10.062 -35.5 -36.75 1 93.69 306 GLN B O 1
ATOM 6109 N N . GLU B 1 307 ? 9.883 -34.25 -34.906 1 90.88 307 GLU B N 1
ATOM 6110 C CA . GLU B 1 307 ? 8.977 -33.281 -35.562 1 90.88 307 GLU B CA 1
ATOM 6111 C C . GLU B 1 307 ? 9.742 -32.344 -36.469 1 90.88 307 GLU B C 1
ATOM 6113 O O . GLU B 1 307 ? 9.266 -31.984 -37.531 1 90.88 307 GLU B O 1
ATOM 6118 N N . TYR B 1 308 ? 10.836 -31.844 -36 1 91.06 308 TYR B N 1
ATOM 6119 C CA . TYR B 1 308 ? 11.516 -30.766 -36.688 1 91.06 308 TYR B CA 1
ATOM 6120 C C . TYR B 1 308 ? 12.875 -31.219 -37.219 1 91.06 308 TYR B C 1
ATOM 6122 O O . TYR B 1 308 ? 13.406 -30.625 -38.156 1 91.06 308 TYR B O 1
ATOM 6130 N N . GLY B 1 309 ? 13.469 -32.219 -36.688 1 90.5 309 GLY B N 1
ATOM 6131 C CA . GLY B 1 309 ? 14.883 -32.5 -36.906 1 90.5 309 GLY B CA 1
ATOM 6132 C C . GLY B 1 309 ? 15.789 -31.703 -36 1 90.5 309 GLY B C 1
ATOM 6133 O O . GLY B 1 309 ? 15.352 -30.734 -35.375 1 90.5 309 GLY B O 1
ATOM 6134 N N . ALA B 1 310 ? 17 -32.031 -35.938 1 86.38 310 ALA B N 1
ATOM 6135 C CA . ALA B 1 310 ? 17.953 -31.453 -34.969 1 86.38 310 ALA B CA 1
ATOM 6136 C C . ALA B 1 310 ? 18.219 -29.984 -35.281 1 86.38 310 ALA B C 1
ATOM 6138 O O . ALA B 1 310 ? 18.203 -29.156 -34.375 1 86.38 310 ALA B O 1
ATOM 6139 N N . VAL B 1 311 ? 18.453 -29.609 -36.5 1 86.88 311 VAL B N 1
ATOM 6140 C CA . VAL B 1 311 ? 18.828 -28.25 -36.875 1 86.88 311 VAL B CA 1
ATOM 6141 C C . VAL B 1 311 ? 17.656 -27.312 -36.656 1 86.88 311 VAL B C 1
ATOM 6143 O O . VAL B 1 311 ? 17.812 -26.25 -36.031 1 86.88 311 VAL B O 1
ATOM 6146 N N . MET B 1 312 ? 16.516 -27.703 -37.094 1 90.62 312 MET B N 1
ATOM 6147 C CA . MET B 1 312 ? 15.344 -26.844 -36.938 1 90.62 312 MET B CA 1
ATOM 6148 C C . MET B 1 312 ? 14.93 -26.734 -35.5 1 90.62 312 MET B C 1
ATOM 6150 O O . MET B 1 312 ? 14.438 -25.688 -35.062 1 90.62 312 MET B O 1
ATOM 6154 N N . SER B 1 313 ? 15.094 -27.797 -34.719 1 92.25 313 SER B N 1
ATOM 6155 C CA . SER B 1 313 ? 14.781 -27.734 -33.312 1 92.25 313 SER B CA 1
ATOM 6156 C C . SER B 1 313 ? 15.648 -26.703 -32.594 1 92.25 313 SER B C 1
ATOM 6158 O O . SER B 1 313 ? 15.18 -26 -31.703 1 92.25 313 SER B O 1
ATOM 6160 N N . ALA B 1 314 ? 16.891 -26.656 -33 1 89.56 314 ALA B N 1
ATOM 6161 C CA . ALA B 1 314 ? 17.797 -25.641 -32.438 1 89.56 314 ALA B CA 1
ATOM 6162 C C . ALA B 1 314 ? 17.328 -24.234 -32.781 1 89.56 314 ALA B C 1
ATOM 6164 O O . ALA B 1 314 ? 17.406 -23.328 -31.953 1 89.56 314 ALA B O 1
ATOM 6165 N N . THR B 1 315 ? 16.859 -24.062 -34 1 90.69 315 THR B N 1
ATOM 6166 C CA . THR B 1 315 ? 16.328 -22.781 -34.406 1 90.69 315 THR B CA 1
ATOM 6167 C C . THR B 1 315 ? 15.07 -22.422 -33.625 1 90.69 315 THR B C 1
ATOM 6169 O O . THR B 1 315 ? 14.859 -21.266 -33.25 1 90.69 315 THR B O 1
ATOM 6172 N N . MET B 1 316 ? 14.281 -23.438 -33.344 1 92.5 316 MET B N 1
ATOM 6173 C CA . MET B 1 316 ? 13.062 -23.234 -32.562 1 92.5 316 MET B CA 1
ATOM 6174 C C . MET B 1 316 ? 13.398 -22.828 -31.141 1 92.5 316 MET B C 1
ATOM 6176 O O . MET B 1 316 ? 12.672 -22.062 -30.531 1 92.5 316 MET B O 1
ATOM 6180 N N . ALA B 1 317 ? 14.484 -23.375 -30.641 1 93.5 317 ALA B N 1
ATOM 6181 C CA . ALA B 1 317 ? 14.93 -22.969 -29.297 1 93.5 317 ALA B CA 1
ATOM 6182 C C . ALA B 1 317 ? 15.242 -21.484 -29.25 1 93.5 317 ALA B C 1
ATOM 6184 O O . ALA B 1 317 ? 14.844 -20.781 -28.312 1 93.5 317 ALA B O 1
ATOM 6185 N N . ASP B 1 318 ? 15.922 -21.016 -30.25 1 91.75 318 ASP B N 1
ATOM 6186 C CA . ASP B 1 318 ? 16.25 -19.594 -30.344 1 91.75 318 ASP B CA 1
ATOM 6187 C C . ASP B 1 318 ? 14.977 -18.75 -30.5 1 91.75 318 ASP B C 1
ATOM 6189 O O . ASP B 1 318 ? 14.867 -17.688 -29.906 1 91.75 318 ASP B O 1
ATOM 6193 N N . TYR B 1 319 ? 14.148 -19.25 -31.281 1 93.38 319 TYR B N 1
ATOM 6194 C CA . TYR B 1 319 ? 12.898 -18.547 -31.531 1 93.38 319 TYR B CA 1
ATOM 6195 C C . TYR B 1 319 ? 12.055 -18.469 -30.266 1 93.38 319 TYR B C 1
ATOM 6197 O O . TYR B 1 319 ? 11.508 -17.406 -29.938 1 93.38 319 TYR B O 1
ATOM 6205 N N . TRP B 1 320 ? 11.922 -19.562 -29.562 1 95.31 320 TRP B N 1
ATOM 6206 C CA . TRP B 1 320 ? 11.211 -19.609 -28.281 1 95.31 320 TRP B CA 1
ATOM 6207 C C . TRP B 1 320 ? 11.836 -18.641 -27.281 1 95.31 320 TRP B C 1
ATOM 6209 O O . TRP B 1 320 ? 11.133 -17.828 -26.672 1 95.31 320 TRP B O 1
ATOM 6219 N N . PHE B 1 321 ? 13.109 -18.734 -27.188 1 94.69 321 PHE B N 1
ATOM 6220 C CA . PHE B 1 321 ? 13.82 -17.891 -26.219 1 94.69 321 PHE B CA 1
ATOM 6221 C C . PHE B 1 321 ? 13.641 -16.422 -26.562 1 94.69 321 PHE B C 1
ATOM 6223 O O . PHE B 1 321 ? 13.375 -15.609 -25.672 1 94.69 321 PHE B O 1
ATOM 6230 N N . GLY B 1 322 ? 13.781 -16.078 -27.781 1 93.44 322 GLY B N 1
ATOM 6231 C CA . GLY B 1 322 ? 13.609 -14.695 -28.219 1 93.44 322 GLY B CA 1
ATOM 6232 C C . GLY B 1 322 ? 12.211 -14.156 -27.984 1 93.44 322 GLY B C 1
ATOM 6233 O O . GLY B 1 322 ? 12.047 -13.039 -27.5 1 93.44 322 GLY B O 1
ATOM 6234 N N . ASN B 1 323 ? 11.227 -14.977 -28.297 1 94.31 323 ASN B N 1
ATOM 6235 C CA . ASN B 1 323 ? 9.844 -14.555 -28.109 1 94.31 323 ASN B CA 1
ATOM 6236 C C . ASN B 1 323 ? 9.508 -14.375 -26.641 1 94.31 323 ASN B C 1
ATOM 6238 O O . ASN B 1 323 ? 8.844 -13.398 -26.266 1 94.31 323 ASN B O 1
ATOM 6242 N N . MET B 1 324 ? 9.953 -15.297 -25.859 1 95.62 324 MET B N 1
ATOM 6243 C CA . MET B 1 324 ? 9.711 -15.188 -24.422 1 95.62 324 MET B CA 1
ATOM 6244 C C . MET B 1 324 ? 10.438 -13.977 -23.844 1 95.62 324 MET B C 1
ATOM 6246 O O . MET B 1 324 ? 9.922 -13.32 -22.922 1 95.62 324 MET B O 1
ATOM 6250 N N . THR B 1 325 ? 11.617 -13.703 -24.312 1 94.69 325 THR B N 1
ATOM 6251 C CA . THR B 1 325 ? 12.367 -12.539 -23.859 1 94.69 325 THR B CA 1
ATOM 6252 C C . THR B 1 325 ? 11.633 -11.25 -24.234 1 94.69 325 THR B C 1
ATOM 6254 O O . THR B 1 325 ? 11.578 -10.312 -23.422 1 94.69 325 THR B O 1
ATOM 6257 N N . GLU B 1 326 ? 11.141 -11.195 -25.359 1 93.38 326 GLU B N 1
ATOM 6258 C CA . GLU B 1 326 ? 10.359 -10.039 -25.766 1 93.38 326 GLU B CA 1
ATOM 6259 C C . GLU B 1 326 ? 9.133 -9.859 -24.875 1 93.38 326 GLU B C 1
ATOM 6261 O O . GLU B 1 326 ? 8.781 -8.734 -24.516 1 93.38 326 GLU B O 1
ATOM 6266 N N . TYR B 1 327 ? 8.461 -10.961 -24.594 1 93.88 327 TYR B N 1
ATOM 6267 C CA . TYR B 1 327 ? 7.309 -10.922 -23.703 1 93.88 327 TYR B CA 1
ATOM 6268 C C . TYR B 1 327 ? 7.695 -10.383 -22.328 1 93.88 327 TYR B C 1
ATOM 6270 O O . TYR B 1 327 ? 6.996 -9.539 -21.781 1 93.88 327 TYR B O 1
ATOM 6278 N N . ILE B 1 328 ? 8.797 -10.844 -21.812 1 94.81 328 ILE B N 1
ATOM 6279 C CA . ILE B 1 328 ? 9.305 -10.406 -20.516 1 94.81 328 ILE B CA 1
ATOM 6280 C C . ILE B 1 328 ? 9.68 -8.922 -20.578 1 94.81 328 ILE B C 1
ATOM 6282 O O . ILE B 1 328 ? 9.445 -8.18 -19.625 1 94.81 328 ILE B O 1
ATOM 6286 N N . ASP B 1 329 ? 10.172 -8.508 -21.688 1 93.19 329 ASP B N 1
ATOM 6287 C CA . ASP B 1 329 ? 10.539 -7.109 -21.875 1 93.19 329 ASP B CA 1
ATOM 6288 C C . ASP B 1 329 ? 9.305 -6.211 -21.859 1 93.19 329 ASP B C 1
ATOM 6290 O O . ASP B 1 329 ? 9.367 -5.07 -21.391 1 93.19 329 ASP B O 1
ATOM 6294 N N . ILE B 1 330 ? 8.258 -6.68 -22.375 1 93 330 ILE B N 1
ATOM 6295 C CA . ILE B 1 330 ? 7.016 -5.918 -22.328 1 93 330 ILE B CA 1
ATOM 6296 C C . ILE B 1 330 ? 6.598 -5.723 -20.859 1 93 330 ILE B C 1
ATOM 6298 O O . ILE B 1 330 ? 6.254 -4.613 -20.453 1 93 330 ILE B O 1
ATOM 6302 N N . LEU B 1 331 ? 6.66 -6.793 -20.109 1 93.5 331 LEU B N 1
ATOM 6303 C CA . LEU B 1 331 ? 6.32 -6.707 -18.703 1 93.5 331 LEU B CA 1
ATOM 6304 C C . LEU B 1 331 ? 7.27 -5.766 -17.969 1 93.5 331 LEU B C 1
ATOM 6306 O O . LEU B 1 331 ? 6.836 -4.969 -17.125 1 93.5 331 LEU B O 1
ATOM 6310 N N . ALA B 1 332 ? 8.562 -5.848 -18.297 1 93.31 332 ALA B N 1
ATOM 6311 C CA . ALA B 1 332 ? 9.555 -4.965 -17.703 1 93.31 332 ALA B CA 1
ATOM 6312 C C . ALA B 1 332 ? 9.281 -3.506 -18.062 1 93.31 332 ALA B C 1
ATOM 6314 O O . ALA B 1 332 ? 9.477 -2.609 -17.234 1 93.31 332 ALA B O 1
ATOM 6315 N N . GLY B 1 333 ? 8.828 -3.328 -19.266 1 92.06 333 GLY B N 1
ATOM 6316 C CA . GLY B 1 333 ? 8.492 -1.978 -19.688 1 92.06 333 GLY B CA 1
ATOM 6317 C C . GLY B 1 333 ? 7.344 -1.378 -18.891 1 92.06 333 GLY B C 1
ATOM 6318 O O . GLY B 1 333 ? 7.379 -0.198 -18.547 1 92.06 333 GLY B O 1
ATOM 6319 N N . VAL B 1 334 ? 6.391 -2.184 -18.625 1 92.75 334 VAL B N 1
ATOM 6320 C CA . VAL B 1 334 ? 5.262 -1.736 -17.828 1 92.75 334 VAL B CA 1
ATOM 6321 C C . VAL B 1 334 ? 5.746 -1.372 -16.422 1 92.75 334 VAL B C 1
ATOM 6323 O O . VAL B 1 334 ? 5.328 -0.358 -15.852 1 92.75 334 VAL B O 1
ATOM 6326 N N . ARG B 1 335 ? 6.613 -2.139 -15.883 1 93.75 335 ARG B N 1
ATOM 6327 C CA . ARG B 1 335 ? 7.152 -1.883 -14.547 1 93.75 335 ARG B CA 1
ATOM 6328 C C . ARG B 1 335 ? 7.934 -0.575 -14.516 1 93.75 335 ARG B C 1
ATOM 6330 O O . ARG B 1 335 ? 7.836 0.189 -13.555 1 93.75 335 ARG B O 1
ATOM 6337 N N . VAL B 1 336 ? 8.688 -0.339 -15.539 1 93.62 336 VAL B N 1
ATOM 6338 C CA . VAL B 1 336 ? 9.477 0.886 -15.609 1 93.62 336 VAL B CA 1
ATOM 6339 C C . VAL B 1 336 ? 8.547 2.094 -15.719 1 93.62 336 VAL B C 1
ATOM 6341 O O . VAL B 1 336 ? 8.812 3.141 -15.125 1 93.62 336 VAL B O 1
ATOM 6344 N N . GLN B 1 337 ? 7.516 1.914 -16.422 1 92 337 GLN B N 1
ATOM 6345 C CA . GLN B 1 337 ? 6.543 2.996 -16.531 1 92 337 GLN B CA 1
ATOM 6346 C C . GLN B 1 337 ? 5.898 3.295 -15.188 1 92 337 GLN B C 1
ATOM 6348 O O . GLN B 1 337 ? 5.688 4.461 -14.844 1 92 337 GLN B O 1
ATOM 6353 N N . ILE B 1 338 ? 5.594 2.27 -14.469 1 92 338 ILE B N 1
ATOM 6354 C CA . ILE B 1 338 ? 5.027 2.445 -13.141 1 92 338 ILE B CA 1
ATOM 6355 C C . ILE B 1 338 ? 6.02 3.188 -12.25 1 92 338 ILE B C 1
ATOM 6357 O O . ILE B 1 338 ? 5.645 4.109 -11.523 1 92 338 ILE B O 1
ATOM 6361 N N . SER B 1 339 ? 7.246 2.83 -12.352 1 94.12 339 SER B N 1
ATOM 6362 C CA . SER B 1 339 ? 8.281 3.484 -11.562 1 94.12 339 SER B CA 1
ATOM 6363 C C . SER B 1 339 ? 8.383 4.969 -11.898 1 94.12 339 SER B C 1
ATOM 6365 O O . SER B 1 339 ? 8.508 5.809 -11.008 1 94.12 339 SER B O 1
ATOM 6367 N N . ALA B 1 340 ? 8.273 5.223 -13.156 1 93.62 340 ALA B N 1
ATOM 6368 C CA . ALA B 1 340 ? 8.352 6.617 -13.586 1 93.62 340 ALA B CA 1
ATOM 6369 C C . ALA B 1 340 ? 7.172 7.422 -13.039 1 93.62 340 ALA B C 1
ATOM 6371 O O . ALA B 1 340 ? 7.34 8.578 -12.633 1 93.62 340 ALA B O 1
ATOM 6372 N N . ASN B 1 341 ? 6.043 6.805 -13.031 1 91.25 341 ASN B N 1
ATOM 6373 C CA . ASN B 1 341 ? 4.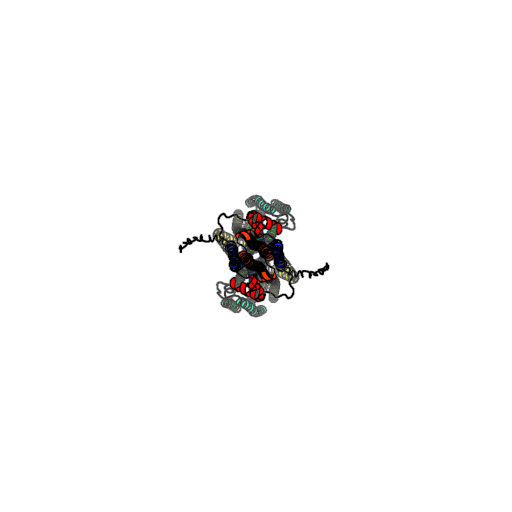867 7.473 -12.484 1 91.25 341 ASN B CA 1
ATOM 6374 C C . ASN B 1 341 ? 5.016 7.738 -10.992 1 91.25 341 ASN B C 1
ATOM 6376 O O . ASN B 1 341 ? 4.668 8.82 -10.508 1 91.25 341 ASN B O 1
ATOM 6380 N N . ILE B 1 342 ? 5.523 6.789 -10.281 1 92.38 342 ILE B N 1
ATOM 6381 C CA . ILE B 1 342 ? 5.711 6.926 -8.844 1 92.38 342 ILE B CA 1
ATOM 6382 C C . ILE B 1 342 ? 6.738 8.016 -8.555 1 92.38 342 ILE B C 1
ATOM 6384 O O . ILE B 1 342 ? 6.531 8.859 -7.676 1 92.38 342 ILE B O 1
ATOM 6388 N N . ILE B 1 343 ? 7.758 8.055 -9.336 1 94.06 343 ILE B N 1
ATOM 6389 C CA . ILE B 1 343 ? 8.828 9.023 -9.141 1 94.06 343 ILE B CA 1
ATOM 6390 C C . ILE B 1 343 ? 8.305 10.43 -9.414 1 94.06 343 ILE B C 1
ATOM 6392 O O . ILE B 1 343 ? 8.578 11.367 -8.656 1 94.06 343 ILE B O 1
ATOM 6396 N N . ARG B 1 344 ? 7.535 10.539 -10.453 1 94.31 344 ARG B N 1
ATOM 6397 C CA . ARG B 1 344 ? 6.949 11.836 -10.773 1 94.31 344 ARG B CA 1
ATOM 6398 C C . ARG B 1 344 ? 6.035 12.32 -9.656 1 94.31 344 ARG B C 1
ATOM 6400 O O . ARG B 1 344 ? 6.074 13.492 -9.281 1 94.31 344 ARG B O 1
ATOM 6407 N N . GLU B 1 345 ? 5.262 11.414 -9.141 1 91.88 345 GLU B N 1
ATOM 6408 C CA . GLU B 1 345 ? 4.375 11.773 -8.031 1 91.88 345 GLU B CA 1
ATOM 6409 C C . GLU B 1 345 ? 5.172 12.125 -6.781 1 91.88 345 GLU B C 1
ATOM 6411 O O . GLU B 1 345 ? 4.82 13.062 -6.062 1 91.88 345 GLU B O 1
ATOM 6416 N N . ALA B 1 346 ? 6.172 11.367 -6.496 1 92.44 346 ALA B N 1
ATOM 6417 C CA . ALA B 1 346 ? 7.027 11.641 -5.344 1 92.44 346 ALA B CA 1
ATOM 6418 C C . ALA B 1 346 ? 7.695 13.008 -5.469 1 92.44 346 ALA B C 1
ATOM 6420 O O . ALA B 1 346 ? 7.746 13.766 -4.5 1 92.44 346 ALA B O 1
ATOM 6421 N N . GLU B 1 347 ? 8.125 13.359 -6.625 1 94.06 347 GLU B N 1
ATOM 6422 C CA . GLU B 1 347 ? 8.734 14.656 -6.875 1 94.06 347 GLU B CA 1
ATOM 6423 C C . GLU B 1 347 ? 7.727 15.789 -6.691 1 94.06 347 GLU B C 1
ATOM 6425 O O . GLU B 1 347 ? 8.062 16.844 -6.141 1 94.06 347 GLU B O 1
ATOM 6430 N N . PHE B 1 348 ? 6.586 15.531 -7.109 1 93.69 348 PHE B N 1
ATOM 6431 C CA . PHE B 1 348 ? 5.531 16.516 -6.953 1 93.69 348 PHE B CA 1
ATOM 6432 C C . PHE B 1 348 ? 5.25 16.781 -5.477 1 93.69 348 PHE B C 1
ATOM 6434 O O . PHE B 1 348 ? 5.105 17.938 -5.062 1 93.69 348 PHE B O 1
ATOM 6441 N N . ILE B 1 349 ? 5.211 15.727 -4.734 1 90.5 349 ILE B N 1
ATOM 6442 C CA . ILE B 1 349 ? 4.953 15.859 -3.303 1 90.5 349 ILE B CA 1
ATOM 6443 C C . ILE B 1 349 ? 6.102 16.609 -2.635 1 90.5 349 ILE B C 1
ATOM 6445 O O . ILE B 1 349 ? 5.875 17.484 -1.792 1 90.5 349 ILE B O 1
ATOM 6449 N N . ILE B 1 350 ? 7.297 16.344 -2.996 1 93.38 350 ILE B N 1
ATOM 6450 C CA . ILE B 1 350 ? 8.477 16.984 -2.43 1 93.38 350 ILE B CA 1
ATOM 6451 C C . ILE B 1 350 ? 8.445 18.484 -2.746 1 93.38 350 ILE B C 1
ATOM 6453 O O . ILE B 1 350 ? 8.641 19.312 -1.858 1 93.38 350 ILE B O 1
ATOM 6457 N N . GLU B 1 351 ? 8.109 18.781 -3.932 1 94.12 351 GLU B N 1
ATOM 6458 C CA . GLU B 1 351 ? 8.062 20.188 -4.348 1 94.12 351 GLU B CA 1
ATOM 6459 C C . GLU B 1 351 ? 6.898 20.922 -3.691 1 94.12 351 GLU B C 1
ATOM 6461 O O . GLU B 1 351 ? 7.035 22.078 -3.281 1 94.12 351 GLU B O 1
ATOM 6466 N N . SER B 1 352 ? 5.812 20.234 -3.65 1 91.31 352 SER B N 1
ATOM 6467 C CA . SER B 1 352 ? 4.648 20.844 -3.006 1 91.31 352 SER B CA 1
ATOM 6468 C C . SER B 1 352 ? 4.906 21.094 -1.525 1 91.31 352 SER B C 1
ATOM 6470 O O . SER B 1 352 ? 4.508 22.141 -0.993 1 91.31 352 SER B O 1
ATOM 6472 N N . ALA B 1 353 ? 5.547 20.125 -0.864 1 89 353 ALA B N 1
ATOM 6473 C CA . ALA B 1 353 ? 5.895 20.281 0.544 1 89 353 ALA B CA 1
ATOM 6474 C C . ALA B 1 353 ? 6.863 21.453 0.739 1 89 353 ALA B C 1
ATOM 6476 O O . ALA B 1 353 ? 6.73 22.219 1.686 1 89 353 ALA B O 1
ATOM 6477 N N . ARG B 1 354 ? 7.773 21.594 -0.123 1 91.94 354 ARG B N 1
ATOM 6478 C CA . ARG B 1 354 ? 8.727 22.703 -0.068 1 91.94 354 ARG B CA 1
ATOM 6479 C C . ARG B 1 354 ? 8.016 24.047 -0.217 1 91.94 354 ARG B C 1
ATOM 6481 O O . ARG B 1 354 ? 8.281 24.984 0.541 1 91.94 354 ARG B O 1
ATOM 6488 N N . THR B 1 355 ? 7.137 24.125 -1.114 1 91.5 355 THR B N 1
ATOM 6489 C CA . THR B 1 355 ? 6.398 25.359 -1.354 1 91.5 355 THR B CA 1
ATOM 6490 C C . THR B 1 355 ? 5.5 25.688 -0.168 1 91.5 355 THR B C 1
ATOM 6492 O O . THR B 1 355 ? 5.387 26.859 0.224 1 91.5 355 THR B O 1
ATOM 6495 N N . LYS B 1 356 ? 4.867 24.688 0.335 1 86.62 356 LYS B N 1
ATOM 6496 C CA . LYS B 1 356 ? 4.027 24.875 1.511 1 86.62 356 LYS B CA 1
ATOM 6497 C C . LYS B 1 356 ? 4.844 25.391 2.695 1 86.62 356 LYS B C 1
ATOM 6499 O O . LYS B 1 356 ? 4.406 26.281 3.422 1 86.62 356 LYS B O 1
ATOM 6504 N N . LEU B 1 357 ? 6.016 24.781 2.859 1 88.19 357 LEU B N 1
ATOM 6505 C CA . LEU B 1 357 ? 6.891 25.203 3.951 1 88.19 357 LEU B CA 1
ATOM 6506 C C . LEU B 1 357 ? 7.34 26.641 3.775 1 88.19 357 LEU B C 1
ATOM 6508 O O . LEU B 1 357 ? 7.301 27.438 4.723 1 88.19 357 LEU B O 1
ATOM 6512 N N . ILE B 1 358 ? 7.699 27.031 2.613 1 90 358 ILE B N 1
ATOM 6513 C CA . ILE B 1 358 ? 8.156 28.391 2.324 1 90 358 ILE B CA 1
ATOM 6514 C C . ILE B 1 358 ? 7.012 29.375 2.539 1 90 358 ILE B C 1
ATOM 6516 O O . ILE B 1 358 ? 7.203 30.438 3.139 1 90 358 ILE B O 1
ATOM 6520 N N . THR B 1 359 ? 5.887 28.984 2.082 1 85.81 359 THR B N 1
ATOM 6521 C CA . THR B 1 359 ? 4.727 29.859 2.246 1 85.81 359 THR B CA 1
ATOM 6522 C C . THR B 1 359 ? 4.387 30.031 3.723 1 85.81 359 THR B C 1
ATOM 6524 O O . THR B 1 359 ? 4.059 31.141 4.164 1 85.81 359 THR B O 1
ATOM 6527 N N . HIS B 1 360 ? 4.496 28.984 4.461 1 81.88 360 HIS B N 1
ATOM 6528 C CA . HIS B 1 360 ? 4.211 29.062 5.891 1 81.88 360 HIS B CA 1
ATOM 6529 C C . HIS B 1 360 ? 5.238 29.922 6.613 1 81.88 360 HIS B C 1
ATOM 6531 O O . HIS B 1 360 ? 4.879 30.734 7.477 1 81.88 360 HIS B O 1
ATOM 6537 N N . ILE B 1 361 ? 6.457 29.766 6.305 1 84.5 361 ILE B N 1
ATOM 6538 C CA . ILE B 1 361 ? 7.52 30.531 6.941 1 84.5 361 ILE B CA 1
ATOM 6539 C C . ILE B 1 361 ? 7.383 32 6.57 1 84.5 361 ILE B C 1
ATOM 6541 O O . ILE B 1 361 ? 7.48 32.875 7.43 1 84.5 361 ILE B O 1
ATOM 6545 N N . THR B 1 362 ? 7.105 32.312 5.324 1 86.31 362 THR B N 1
ATOM 6546 C CA . THR B 1 362 ? 6.945 33.688 4.863 1 86.31 362 THR B CA 1
ATOM 6547 C C . THR B 1 362 ? 5.75 34.344 5.539 1 86.31 362 THR B C 1
ATOM 6549 O O . THR B 1 362 ? 5.836 35.5 5.984 1 86.31 362 THR B O 1
ATOM 6552 N N . LEU B 1 363 ? 4.684 33.625 5.629 1 79.81 363 LEU B N 1
ATOM 6553 C CA . LEU B 1 363 ? 3.486 34.156 6.273 1 79.81 363 LEU B CA 1
ATOM 6554 C C . LEU B 1 363 ? 3.736 34.406 7.758 1 79.81 363 LEU B C 1
ATOM 6556 O O . LEU B 1 363 ? 3.301 35.406 8.297 1 79.81 363 LEU B O 1
ATOM 6560 N N . MET B 1 364 ? 4.457 33.531 8.391 1 81.31 364 MET B N 1
ATOM 6561 C CA . MET B 1 364 ? 4.773 33.688 9.805 1 81.31 364 MET B CA 1
ATOM 6562 C C . MET B 1 364 ? 5.656 34.906 10.047 1 81.31 364 MET B C 1
ATOM 6564 O O . MET B 1 364 ? 5.434 35.656 10.984 1 81.31 364 MET B O 1
ATOM 6568 N N . VAL B 1 365 ? 6.605 35.125 9.234 1 84.31 365 VAL B N 1
ATOM 6569 C CA . VAL B 1 365 ? 7.508 36.281 9.367 1 84.31 365 VAL B CA 1
ATOM 6570 C C . VAL B 1 365 ? 6.742 37.562 9.133 1 84.31 365 VAL B C 1
ATOM 6572 O O . VAL B 1 365 ? 6.883 38.531 9.898 1 84.31 365 VAL B O 1
ATOM 6575 N N . CYS B 1 366 ? 5.895 37.531 8.141 1 82.44 366 CYS B N 1
ATOM 6576 C CA . CYS B 1 366 ? 5.113 38.719 7.824 1 82.44 366 CYS B CA 1
ATOM 6577 C C . CYS B 1 366 ? 4.184 39.094 8.977 1 82.44 366 CYS B C 1
ATOM 6579 O O . CYS B 1 366 ? 4.094 40.25 9.367 1 82.44 366 CYS B O 1
ATOM 6581 N N . ILE B 1 367 ? 3.594 38.094 9.555 1 76.75 367 ILE B N 1
ATOM 6582 C CA . ILE B 1 367 ? 2.65 38.344 10.641 1 76.75 367 ILE B CA 1
ATOM 6583 C C . ILE B 1 367 ? 3.402 38.781 11.891 1 76.75 367 ILE B C 1
ATOM 6585 O O . ILE B 1 367 ? 2.936 39.688 12.617 1 76.75 367 ILE B O 1
ATOM 6589 N N . THR B 1 368 ? 4.574 38.219 12.164 1 76.69 368 THR B N 1
ATOM 6590 C CA . THR B 1 368 ? 5.387 38.625 13.305 1 76.69 368 THR B CA 1
ATOM 6591 C C . THR B 1 368 ? 5.844 40.094 13.148 1 76.69 368 THR B C 1
ATOM 6593 O O . THR B 1 368 ? 5.785 40.875 14.109 1 76.69 368 THR B O 1
ATOM 6596 N N . ILE B 1 369 ? 6.207 40.469 11.961 1 82.19 369 ILE B N 1
ATOM 6597 C CA . ILE B 1 369 ? 6.645 41.844 11.695 1 82.19 369 ILE B CA 1
ATOM 6598 C C . ILE B 1 369 ? 5.465 42.781 11.867 1 82.19 369 ILE B C 1
ATOM 6600 O O . ILE B 1 369 ? 5.609 43.844 12.469 1 82.19 369 ILE B O 1
ATOM 6604 N N . LEU B 1 370 ? 4.367 42.344 11.344 1 77.62 370 LEU B N 1
ATOM 6605 C CA . LEU B 1 370 ? 3.168 43.156 11.461 1 77.62 370 LEU B CA 1
ATOM 6606 C C . LEU B 1 370 ? 2.787 43.344 12.922 1 77.62 370 LEU B C 1
ATOM 6608 O O . LEU B 1 370 ? 2.445 44.469 13.336 1 77.62 370 LEU B O 1
ATOM 6612 N N . CYS B 1 371 ? 2.877 42.281 13.758 1 73.44 371 CYS B N 1
ATOM 6613 C CA . CYS B 1 371 ? 2.525 42.375 15.172 1 73.44 371 CYS B CA 1
ATOM 6614 C C . CYS B 1 371 ? 3.514 43.25 15.938 1 73.44 371 CYS B C 1
ATOM 6616 O O . CYS B 1 371 ? 3.113 44.062 16.766 1 73.44 371 CYS B O 1
ATOM 6618 N N . ILE B 1 372 ? 4.793 43.188 15.594 1 72.81 372 ILE B N 1
ATOM 6619 C CA . ILE B 1 372 ? 5.82 43.969 16.25 1 72.81 372 ILE B CA 1
ATOM 6620 C C . ILE B 1 372 ? 5.652 45.438 15.867 1 72.81 372 ILE B C 1
ATOM 6622 O O . ILE B 1 372 ? 5.727 46.344 16.719 1 72.81 372 ILE B O 1
ATOM 6626 N N . SER B 1 373 ? 5.375 45.719 14.641 1 75.81 373 SER B N 1
ATOM 6627 C CA . SER B 1 373 ? 5.203 47.094 14.156 1 75.81 373 SER B CA 1
ATOM 6628 C C . SER B 1 373 ? 3.986 47.75 14.789 1 75.81 373 SER B C 1
ATOM 6630 O O . SER B 1 373 ? 4.043 48.906 15.188 1 75.81 373 SER B O 1
ATOM 6632 N N . LEU B 1 374 ? 2.955 47 14.836 1 72.25 374 LEU B N 1
ATOM 6633 C CA . LEU B 1 374 ? 1.743 47.531 15.453 1 72.25 374 LEU B CA 1
ATOM 6634 C C . LEU B 1 374 ? 1.956 47.75 16.953 1 72.25 374 LEU B C 1
ATOM 6636 O O . LEU B 1 374 ? 1.464 48.75 17.5 1 72.25 374 LEU B O 1
ATOM 6640 N N . GLY B 1 375 ? 2.703 46.812 17.594 1 70.81 375 GLY B N 1
ATOM 6641 C CA . GLY B 1 375 ? 3.043 47 19 1 70.81 375 GLY B CA 1
ATOM 6642 C C . GLY B 1 375 ? 3.873 48.25 19.234 1 70.81 375 GLY B C 1
ATOM 6643 O O . GLY B 1 375 ? 3.594 49 20.156 1 70.81 375 GLY B O 1
ATOM 6644 N N . PHE B 1 376 ? 4.789 48.5 18.359 1 72.06 376 PHE B N 1
ATOM 6645 C CA . PHE B 1 376 ? 5.641 49.656 18.484 1 72.06 376 PHE B CA 1
ATOM 6646 C C . PHE B 1 376 ? 4.84 50.938 18.219 1 72.06 376 PHE B C 1
ATOM 6648 O O . PHE B 1 376 ? 5.02 51.938 18.922 1 72.06 376 PHE B O 1
ATOM 6655 N N . TRP B 1 377 ? 4.105 50.875 17.203 1 73.19 377 TRP B N 1
ATOM 6656 C CA . TRP B 1 377 ? 3.268 52.031 16.891 1 73.19 377 TRP B CA 1
ATOM 6657 C C . TRP B 1 377 ? 2.355 52.375 18.047 1 73.19 377 TRP B C 1
ATOM 6659 O O . TRP B 1 377 ? 2.199 53.531 18.391 1 73.19 377 TRP B O 1
ATOM 6669 N N . TYR B 1 378 ? 1.852 51.375 18.672 1 70.56 378 TYR B N 1
ATOM 6670 C CA . TYR B 1 378 ? 0.953 51.562 19.797 1 70.56 378 TYR B CA 1
ATOM 6671 C C . TYR B 1 378 ? 1.705 52.125 21 1 70.56 378 TYR B C 1
ATOM 6673 O O . TYR B 1 378 ? 1.222 53.031 21.672 1 70.56 378 TYR B O 1
ATOM 6681 N N . ALA B 1 379 ? 2.783 51.656 21.344 1 69.62 379 ALA B N 1
ATOM 6682 C CA . ALA B 1 379 ? 3.605 52.125 22.438 1 69.62 379 ALA B CA 1
ATOM 6683 C C . ALA B 1 379 ? 4.004 53.594 22.219 1 69.62 379 ALA B C 1
ATOM 6685 O O . ALA B 1 379 ? 3.959 54.406 23.156 1 69.62 379 ALA B O 1
ATOM 6686 N N . TYR B 1 380 ? 4.285 53.844 21.031 1 71.56 380 TYR B N 1
ATOM 6687 C CA . TYR B 1 380 ? 4.668 55.219 20.688 1 71.56 380 TYR B CA 1
ATOM 6688 C C . TYR B 1 380 ? 3.492 56.156 20.828 1 71.56 380 TYR B C 1
ATOM 6690 O O . TYR B 1 380 ? 3.645 57.25 21.359 1 71.56 380 TYR B O 1
ATOM 6698 N N . SER B 1 381 ? 2.398 55.719 20.359 1 69.88 381 SER B N 1
ATOM 6699 C CA . SER B 1 381 ? 1.198 56.531 20.438 1 69.88 381 SER B CA 1
ATOM 6700 C C . SER B 1 381 ? 0.824 56.844 21.875 1 69.88 381 SER B C 1
ATOM 6702 O O . SER B 1 381 ? 0.461 57.969 22.203 1 69.88 381 SER B O 1
ATOM 6704 N N . ILE B 1 382 ? 0.955 55.875 22.75 1 70.62 382 ILE B N 1
ATOM 6705 C CA . ILE B 1 382 ? 0.627 56.062 24.172 1 70.62 382 ILE B CA 1
ATOM 6706 C C . ILE B 1 382 ? 1.657 56.969 24.828 1 70.62 382 ILE B C 1
ATOM 6708 O O . ILE B 1 382 ? 1.308 57.812 25.672 1 70.62 382 ILE B O 1
ATOM 6712 N N . TYR B 1 383 ? 2.895 56.781 24.469 1 68.31 383 TYR B N 1
ATOM 6713 C CA . TYR B 1 383 ? 3.957 57.625 25 1 68.31 383 TYR B CA 1
ATOM 6714 C C . TYR B 1 383 ? 3.717 59.094 24.641 1 68.31 383 TYR B C 1
ATOM 6716 O O . TYR B 1 383 ? 3.859 59.969 25.484 1 68.31 383 TYR B O 1
ATOM 6724 N N . ARG B 1 384 ? 3.346 59.312 23.469 1 68.81 384 ARG B N 1
ATOM 6725 C CA . ARG B 1 384 ? 3.1 60.656 23 1 68.81 384 ARG B CA 1
ATOM 6726 C C . ARG B 1 384 ? 1.922 61.281 23.75 1 68.81 384 ARG B C 1
ATOM 6728 O O . ARG B 1 384 ? 1.964 62.469 24.094 1 68.81 384 ARG B O 1
ATOM 6735 N N . LEU B 1 385 ? 0.938 60.469 23.875 1 68.81 385 LEU B N 1
ATOM 6736 C CA . LEU B 1 385 ? -0.253 60.938 24.562 1 68.81 385 LEU B CA 1
ATOM 6737 C C . LEU B 1 385 ? 0.061 61.281 26 1 68.81 385 LEU B C 1
ATOM 6739 O O . LEU B 1 385 ? -0.339 62.344 26.5 1 68.81 385 LEU B O 1
ATOM 6743 N N . LEU B 1 386 ? 0.831 60.531 26.75 1 68.5 386 LEU B N 1
ATOM 6744 C CA . LEU B 1 386 ? 1.177 60.75 28.141 1 68.5 386 LEU B CA 1
ATOM 6745 C C . LEU B 1 386 ? 2.115 61.969 28.281 1 68.5 386 LEU B C 1
ATOM 6747 O O . LEU B 1 386 ? 1.983 62.75 29.219 1 68.5 386 LEU B O 1
ATOM 6751 N N . SER B 1 387 ? 2.959 62.125 27.375 1 68.06 387 SER B N 1
ATOM 6752 C CA . SER B 1 387 ? 3.893 63.25 27.422 1 68.06 387 SER B CA 1
ATOM 6753 C C . SER B 1 387 ? 3.17 64.562 27.219 1 68.06 387 SER B C 1
ATOM 6755 O O . SER B 1 387 ? 3.488 65.562 27.859 1 68.06 387 SER B O 1
ATOM 6757 N N . SER B 1 388 ? 2.27 64.438 26.234 1 69.62 388 SER B N 1
ATOM 6758 C CA . SER B 1 388 ? 1.5 65.688 25.984 1 69.62 388 SER B CA 1
ATOM 6759 C C . SER B 1 388 ? 0.689 66.062 27.219 1 69.62 388 SER B C 1
ATOM 6761 O O . SER B 1 388 ? 0.603 67.25 27.562 1 69.62 388 SER B O 1
ATOM 6763 N N . LEU B 1 389 ? 0.232 65.188 27.953 1 68.56 389 LEU B N 1
ATOM 6764 C CA . LEU B 1 389 ? -0.58 65.438 29.141 1 68.56 389 LEU B CA 1
ATOM 6765 C C . LEU B 1 389 ? 0.281 66 30.281 1 68.56 389 LEU B C 1
ATOM 6767 O O . LEU B 1 389 ? -0.132 66.875 31.016 1 68.56 389 LEU B O 1
ATOM 6771 N N . THR B 1 390 ? 1.482 65.5 30.375 1 66.88 390 THR B N 1
ATOM 6772 C CA . THR B 1 390 ? 2.395 65.938 31.438 1 66.88 390 THR B CA 1
ATOM 6773 C C . THR B 1 390 ? 2.889 67.312 31.172 1 66.88 390 THR B C 1
ATOM 6775 O O . THR B 1 390 ? 3.02 68.125 32.094 1 66.88 390 THR B O 1
ATOM 6778 N N . MET B 1 391 ? 3.146 67.625 29.969 1 68.94 391 MET B N 1
ATOM 6779 C CA . MET B 1 391 ? 3.609 68.938 29.625 1 68.94 391 MET B CA 1
ATOM 6780 C C . MET B 1 391 ? 2.52 70 29.875 1 68.94 391 MET B C 1
ATOM 6782 O O . MET B 1 391 ? 2.797 71.062 30.406 1 68.94 391 MET B O 1
ATOM 6786 N N . TYR B 1 392 ? 1.377 69.625 29.516 1 68.56 392 TYR B N 1
ATOM 6787 C CA . TYR B 1 392 ? 0.269 70.5 29.75 1 68.56 392 TYR B CA 1
ATOM 6788 C C . TYR B 1 392 ? 0.027 70.688 31.25 1 68.56 392 TYR B C 1
ATOM 6790 O O . TYR B 1 392 ? -0.233 71.812 31.703 1 68.56 392 TYR B O 1
ATOM 6798 N N . GLY B 1 393 ? 0.252 69.625 31.969 1 66.06 393 GLY B N 1
ATOM 6799 C CA . GLY B 1 393 ? 0.127 69.75 33.406 1 66.06 393 GLY B CA 1
ATOM 6800 C C . GLY B 1 393 ? 1.165 70.625 34.062 1 66.06 393 GLY B C 1
ATOM 6801 O O . GLY B 1 393 ? 0.842 71.438 34.938 1 66.06 393 GLY B O 1
ATOM 6802 N N . SER B 1 394 ? 2.348 70.625 33.594 1 70.19 394 SER B N 1
ATOM 6803 C CA . SER B 1 394 ? 3.43 71.438 34.156 1 70.19 394 SER B CA 1
ATOM 6804 C C . SER B 1 394 ? 3.221 72.875 33.812 1 70.19 394 SER B C 1
ATOM 6806 O O . SER B 1 394 ? 3.535 73.75 34.625 1 70.19 394 SER B O 1
ATOM 6808 N N . LYS B 1 395 ? 2.711 73.125 32.625 1 72.88 395 LYS B N 1
ATOM 6809 C CA . LYS B 1 395 ? 2.457 74.5 32.219 1 72.88 395 LYS B CA 1
ATOM 6810 C C . LYS B 1 395 ? 1.388 75.125 33.094 1 72.88 395 LYS B C 1
ATOM 6812 O O . LYS B 1 395 ? 1.545 76.312 33.562 1 72.88 395 LYS B O 1
ATOM 6817 N N . ILE B 1 396 ? 0.433 74.375 33.406 1 73.5 396 ILE B N 1
ATOM 6818 C CA . ILE B 1 396 ? -0.658 74.875 34.219 1 73.5 396 ILE B CA 1
ATOM 6819 C C . ILE B 1 396 ? -0.173 75.062 35.625 1 73.5 396 ILE B C 1
ATOM 6821 O O . ILE B 1 396 ? -0.526 76.062 36.281 1 73.5 396 ILE B O 1
ATOM 6825 N N . THR B 1 397 ? 0.723 74.25 36.156 1 71.94 397 THR B N 1
ATOM 6826 C CA . THR B 1 397 ? 1.27 74.375 37.5 1 71.94 397 THR B CA 1
ATOM 6827 C C . THR B 1 397 ? 2.174 75.625 37.594 1 71.94 397 THR B C 1
ATOM 6829 O O . THR B 1 397 ? 2.15 76.375 38.594 1 71.94 397 THR B O 1
ATOM 6832 N N . SER B 1 398 ? 2.939 75.875 36.594 1 76.75 398 SER B N 1
ATOM 6833 C CA . SER B 1 398 ? 3.818 77 36.594 1 76.75 398 SER B CA 1
ATOM 6834 C C . SER B 1 398 ? 3.02 78.312 36.562 1 76.75 398 SER B C 1
ATOM 6836 O O . SER B 1 398 ? 3.373 79.312 37.25 1 76.75 398 SER B O 1
ATOM 6838 N N . GLN B 1 399 ? 1.985 78.375 35.75 1 78.38 399 GLN B N 1
ATOM 6839 C CA . GLN B 1 399 ? 1.135 79.562 35.688 1 78.38 399 GLN B CA 1
ATOM 6840 C C . GLN B 1 399 ? 0.431 79.812 37 1 78.38 399 GLN B C 1
ATOM 6842 O O . GLN B 1 399 ? 0.277 80.938 37.406 1 78.38 399 GLN B O 1
ATOM 6847 N N . THR B 1 400 ? 0.085 78.75 37.656 1 77.44 400 THR B N 1
ATOM 6848 C CA . THR B 1 400 ? -0.568 78.875 38.938 1 77.44 400 THR B CA 1
ATOM 6849 C C . THR B 1 400 ? 0.402 79.438 40 1 77.44 400 THR B C 1
ATOM 6851 O O . THR B 1 400 ? 0.018 80.25 40.844 1 77.44 400 THR B O 1
ATOM 6854 N N . ARG B 1 401 ? 1.623 79.062 39.938 1 79 401 ARG B N 1
ATOM 6855 C CA . ARG B 1 401 ? 2.646 79.562 40.844 1 79 401 ARG B CA 1
ATOM 6856 C C . ARG B 1 401 ? 2.906 81.062 40.656 1 79 401 ARG B C 1
ATOM 6858 O O . ARG B 1 401 ? 3.037 81.812 41.625 1 79 401 ARG B O 1
ATOM 6865 N N . GLN B 1 402 ? 2.9 81.438 39.438 1 83.12 402 GLN B N 1
ATOM 6866 C CA . GLN B 1 402 ? 3.129 82.812 39.125 1 83.12 402 GLN B CA 1
ATOM 6867 C C . GLN B 1 402 ? 1.962 83.688 39.594 1 83.12 402 GLN B C 1
ATOM 6869 O O . GLN B 1 402 ? 2.168 84.75 40.156 1 83.12 402 GLN B O 1
ATOM 6874 N N . LEU B 1 403 ? 0.806 83.188 39.375 1 82.19 403 LEU B N 1
ATOM 6875 C CA . LEU B 1 403 ? -0.39 83.875 39.812 1 82.19 403 LEU B CA 1
ATOM 6876 C C . LEU B 1 403 ? -0.434 84.062 41.312 1 82.19 403 LEU B C 1
ATOM 6878 O O . LEU B 1 403 ? -0.816 85.062 41.844 1 82.19 403 LEU B O 1
ATOM 6882 N N . SER B 1 404 ? 0.039 83.062 42 1 82.38 404 SER B N 1
ATOM 6883 C CA . SER B 1 404 ? 0.065 83.062 43.469 1 82.38 404 SER B CA 1
ATOM 6884 C C . SER B 1 404 ? 1.09 84.062 43.969 1 82.38 404 SER B C 1
ATOM 6886 O O . SER B 1 404 ? 0.827 84.812 44.969 1 82.38 404 SER B O 1
ATOM 6888 N N . MET B 1 405 ? 2.209 84.125 43.344 1 85 405 MET B N 1
ATOM 6889 C CA . MET B 1 405 ? 3.242 85.125 43.75 1 85 405 MET B CA 1
ATOM 6890 C C . MET B 1 405 ? 2.777 86.562 43.5 1 85 405 MET B C 1
ATOM 6892 O O . MET B 1 405 ? 3.006 87.438 44.344 1 85 405 MET B O 1
ATOM 6896 N N . GLU B 1 406 ? 2.141 86.688 42.406 1 83.62 406 GLU B N 1
ATOM 6897 C CA . GLU B 1 406 ? 1.632 88 42.125 1 83.62 406 GLU B CA 1
ATOM 6898 C C . GLU B 1 406 ? 0.561 88.438 43.125 1 83.62 406 GLU B C 1
ATOM 6900 O O . GLU B 1 406 ? 0.529 89.625 43.531 1 83.62 406 GLU B O 1
ATOM 6905 N N . LYS B 1 407 ? -0.237 87.625 43.5 1 82.75 407 LYS B N 1
ATOM 6906 C CA . LYS B 1 407 ? -1.271 87.875 44.5 1 82.75 407 LYS B CA 1
ATOM 6907 C C . LYS B 1 407 ? -0.656 88.25 45.844 1 82.75 407 LYS B C 1
ATOM 6909 O O . LYS B 1 407 ? -1.107 89.188 46.531 1 82.75 407 LYS B O 1
ATOM 6914 N N . LYS B 1 408 ? 0.349 87.5 46.188 1 83.94 408 LYS B N 1
ATOM 6915 C CA . LYS B 1 408 ? 1.013 87.75 47.469 1 83.94 408 LYS B CA 1
ATOM 6916 C C . LYS B 1 408 ? 1.632 89.188 47.5 1 83.94 408 LYS B C 1
ATOM 6918 O O . LYS B 1 408 ? 1.577 89.875 48.531 1 83.94 408 LYS B O 1
ATOM 6923 N N . LYS B 1 409 ? 2.146 89.625 46.406 1 83.06 409 LYS B N 1
ATOM 6924 C CA . LYS B 1 409 ? 2.719 90.938 46.312 1 83.06 409 LYS B CA 1
ATOM 6925 C C . LYS B 1 409 ? 1.646 92 46.469 1 83.06 409 LYS B C 1
ATOM 6927 O O . LYS B 1 409 ? 1.844 93 47.219 1 83.06 409 LYS B O 1
ATOM 6932 N N . THR B 1 410 ? 0.574 91.688 45.812 1 84.38 410 THR B N 1
ATOM 6933 C CA . THR B 1 410 ? -0.525 92.625 45.875 1 84.38 410 THR B CA 1
ATOM 6934 C C . THR B 1 410 ? -1.126 92.688 47.281 1 84.38 410 THR B C 1
ATOM 6936 O O . THR B 1 410 ? -1.434 93.75 47.812 1 84.38 410 THR B O 1
ATOM 6939 N N . ASP B 1 411 ? -1.137 91.562 47.844 1 84.12 411 ASP B N 1
ATOM 6940 C CA . ASP B 1 411 ? -1.668 91.438 49.188 1 84.12 411 ASP B CA 1
ATOM 6941 C C . ASP B 1 411 ? -0.756 92.125 50.188 1 84.12 411 ASP B C 1
ATOM 6943 O O . ASP B 1 411 ? -1.231 92.875 51.062 1 84.12 411 ASP B O 1
ATOM 6947 N N . ARG B 1 412 ? 0.479 92 50.062 1 83.38 412 ARG B N 1
ATOM 6948 C CA . ARG B 1 412 ? 1.443 92.625 50.969 1 83.38 412 ARG B CA 1
ATOM 6949 C C . ARG B 1 412 ? 1.338 94.125 50.906 1 83.38 412 ARG B C 1
ATOM 6951 O O . ARG B 1 412 ? 1.351 94.812 51.938 1 83.38 412 ARG B O 1
ATOM 6958 N N . LEU B 1 413 ? 1.176 94.688 49.75 1 82.62 413 LEU B N 1
ATOM 6959 C CA . LEU B 1 413 ? 1.063 96.125 49.562 1 82.62 413 LEU B CA 1
ATOM 6960 C C . LEU B 1 413 ? -0.231 96.625 50.156 1 82.62 413 LEU B C 1
ATOM 6962 O O . LEU B 1 413 ? -0.233 97.688 50.812 1 82.62 413 LEU B O 1
ATOM 6966 N N . LEU B 1 414 ? -1.2 95.875 50.062 1 84.12 414 LEU B N 1
ATOM 6967 C CA . LEU B 1 414 ? -2.502 96.25 50.594 1 84.12 414 LEU B CA 1
ATOM 6968 C C . LEU B 1 414 ? -2.469 96.25 52.125 1 84.12 414 LEU B C 1
ATOM 6970 O O . LEU B 1 414 ? -2.971 97.188 52.75 1 84.12 414 LEU B O 1
ATOM 6974 N N . TYR B 1 415 ? -1.734 95.375 52.625 1 82.19 415 TYR B N 1
ATOM 6975 C CA . TYR B 1 415 ? -1.686 95.188 54.094 1 82.19 415 TYR B CA 1
ATOM 6976 C C . TYR B 1 415 ? -0.719 96.25 54.688 1 82.19 415 TYR B C 1
ATOM 6978 O O . TYR B 1 415 ? -0.726 96.438 55.906 1 82.19 415 TYR B O 1
ATOM 6986 N N . GLN B 1 416 ? 0.042 96.75 53.906 1 76.94 416 GLN B N 1
ATOM 6987 C CA . GLN B 1 416 ? 0.891 97.875 54.344 1 76.94 416 GLN B CA 1
ATOM 6988 C C . GLN B 1 416 ? 0.103 99.188 54.406 1 76.94 416 GLN B C 1
ATOM 6990 O O . GLN B 1 416 ? 0.48 100.125 55.156 1 76.94 416 GLN B O 1
ATOM 6995 N N . MET B 1 417 ? -1.05 99.312 53.781 1 76.5 417 MET B N 1
ATOM 6996 C CA . MET B 1 417 ? -1.829 100.5 53.688 1 76.5 417 MET B CA 1
ATOM 6997 C C . MET B 1 417 ? -3.045 100.438 54.594 1 76.5 417 MET B C 1
ATOM 6999 O O . MET B 1 417 ? -3.494 101.5 55.094 1 76.5 417 MET B O 1
ATOM 7003 N N . LEU B 1 418 ? -3.543 99.25 54.781 1 78.5 418 LEU B N 1
ATOM 7004 C CA . LEU B 1 418 ? -4.742 99 55.594 1 78.5 418 LEU B CA 1
ATOM 7005 C C . LEU B 1 418 ? -4.531 97.938 56.594 1 78.5 418 LEU B C 1
ATOM 7007 O O . LEU B 1 418 ? -3.834 96.938 56.312 1 78.5 418 LEU B O 1
ATOM 7011 N N . PRO B 1 419 ? -5.066 98.188 57.875 1 76.12 419 PRO B N 1
ATOM 7012 C CA . PRO B 1 419 ? -5.059 97 58.75 1 76.12 419 PRO B CA 1
ATOM 7013 C C . PRO B 1 419 ? -5.707 95.75 58.125 1 76.12 419 PRO B C 1
ATOM 7015 O O . PRO B 1 419 ? -6.699 95.938 57.375 1 76.12 419 PRO B O 1
ATOM 7018 N N . ARG B 1 420 ? -5.113 94.812 58.312 1 81.75 420 ARG B N 1
ATOM 7019 C CA . ARG B 1 420 ? -5.508 93.5 57.688 1 81.75 420 ARG B CA 1
ATOM 7020 C C . ARG B 1 420 ? -7.004 93.312 57.844 1 81.75 420 ARG B C 1
ATOM 7022 O O . ARG B 1 420 ? -7.668 92.812 56.906 1 81.75 420 ARG B O 1
ATOM 7029 N N . SER B 1 421 ? -7.531 93.5 58.938 1 79.44 421 SER B N 1
ATOM 7030 C CA . SER B 1 421 ? -8.945 93.25 59.219 1 79.44 421 SER B CA 1
ATOM 7031 C C . SER B 1 421 ? -9.828 94.125 58.344 1 79.44 421 SER B C 1
ATOM 7033 O O . SER B 1 421 ? -10.844 93.688 57.812 1 79.44 421 SER B O 1
ATOM 7035 N N . VAL B 1 422 ? -9.406 95.375 58.125 1 78.56 422 VAL B N 1
ATOM 7036 C CA . VAL B 1 422 ? -10.164 96.312 57.281 1 78.56 422 VAL B CA 1
ATOM 7037 C C . VAL B 1 422 ? -9.984 95.938 55.812 1 78.56 422 VAL B C 1
ATOM 7039 O O . VAL B 1 422 ? -10.953 95.875 55.062 1 78.56 422 VAL B O 1
ATOM 7042 N N . ALA B 1 423 ? -8.695 95.625 55.5 1 81.38 423 ALA B N 1
ATOM 7043 C CA . ALA B 1 423 ? -8.398 95.25 54.094 1 81.38 423 ALA B CA 1
ATOM 7044 C C . ALA B 1 423 ? -9.211 94 53.688 1 81.38 423 ALA B C 1
ATOM 7046 O O . ALA B 1 423 ? -9.773 94 52.594 1 81.38 423 ALA B O 1
ATOM 7047 N N . ASP B 1 424 ? -9.273 93.125 54.5 1 81.31 424 ASP B N 1
ATOM 7048 C CA . ASP B 1 424 ? -9.977 91.875 54.219 1 81.31 424 ASP B CA 1
ATOM 7049 C C . ASP B 1 424 ? -11.477 92.062 54.062 1 81.31 424 ASP B C 1
ATOM 7051 O O . ASP B 1 424 ? -12.125 91.5 53.219 1 81.31 424 ASP B O 1
ATOM 7055 N N . GLN B 1 425 ? -11.984 92.938 54.781 1 79 425 GLN B N 1
ATOM 7056 C CA . GLN B 1 425 ? -13.398 93.312 54.719 1 79 425 GLN B CA 1
ATOM 7057 C C . GLN B 1 425 ? -13.688 94.062 53.406 1 79 425 GLN B C 1
ATOM 7059 O O . GLN B 1 425 ? -14.688 93.812 52.75 1 79 425 GLN B O 1
ATOM 7064 N N . LEU B 1 426 ? -12.766 94.938 53.062 1 78 426 LEU B N 1
ATOM 7065 C CA . LEU B 1 426 ? -12.938 95.688 51.844 1 78 426 LEU B CA 1
ATOM 7066 C C . LEU B 1 426 ? -12.789 94.812 50.625 1 78 426 LEU B C 1
ATOM 7068 O O . LEU B 1 426 ? -13.508 95 49.625 1 78 426 LEU B O 1
ATOM 7072 N N . LYS B 1 427 ? -11.883 93.938 50.812 1 77.69 427 LYS B N 1
ATOM 7073 C CA . LYS B 1 427 ? -11.695 93 49.75 1 77.69 427 LYS B CA 1
ATOM 7074 C C . LYS B 1 427 ? -12.969 92.188 49.5 1 77.69 427 LYS B C 1
ATOM 7076 O O . LYS B 1 427 ? -13.258 91.812 48.344 1 77.69 427 LYS B O 1
ATOM 7081 N N . SER B 1 428 ? -13.695 91.875 50.469 1 79.12 428 SER B N 1
ATOM 7082 C CA . SER B 1 428 ? -14.922 91.062 50.375 1 79.12 428 SER B CA 1
ATOM 7083 C C . SER B 1 428 ? -16.141 92 50.125 1 79.12 428 SER B C 1
ATOM 7085 O O . SER B 1 428 ? -17.281 91.562 50.25 1 79.12 428 SER B O 1
ATOM 7087 N N . ASN B 1 429 ? -15.898 93.125 49.75 1 75.25 429 ASN B N 1
ATOM 7088 C CA . ASN B 1 429 ? -16.891 94.125 49.438 1 75.25 429 ASN B CA 1
ATOM 7089 C C . ASN B 1 429 ? -17.828 94.375 50.625 1 75.25 429 ASN B C 1
ATOM 7091 O O . ASN B 1 429 ? -19.031 94.562 50.438 1 75.25 429 ASN B O 1
ATOM 7095 N N . LYS B 1 430 ? -17.312 94.25 51.844 1 76.69 430 LYS B N 1
ATOM 7096 C CA . LYS B 1 430 ? -18.078 94.5 53.062 1 76.69 430 LYS B CA 1
ATOM 7097 C C . LYS B 1 430 ? -17.797 95.938 53.562 1 76.69 430 LYS B C 1
ATOM 7099 O O . LYS B 1 430 ? -16.703 96.438 53.375 1 76.69 430 LYS B O 1
ATOM 7104 N N . SER B 1 431 ? -18.828 96.5 54 1 72.88 431 SER B N 1
ATOM 7105 C CA . SER B 1 431 ? -18.688 97.812 54.594 1 72.88 431 SER B CA 1
ATOM 7106 C C . SER B 1 431 ? -17.922 97.75 55.938 1 72.88 431 SER B C 1
ATOM 7108 O O . SER B 1 431 ? -18.125 96.812 56.719 1 72.88 431 SER B O 1
ATOM 7110 N N . VAL B 1 432 ? -16.875 98.438 56.062 1 72.19 432 VAL B N 1
ATOM 7111 C CA . VAL B 1 432 ? -16.094 98.5 57.281 1 72.19 432 VAL B CA 1
ATOM 7112 C C . VAL B 1 432 ? -16.812 99.375 58.312 1 72.19 432 VAL B C 1
ATOM 7114 O O . VAL B 1 432 ? -17.062 100.562 58.062 1 72.19 432 VAL B O 1
ATOM 7117 N N . ASN B 1 433 ? -17.406 98.75 59.344 1 72.06 433 ASN B N 1
ATOM 7118 C CA . ASN B 1 433 ? -18.031 99.5 60.406 1 72.06 433 ASN B CA 1
ATOM 7119 C C . ASN B 1 433 ? -16.984 100.125 61.344 1 72.06 433 ASN B C 1
ATOM 7121 O O . ASN B 1 433 ? -16.016 99.438 61.719 1 72.06 433 ASN B O 1
ATOM 7125 N N . ALA B 1 434 ? -17.219 101.375 61.625 1 72.75 434 ALA B N 1
ATOM 7126 C CA . ALA B 1 434 ? -16.359 102 62.625 1 72.75 434 ALA B CA 1
ATOM 7127 C C . ALA B 1 434 ? -16.469 101.312 63.969 1 72.75 434 ALA B C 1
ATOM 7129 O O . ALA B 1 434 ? -17.562 100.875 64.375 1 72.75 434 ALA B O 1
ATOM 7130 N N . GLU B 1 435 ? -15.469 100.938 64.5 1 71.88 435 GLU B N 1
ATOM 7131 C CA . GLU B 1 435 ? -15.43 100.25 65.75 1 71.88 435 GLU B CA 1
ATOM 7132 C C . GLU B 1 435 ? -15.203 101.25 66.938 1 71.88 435 GLU B C 1
ATOM 7134 O O . GLU B 1 435 ? -14.438 102.188 66.75 1 71.88 435 GLU B O 1
ATOM 7139 N N . TYR B 1 436 ? -16.062 101.125 67.938 1 72.25 436 TYR B N 1
ATOM 7140 C CA . TYR B 1 436 ? -15.945 102 69.125 1 72.25 436 TYR B CA 1
ATOM 7141 C C . TYR B 1 436 ? -15.062 101.312 70.188 1 72.25 436 TYR B C 1
ATOM 7143 O O . TYR B 1 436 ? -15.234 100.125 70.5 1 72.25 436 TYR B O 1
ATOM 7151 N N . TYR B 1 437 ? -14.055 101.938 70.5 1 72.69 437 TYR B N 1
ATOM 7152 C CA . TYR B 1 437 ? -13.219 101.5 71.562 1 72.69 437 TYR B CA 1
ATOM 7153 C C . TYR B 1 437 ? -13.289 102.5 72.75 1 72.69 437 TYR B C 1
ATOM 7155 O O . TYR B 1 437 ? -13.195 103.688 72.5 1 72.69 437 TYR B O 1
ATOM 7163 N N . GLN B 1 438 ? -13.531 102 73.812 1 74.44 438 GLN B N 1
ATOM 7164 C CA . GLN B 1 438 ? -13.617 102.875 75 1 74.44 438 GLN B CA 1
ATOM 7165 C C . GLN B 1 438 ? -12.281 103.562 75.25 1 74.44 438 GLN B C 1
ATOM 7167 O O . GLN B 1 438 ? -12.242 104.75 75.625 1 74.44 438 GLN B O 1
ATOM 7172 N N . ASP B 1 439 ? -11.156 102.812 75.188 1 74.38 439 ASP B N 1
ATOM 7173 C CA . ASP B 1 439 ? -9.812 103.375 75.375 1 74.38 439 ASP B CA 1
ATOM 7174 C C . ASP B 1 439 ? -8.914 103.062 74.188 1 74.38 439 ASP B C 1
ATOM 7176 O O . ASP B 1 439 ? -8.766 101.938 73.75 1 74.38 439 ASP B O 1
ATOM 7180 N N . VAL B 1 440 ? -8.711 104.062 73.438 1 70.25 440 VAL B N 1
ATOM 7181 C CA . VAL B 1 440 ? -7.781 103.938 72.312 1 70.25 440 VAL B CA 1
ATOM 7182 C C . VAL B 1 440 ? -6.621 104.875 72.438 1 70.25 440 VAL B C 1
ATOM 7184 O O . VAL B 1 440 ? -6.781 106 73 1 70.25 440 VAL B O 1
ATOM 7187 N N . THR B 1 441 ? -5.367 104.5 72.188 1 72 441 THR B N 1
ATOM 7188 C CA . THR B 1 441 ? -4.234 105.438 72.062 1 72 441 THR B CA 1
ATOM 7189 C C . THR B 1 441 ? -3.902 105.688 70.625 1 72 441 THR B C 1
ATOM 7191 O O . THR B 1 441 ? -3.674 104.75 69.812 1 72 441 THR B O 1
ATOM 7194 N N . ILE B 1 442 ? -4.27 106.688 70.062 1 62.94 442 ILE B N 1
ATOM 7195 C CA . ILE B 1 442 ? -3.92 107.125 68.688 1 62.94 442 ILE B CA 1
ATOM 7196 C C . ILE B 1 442 ? -2.627 107.875 68.688 1 62.94 442 ILE B C 1
ATOM 7198 O O . ILE B 1 442 ? -2.514 108.875 69.438 1 62.94 442 ILE B O 1
ATOM 7202 N N . TYR B 1 443 ? -1.675 107.438 68 1 66.81 443 TYR B N 1
ATOM 7203 C CA . TYR B 1 443 ? -0.443 108.188 67.812 1 66.81 443 TYR B CA 1
ATOM 7204 C C . TYR B 1 443 ? -0.485 109 66.562 1 66.81 443 TYR B C 1
ATOM 7206 O O . TYR B 1 443 ? -0.633 108.438 65.438 1 66.81 443 TYR B O 1
ATOM 7214 N N . PHE B 1 444 ? -0.728 110.062 66.75 1 62.19 444 PHE B N 1
ATOM 7215 C CA . PHE B 1 444 ? -0.651 111 65.625 1 62.19 444 PHE B CA 1
ATOM 7216 C C . PHE B 1 444 ? 0.644 111.812 65.688 1 62.19 444 PHE B C 1
ATOM 7218 O O . PHE B 1 444 ? 0.951 112.438 66.688 1 62.19 444 PHE B O 1
ATOM 7225 N N . SER B 1 445 ? 1.384 111.688 64.688 1 67.62 445 SER B N 1
ATOM 7226 C CA . SER B 1 445 ? 2.604 112.5 64.562 1 67.62 445 SER B CA 1
ATOM 7227 C C . SER B 1 445 ? 2.43 113.688 63.625 1 67.62 445 SER B C 1
ATOM 7229 O O . SER B 1 445 ? 2.057 113.5 62.469 1 67.62 445 SER B O 1
ATOM 7231 N N . ASP B 1 446 ? 2.34 114.688 64.125 1 66.12 446 ASP B N 1
ATOM 7232 C CA . ASP B 1 446 ? 2.275 115.938 63.312 1 66.12 446 ASP B CA 1
ATOM 7233 C C . ASP B 1 446 ? 3.625 116.625 63.312 1 66.12 446 ASP B C 1
ATOM 7235 O O . ASP B 1 446 ? 4.406 116.5 64.25 1 66.12 446 ASP B O 1
ATOM 7239 N N . ILE B 1 447 ? 3.916 117.188 62.25 1 69.56 447 ILE B N 1
ATOM 7240 C CA . ILE B 1 447 ? 5.129 118 62.156 1 69.56 447 ILE B CA 1
ATOM 7241 C C . ILE B 1 447 ? 4.812 119.438 62.531 1 69.56 447 ILE B C 1
ATOM 7243 O O . ILE B 1 447 ? 4.086 120.125 61.812 1 69.56 447 ILE B O 1
ATOM 7247 N N . VAL B 1 448 ? 5.309 119.812 63.594 1 75.94 448 VAL B N 1
ATOM 7248 C CA . VAL B 1 448 ? 5.113 121.188 64.062 1 75.94 448 VAL B CA 1
ATOM 7249 C C . VAL B 1 448 ? 5.812 122.188 63.125 1 75.94 448 VAL B C 1
ATOM 7251 O O . VAL B 1 448 ? 6.984 122 62.781 1 75.94 448 VAL B O 1
ATOM 7254 N N . GLY B 1 449 ? 5.078 123.312 62.719 1 73.62 449 GLY B N 1
ATOM 7255 C CA . GLY B 1 449 ? 5.625 124.312 61.844 1 73.62 449 GLY B CA 1
ATOM 7256 C C . GLY B 1 449 ? 5.703 123.875 60.406 1 73.62 449 GLY B C 1
ATOM 7257 O O . GLY B 1 449 ? 6.438 124.438 59.594 1 73.62 449 GLY B O 1
ATOM 7258 N N . PHE B 1 450 ? 5.02 122.812 60.125 1 73.44 450 PHE B N 1
ATOM 7259 C CA . PHE B 1 450 ? 5.066 122.188 58.781 1 73.44 450 PHE B CA 1
ATOM 7260 C C . PHE B 1 450 ? 4.625 123.25 57.75 1 73.44 450 PHE B C 1
ATOM 7262 O O . PHE B 1 450 ? 5.219 123.312 56.656 1 73.44 450 PHE B O 1
ATOM 7269 N N . THR B 1 451 ? 3.637 123.875 58.094 1 75.5 451 THR B N 1
ATOM 7270 C CA . THR B 1 451 ? 3.146 124.875 57.156 1 75.5 451 THR B CA 1
ATOM 7271 C C . THR B 1 451 ? 4.23 125.938 56.875 1 75.5 451 THR B C 1
ATOM 7273 O O . THR B 1 451 ? 4.418 126.312 55.719 1 75.5 451 THR B O 1
ATOM 7276 N N . ALA B 1 452 ? 4.824 126.312 57.844 1 77.81 452 ALA B N 1
ATOM 7277 C CA . ALA B 1 452 ? 5.91 127.312 57.688 1 77.81 452 ALA B CA 1
ATOM 7278 C C . ALA B 1 452 ? 7.074 126.688 56.938 1 77.81 452 ALA B C 1
ATOM 7280 O O . ALA B 1 452 ? 7.648 127.312 56.031 1 77.81 452 ALA B O 1
ATOM 7281 N N . ILE B 1 453 ? 7.332 125.562 57.156 1 79.94 453 ILE B N 1
ATOM 7282 C CA . ILE B 1 453 ? 8.414 124.812 56.469 1 79.94 453 ILE B CA 1
ATOM 7283 C C . ILE B 1 453 ? 8.031 124.625 55 1 79.94 453 ILE B C 1
ATOM 7285 O O . ILE B 1 453 ? 8.844 124.875 54.125 1 79.94 453 ILE B O 1
ATOM 7289 N N . ALA B 1 454 ? 6.855 124.188 54.781 1 75.88 454 ALA B N 1
ATOM 7290 C CA . ALA B 1 454 ? 6.371 123.938 53.438 1 75.88 454 ALA B CA 1
ATOM 7291 C C . ALA B 1 454 ? 6.309 125.25 52.594 1 75.88 454 ALA B C 1
ATOM 7293 O O . ALA B 1 454 ? 6.5 125.188 51.375 1 75.88 454 ALA B O 1
ATOM 7294 N N . ALA B 1 455 ? 6.184 126.312 53.375 1 77.75 455 ALA B N 1
ATOM 7295 C CA . ALA B 1 455 ? 6.102 127.625 52.719 1 77.75 455 ALA B CA 1
ATOM 7296 C C . ALA B 1 455 ? 7.488 128.125 52.312 1 77.75 455 ALA B C 1
ATOM 7298 O O . ALA B 1 455 ? 7.621 128.875 51.344 1 77.75 455 ALA B O 1
ATOM 7299 N N . GLU B 1 456 ? 8.414 127.688 52.969 1 81.06 456 GLU B N 1
ATOM 7300 C CA . GLU B 1 456 ? 9.766 128.125 52.719 1 81.06 456 GLU B CA 1
ATOM 7301 C C . GLU B 1 456 ? 10.586 127.125 51.938 1 81.06 456 GLU B C 1
ATOM 7303 O O . GLU B 1 456 ? 11.75 127.375 51.625 1 81.06 456 GLU B O 1
ATOM 7308 N N . SER B 1 457 ? 9.906 126.062 51.625 1 80.06 457 SER B N 1
ATOM 7309 C CA . SER B 1 457 ? 10.633 125 50.938 1 80.06 457 SER B CA 1
ATOM 7310 C C . SER B 1 457 ? 10.039 124.75 49.562 1 80.06 457 SER B C 1
ATOM 7312 O O . SER B 1 457 ? 8.891 125.062 49.281 1 80.06 457 SER B O 1
ATOM 7314 N N . THR B 1 458 ? 10.836 124.125 48.844 1 79.38 458 THR B N 1
ATOM 7315 C CA . THR B 1 458 ? 10.312 123.625 47.562 1 79.38 458 THR B CA 1
ATOM 7316 C C . THR B 1 458 ? 9.5 122.375 47.75 1 79.38 458 THR B C 1
ATOM 7318 O O . THR B 1 458 ? 9.711 121.625 48.719 1 79.38 458 THR B O 1
ATOM 7321 N N . PRO B 1 459 ? 8.602 122.062 46.875 1 76.31 459 PRO B N 1
ATOM 7322 C CA . PRO B 1 459 ? 7.824 120.875 47 1 76.31 459 PRO B CA 1
ATOM 7323 C C . PRO B 1 459 ? 8.703 119.625 47.094 1 76.31 459 PRO B C 1
ATOM 7325 O O . PRO B 1 459 ? 8.406 118.688 47.844 1 76.31 459 PRO B O 1
ATOM 7328 N N . MET B 1 460 ? 9.672 119.625 46.406 1 80.12 460 MET B N 1
ATOM 7329 C CA . MET B 1 460 ? 10.539 118.438 46.406 1 80.12 460 MET B CA 1
ATOM 7330 C C . MET B 1 460 ? 11.266 118.25 47.719 1 80.12 460 MET B C 1
ATOM 7332 O O . MET B 1 460 ? 11.469 117.188 48.219 1 80.12 460 MET B O 1
ATOM 7336 N N . ASP B 1 461 ? 11.586 119.375 48.25 1 79.06 461 ASP B N 1
ATOM 7337 C CA . ASP B 1 461 ? 12.227 119.375 49.562 1 79.06 461 ASP B CA 1
ATOM 7338 C C . ASP B 1 461 ? 11.281 118.812 50.625 1 79.06 461 ASP B C 1
ATOM 7340 O O . ASP B 1 461 ? 11.695 118.062 51.5 1 79.06 461 ASP B O 1
ATOM 7344 N N . VAL B 1 462 ? 10.109 119.188 50.531 1 79.69 462 VAL B N 1
ATOM 7345 C CA . VAL B 1 462 ? 9.094 118.75 51.469 1 79.69 462 VAL B CA 1
ATOM 7346 C C . VAL B 1 462 ? 8.898 117.25 51.312 1 79.69 462 VAL B C 1
ATOM 7348 O O . VAL B 1 462 ? 8.828 116.5 52.281 1 79.69 462 VAL B O 1
ATOM 7351 N N . VAL B 1 463 ? 8.844 116.812 50.062 1 77.38 463 VAL B N 1
ATOM 7352 C CA . VAL B 1 463 ? 8.656 115.375 49.781 1 77.38 463 VAL B CA 1
ATOM 7353 C C . VAL B 1 463 ? 9.844 114.562 50.312 1 77.38 463 VAL B C 1
ATOM 7355 O O . VAL B 1 463 ? 9.664 113.5 50.906 1 77.38 463 VAL B O 1
ATOM 7358 N N . GLN B 1 464 ? 10.984 115.062 50.219 1 77.38 464 GLN B N 1
ATOM 7359 C CA . GLN B 1 464 ? 12.188 114.375 50.719 1 77.38 464 GLN B CA 1
ATOM 7360 C C . GLN B 1 464 ? 12.188 114.312 52.219 1 77.38 464 GLN B C 1
ATOM 7362 O O . GLN B 1 464 ? 12.602 113.312 52.812 1 77.38 464 GLN B O 1
ATOM 7367 N N . LEU B 1 465 ? 11.82 115.438 52.781 1 79.62 465 LEU B N 1
ATOM 7368 C CA . LEU B 1 465 ? 11.727 115.5 54.219 1 79.62 465 LEU B CA 1
ATOM 7369 C C . LEU B 1 465 ? 10.742 114.438 54.75 1 79.62 465 LEU B C 1
ATOM 7371 O O . LEU B 1 465 ? 11.055 113.688 55.688 1 79.62 465 LEU B O 1
ATOM 7375 N N . LEU B 1 466 ? 9.641 114.438 54.125 1 74.19 466 LEU B N 1
ATOM 7376 C CA . LEU B 1 466 ? 8.625 113.438 54.531 1 74.19 466 LEU B CA 1
ATOM 7377 C C . LEU B 1 466 ? 9.078 112 54.281 1 74.19 466 LEU B C 1
ATOM 7379 O O . LEU B 1 466 ? 8.844 111.125 55.125 1 74.19 466 LEU B O 1
ATOM 7383 N N . ASN B 1 467 ? 9.711 111.75 53.188 1 71.25 467 ASN B N 1
ATOM 7384 C CA . ASN B 1 467 ? 10.25 110.438 52.875 1 71.25 467 ASN B CA 1
ATOM 7385 C C . ASN B 1 467 ? 11.305 110 53.906 1 71.25 467 ASN B C 1
ATOM 7387 O O . ASN B 1 467 ? 11.367 108.812 54.281 1 71.25 467 ASN B O 1
ATOM 7391 N N . ALA B 1 468 ? 11.992 111 54.375 1 74.81 468 ALA B N 1
ATOM 7392 C CA . ALA B 1 468 ? 13.039 110.75 55.344 1 74.81 468 ALA B CA 1
ATOM 7393 C C . ALA B 1 468 ? 12.445 110.375 56.719 1 74.81 468 ALA B C 1
ATOM 7395 O O . ALA B 1 468 ? 13.008 109.625 57.469 1 74.81 468 ALA B O 1
ATOM 7396 N N . LEU B 1 469 ? 11.344 110.938 56.938 1 72.69 469 LEU B N 1
ATOM 7397 C CA . LEU B 1 469 ? 10.719 110.812 58.25 1 72.69 469 LEU B CA 1
ATOM 7398 C C . LEU B 1 469 ? 9.945 109.5 58.312 1 72.69 469 LEU B C 1
ATOM 7400 O O . LEU B 1 469 ? 9.82 108.875 59.406 1 72.69 469 LEU B O 1
ATOM 7404 N N . TYR B 1 470 ? 9.469 109.188 57.188 1 63.22 470 TYR B N 1
ATOM 7405 C CA . TYR B 1 470 ? 8.617 108 57.25 1 63.22 470 TYR B CA 1
ATOM 7406 C C . TYR B 1 470 ? 9.289 106.812 56.562 1 63.22 470 TYR B C 1
ATOM 7408 O O . TYR B 1 470 ? 8.672 105.75 56.406 1 63.22 470 TYR B O 1
ATOM 7416 N N . ARG B 1 471 ? 10.438 106.812 56.281 1 58.28 471 ARG B N 1
ATOM 7417 C CA . ARG B 1 471 ? 11.172 105.625 55.844 1 58.28 471 ARG B CA 1
ATOM 7418 C C . ARG B 1 471 ? 11.414 104.688 56.969 1 58.28 471 ARG B C 1
ATOM 7420 O O . ARG B 1 471 ? 11.703 105.062 58.094 1 58.28 471 ARG B O 1
#

pLDDT: mean 80.14, std 16.62, range [22.02, 97.62]

Organism: Saccoglossus kowalevskii (NCBI:txid10224)

InterPro domains:
  IPR001054 Adenylyl cyclase class-3/4/guanylyl cyclase [PF00211] (433-470)
  IPR001054 Adenylyl cyclase class-3/4/guanylyl cyclase [PS50125] (441-471)
  IPR011645 Haem NO binding associated [PF07701] (394-426)
  IPR013587 Nitrate/nitrite sensing protein [PF08376] (98-342)
  IPR029787 Nucleotide cyclase [G3DSA:3.30.70.1230] (428-471)
  IPR029787 Nucleotide cyclase [SSF55073] (427-470)
  IPR050401 Cyclic nucleotide synthase [PTHR11920] (395-470)

Secondary structure (DSSP, 8-state):
---------------------THHHHHHHHHHHHHHHHHHHHHHHHHHHHHHHHHHHHHHHHHHHHHHHHHHHHHHHHHHHHHHHHHHHHHHHHHHHHHHHHHHHHHHHHHHHS-TT-HHHHHHHHHHHHHHHHHHHHHHHSSSSGGGTTSTT-SSHHHHHHHHHHHHHHHH-TTS---HHHHHHHHHHHHHHHHHHHHHHHHT---SSTHHHHHHHHHHHHHHHHHHHHHHHHHHHHHHTSPPPHHHHHHHHHHHHHHHHHHHHHHHH-HHHHHHHHHHHHHTHHHHHHHHHHHHHHHHT--HHHHH-HHHHHHHHHHHHHHHHHHHHHHHHHHHHHHHHHHHHHHHHHHHHHHHHHHHHHHHHHHHHHHHHHHHHHHHHHHHHHHHHHHHHHHHHHHHHHHHHHHHHHHHHHHHHS-HHHHHHHHTT---PPPP-SS--------TTHHHHHHHS-HHHHHHHHHHHH-/---------------------THHHHHHHHHHHHHHHHHHHHHHHHHHHHHHHHHHHHHHHHHHHHHHHHHHHHHHHHHHHHHHHHHHHHHHHHHHHHHHHHHHHHHHHHHHH--TT-HHHHHHHHHHHHHHHHHHHHHHHHSSSGGGTTSTT-SSHHHHHHHHHHHHHHHH-TTS---HHHHHHHHHHHHHHHHHHHHHHHHT---SSTHHHHHHHHHHHHHHHHHHHHHHHHHHHHHHTSPPPHHHHHHHHHHHHHHHHHHHHHHHH-HHHHHHHHHHHHHTHHHHHHHHHHHHHHHHT--HHHHH-HHHHHHHHHHHHHHHHHHHHHHHHHHHHHHHHHHHHHHHHHHHHHHHHHHHHHHHHHHHHHHHHHHHHHHHHHHHHHHHHHHHHHHHHHHHHHHHHHHHHHHHHHHHHS-HHHHHHHHTT---PPPP-SS--------TTHHHHHHHS-HHHHHHHHHHHH-

Sequence (942 aa):
MPTNRVENIQVMPRRQSGVTIQSSDSLFSEKQRFDEVLRNSGSSRVFQMVKMMAIILVPIITLIVQSGLSGKETLEDRDAAALLYKSVDIDLIISAAVINLQKERGITAMYLSSNRSNLNARDSLLSLYPDTDAKLLAMFTLESGSMCDVITAVTGCRELSDFINEHRLKVLQSSVHLSIEDNIIFYTSINEALMQKNTNTLLKAKVDWLWSYLVAKSSLLSATDVIGIERALGATYYASCSPLSTSSLRWMMQVHSQGLALMREAFRYSPTLADTFYTRVEEHYPLNVSLSMMTSEVFQNSDPCQEYGAVMSATMADYWFGNMTEYIDILAGVRVQISANIIREAEFIIESARTKLITHITLMVCITILCISLGFWYAYSIYRLLSSLTMYGSKITSQTRQLSMEKKKTDRLLYQMLPRSVADQLKSNKSVNAEYYQDVTIYFSDIVGFTAIAAESTPMDVVQLLNALYRMPTNRVENIQVMPRRQSGVTIQSSDSLFSEKQRFDEVLRNSGSSRVFQMVKMMAIILVPIITLIVQSGLSGKETLEDRDAAALLYKSVDIDLIISAAVINLQKERGITAMYLSSNRSNLNARDSLLSLYPDTDAKLLAMFTLESGSMCDVITAVTGCRELSDFINEHRLKVLQSSVHLSIEDNIIFYTSINEALMQKNTNTLLKAKVDWLWSYLVAKSSLLSATDVIGIERALGATYYASCSPLSTSSLRWMMQVHSQGLALMREAFRYSPTLADTFYTRVEEHYPLNVSLSMMTSEVFQNSDPCQEYGAVMSATMADYWFGNMTEYIDILAGVRVQISANIIREAEFIIESARTKLITHITLMVCITILCISLGFWYAYSIYRLLSSLTMYGSKITSQTRQLSMEKKKTDRLLYQMLPRSVADQLKSNKSVNAEYYQDVTIYFSDIVGFTAIAAESTPMDVVQLLNALYR

Solvent-accessible surface area (backbone atoms only — not comparable to full-atom values): 49000 Å² total; per-residue (Å²): 132,84,78,76,76,76,72,81,78,76,73,75,79,76,78,72,74,70,78,70,73,64,64,62,58,52,52,52,51,48,46,50,47,49,47,45,55,49,56,56,34,52,66,42,44,56,51,49,43,52,52,54,50,52,50,55,43,51,42,48,51,50,41,51,51,51,50,49,53,53,42,49,54,40,49,50,52,25,50,28,24,49,45,36,38,51,33,52,52,52,38,52,39,50,50,48,28,41,52,38,46,36,51,50,36,23,39,48,27,24,36,71,33,27,51,96,73,50,63,65,34,53,55,53,42,61,63,42,50,60,59,37,49,51,32,44,50,56,46,57,68,49,70,78,65,59,78,30,50,47,43,97,90,15,81,21,50,69,46,42,54,49,54,52,49,52,50,53,49,44,70,72,35,83,81,49,87,73,51,58,66,56,50,45,49,54,45,47,53,52,41,51,28,50,51,51,51,43,46,56,46,49,64,69,30,50,32,49,76,57,48,40,57,54,48,22,40,51,30,40,51,54,17,46,51,33,42,30,52,28,39,16,52,54,15,25,30,24,24,42,35,35,48,58,53,71,66,56,46,51,48,36,50,21,28,51,37,27,21,52,51,29,40,49,55,15,29,66,52,30,59,68,55,41,52,52,51,52,51,55,46,56,75,39,43,72,51,55,55,49,49,53,51,51,50,53,47,58,72,67,42,59,50,35,28,82,73,54,30,64,68,50,16,42,50,46,15,52,50,50,40,52,50,46,48,52,54,45,46,52,55,50,49,52,40,51,51,51,50,51,53,52,40,52,52,25,49,48,47,34,51,50,32,50,50,51,46,51,51,51,52,51,50,50,52,51,51,52,51,51,47,50,49,44,49,50,51,47,45,48,53,52,49,51,52,54,49,52,52,49,52,53,41,50,53,46,50,52,54,33,51,51,39,48,53,52,29,50,44,43,45,53,56,43,51,74,75,28,60,58,72,55,43,55,31,48,62,68,72,38,84,78,73,88,78,88,63,97,80,74,88,80,87,77,85,75,67,84,61,42,66,61,49,54,68,75,40,52,70,65,54,47,52,49,51,50,50,64,70,68,100,132,82,75,76,74,77,72,81,77,76,73,74,78,77,77,73,76,70,79,71,74,64,64,61,58,51,54,51,51,49,44,52,49,49,47,45,55,48,56,55,35,52,68,43,45,55,51,48,43,51,54,54,49,53,50,55,44,52,42,47,50,51,39,50,52,52,50,49,53,53,45,49,54,38,48,50,52,24,50,29,25,49,45,35,38,51,32,52,53,51,38,53,39,48,49,50,27,41,52,39,45,37,50,50,36,21,38,47,28,25,34,73,31,29,44,97,75,44,64,63,33,54,56,54,42,63,64,42,49,61,58,36,49,53,32,45,49,57,44,57,68,60,61,77,65,60,80,30,51,44,43,96,89,15,78,23,51,69,48,42,53,49,53,51,48,53,51,51,49,46,70,73,34,84,84,51,86,72,51,58,67,56,50,46,49,54,45,48,55,54,39,51,28,49,50,50,52,42,46,54,46,49,67,68,30,48,33,50,76,56,48,40,56,54,48,21,40,53,29,40,52,53,17,45,52,32,42,29,51,30,38,17,50,54,14,25,29,25,22,42,35,35,49,58,52,72,68,55,47,52,49,35,50,21,27,50,37,27,21,51,51,29,40,51,55,15,30,64,51,31,59,68,54,41,52,54,50,52,52,55,47,57,74,40,44,73,49,56,57,49,49,53,52,51,49,52,49,58,72,67,40,56,49,34,28,80,73,54,30,64,69,50,15,37,51,45,15,52,50,49,40,51,49,46,50,52,54,45,46,52,55,50,49,53,40,50,51,50,50,51,52,51,42,51,52,25,50,48,47,34,51,50,32,50,51,51,47,50,51,51,52,53,51,49,52,51,51,51,49,52,46,51,51,44,49,48,51,49,45,49,53,52,49,51,53,52,50,54,52,49,52,52,40,50,53,46,51,52,52,32,52,51,40,47,53,52,28,50,45,42,46,52,55,43,50,73,76,27,62,58,73,55,42,54,33,49,61,67,72,39,83,77,72,86,78,89,62,96,79,75,88,80,86,78,84,74,68,85,62,42,68,60,48,55,69,74,39,52,71,65,55,48,50,49,52,49,51,64,69,69,101

Foldseek 3Di:
DDPPCPDDPPPPDDPCPVPPPPPVVVLVVVVVVLVVVVVVVVVVLVVVLVVLVVVLVPVLVVLVVVLVVVLVVLVVLLVLLVLLLVLLVLLLLLLQLLLLLLLLLQLLLLVLLADVPQPVSVVVNVVSVVVSVVSLVVNQPPDDFCLQCQDPQTSGSVRSVVVVVVVVVLSPDPVHPDDSVNSNVSSLSSSVSSLVSSVVSNVVRDDDLLVLLVLLLSLLSVLLSLLSLLLNLLLSLLRNLAFDDPVSLVSNVVSVVSSVVSNVVSCVSPVVLVVQLVVVVVVVVVLVVVQVVSNVVNNVRPRNCVVQNNVVSNVVSVVSNVSSSVSSVSSVVSSVVSSVVSNVVSVVSNVVSVVVSVVSVVVSVVVVVVSVVVSVVVSVVVVVVSVVVSVVVVVVSVVVVVVVVVVVVVVVVQCVVDPPVQSVCVVVVHDDDDDDDPDDDDDDDDDPCLVVVPVVDDPVVSVVVVVVVVD/DDPPPPPDPPPDDDPCPVPPPVPVVVLVVVVVVLVVVVVVVVVVLVVVLVVLVVVLVPVLVVLVVVLVVVLVVLVVLLVLLVLLLLLLVLLLLLLQLLLLLLLLLQLLLLVLLADVPQPVSVVVNVVSVVVSVVSLVSNQPPDDFCLQCQDPQTSGSVSSVVLVVVVVVLSPDPVHNDDSVNSNVSSLSSSVSSLVSSVVSNVVRDDDLLVLLVLLLSLLSVLLSLLSLLLNLLLSLLRNLAFDDPVSLVSNVVSVVSSVVSNVVSCVSPVVLVVQLVVVVVVVVVLVVVQVVSNVVNNVRPRNCVVQNNNVSSVVSVVSNVSSSVSSVSSVVSSVVSSVVSNVVSVVSNVVSVVVSVVSVVVSVVVVVVSVVVSVVVSVVVVVVSVVVSVVVVVVSVVVVVVVVVVVVVLVVQCVVDPPVVSVCVVVVHDDDDDDDPDDDDDDDDDPCLVVVPVPDDPVVSVVVVVVVVD

Nearest PDB structures (foldseek):
  4akk-assembly1_B  TM=6.142E-01  e=2.260E-05  Klebsiella oxytoca
  7n6g-assembly1_3T  TM=3.069E-01  e=4.602E+00  Chlamydomonas reinhardtii
  3ja6-assembly1_I  TM=2.798E-01  e=5.267E+00  Escherichia coli
  4akk-assembly1_B  TM=6.262E-01  e=2.210E-05  Klebsiella oxytoca
  7sqc-assembly1_1J  TM=2.162E-01  e=7.785E-01  Chlamydomonas reinhardtii

Radius of gyration: 59.82 Å; Cα contacts (8 Å, |Δi|>4): 905; chains: 2; bounding box: 65×195×128 Å